Protein AF-0000000069995011 (afdb_homodimer)

Nearest PDB structures (foldseek):
  3efv-assembly1_A  TM=9.955E-01  e=5.877E-77  Salmonella enterica subsp. enterica serovar Typhimurium
  8qms-assembly1_B  TM=9.946E-01  e=1.411E-76  Escherichia coli K-12
  8qmq-assembly1_B  TM=9.948E-01  e=1.783E-76  Escherichia coli K-12
  3vz3-assembly1_B  TM=9.821E-01  e=6.641E-63  Picosynechococcus sp. PCC 7002
  4ita-assembly1_A  TM=9.820E-01  e=3.613E-62  Picosynechococcus sp. PCC 7002

Secondary structure (DSSP, 8-state):
-----TTTEEEEE-TTT--EEEEEEPPPHHHHHHHHHHHHHHHHHHTTS-HHHHHHHHHHHHHHHHHTHHHHHHHHHHHH---HHHHHHHHHHHHHHHHHHHHHHHHHTSPEE-S-TTS-EEEEEEE-SEEEEEE-SSSTTHHHHHHHHHHHHTT-EEEEEE-GGGHHHHHHHHHHHHHTTPPTTSEEEE---HHHHHHHHH-TT--EEEEES-HHHHHHHHHHHHHTT--EEEE----EEEEE-TTS-HHHHHHHHHHHHHGGGG--TT-EEEEEEETTTHHHHHHHHHHHHHTS-BS-TTSTT-SB---S-HHHHHHHHHHHHHHHHTT-EEEE--SBPSSSS--B--EEEEEE-TTSHHHHS---SSEEEEEEESSHHHHHHHHHSSSEESEEEEE-S-HHHHHHHHHH--SSEEEESS-----TTS-B--EETTEE--BSHHHHHHTTEEEEEEEES--/-----TTTEEEEE-TTT--EEEEEEPPPHHHHHHHHHHHHHHHHHHTTS-HHHHHHHHHHHHHHHHHTHHHHHHHHHHHH---HHHHHHHHHHHHHHHHHHHHHHHHHTSPEE-S-TTS-EEEEEEE-SEEEEEE-SSSTTHHHHHHHHHHHHTT-EEEEEE-GGGHHHHHHHHHHHHHTTPPTTSEEEE---HHHHHHHHH-TT--EEEEES-HHHHHHHHHHHHHTT--EEEE----EEEEE-TTS-HHHHHHHHHHHHHGGGG--TT-EEEEEEETTTHHHHHHHHHHHHHTS-BS-TTSTT-SB---S-HHHHHHHHHHHHHHHHTT-EEEE--SBPSSSS--B--EEEEEE-TTSHHHHS---SSEEEEEEESSHHHHHHHHHSSSEESEEEEE-S-HHHHHHHHHH--SSEEEESS-----TTS-B--EETTEE--BSHHHHHHTTEEEEEEEES--

Structure (mmCIF, N/CA/C/O backbone):
data_AF-0000000069995011-model_v1
#
loop_
_entity.id
_entity.type
_entity.pdbx_description
1 polymer 'Succinate semialdehyde dehydrogenase'
#
loop_
_atom_site.group_PDB
_atom_site.id
_atom_site.type_symbol
_atom_site.label_atom_id
_atom_site.label_alt_id
_atom_site.label_comp_id
_atom_site.label_asym_id
_atom_site.label_entity_id
_atom_site.label_seq_id
_atom_site.pdbx_PDB_ins_code
_atom_site.Cartn_x
_atom_site.Cartn_y
_atom_site.Cartn_z
_atom_site.occupancy
_atom_site.B_iso_or_equiv
_atom_site.auth_seq_id
_atom_site.auth_comp_id
_atom_site.auth_asym_id
_atom_site.auth_atom_id
_atom_site.pdbx_PDB_model_num
ATOM 1 N N . MET A 1 1 ? -18.969 3.625 42.75 1 40.69 1 MET A N 1
ATOM 2 C CA . MET A 1 1 ? -18.969 4.648 41.719 1 40.69 1 MET A CA 1
ATOM 3 C C . MET A 1 1 ? -17.688 4.566 40.875 1 40.69 1 MET A C 1
ATOM 5 O O . MET A 1 1 ? -16.578 4.633 41.406 1 40.69 1 MET A O 1
ATOM 9 N N . MET A 1 2 ? -17.656 3.947 39.781 1 55.28 2 MET A N 1
ATOM 10 C CA . MET A 1 2 ? -16.422 3.68 39.031 1 55.28 2 MET A CA 1
ATOM 11 C C . MET A 1 2 ? -15.641 4.965 38.781 1 55.28 2 MET A C 1
ATOM 13 O O . MET A 1 2 ? -16.203 5.973 38.375 1 55.28 2 MET A O 1
ATOM 17 N N . THR A 1 3 ? -14.547 5.164 39.469 1 76.5 3 THR A N 1
ATOM 18 C CA . THR A 1 3 ? -13.688 6.34 39.375 1 76.5 3 THR A CA 1
ATOM 19 C C . THR A 1 3 ? -13.281 6.629 37.938 1 76.5 3 THR A C 1
ATOM 21 O O . THR A 1 3 ? -12.773 5.746 37.25 1 76.5 3 THR A O 1
ATOM 24 N N . VAL A 1 4 ? -13.812 7.77 37.406 1 88.5 4 VAL A N 1
ATOM 25 C CA . VAL A 1 4 ? -13.492 8.258 36.062 1 88.5 4 VAL A CA 1
ATOM 26 C C . VAL A 1 4 ? -12.008 8.602 35.969 1 88.5 4 VAL A C 1
ATOM 28 O O . VAL A 1 4 ? -11.5 9.383 36.781 1 88.5 4 VAL A O 1
ATOM 31 N N . SER A 1 5 ? -11.258 7.734 35.188 1 87.88 5 SER A N 1
ATOM 32 C CA . SER A 1 5 ? -9.844 7.984 34.906 1 87.88 5 SER A CA 1
ATOM 33 C C . SER A 1 5 ? -9.5 7.719 33.438 1 87.88 5 SER A C 1
ATOM 35 O O . SER A 1 5 ? -10.312 7.18 32.688 1 87.88 5 SER A O 1
ATOM 37 N N . ASN A 1 6 ? -8.297 8.125 33.094 1 88.38 6 ASN A N 1
ATOM 38 C CA . ASN A 1 6 ? -7.832 7.906 31.719 1 88.38 6 ASN A CA 1
ATOM 39 C C . ASN A 1 6 ? -7.652 6.422 31.422 1 88.38 6 ASN A C 1
ATOM 41 O O . ASN A 1 6 ? -7.508 6.031 30.266 1 88.38 6 ASN A O 1
ATOM 45 N N . GLN A 1 7 ? -7.781 5.562 32.406 1 88.19 7 GLN A N 1
ATOM 46 C CA . GLN A 1 7 ? -7.641 4.121 32.219 1 88.19 7 GLN A CA 1
ATOM 47 C C . GLN A 1 7 ? -8.977 3.473 31.875 1 88.19 7 GLN A C 1
ATOM 49 O O . GLN A 1 7 ? -9.016 2.414 31.234 1 88.19 7 GLN A O 1
ATOM 54 N N . THR A 1 8 ? -10 4.223 32.312 1 93.62 8 THR A N 1
ATOM 55 C CA . THR A 1 8 ? -11.312 3.602 32.156 1 93.62 8 THR A CA 1
ATOM 56 C C . THR A 1 8 ? -12.164 4.383 31.172 1 93.62 8 THR A C 1
ATOM 58 O O . THR A 1 8 ? -13.164 3.869 30.672 1 93.62 8 THR A O 1
ATOM 61 N N . HIS A 1 9 ? -11.766 5.652 30.984 1 96.94 9 HIS A N 1
ATOM 62 C CA . HIS A 1 9 ? -12.578 6.531 30.156 1 96.94 9 HIS A CA 1
ATOM 63 C C . HIS A 1 9 ? -11.711 7.359 29.219 1 96.94 9 HIS A C 1
ATOM 65 O O . HIS A 1 9 ? -10.562 7.684 29.547 1 96.94 9 HIS A O 1
ATOM 71 N N . ALA A 1 10 ? -12.289 7.648 28.031 1 97.62 10 ALA A N 1
ATOM 72 C CA . ALA A 1 10 ? -11.82 8.805 27.266 1 97.62 10 ALA A CA 1
ATOM 73 C C . ALA A 1 10 ? -12.32 10.109 27.891 1 97.62 10 ALA A C 1
ATOM 75 O O . ALA A 1 10 ? -13.516 10.266 28.141 1 97.62 10 ALA A O 1
ATOM 76 N N . ILE A 1 11 ? -11.422 10.992 28.141 1 97.56 11 ILE A N 1
ATOM 77 C CA . ILE A 1 11 ? -11.773 12.219 28.844 1 97.56 11 ILE A CA 1
ATOM 78 C C . ILE A 1 11 ? -11.516 13.422 27.953 1 97.56 11 ILE A C 1
ATOM 80 O O . ILE A 1 11 ? -10.445 13.539 27.344 1 97.56 11 ILE A O 1
ATOM 84 N N . SER A 1 12 ? -12.5 14.281 27.828 1 97.19 12 SER A N 1
ATOM 85 C CA . SER A 1 12 ? -12.352 15.539 27.125 1 97.19 12 SER A CA 1
ATOM 86 C C . SER A 1 12 ? -12.156 16.703 28.078 1 97.19 12 SER A C 1
ATOM 88 O O . SER A 1 12 ? -13.016 16.969 28.922 1 97.19 12 SER A O 1
ATOM 90 N N . ILE A 1 13 ? -11.016 17.328 27.922 1 96.94 13 ILE A N 1
ATOM 91 C CA . ILE A 1 13 ? -10.672 18.484 28.734 1 96.94 13 ILE A CA 1
ATOM 92 C C . ILE A 1 13 ? -10.625 19.734 27.859 1 96.94 13 ILE A C 1
ATOM 94 O O . ILE A 1 13 ? -9.977 19.734 26.812 1 96.94 13 ILE A O 1
ATOM 98 N N . ASN A 1 14 ? -11.367 20.797 28.219 1 98.19 14 ASN A N 1
ATOM 99 C CA . ASN A 1 14 ? -11.25 22.078 27.547 1 98.19 14 ASN A CA 1
ATOM 100 C C . ASN A 1 14 ? -9.883 22.719 27.797 1 98.19 14 ASN A C 1
ATOM 102 O O . ASN A 1 14 ? -9.57 23.125 28.906 1 98.19 14 ASN A O 1
ATOM 106 N N . PRO A 1 15 ? -9.094 22.859 26.75 1 97.94 15 PRO A N 1
ATOM 107 C CA . PRO A 1 15 ? -7.727 23.328 26.969 1 97.94 15 PRO A CA 1
ATOM 108 C C . PRO A 1 15 ? -7.664 24.812 27.297 1 97.94 15 PRO A C 1
ATOM 110 O O . PRO A 1 15 ? -6.625 25.312 27.734 1 97.94 15 PRO A O 1
ATOM 113 N N . PHE A 1 16 ? -8.781 25.531 27.062 1 97.56 16 PHE A N 1
ATOM 114 C CA . PHE A 1 16 ? -8.828 26.969 27.375 1 97.56 16 PHE A CA 1
ATOM 115 C C . PHE A 1 16 ? -8.844 27.188 28.875 1 97.56 16 PHE A C 1
ATOM 117 O O . PHE A 1 16 ? -8.219 28.141 29.375 1 97.56 16 PHE A O 1
ATOM 124 N N . ASN A 1 17 ? -9.453 26.234 29.625 1 95.81 17 ASN A N 1
ATOM 125 C CA . ASN A 1 17 ? -9.625 26.516 31.047 1 95.81 17 ASN A CA 1
ATOM 126 C C . ASN A 1 17 ? -9.352 25.281 31.906 1 95.81 17 ASN A C 1
ATOM 128 O O . ASN A 1 17 ? -9.438 25.344 33.125 1 95.81 17 ASN A O 1
ATOM 132 N N . GLY A 1 18 ? -9.094 24.188 31.297 1 94.19 18 GLY A N 1
ATOM 133 C CA . GLY A 1 18 ? -8.719 22.984 32.031 1 94.19 18 GLY A CA 1
ATOM 134 C C . GLY A 1 18 ? -9.914 22.203 32.531 1 94.19 18 GLY A C 1
ATOM 135 O O . GLY A 1 18 ? -9.758 21.141 33.156 1 94.19 18 GLY A O 1
ATOM 136 N N . GLN A 1 19 ? -11.117 22.547 32.188 1 95.81 19 GLN A N 1
ATOM 137 C CA . GLN A 1 19 ? -12.32 21.906 32.719 1 95.81 19 GLN A CA 1
ATOM 138 C C . GLN A 1 19 ? -12.633 20.625 31.922 1 95.81 19 GLN A C 1
ATOM 140 O O . GLN A 1 19 ? -12.5 20.594 30.703 1 95.81 19 GLN A O 1
ATOM 145 N N . GLN A 1 20 ? -12.969 19.641 32.656 1 96.06 20 GLN A N 1
ATOM 146 C CA . GLN A 1 20 ? -13.484 18.438 32.031 1 96.06 20 GLN A CA 1
ATOM 147 C C . GLN A 1 20 ? -14.875 18.672 31.438 1 96.06 20 GLN A C 1
ATOM 149 O O . GLN A 1 20 ? -15.789 19.109 32.156 1 96.06 20 GLN A O 1
ATOM 154 N N . ILE A 1 21 ? -15.062 18.406 30.219 1 97.06 21 ILE A N 1
ATOM 155 C CA . ILE A 1 21 ? -16.344 18.734 29.594 1 97.06 21 ILE A CA 1
ATOM 156 C C . ILE A 1 21 ? -17.047 17.453 29.156 1 97.06 21 ILE A C 1
ATOM 158 O O . ILE A 1 21 ? -18.203 17.484 28.75 1 97.06 21 ILE A O 1
ATOM 162 N N . GLY A 1 22 ? -16.328 16.281 29.219 1 96.94 22 GLY A N 1
ATOM 163 C CA . GLY A 1 22 ? -16.922 15.008 28.859 1 96.94 22 GLY A CA 1
ATOM 164 C C . GLY A 1 22 ? -16.078 13.82 29.281 1 96.94 22 GLY A C 1
ATOM 165 O O . GLY A 1 22 ? -14.875 13.953 29.516 1 96.94 22 GLY A O 1
ATOM 166 N N . HIS A 1 23 ? -16.641 12.727 29.547 1 97.56 23 HIS A N 1
ATOM 167 C CA . HIS A 1 23 ? -15.992 11.445 29.781 1 97.56 23 HIS A CA 1
ATOM 168 C C . HIS A 1 23 ? -16.797 10.297 29.188 1 97.56 23 HIS A C 1
ATOM 170 O O . HIS A 1 23 ? -18.031 10.305 29.234 1 97.56 23 HIS A O 1
ATOM 176 N N . TYR A 1 24 ? -16.203 9.406 28.531 1 98.12 24 TYR A N 1
ATOM 177 C CA . TYR A 1 24 ? -16.812 8.297 27.797 1 98.12 24 TYR A CA 1
ATOM 178 C C . TYR A 1 24 ? -16.141 6.973 28.172 1 98.12 24 TYR A C 1
ATOM 180 O O . TYR A 1 24 ? -14.961 6.766 27.891 1 98.12 24 TYR A O 1
ATOM 188 N N . ALA A 1 25 ? -16.859 6.07 28.734 1 97.81 25 ALA A N 1
ATOM 189 C CA . ALA A 1 25 ? -16.297 4.797 29.188 1 97.81 25 ALA A CA 1
ATOM 190 C C . ALA A 1 25 ? -15.781 3.99 28 1 97.81 25 ALA A C 1
ATOM 192 O O . ALA A 1 25 ? -16.422 3.93 26.953 1 97.81 25 ALA A O 1
ATOM 193 N N . TYR A 1 26 ? -14.602 3.389 28.156 1 98.31 26 TYR A N 1
ATOM 194 C CA . TYR A 1 26 ? -14.094 2.5 27.125 1 98.31 26 TYR A CA 1
ATOM 195 C C . TYR A 1 26 ? -14.992 1.279 26.953 1 98.31 26 TYR A C 1
ATOM 197 O O . TYR A 1 26 ? -15.523 0.759 27.938 1 98.31 26 TYR A O 1
ATOM 205 N N . GLU A 1 27 ? -15.102 0.869 25.828 1 98.19 27 GLU A N 1
ATOM 206 C CA . GLU A 1 27 ? -15.977 -0.246 25.484 1 98.19 27 GLU A CA 1
ATOM 207 C C . GLU A 1 27 ? -15.352 -1.582 25.875 1 98.19 27 GLU A C 1
ATOM 209 O O . GLU A 1 27 ? -14.133 -1.734 25.844 1 98.19 27 GLU A O 1
ATOM 214 N N . SER A 1 28 ? -16.234 -2.529 26.219 1 97.25 28 SER A N 1
ATOM 215 C CA . SER A 1 28 ? -15.828 -3.9 26.5 1 97.25 28 SER A CA 1
ATOM 216 C C . SER A 1 28 ? -15.539 -4.668 25.203 1 97.25 28 SER A C 1
ATOM 218 O O . SER A 1 28 ? -15.812 -4.176 24.109 1 97.25 28 SER A O 1
ATOM 220 N N . ALA A 1 29 ? -14.984 -5.863 25.391 1 97.75 29 ALA A N 1
ATOM 221 C CA . ALA A 1 29 ? -14.734 -6.742 24.25 1 97.75 29 ALA A CA 1
ATOM 222 C C . ALA A 1 29 ? -16.047 -7.082 23.531 1 97.75 29 ALA A C 1
ATOM 224 O O . ALA A 1 29 ? -16.062 -7.199 22.297 1 97.75 29 ALA A O 1
ATOM 225 N N . GLU A 1 30 ? -17.078 -7.273 24.266 1 98.25 30 GLU A N 1
ATOM 226 C CA . GLU A 1 30 ? -18.391 -7.605 23.688 1 98.25 30 GLU A CA 1
ATOM 227 C C . GLU A 1 30 ? -18.938 -6.445 22.875 1 98.25 30 GLU A C 1
ATOM 229 O O . GLU A 1 30 ? -19.531 -6.66 21.812 1 98.25 30 GLU A O 1
ATOM 234 N N . GLN A 1 31 ? -18.75 -5.234 23.359 1 98.5 31 GLN A N 1
ATOM 235 C CA . GLN A 1 31 ? -19.219 -4.055 22.641 1 98.5 31 GLN A CA 1
ATOM 236 C C . GLN A 1 31 ? -18.438 -3.859 21.344 1 98.5 31 GLN A C 1
ATOM 238 O O . GLN A 1 31 ? -19.016 -3.506 20.312 1 98.5 31 GLN A O 1
ATOM 243 N N . LEU A 1 32 ? -17.141 -4.07 21.438 1 98.69 32 LEU A N 1
ATOM 244 C CA . LEU A 1 32 ? -16.328 -4.027 20.234 1 98.69 32 LEU A CA 1
ATOM 245 C C . LEU A 1 32 ? -16.781 -5.074 19.219 1 98.69 32 LEU A C 1
ATOM 247 O O . LEU A 1 32 ? -16.953 -4.773 18.031 1 98.69 32 LEU A O 1
ATOM 251 N N . ASP A 1 33 ? -17.031 -6.285 19.688 1 98.69 33 ASP A N 1
ATOM 252 C CA . ASP A 1 33 ? -17.484 -7.367 18.828 1 98.69 33 ASP A CA 1
ATOM 253 C C . ASP A 1 33 ? -18.797 -7 18.141 1 98.69 33 ASP A C 1
ATOM 255 O O . ASP A 1 33 ? -18.984 -7.277 16.953 1 98.69 33 ASP A O 1
ATOM 259 N N . ALA A 1 34 ? -19.672 -6.395 18.844 1 98.69 34 ALA A N 1
ATOM 260 C CA . ALA A 1 34 ? -20.969 -5.984 18.297 1 98.69 34 ALA A CA 1
ATOM 261 C C . ALA A 1 34 ? -20.797 -4.922 17.203 1 98.69 34 ALA A C 1
ATOM 263 O O . ALA A 1 34 ? -21.484 -4.953 16.188 1 98.69 34 ALA A O 1
ATOM 264 N N . ALA A 1 35 ? -19.906 -3.965 17.453 1 98.62 35 ALA A N 1
ATOM 265 C CA . ALA A 1 35 ? -19.656 -2.912 16.469 1 98.62 35 ALA A CA 1
ATOM 266 C C . ALA A 1 35 ? -19.062 -3.492 15.195 1 98.62 35 ALA A C 1
ATOM 268 O O . ALA A 1 35 ? -19.469 -3.098 14.094 1 98.62 35 ALA A O 1
ATOM 269 N N . LEU A 1 36 ? -18.109 -4.426 15.336 1 98.81 36 LEU A N 1
ATOM 270 C CA . LEU A 1 36 ? -17.5 -5.059 14.18 1 98.81 36 LEU A CA 1
ATOM 271 C C . LEU A 1 36 ? -18.516 -5.891 13.406 1 98.81 36 LEU A C 1
ATOM 273 O O . LEU A 1 36 ? -18.484 -5.938 12.18 1 98.81 36 LEU A O 1
ATOM 277 N N . ALA A 1 37 ? -19.422 -6.539 14.133 1 98.69 37 ALA A N 1
ATOM 278 C CA . ALA A 1 37 ? -20.5 -7.297 13.492 1 98.69 37 ALA A CA 1
ATOM 279 C C . ALA A 1 37 ? -21.422 -6.379 12.695 1 98.69 37 ALA A C 1
ATOM 281 O O . ALA A 1 37 ? -21.828 -6.719 11.586 1 98.69 37 ALA A O 1
ATOM 282 N N . ARG A 1 38 ? -21.75 -5.23 13.242 1 98.62 38 ARG A N 1
ATOM 283 C CA . ARG A 1 38 ? -22.578 -4.258 12.531 1 98.62 38 ARG A CA 1
ATOM 284 C C . ARG A 1 38 ? -21.875 -3.752 11.281 1 98.62 38 ARG A C 1
ATOM 286 O O . ARG A 1 38 ? -22.5 -3.615 10.227 1 98.62 38 ARG A O 1
ATOM 293 N N . ALA A 1 39 ? -20.578 -3.473 11.438 1 98.75 39 ALA A N 1
ATOM 294 C CA . ALA A 1 39 ? -19.812 -2.99 10.297 1 98.75 39 ALA A CA 1
ATOM 295 C C . ALA A 1 39 ? -19.797 -4.027 9.172 1 98.75 39 ALA A C 1
ATOM 297 O O . ALA A 1 39 ? -19.938 -3.68 8 1 98.75 39 ALA A O 1
ATOM 298 N N . ALA A 1 40 ? -19.609 -5.289 9.523 1 98.31 40 ALA A N 1
ATOM 299 C CA . ALA A 1 40 ? -19.594 -6.371 8.547 1 98.31 40 ALA A CA 1
ATOM 300 C C . ALA A 1 40 ? -20.953 -6.527 7.871 1 98.31 40 ALA A C 1
ATOM 302 O O . ALA A 1 40 ? -21.031 -6.727 6.656 1 98.31 40 ALA A O 1
ATOM 303 N N . LYS A 1 41 ? -22.016 -6.5 8.672 1 98.25 41 LYS A N 1
ATOM 304 C CA . LYS A 1 41 ? -23.375 -6.582 8.133 1 98.25 41 LYS A CA 1
ATOM 305 C C . LYS A 1 41 ? -23.688 -5.391 7.234 1 98.25 41 LYS A C 1
ATOM 307 O O . LYS A 1 41 ? -24.297 -5.547 6.176 1 98.25 41 LYS A O 1
ATOM 312 N N . GLY A 1 42 ? -23.297 -4.199 7.695 1 98.56 42 GLY A N 1
ATOM 313 C CA . GLY A 1 42 ? -23.453 -3.01 6.875 1 98.56 42 GLY A CA 1
ATOM 314 C C . GLY A 1 42 ? -22.734 -3.107 5.543 1 98.56 42 GLY A C 1
ATOM 315 O O . GLY A 1 42 ? -23.266 -2.688 4.512 1 98.56 42 GLY A O 1
ATOM 316 N N . TYR A 1 43 ? -21.578 -3.697 5.531 1 98.56 43 TYR A N 1
ATOM 317 C CA . TYR A 1 43 ? -20.797 -3.861 4.316 1 98.56 43 TYR A CA 1
ATOM 318 C C . TYR A 1 43 ? -21.531 -4.73 3.303 1 98.56 43 TYR A C 1
ATOM 320 O O . TYR A 1 43 ? -21.531 -4.43 2.105 1 98.56 43 TYR A O 1
ATOM 328 N N . ALA A 1 44 ? -22.062 -5.812 3.811 1 96.5 44 ALA A N 1
ATOM 329 C CA . ALA A 1 44 ? -22.75 -6.766 2.941 1 96.5 44 ALA A CA 1
ATOM 330 C C . ALA A 1 44 ? -23.844 -6.074 2.129 1 96.5 44 ALA A C 1
ATOM 332 O O . ALA A 1 44 ? -24.062 -6.406 0.961 1 96.5 44 ALA A O 1
ATOM 333 N N . SER A 1 45 ? -24.469 -5.105 2.695 1 96.5 45 SER A N 1
ATOM 334 C CA . SER A 1 45 ? -25.531 -4.391 2.01 1 96.5 45 SER A CA 1
ATOM 335 C C . SER A 1 45 ? -25 -3.168 1.272 1 96.5 45 SER A C 1
ATOM 337 O O . SER A 1 45 ? -25.422 -2.881 0.149 1 96.5 45 SER A O 1
ATOM 339 N N . TRP A 1 46 ? -24.094 -2.416 1.846 1 98.44 46 TRP A N 1
ATOM 340 C CA . TRP A 1 46 ? -23.594 -1.156 1.316 1 98.44 46 TRP A CA 1
ATOM 341 C C . TRP A 1 46 ? -22.844 -1.377 0 1 98.44 46 TRP A C 1
ATOM 343 O O . TRP A 1 46 ? -23 -0.591 -0.939 1 98.44 46 TRP A O 1
ATOM 353 N N . ARG A 1 47 ? -22.078 -2.449 -0.094 1 97.19 47 ARG A N 1
ATOM 354 C CA . ARG A 1 47 ? -21.281 -2.729 -1.29 1 97.19 47 ARG A CA 1
ATOM 355 C C . ARG A 1 47 ? -22.188 -2.973 -2.496 1 97.19 47 ARG A C 1
ATOM 357 O O . ARG A 1 47 ? -21.75 -2.836 -3.641 1 97.19 47 ARG A O 1
ATOM 364 N N . ARG A 1 48 ? -23.438 -3.32 -2.225 1 95.56 48 ARG A N 1
ATOM 365 C CA . ARG A 1 48 ? -24.391 -3.617 -3.297 1 95.56 48 ARG A CA 1
ATOM 366 C C . ARG A 1 48 ? -25.234 -2.395 -3.641 1 95.56 48 ARG A C 1
ATOM 368 O O . ARG A 1 48 ? -25.953 -2.393 -4.641 1 95.56 48 ARG A O 1
ATOM 375 N N . THR A 1 49 ? -25.156 -1.369 -2.779 1 97.62 49 THR A N 1
ATOM 376 C CA . THR A 1 49 ? -25.812 -0.102 -3.094 1 97.62 49 THR A CA 1
ATOM 377 C C . THR A 1 49 ? -25.156 0.557 -4.305 1 97.62 49 THR A C 1
ATOM 379 O O . THR A 1 49 ? -23.938 0.563 -4.43 1 97.62 49 THR A O 1
ATOM 382 N N . SER A 1 50 ? -25.969 1.07 -5.242 1 97.69 50 SER A N 1
ATOM 383 C CA . SER A 1 50 ? -25.422 1.655 -6.465 1 97.69 50 SER A CA 1
ATOM 384 C C . SER A 1 50 ? -24.531 2.852 -6.148 1 97.69 50 SER A C 1
ATOM 386 O O . SER A 1 50 ? -24.734 3.537 -5.145 1 97.69 50 SER A O 1
ATOM 388 N N . ILE A 1 51 ? -23.625 3.133 -6.98 1 97.88 51 ILE A N 1
ATOM 389 C CA . ILE A 1 51 ? -22.703 4.242 -6.781 1 97.88 51 ILE A CA 1
ATOM 390 C C . ILE A 1 51 ? -23.469 5.559 -6.75 1 97.88 51 ILE A C 1
ATOM 392 O O . ILE A 1 51 ? -23.109 6.48 -6.012 1 97.88 51 ILE A O 1
ATOM 396 N N . ALA A 1 52 ? -24.547 5.629 -7.535 1 98.31 52 ALA A N 1
ATOM 397 C CA . ALA A 1 52 ? -25.391 6.82 -7.543 1 98.31 52 ALA A CA 1
ATOM 398 C C . ALA A 1 52 ? -26.016 7.051 -6.176 1 98.31 52 ALA A C 1
ATOM 400 O O . ALA A 1 52 ? -26.062 8.18 -5.68 1 98.31 52 ALA A O 1
ATOM 401 N N . GLN A 1 53 ? -26.5 6.02 -5.574 1 98.56 53 GLN A N 1
ATOM 402 C CA . GLN A 1 53 ? -27.125 6.125 -4.258 1 98.56 53 GLN A CA 1
ATOM 403 C C . GLN A 1 53 ? -26.078 6.469 -3.191 1 98.56 53 GLN A C 1
ATOM 405 O O . GLN A 1 53 ? -26.359 7.246 -2.275 1 98.56 53 GLN A O 1
ATOM 410 N N . ARG A 1 54 ? -24.922 5.883 -3.309 1 98.75 54 ARG A N 1
ATOM 411 C CA . ARG A 1 54 ? -23.859 6.219 -2.367 1 98.75 54 ARG A CA 1
ATOM 412 C C . ARG A 1 54 ? -23.453 7.684 -2.49 1 98.75 54 ARG A C 1
ATOM 414 O O . ARG A 1 54 ? -23.25 8.367 -1.483 1 98.75 54 ARG A O 1
ATOM 421 N N . ALA A 1 55 ? -23.359 8.18 -3.736 1 98.81 55 ALA A N 1
ATOM 422 C CA . ALA A 1 55 ? -23.062 9.586 -3.975 1 98.81 55 ALA A CA 1
ATOM 423 C C . ALA A 1 55 ? -24.141 10.484 -3.379 1 98.81 55 ALA A C 1
ATOM 425 O O . ALA A 1 55 ? -23.828 11.531 -2.801 1 98.81 55 ALA A O 1
ATOM 426 N N . GLN A 1 56 ? -25.375 10.078 -3.5 1 98.69 56 GLN A N 1
ATOM 427 C CA . GLN A 1 56 ? -26.484 10.844 -2.936 1 98.69 56 GLN A CA 1
ATOM 428 C C . GLN A 1 56 ? -26.375 10.93 -1.416 1 98.69 56 GLN A C 1
ATOM 430 O O . GLN A 1 56 ? -26.703 11.961 -0.824 1 98.69 56 GLN A O 1
ATOM 435 N N . ARG A 1 57 ? -25.953 9.867 -0.789 1 98.69 57 ARG A N 1
ATOM 436 C CA . ARG A 1 57 ? -25.766 9.867 0.658 1 98.69 57 ARG A CA 1
ATOM 437 C C . ARG A 1 57 ? -24.656 10.836 1.065 1 98.69 57 ARG A C 1
ATOM 439 O O . ARG A 1 57 ? -24.734 11.453 2.133 1 98.69 57 ARG A O 1
ATOM 446 N N . MET A 1 58 ? -23.656 11.008 0.19 1 98.88 58 MET A N 1
ATOM 447 C CA . MET A 1 58 ? -22.609 11.969 0.478 1 98.88 58 MET A CA 1
ATOM 448 C C . MET A 1 58 ? -23.141 13.391 0.466 1 98.88 58 MET A C 1
ATOM 450 O O . MET A 1 58 ? -22.766 14.219 1.304 1 98.88 58 MET A O 1
ATOM 454 N N . VAL A 1 59 ? -24 13.672 -0.474 1 98.88 59 VAL A N 1
ATOM 455 C CA . VAL A 1 59 ? -24.625 14.984 -0.536 1 98.88 59 VAL A CA 1
ATOM 456 C C . VAL A 1 59 ? -25.484 15.211 0.708 1 98.88 59 VAL A C 1
ATOM 458 O O . VAL A 1 59 ? -25.484 16.297 1.291 1 98.88 59 VAL A O 1
ATOM 461 N N . ALA A 1 60 ? -26.219 14.164 1.113 1 98.94 60 ALA A N 1
ATOM 462 C CA . ALA A 1 60 ? -27.016 14.25 2.328 1 98.94 60 ALA A CA 1
ATOM 463 C C . ALA A 1 60 ? -26.141 14.5 3.553 1 98.94 60 ALA A C 1
ATOM 465 O O . ALA A 1 60 ? -26.547 15.219 4.473 1 98.94 60 ALA A O 1
ATOM 466 N N . LEU A 1 61 ? -24.984 13.922 3.555 1 98.94 61 LEU A N 1
ATOM 467 C CA . LEU A 1 61 ? -24.062 14.141 4.652 1 98.94 61 LEU A CA 1
ATOM 468 C C . LEU A 1 61 ? -23.594 15.594 4.688 1 98.94 61 LEU A C 1
ATOM 470 O O . LEU A 1 61 ? -23.469 16.188 5.762 1 98.94 61 LEU A O 1
ATOM 474 N N . ALA A 1 62 ? -23.328 16.188 3.508 1 98.94 62 ALA A N 1
ATOM 475 C CA . ALA A 1 62 ? -22.969 17.594 3.436 1 98.94 62 ALA A CA 1
ATOM 476 C C . ALA A 1 62 ? -24.047 18.484 4.059 1 98.94 62 ALA A C 1
ATOM 478 O O . ALA A 1 62 ? -23.75 19.406 4.816 1 98.94 62 ALA A O 1
ATOM 479 N N . VAL A 1 63 ? -25.266 18.156 3.791 1 98.94 63 VAL A N 1
ATOM 480 C CA . VAL A 1 63 ? -26.391 18.891 4.336 1 98.94 63 VAL A CA 1
ATOM 481 C C . VAL A 1 63 ? -26.438 18.719 5.852 1 98.94 63 VAL A C 1
ATOM 483 O O . VAL A 1 63 ? -26.625 19.688 6.586 1 98.94 63 VAL A O 1
ATOM 486 N N . ALA A 1 64 ? -26.266 17.5 6.32 1 98.94 64 ALA A N 1
ATOM 487 C CA . ALA A 1 64 ? -26.297 17.219 7.75 1 98.94 64 ALA A CA 1
ATOM 488 C C . ALA A 1 64 ? -25.172 17.938 8.484 1 98.94 64 ALA A C 1
ATOM 490 O O . ALA A 1 64 ? -25.359 18.422 9.602 1 98.94 64 ALA A O 1
ATOM 491 N N . LEU A 1 65 ? -24.031 17.984 7.871 1 98.94 65 LEU A N 1
ATOM 492 C CA . LEU A 1 65 ? -22.891 18.703 8.461 1 98.94 65 LEU A CA 1
ATOM 493 C C . LEU A 1 65 ? -23.203 20.188 8.609 1 98.94 65 LEU A C 1
ATOM 495 O O . LEU A 1 65 ? -22.984 20.766 9.68 1 98.94 65 LEU A O 1
ATOM 499 N N . ARG A 1 66 ? -23.734 20.797 7.578 1 98.81 66 ARG A N 1
ATOM 500 C CA . ARG A 1 66 ? -24.047 22.219 7.605 1 98.81 66 ARG A CA 1
ATOM 501 C C . ARG A 1 66 ? -25.172 22.516 8.594 1 98.81 66 ARG A C 1
ATOM 503 O O . ARG A 1 66 ? -25.141 23.531 9.281 1 98.81 66 ARG A O 1
ATOM 510 N N . ALA A 1 67 ? -26.078 21.594 8.711 1 98.62 67 ALA A N 1
ATOM 511 C CA . ALA A 1 67 ? -27.203 21.766 9.633 1 98.62 67 ALA A CA 1
ATOM 512 C C . ALA A 1 67 ? -26.719 21.734 11.086 1 98.62 67 ALA A C 1
ATOM 514 O O . ALA A 1 67 ? -27.344 22.328 11.961 1 98.62 67 ALA A O 1
ATOM 515 N N . ASN A 1 68 ? -25.609 21.078 11.305 1 98 68 ASN A N 1
ATOM 516 C CA . ASN A 1 68 ? -25.094 20.938 12.664 1 98 68 ASN A CA 1
ATOM 517 C C . ASN A 1 68 ? -23.781 21.688 12.844 1 98 68 ASN A C 1
ATOM 519 O O . ASN A 1 68 ? -23.031 21.406 13.781 1 98 68 ASN A O 1
ATOM 523 N N . ALA A 1 69 ? -23.438 22.562 11.977 1 98.62 69 ALA A N 1
ATOM 524 C CA . ALA A 1 69 ? -22.125 23.172 11.883 1 98.62 69 ALA A CA 1
ATOM 525 C C . ALA A 1 69 ? -21.766 23.922 13.172 1 98.62 69 ALA A C 1
ATOM 527 O O . ALA A 1 69 ? -20.641 23.812 13.664 1 98.62 69 ALA A O 1
ATOM 528 N N . SER A 1 70 ? -22.703 24.641 13.711 1 98.56 70 SER A N 1
ATOM 529 C CA . SER A 1 70 ? -22.438 25.438 14.906 1 98.56 70 SER A CA 1
ATOM 530 C C . SER A 1 70 ? -22.094 24.547 16.094 1 98.56 70 SER A C 1
ATOM 532 O O . SER A 1 70 ? -21.109 24.781 16.797 1 98.56 70 SER A O 1
ATOM 534 N N . ARG A 1 71 ? -22.906 23.547 16.297 1 98.62 71 ARG A N 1
ATOM 535 C CA . ARG A 1 71 ? -22.688 22.625 17.406 1 98.62 71 ARG A CA 1
ATOM 536 C C . ARG A 1 71 ? -21.375 21.875 17.25 1 98.62 71 ARG A C 1
ATOM 538 O O . ARG A 1 71 ? -20.625 21.734 18.219 1 98.62 71 ARG A O 1
ATOM 545 N N . MET A 1 72 ? -21.094 21.453 16.094 1 98.81 72 MET A N 1
ATOM 546 C CA . MET A 1 72 ? -19.859 20.703 15.836 1 98.81 72 MET A CA 1
ATOM 547 C C . MET A 1 72 ? -18.641 21.578 16 1 98.81 72 MET A C 1
ATOM 549 O O . MET A 1 72 ? -17.641 21.172 16.609 1 98.81 72 MET A O 1
ATOM 553 N N . ALA A 1 73 ? -18.688 22.781 15.43 1 98.88 73 ALA A N 1
ATOM 554 C CA . ALA A 1 73 ? -17.578 23.719 15.555 1 98.88 73 ALA A CA 1
ATOM 555 C C . ALA A 1 73 ? -17.297 24.047 17.016 1 98.88 73 ALA A C 1
ATOM 557 O O . ALA A 1 73 ? -16.141 24.109 17.438 1 98.88 73 ALA A O 1
ATOM 558 N N . GLU A 1 74 ? -18.359 24.281 17.75 1 98.88 74 GLU A N 1
ATOM 559 C CA . GLU A 1 74 ? -18.203 24.578 19.172 1 98.88 74 GLU A CA 1
ATOM 560 C C . GLU A 1 74 ? -17.562 23.406 19.906 1 98.88 74 GLU A C 1
ATOM 562 O O . GLU A 1 74 ? -16.703 23.609 20.766 1 98.88 74 GLU A O 1
ATOM 567 N N . MET A 1 75 ? -18 22.203 19.594 1 98.88 75 MET A N 1
ATOM 568 C CA . MET A 1 75 ? -17.438 21.031 20.25 1 98.88 75 MET A CA 1
ATOM 569 C C . MET A 1 75 ? -15.945 20.891 19.922 1 98.88 75 MET A C 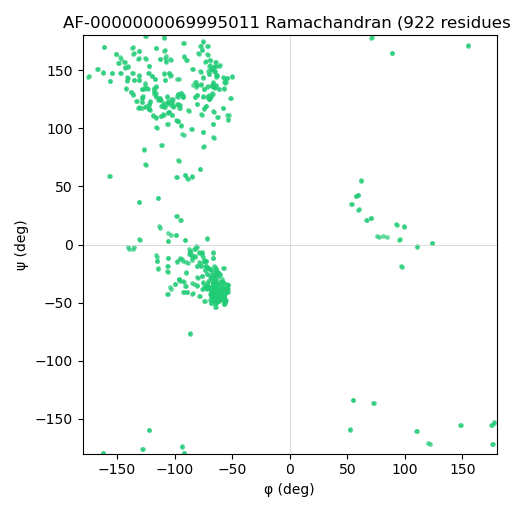1
ATOM 571 O O . MET A 1 75 ? -15.141 20.594 20.812 1 98.88 75 MET A O 1
ATOM 575 N N . ILE A 1 76 ? -15.547 21.125 18.656 1 98.94 76 ILE A N 1
ATOM 576 C CA . ILE A 1 76 ? -14.141 21.094 18.281 1 98.94 76 ILE A CA 1
ATOM 577 C C . ILE A 1 76 ? -13.359 22.078 19.141 1 98.94 76 ILE A C 1
ATOM 579 O O . ILE A 1 76 ? -12.328 21.734 19.719 1 98.94 76 ILE A O 1
ATOM 583 N N . THR A 1 77 ? -13.867 23.297 19.25 1 98.88 77 THR A N 1
ATOM 584 C CA . THR A 1 77 ? -13.195 24.359 19.984 1 98.88 77 THR A CA 1
ATOM 585 C C . THR A 1 77 ? -13.07 24 21.453 1 98.88 77 THR A C 1
ATOM 587 O O . THR A 1 77 ? -12.016 24.203 22.062 1 98.88 77 THR A O 1
ATOM 590 N N . LEU A 1 78 ? -14.094 23.438 22 1 98.75 78 LEU A N 1
ATOM 591 C CA . LEU A 1 78 ? -14.102 23.094 23.422 1 98.75 78 LEU A CA 1
ATOM 592 C C . LEU A 1 78 ? -13.172 21.922 23.703 1 98.75 78 LEU A C 1
ATOM 594 O O . LEU A 1 78 ? -12.5 21.875 24.734 1 98.75 78 LEU A O 1
ATOM 598 N N . GLU A 1 79 ? -13.102 20.969 22.797 1 98.62 79 GLU A N 1
ATOM 599 C CA . GLU A 1 79 ? -12.391 19.719 23.047 1 98.62 79 GLU A CA 1
ATOM 600 C C . GLU A 1 79 ? -10.898 19.859 22.75 1 98.62 79 GLU A C 1
ATOM 602 O O . GLU A 1 79 ? -10.07 19.219 23.391 1 98.62 79 GLU A O 1
ATOM 607 N N . MET A 1 80 ? -10.562 20.688 21.75 1 98.06 80 MET A N 1
ATOM 608 C CA . MET A 1 80 ? -9.148 20.641 21.391 1 98.06 80 MET A CA 1
ATOM 609 C C . MET A 1 80 ? -8.602 22.062 21.188 1 98.06 80 MET A C 1
ATOM 611 O O . MET A 1 80 ? -7.41 22.234 20.922 1 98.06 80 MET A O 1
ATOM 615 N N . GLY A 1 81 ? -9.43 23.078 21.281 1 98.56 81 GLY A N 1
ATOM 616 C CA . GLY A 1 81 ? -8.914 24.438 21.438 1 98.56 81 GLY A CA 1
ATOM 617 C C . GLY A 1 81 ? -8.812 25.188 20.125 1 98.56 81 GLY A C 1
ATOM 618 O O . GLY A 1 81 ? -8.414 26.359 20.109 1 98.56 81 GLY A O 1
ATOM 619 N N . LYS A 1 82 ? -9.266 24.609 19 1 98.81 82 LYS A N 1
ATOM 620 C CA . LYS A 1 82 ? -9.242 25.312 17.719 1 98.81 82 LYS A CA 1
ATOM 621 C C . LYS A 1 82 ? -10.094 26.578 17.75 1 98.81 82 LYS A C 1
ATOM 623 O O . LYS A 1 82 ? -11.234 26.547 18.219 1 98.81 82 LYS A O 1
ATOM 628 N N . PRO A 1 83 ? -9.547 27.688 17.234 1 98.81 83 PRO A N 1
ATOM 629 C CA . PRO A 1 83 ? -10.391 28.875 17.188 1 98.81 83 PRO A CA 1
ATOM 630 C C . PRO A 1 83 ? -11.688 28.656 16.422 1 98.81 83 PRO A C 1
ATOM 632 O O . PRO A 1 83 ? -11.695 27.969 15.383 1 98.81 83 PRO A O 1
ATOM 635 N N . ILE A 1 84 ? -12.773 29.188 16.891 1 98.81 84 ILE A N 1
ATOM 636 C CA . ILE A 1 84 ? -14.125 28.875 16.469 1 98.81 84 ILE A CA 1
ATOM 637 C C . ILE A 1 84 ? -14.281 29.156 14.977 1 98.81 84 ILE A C 1
ATOM 639 O O . ILE A 1 84 ? -14.977 28.438 14.266 1 98.81 84 ILE A O 1
ATOM 643 N N . ALA A 1 85 ? -13.672 30.25 14.484 1 98.56 85 ALA A N 1
ATOM 644 C CA . ALA A 1 85 ? -13.758 30.578 13.062 1 98.56 85 ALA A CA 1
ATOM 645 C C . ALA A 1 85 ? -13.102 29.484 12.219 1 98.56 85 ALA A C 1
ATOM 647 O O . ALA A 1 85 ? -13.617 29.125 11.156 1 98.56 85 ALA A O 1
ATOM 648 N N . GLN A 1 86 ? -11.992 28.969 12.672 1 98.75 86 GLN A N 1
ATOM 649 C CA . GLN A 1 86 ? -11.281 27.906 11.977 1 98.75 86 GLN A CA 1
ATOM 650 C C . GLN A 1 86 ? -12.031 26.578 12.086 1 98.75 86 GLN A C 1
ATOM 652 O O . GLN A 1 86 ? -12.023 25.766 11.156 1 98.75 86 GLN A O 1
ATOM 657 N N . ALA A 1 87 ? -12.695 26.328 13.188 1 98.88 87 ALA A N 1
ATOM 658 C CA . ALA A 1 87 ? -13.523 25.125 13.359 1 98.88 87 ALA A CA 1
ATOM 659 C C . ALA A 1 87 ? -14.703 25.141 12.391 1 98.88 87 ALA A C 1
ATOM 661 O O . ALA A 1 87 ? -15.039 24.109 11.797 1 98.88 87 ALA A O 1
ATOM 662 N N . ARG A 1 88 ? -15.344 26.297 12.266 1 98.75 88 ARG A N 1
ATOM 663 C CA . ARG A 1 88 ? -16.438 26.438 11.305 1 98.75 88 ARG A CA 1
ATOM 664 C C . ARG A 1 88 ? -15.938 26.172 9.883 1 98.75 88 ARG A C 1
ATOM 666 O O . ARG A 1 88 ? -16.625 25.516 9.094 1 98.75 88 ARG A O 1
ATOM 673 N N . GLY A 1 89 ? -14.75 26.734 9.625 1 98.56 89 GLY A N 1
ATOM 674 C CA . GLY A 1 89 ? -14.133 26.453 8.336 1 98.56 89 GLY A CA 1
ATOM 675 C C . GLY A 1 89 ? -13.898 24.984 8.078 1 98.56 89 GLY A C 1
ATOM 676 O O . GLY A 1 89 ? -14.07 24.5 6.953 1 98.56 89 GLY A O 1
ATOM 677 N N . GLU A 1 90 ? -13.531 24.25 9.102 1 98.69 90 GLU A N 1
ATOM 678 C CA . GLU A 1 90 ? -13.32 22.812 8.984 1 98.69 90 GLU A CA 1
ATOM 679 C C . GLU A 1 90 ? -14.602 22.094 8.586 1 98.69 90 GLU A C 1
ATOM 681 O O . GLU A 1 90 ? -14.578 21.203 7.719 1 98.69 90 GLU A O 1
ATOM 686 N N . ILE A 1 91 ? -15.719 22.453 9.211 1 98.88 91 ILE A N 1
ATOM 687 C CA . ILE A 1 91 ? -16.984 21.797 8.914 1 98.88 91 ILE A CA 1
ATOM 688 C C . ILE A 1 91 ? -17.391 22.078 7.469 1 98.88 91 ILE A C 1
ATOM 690 O O . ILE A 1 91 ? -17.797 21.172 6.746 1 98.88 91 ILE A O 1
ATOM 694 N N . GLU A 1 92 ? -17.234 23.297 7.055 1 98.81 92 GLU A N 1
ATOM 695 C CA . GLU A 1 92 ? -17.578 23.625 5.68 1 98.81 92 GLU A CA 1
ATOM 696 C C . GLU A 1 92 ? -16.688 22.891 4.688 1 98.81 92 GLU A C 1
ATOM 698 O O . GLU A 1 92 ? -17.156 22.422 3.654 1 98.81 92 GLU A O 1
ATOM 703 N N . LYS A 1 93 ? -15.414 22.875 5.004 1 98.56 93 LYS A N 1
ATOM 704 C CA . LYS A 1 93 ? -14.477 22.109 4.176 1 98.56 93 LYS A CA 1
ATOM 705 C C . LYS A 1 93 ? -14.93 20.672 4.016 1 98.56 93 LYS A C 1
ATOM 707 O O . LYS A 1 93 ? -14.844 20.094 2.926 1 98.56 93 LYS A O 1
ATOM 712 N N . CYS A 1 94 ? -15.414 20.094 5.055 1 98.88 94 CYS A N 1
ATOM 713 C CA . CYS A 1 94 ? -15.891 18.703 5.051 1 98.88 94 CYS A CA 1
ATOM 714 C C . CYS A 1 94 ? -17.141 18.562 4.188 1 98.88 94 CYS A C 1
ATOM 716 O O . CYS A 1 94 ? -17.266 17.578 3.451 1 98.88 94 CYS A O 1
ATOM 718 N N . ALA A 1 95 ? -18.047 19.516 4.312 1 98.94 95 ALA A N 1
ATOM 719 C CA . ALA A 1 95 ? -19.25 19.484 3.475 1 98.94 95 ALA A CA 1
ATOM 720 C C . ALA A 1 95 ? -18.875 19.562 1.995 1 98.94 95 ALA A C 1
ATOM 722 O O . ALA A 1 95 ? -19.422 18.812 1.177 1 98.94 95 ALA A O 1
ATOM 723 N N . GLN A 1 96 ? -17.953 20.391 1.693 1 98.81 96 GLN A N 1
ATOM 724 C CA . GLN A 1 96 ? -17.5 20.531 0.315 1 98.81 96 GLN A CA 1
ATOM 725 C C . GLN A 1 96 ? -16.828 19.25 -0.173 1 98.81 96 GLN A C 1
ATOM 727 O O . GLN A 1 96 ? -16.969 18.875 -1.342 1 98.81 96 GLN A O 1
ATOM 732 N N . LEU A 1 97 ? -16.109 18.625 0.702 1 98.88 97 LEU A N 1
ATOM 733 C CA . LEU A 1 97 ? -15.484 17.344 0.386 1 98.88 97 LEU A CA 1
ATOM 734 C C . LEU A 1 97 ? -16.531 16.328 -0.063 1 98.88 97 LEU A C 1
ATOM 736 O O . LEU A 1 97 ? -16.359 15.648 -1.073 1 98.88 97 LEU A O 1
ATOM 740 N N . CYS A 1 98 ? -17.609 16.234 0.688 1 98.94 98 CYS A N 1
ATOM 741 C CA . CYS A 1 98 ? -18.688 15.305 0.376 1 98.94 98 CYS A CA 1
ATOM 742 C C . CYS A 1 98 ? -19.266 15.594 -1.003 1 98.94 98 CYS A C 1
ATOM 744 O O . CYS A 1 98 ? -19.438 14.68 -1.812 1 98.94 98 CYS A O 1
ATOM 746 N N . GLU A 1 99 ? -19.531 16.844 -1.247 1 98.88 99 GLU A N 1
ATOM 747 C CA . GLU A 1 99 ? -20.125 17.25 -2.516 1 98.88 99 GLU A CA 1
ATOM 748 C C . GLU A 1 99 ? -19.172 16.984 -3.682 1 98.88 99 GLU A C 1
ATOM 750 O O . GLU A 1 99 ? -19.594 16.516 -4.742 1 98.88 99 GLU A O 1
ATOM 755 N N . TRP A 1 100 ? -17.922 17.297 -3.467 1 98.81 100 TRP A N 1
ATOM 756 C CA . TRP A 1 100 ? -16.938 17.109 -4.531 1 98.81 100 TRP A CA 1
ATOM 757 C C . TRP A 1 100 ? -16.828 15.648 -4.93 1 98.81 100 TRP A C 1
ATOM 759 O O . TRP A 1 100 ? -16.844 15.312 -6.117 1 98.81 100 TRP A O 1
ATOM 769 N N . TYR A 1 101 ? -16.75 14.766 -3.957 1 98.81 101 TYR A N 1
ATOM 770 C CA . TYR A 1 101 ? -16.609 13.344 -4.258 1 98.81 101 TYR A CA 1
ATOM 771 C C . TYR A 1 101 ? -17.906 12.781 -4.82 1 98.81 101 TYR A C 1
ATOM 773 O O . TYR A 1 101 ? -17.891 11.867 -5.645 1 98.81 101 TYR A O 1
ATOM 781 N N . ALA A 1 102 ? -19.031 13.281 -4.312 1 98.88 102 ALA A N 1
ATOM 782 C CA . ALA A 1 102 ? -20.297 12.844 -4.906 1 98.88 102 ALA A CA 1
ATOM 783 C C . ALA A 1 102 ? -20.312 13.117 -6.41 1 98.88 102 ALA A C 1
ATOM 785 O O . ALA A 1 102 ? -20.844 12.312 -7.188 1 98.88 102 ALA A O 1
ATOM 786 N N . GLU A 1 103 ? -19.766 14.242 -6.742 1 98.69 103 GLU A N 1
ATOM 787 C CA . GLU A 1 103 ? -19.781 14.664 -8.141 1 98.69 103 GLU A CA 1
ATOM 788 C C . GLU A 1 103 ? -18.719 13.93 -8.953 1 98.69 103 GLU A C 1
ATOM 790 O O . GLU A 1 103 ? -19 13.438 -10.047 1 98.69 103 GLU A O 1
ATOM 795 N N . HIS A 1 104 ? -17.516 13.789 -8.469 1 98.5 104 HIS A N 1
ATOM 796 C CA . HIS A 1 104 ? -16.375 13.359 -9.273 1 98.5 104 HIS A CA 1
ATOM 797 C C . HIS A 1 104 ? -15.984 11.922 -8.961 1 98.5 104 HIS A C 1
ATOM 799 O O . HIS A 1 104 ? -15.367 11.25 -9.789 1 98.5 104 HIS A O 1
ATOM 805 N N . GLY A 1 105 ? -16.328 11.43 -7.785 1 98.19 105 GLY A N 1
ATOM 806 C CA . GLY A 1 105 ? -15.867 10.148 -7.273 1 98.19 105 GLY A CA 1
ATOM 807 C C . GLY A 1 105 ? -16.328 8.977 -8.117 1 98.19 105 GLY A C 1
ATOM 808 O O . GLY A 1 105 ? -15.547 8.047 -8.375 1 98.19 105 GLY A O 1
ATOM 809 N N . PRO A 1 106 ? -17.609 8.953 -8.555 1 98.44 106 PRO A N 1
ATOM 810 C CA . PRO A 1 106 ? -18.109 7.824 -9.344 1 98.44 106 PRO A CA 1
ATOM 811 C C . PRO A 1 106 ? -17.25 7.531 -10.562 1 98.44 106 PRO A C 1
ATOM 813 O O . PRO A 1 106 ? -16.953 6.371 -10.859 1 98.44 106 PRO A O 1
ATOM 816 N N . ALA A 1 107 ? -16.75 8.57 -11.234 1 98.25 107 ALA A N 1
ATOM 817 C CA . ALA A 1 107 ? -15.914 8.391 -12.422 1 98.25 107 ALA A CA 1
ATOM 818 C C . ALA A 1 107 ? -14.57 7.766 -12.055 1 98.25 107 ALA A C 1
ATOM 820 O O . ALA A 1 107 ? -13.984 7.031 -12.859 1 98.25 107 ALA A O 1
ATOM 821 N N . MET A 1 108 ? -14.094 7.992 -10.867 1 98.06 108 MET A N 1
ATOM 822 C CA . MET A 1 108 ? -12.805 7.488 -10.406 1 98.06 108 MET A CA 1
ATOM 823 C C . MET A 1 108 ? -12.875 5.984 -10.148 1 98.06 108 MET A C 1
ATOM 825 O O . MET A 1 108 ? -11.836 5.328 -10.008 1 98.06 108 MET A O 1
ATOM 829 N N . LEU A 1 109 ? -14.055 5.438 -10.086 1 98 109 LEU A N 1
ATOM 830 C CA . LEU A 1 109 ? -14.258 4.02 -9.812 1 98 109 LEU A CA 1
ATOM 831 C C . LEU A 1 109 ? -14.656 3.275 -11.086 1 98 109 LEU A C 1
ATOM 833 O O . LEU A 1 109 ? -14.961 2.08 -11.039 1 98 109 LEU A O 1
ATOM 837 N N . ALA A 1 110 ? -14.688 3.996 -12.203 1 97.69 110 ALA A N 1
ATOM 838 C CA . ALA A 1 110 ? -14.977 3.338 -13.477 1 97.69 110 ALA A CA 1
ATOM 839 C C . ALA A 1 110 ? -13.891 2.324 -13.828 1 97.69 110 ALA A C 1
ATOM 841 O O . ALA A 1 110 ? -12.711 2.533 -13.523 1 97.69 110 ALA A O 1
ATOM 842 N N . PRO A 1 111 ? -14.289 1.216 -14.477 1 97 111 PRO A N 1
ATOM 843 C CA . PRO A 1 111 ? -13.273 0.257 -14.914 1 97 111 PRO A CA 1
ATOM 844 C C . PRO A 1 111 ? -12.203 0.891 -15.805 1 97 111 PRO A C 1
ATOM 846 O O . PRO A 1 111 ? -12.523 1.745 -16.641 1 97 111 PRO A O 1
ATOM 849 N N . GLU A 1 112 ? -11.008 0.491 -15.57 1 96.88 112 GLU A N 1
ATOM 850 C CA . GLU A 1 112 ? -9.891 0.991 -16.359 1 96.88 112 GLU A CA 1
ATOM 851 C C . GLU A 1 112 ? -9.531 0.027 -17.484 1 96.88 112 GLU A C 1
ATOM 853 O O . GLU A 1 112 ? -9.367 -1.173 -17.266 1 96.88 112 GLU A O 1
ATOM 858 N N . PRO A 1 113 ? -9.43 0.563 -18.734 1 96.81 113 PRO A N 1
ATOM 859 C CA . PRO A 1 113 ? -8.961 -0.316 -19.797 1 96.81 113 PRO A CA 1
ATOM 860 C C . PRO A 1 113 ? -7.512 -0.754 -19.609 1 96.81 113 PRO A C 1
ATOM 862 O O . PRO A 1 113 ? -6.742 -0.081 -18.922 1 96.81 113 PRO A O 1
ATOM 865 N N . THR A 1 114 ? -7.164 -1.875 -20.125 1 96.88 114 THR A N 1
ATOM 866 C CA . THR A 1 114 ? -5.785 -2.361 -20.141 1 96.88 114 THR A CA 1
ATOM 867 C C . THR A 1 114 ? -5.207 -2.322 -21.547 1 96.88 114 THR A C 1
ATOM 869 O O . TH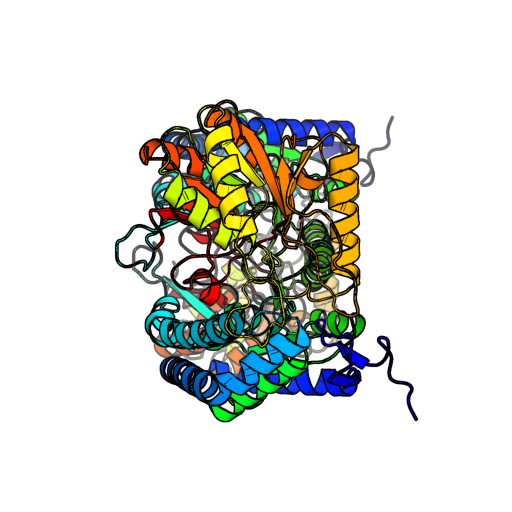R A 1 114 ? -5.875 -1.874 -22.484 1 96.88 114 THR A O 1
ATOM 872 N N . LEU A 1 115 ? -3.973 -2.693 -21.672 1 94.62 115 LEU A N 1
ATOM 873 C CA . LEU A 1 115 ? -3.316 -2.676 -22.969 1 94.62 115 LEU A CA 1
ATOM 874 C C . LEU A 1 115 ? -3.402 -4.039 -23.641 1 94.62 115 LEU A C 1
ATOM 876 O O . LEU A 1 115 ? -2.557 -4.383 -24.469 1 94.62 115 LEU A O 1
ATOM 880 N N . VAL A 1 116 ? -4.367 -4.793 -23.188 1 94.88 116 VAL A N 1
ATOM 881 C CA . VAL A 1 116 ? -4.656 -6.016 -23.938 1 94.88 116 VAL A CA 1
ATOM 882 C C . VAL A 1 116 ? -5.246 -5.664 -25.297 1 94.88 116 VAL A C 1
ATOM 884 O O . VAL A 1 116 ? -6.18 -4.867 -25.391 1 94.88 116 VAL A O 1
ATOM 887 N N . ASN A 1 117 ? -4.754 -6.148 -26.453 1 89 117 ASN A N 1
ATOM 888 C CA . ASN A 1 117 ? -4.961 -5.707 -27.828 1 89 117 ASN A CA 1
ATOM 889 C C . ASN A 1 117 ? -6.438 -5.742 -28.203 1 89 117 ASN A C 1
ATOM 891 O O . ASN A 1 117 ? -6.914 -4.859 -28.922 1 89 117 ASN A O 1
ATOM 895 N N . ASN A 1 118 ? -7.227 -6.586 -27.672 1 89.69 118 ASN A N 1
ATOM 896 C CA . ASN A 1 118 ? -8.609 -6.703 -28.125 1 89.69 118 ASN A CA 1
ATOM 897 C C . ASN A 1 118 ? -9.578 -6.078 -27.109 1 89.69 118 ASN A C 1
ATOM 899 O O . ASN A 1 118 ? -10.789 -6.219 -27.25 1 89.69 118 ASN A O 1
ATOM 903 N N . GLY A 1 119 ? -9.008 -5.383 -26.141 1 90.5 119 GLY A N 1
ATOM 904 C CA . GLY A 1 119 ? -9.859 -4.738 -25.141 1 90.5 119 GLY A CA 1
ATOM 905 C C . GLY A 1 119 ? -10.609 -5.723 -24.266 1 90.5 119 GLY A C 1
ATOM 906 O O . GLY A 1 119 ? -11.602 -5.363 -23.641 1 90.5 119 GLY A O 1
ATOM 907 N N . SER A 1 120 ? -10.148 -6.922 -24.172 1 94.5 120 SER A N 1
ATOM 908 C CA . SER A 1 120 ? -10.906 -7.977 -23.5 1 94.5 120 SER A CA 1
ATOM 909 C C . SER A 1 120 ? -10.602 -7.996 -22.016 1 94.5 120 SER A C 1
ATOM 911 O O . SER A 1 120 ? -11.211 -8.766 -21.266 1 94.5 120 SER A O 1
ATOM 913 N N . ALA A 1 121 ? -9.664 -7.145 -21.562 1 97.31 121 ALA A N 1
ATOM 914 C CA . ALA A 1 121 ? -9.328 -7.098 -20.141 1 97.31 121 ALA A CA 1
ATOM 915 C C . ALA A 1 121 ? -9.523 -5.695 -19.578 1 97.31 121 ALA A C 1
ATOM 917 O O . ALA A 1 121 ? -9.305 -4.703 -20.281 1 97.31 121 ALA A O 1
ATOM 918 N N . ARG A 1 122 ? -9.875 -5.602 -18.391 1 97.62 122 ARG A N 1
ATOM 919 C CA . ARG A 1 122 ? -10.023 -4.344 -17.672 1 97.62 122 ARG A CA 1
ATOM 920 C C . ARG A 1 122 ? -9.672 -4.512 -16.203 1 97.62 122 ARG A C 1
ATOM 922 O O . ARG A 1 122 ? -9.57 -5.637 -15.711 1 97.62 122 ARG A O 1
ATOM 929 N N . ILE A 1 123 ? -9.398 -3.465 -15.547 1 98.31 123 ILE A N 1
ATOM 930 C CA . ILE A 1 123 ? -9.211 -3.42 -14.094 1 98.31 123 ILE A CA 1
ATOM 931 C C . ILE A 1 123 ? -10.453 -2.82 -13.438 1 98.31 123 ILE A C 1
ATOM 933 O O . ILE A 1 123 ? -10.852 -1.698 -13.766 1 98.31 123 ILE A O 1
ATOM 937 N N . GLU A 1 124 ? -11.07 -3.559 -12.609 1 98.06 124 GLU A N 1
ATOM 938 C CA . GLU A 1 124 ? -12.227 -3.104 -11.844 1 98.06 124 GLU A CA 1
ATOM 939 C C . GLU A 1 124 ? -11.844 -2.789 -10.398 1 98.06 124 GLU A C 1
ATOM 941 O O . GLU A 1 124 ? -10.977 -3.451 -9.82 1 98.06 124 GLU A O 1
ATOM 946 N N . TYR A 1 125 ? -12.477 -1.803 -9.836 1 98.12 125 TYR A N 1
ATOM 947 C CA . TYR A 1 125 ? -12.242 -1.434 -8.445 1 98.12 125 TYR A CA 1
ATOM 948 C C . TYR A 1 125 ? -13.398 -1.869 -7.559 1 98.12 125 TYR A C 1
ATOM 950 O O . TYR A 1 125 ? -14.523 -1.369 -7.699 1 98.12 125 TYR A O 1
ATOM 958 N N . ARG A 1 126 ? -13.102 -2.814 -6.68 1 97.62 126 ARG A N 1
ATOM 959 C CA . ARG A 1 126 ? -14.102 -3.363 -5.762 1 97.62 126 ARG A CA 1
ATOM 960 C C . ARG A 1 126 ? -13.727 -3.072 -4.312 1 97.62 126 ARG A C 1
ATOM 962 O O . ARG A 1 126 ? -12.555 -3.121 -3.945 1 97.62 126 ARG A O 1
ATOM 969 N N . PRO A 1 127 ? -14.758 -2.787 -3.482 1 98.31 127 PRO A N 1
ATOM 970 C CA . PRO A 1 127 ? -14.414 -2.496 -2.088 1 98.31 127 PRO A CA 1
ATOM 971 C C . PRO A 1 127 ? -13.812 -3.699 -1.365 1 98.31 127 PRO A C 1
ATOM 973 O O . PRO A 1 127 ? -14.117 -4.844 -1.704 1 98.31 127 PRO A O 1
ATOM 976 N N . LEU A 1 128 ? -13.016 -3.498 -0.372 1 98.19 128 LEU A N 1
ATOM 977 C CA . LEU A 1 128 ? -12.336 -4.555 0.375 1 98.19 128 LEU A CA 1
ATOM 978 C C . LEU A 1 128 ? -13.203 -5.035 1.539 1 98.19 128 LEU A C 1
ATOM 980 O O . LEU A 1 128 ? -13.164 -6.215 1.893 1 98.19 128 LEU A O 1
ATOM 984 N N . GLY A 1 129 ? -13.867 -4.09 2.227 1 98.5 129 GLY A N 1
ATOM 985 C CA . GLY A 1 129 ? -14.609 -4.426 3.43 1 98.5 129 GLY A CA 1
ATOM 986 C C . GLY A 1 129 ? -14.633 -3.303 4.449 1 98.5 129 GLY A C 1
ATOM 987 O O . GLY A 1 129 ? -14.539 -2.127 4.094 1 98.5 129 GLY A O 1
ATOM 988 N N . PRO A 1 130 ? -14.828 -3.637 5.77 1 98.88 130 PRO A N 1
ATOM 989 C CA . PRO A 1 130 ? -14.703 -2.637 6.832 1 98.88 130 PRO A CA 1
ATOM 990 C C . PRO A 1 130 ? -13.266 -2.162 7.035 1 98.88 130 PRO A C 1
ATOM 992 O O . PRO A 1 130 ? -12.352 -2.982 7.156 1 98.88 130 PRO A O 1
ATOM 995 N N . ILE A 1 131 ? -13.094 -0.895 6.996 1 98.94 131 ILE A N 1
ATOM 996 C CA . ILE A 1 131 ? -11.781 -0.284 7.195 1 98.94 131 ILE A CA 1
ATOM 997 C C . ILE A 1 131 ? -11.695 0.293 8.609 1 98.94 131 ILE A C 1
ATOM 999 O O . ILE A 1 131 ? -12.547 1.081 9.016 1 98.94 131 ILE A O 1
ATOM 1003 N N . LEU A 1 132 ? -10.719 -0.135 9.375 1 98.94 132 LEU A N 1
ATOM 1004 C CA . LEU A 1 132 ? -10.469 0.468 10.672 1 98.94 132 LEU A CA 1
ATOM 1005 C C . LEU A 1 132 ? -9.648 1.745 10.531 1 98.94 132 LEU A C 1
ATOM 1007 O O . LEU A 1 132 ? -8.586 1.74 9.906 1 98.94 132 LEU A O 1
ATOM 1011 N N . ALA A 1 133 ? -10.156 2.777 11.102 1 98.94 133 ALA A N 1
ATOM 1012 C CA . ALA A 1 133 ? -9.477 4.07 11.039 1 98.94 133 ALA A CA 1
ATOM 1013 C C . ALA A 1 133 ? -9.156 4.586 12.438 1 98.94 133 ALA A C 1
ATOM 1015 O O . ALA A 1 133 ? -10.055 4.723 13.281 1 98.94 133 ALA A O 1
ATOM 1016 N N . VAL A 1 134 ? -7.91 4.844 12.688 1 98.88 134 VAL A N 1
ATOM 1017 C CA . VAL A 1 134 ? -7.453 5.508 13.906 1 98.88 134 VAL A CA 1
ATOM 1018 C C . VAL A 1 134 ? -7.082 6.957 13.594 1 98.88 134 VAL A C 1
ATOM 1020 O O . VAL A 1 134 ? -6.148 7.215 12.828 1 98.88 134 VAL A O 1
ATOM 1023 N N . MET A 1 135 ? -7.84 7.898 14.164 1 98.75 135 MET A N 1
ATOM 1024 C CA . MET A 1 135 ? -7.75 9.273 13.68 1 98.75 135 MET A CA 1
ATOM 1025 C C . MET A 1 135 ? -7.363 10.219 14.812 1 98.75 135 MET A C 1
ATOM 1027 O O . MET A 1 135 ? -7.66 9.953 15.977 1 98.75 135 MET A O 1
ATOM 1031 N N . PRO A 1 136 ? -6.754 11.305 14.5 1 98.38 136 PRO A N 1
ATOM 1032 C CA . PRO A 1 136 ? -6.203 12.227 15.492 1 98.38 136 PRO A CA 1
ATOM 1033 C C . PRO A 1 136 ? -7.191 13.32 15.891 1 98.38 136 PRO A C 1
ATOM 1035 O O . PRO A 1 136 ? -8.305 13.383 15.359 1 98.38 136 PRO A O 1
ATOM 1038 N N . TRP A 1 137 ? -6.715 14.164 16.766 1 98.56 137 TRP A N 1
ATOM 1039 C CA . TRP A 1 137 ? -7.578 15.141 17.422 1 98.56 137 TRP A CA 1
ATOM 1040 C C . TRP A 1 137 ? -7.473 16.5 16.734 1 98.56 137 TRP A C 1
ATOM 1042 O O . TRP A 1 137 ? -8.312 17.375 16.969 1 98.56 137 TRP A O 1
ATOM 1052 N N . ASN A 1 138 ? -6.504 16.75 15.891 1 98.19 138 ASN A N 1
ATOM 1053 C CA . ASN A 1 138 ? -6.184 18.125 15.547 1 98.19 138 ASN A CA 1
ATOM 1054 C C . ASN A 1 138 ? -7.141 18.672 14.492 1 98.19 138 ASN A C 1
ATOM 1056 O O . ASN A 1 138 ? -7.301 19.891 14.367 1 98.19 138 ASN A O 1
ATOM 1060 N N . PHE A 1 139 ? -7.695 17.906 13.664 1 98.56 139 PHE A N 1
ATOM 1061 C CA . PHE A 1 139 ? -8.867 18.172 12.836 1 98.56 139 PHE A CA 1
ATOM 1062 C C . PHE A 1 139 ? -9.914 17.078 13.023 1 98.56 139 PHE A C 1
ATOM 1064 O O . PHE A 1 139 ? -10.062 16.203 12.164 1 98.56 139 PHE A O 1
ATOM 1071 N N . PRO A 1 140 ? -10.664 17.188 14.031 1 98.69 140 PRO A N 1
ATOM 1072 C CA . PRO A 1 140 ? -11.477 16.062 14.5 1 98.69 140 PRO A CA 1
ATOM 1073 C C . PRO A 1 140 ? -12.5 15.602 13.469 1 98.69 140 PRO A C 1
ATOM 1075 O O . PRO A 1 140 ? -12.969 14.461 13.523 1 98.69 140 PRO A O 1
ATOM 1078 N N . ILE A 1 141 ? -12.898 16.453 12.57 1 98.88 141 ILE A N 1
ATOM 1079 C CA . ILE A 1 141 ? -13.906 16.078 11.578 1 98.88 141 ILE A CA 1
ATOM 1080 C C . ILE A 1 141 ? -13.242 15.875 10.219 1 98.88 141 ILE A C 1
ATOM 1082 O O . ILE A 1 141 ? -13.445 14.844 9.57 1 98.88 141 ILE A O 1
ATOM 1086 N N . TRP A 1 142 ? -12.344 16.75 9.859 1 98.81 142 TRP A N 1
ATOM 1087 C CA . TRP A 1 142 ? -11.719 16.703 8.539 1 98.81 142 TRP A CA 1
ATOM 1088 C C . TRP A 1 142 ? -10.859 15.461 8.383 1 98.81 142 TRP A C 1
ATOM 1090 O O . TRP A 1 142 ? -10.953 14.75 7.379 1 98.81 142 TRP A O 1
ATOM 1100 N N . GLN A 1 143 ? -10.016 15.188 9.383 1 98.25 143 GLN A N 1
ATOM 1101 C CA . GLN A 1 143 ? -9.117 14.047 9.281 1 98.25 143 GLN A CA 1
ATOM 1102 C C . GLN A 1 143 ? -9.898 12.742 9.141 1 98.25 143 GLN A C 1
ATOM 1104 O O . GLN A 1 143 ? -9.453 11.812 8.477 1 98.25 143 GLN A O 1
ATOM 1109 N N . VAL A 1 144 ? -11.078 12.703 9.758 1 98.88 144 VAL A N 1
ATOM 1110 C CA . VAL A 1 144 ? -11.922 11.516 9.672 1 98.88 144 VAL A CA 1
ATOM 1111 C C . VAL A 1 144 ? -12.562 11.43 8.289 1 98.88 144 VAL A C 1
ATOM 1113 O O . VAL A 1 144 ? -12.461 10.406 7.613 1 98.88 144 VAL A O 1
ATOM 1116 N N . LEU A 1 145 ? -13.148 12.523 7.828 1 98.94 145 LEU A N 1
ATOM 1117 C CA . LEU A 1 145 ? -13.953 12.484 6.609 1 98.94 145 LEU A CA 1
ATOM 1118 C C . LEU A 1 145 ? -13.055 12.422 5.375 1 98.94 145 LEU A C 1
ATOM 1120 O O . LEU A 1 145 ? -13.453 11.875 4.344 1 98.94 145 LEU A O 1
ATOM 1124 N N . ARG A 1 146 ? -11.836 12.961 5.523 1 98.38 146 ARG A N 1
ATOM 1125 C CA . ARG A 1 146 ? -10.867 12.883 4.434 1 98.38 146 ARG A CA 1
ATOM 1126 C C . ARG A 1 146 ? -10.672 11.438 3.984 1 98.38 146 ARG A C 1
ATOM 1128 O O . ARG A 1 146 ? -10.531 11.172 2.789 1 98.38 146 ARG A O 1
ATOM 1135 N N . GLY A 1 147 ? -10.688 10.516 4.934 1 98.44 147 GLY A N 1
ATOM 1136 C CA . GLY A 1 147 ? -10.594 9.102 4.625 1 98.44 147 GLY A CA 1
ATOM 1137 C C . GLY A 1 147 ? -11.953 8.445 4.422 1 98.44 147 GLY A C 1
ATOM 1138 O O . GLY A 1 147 ? -12.109 7.602 3.535 1 98.44 147 GLY A O 1
ATOM 1139 N N . THR A 1 148 ? -12.953 8.859 5.16 1 98.81 148 THR A N 1
ATOM 1140 C CA . THR A 1 148 ? -14.258 8.203 5.219 1 98.81 148 THR A CA 1
ATOM 1141 C C . THR A 1 148 ? -15 8.359 3.895 1 98.81 148 THR A C 1
ATOM 1143 O O . THR A 1 148 ? -15.539 7.391 3.361 1 98.81 148 THR A O 1
ATOM 1146 N N . VAL A 1 149 ? -15.047 9.555 3.355 1 98.94 149 VAL A N 1
ATOM 1147 C CA . VAL A 1 149 ? -15.93 9.891 2.246 1 98.94 149 VAL A CA 1
ATOM 1148 C C . VAL A 1 149 ? -15.531 9.086 1.01 1 98.94 149 VAL A C 1
ATOM 1150 O O . VAL A 1 149 ? -16.359 8.344 0.455 1 98.94 149 VAL A O 1
ATOM 1153 N N . PRO A 1 150 ? -14.227 9.156 0.611 1 98.81 150 PRO A N 1
ATOM 1154 C CA . PRO A 1 150 ? -13.883 8.344 -0.557 1 98.81 150 PRO A CA 1
ATOM 1155 C C . PRO A 1 150 ? -14.008 6.844 -0.291 1 98.81 150 PRO A C 1
ATOM 1157 O O . PRO A 1 150 ? -14.359 6.078 -1.192 1 98.81 150 PRO A O 1
ATOM 1160 N N . THR A 1 151 ? -13.75 6.379 0.912 1 98.81 151 THR A N 1
ATOM 1161 C CA . THR A 1 151 ? -13.805 4.969 1.275 1 98.81 151 THR A CA 1
ATOM 1162 C C . THR A 1 151 ? -15.242 4.445 1.198 1 98.81 151 THR A C 1
ATOM 1164 O O . THR A 1 151 ? -15.484 3.365 0.658 1 98.81 151 THR A O 1
ATOM 1167 N N . LEU A 1 152 ? -16.203 5.242 1.747 1 98.88 152 LEU A N 1
ATOM 1168 C CA . LEU A 1 152 ? -17.609 4.848 1.689 1 98.88 152 LEU A CA 1
ATOM 1169 C C . LEU A 1 152 ? -18.125 4.895 0.256 1 98.88 152 LEU A C 1
ATOM 1171 O O . LEU A 1 152 ? -18.922 4.047 -0.147 1 98.88 152 LEU A O 1
ATOM 1175 N N . LEU A 1 153 ? -17.703 5.895 -0.483 1 98.88 153 LEU A N 1
ATOM 1176 C CA . LEU A 1 153 ? -18.125 6.004 -1.878 1 98.88 153 LEU A CA 1
ATOM 1177 C C . LEU A 1 153 ? -17.703 4.766 -2.668 1 98.88 153 LEU A C 1
ATOM 1179 O O . LEU A 1 153 ? -18.438 4.316 -3.553 1 98.88 153 LEU A O 1
ATOM 1183 N N . ALA A 1 154 ? -16.578 4.195 -2.34 1 98.75 154 ALA A N 1
ATOM 1184 C CA . ALA A 1 154 ? -16.047 3.018 -3.027 1 98.75 154 ALA A CA 1
ATOM 1185 C C . ALA A 1 154 ? -16.812 1.764 -2.631 1 98.75 154 ALA A C 1
ATOM 1187 O O . ALA A 1 154 ? -16.656 0.708 -3.248 1 98.75 154 ALA A O 1
ATOM 1188 N N . GLY A 1 155 ? -17.594 1.854 -1.557 1 98.69 155 GLY A N 1
ATOM 1189 C CA . GLY A 1 155 ? -18.438 0.741 -1.17 1 98.69 155 GLY A CA 1
ATOM 1190 C C . GLY A 1 155 ? -18 0.061 0.11 1 98.69 155 GLY A C 1
ATOM 1191 O O . GLY A 1 155 ? -18.625 -0.902 0.561 1 98.69 155 GLY A O 1
ATOM 1192 N N . ASN A 1 156 ? -16.891 0.52 0.71 1 98.81 156 ASN A N 1
ATOM 1193 C CA . ASN A 1 156 ? -16.422 0.019 2.002 1 98.81 156 ASN A CA 1
ATOM 1194 C C . ASN A 1 156 ? -17.25 0.582 3.15 1 98.81 156 ASN A C 1
ATOM 1196 O O . ASN A 1 156 ? -18.078 1.484 2.949 1 98.81 156 ASN A O 1
ATOM 1200 N N . THR A 1 157 ? -17.109 0.025 4.312 1 98.81 157 THR A N 1
ATOM 1201 C CA . THR A 1 157 ? -17.578 0.653 5.543 1 98.81 157 THR A CA 1
ATOM 1202 C C . THR A 1 157 ? -16.406 1.133 6.395 1 98.81 157 THR A C 1
ATOM 1204 O O . THR A 1 157 ? -15.25 0.853 6.078 1 98.81 157 THR A O 1
ATOM 1207 N N . TYR A 1 158 ? -16.688 1.918 7.348 1 98.88 158 TYR A N 1
ATOM 1208 C CA . TYR A 1 158 ? -15.656 2.635 8.086 1 98.88 158 TYR A CA 1
ATOM 1209 C C . TYR A 1 158 ? -15.875 2.527 9.586 1 98.88 158 TYR A C 1
ATOM 1211 O O . TYR A 1 158 ? -16.969 2.842 10.086 1 98.88 158 TYR A O 1
ATOM 1219 N N . VAL A 1 159 ? -14.867 2.031 10.328 1 98.94 159 VAL A N 1
ATOM 1220 C CA . VAL A 1 159 ? -14.891 1.911 11.781 1 98.94 159 VAL A CA 1
ATOM 1221 C C . VAL A 1 159 ? -13.891 2.891 12.398 1 98.94 159 VAL A C 1
ATOM 1223 O O . VAL A 1 159 ? -12.68 2.666 12.352 1 98.94 159 VAL A O 1
ATOM 1226 N N . LEU A 1 160 ? -14.406 3.893 13.062 1 98.94 160 LEU A N 1
ATOM 1227 C CA . LEU A 1 160 ? -13.586 4.984 13.562 1 98.94 160 LEU A CA 1
ATOM 1228 C C . LEU A 1 160 ? -13.203 4.75 15.023 1 98.94 160 LEU A C 1
ATOM 1230 O O . LEU A 1 160 ? -14.07 4.598 15.883 1 98.94 160 LEU A O 1
ATOM 1234 N N . LYS A 1 161 ? -12 4.633 15.281 1 98.94 161 LYS A N 1
ATOM 1235 C CA . LYS A 1 161 ? -11.422 4.879 16.594 1 98.94 161 LYS A CA 1
ATOM 1236 C C . LYS A 1 161 ? -10.797 6.273 16.672 1 98.94 161 LYS A C 1
ATOM 1238 O O . LYS A 1 161 ? -9.719 6.504 16.125 1 98.94 161 LYS A O 1
ATOM 1243 N N . HIS A 1 162 ? -11.414 7.207 17.375 1 98.75 162 HIS A N 1
ATOM 1244 C CA . HIS A 1 162 ? -10.961 8.594 17.453 1 98.75 162 HIS A CA 1
ATOM 1245 C C . HIS A 1 162 ? -10.031 8.805 18.641 1 98.75 162 HIS A C 1
ATOM 1247 O O . HIS A 1 162 ? -9.922 7.934 19.516 1 98.75 162 HIS A O 1
ATOM 1253 N N . ALA A 1 163 ? -9.273 9.859 18.641 1 98.5 163 ALA A N 1
ATOM 1254 C CA . ALA A 1 163 ? -8.484 10.25 19.797 1 98.5 163 ALA A CA 1
ATOM 1255 C C . ALA A 1 163 ? -9.383 10.445 21.031 1 98.5 163 ALA A C 1
ATOM 1257 O O . ALA A 1 163 ? -10.484 10.977 20.906 1 98.5 163 ALA A O 1
ATOM 1258 N N . PRO A 1 164 ? -8.922 10.086 22.156 1 98 164 PRO A N 1
ATOM 1259 C CA . PRO A 1 164 ? -9.781 10.07 23.344 1 98 164 PRO A CA 1
ATOM 1260 C C . PRO A 1 164 ? -10.258 11.469 23.75 1 98 164 PRO A C 1
ATOM 1262 O O . PRO A 1 164 ? -11.336 11.609 24.344 1 98 164 PRO A O 1
ATOM 1265 N N . ASN A 1 165 ? -9.562 12.508 23.453 1 98 165 ASN A N 1
ATOM 1266 C CA . ASN A 1 165 ? -9.891 13.844 23.938 1 98 165 ASN A CA 1
ATOM 1267 C C . ASN A 1 165 ? -10.969 14.5 23.078 1 98 165 ASN A C 1
ATOM 1269 O O . ASN A 1 165 ? -11.438 15.602 23.391 1 98 165 ASN A O 1
ATOM 1273 N N . VAL A 1 166 ? -11.406 13.805 21.953 1 98.75 166 VAL A N 1
ATOM 1274 C CA . VAL A 1 166 ? -12.359 14.484 21.078 1 98.75 166 VAL A CA 1
ATOM 1275 C C . VAL A 1 166 ? -13.539 13.562 20.781 1 98.75 166 VAL A C 1
ATOM 1277 O O . VAL A 1 166 ? -14.078 13.57 19.672 1 98.75 166 VAL A O 1
ATOM 1280 N N . MET A 1 167 ? -13.977 12.773 21.703 1 98.69 167 MET A N 1
ATOM 1281 C CA . MET A 1 167 ? -15.062 11.82 21.5 1 98.69 167 MET A CA 1
ATOM 1282 C C . MET A 1 167 ? -16.391 12.539 21.312 1 98.69 167 MET A C 1
ATOM 1284 O O . MET A 1 167 ? -17.297 12.023 20.641 1 98.69 167 MET A O 1
ATOM 1288 N N . GLY A 1 168 ? -16.547 13.734 21.891 1 98.75 168 GLY A N 1
ATOM 1289 C CA . GLY A 1 168 ? -17.719 14.523 21.594 1 98.75 168 GLY A CA 1
ATOM 1290 C C . GLY A 1 168 ? -17.891 14.812 20.109 1 98.75 168 GLY A C 1
ATOM 1291 O O . GLY A 1 168 ? -18.984 14.68 19.562 1 98.75 168 GLY A O 1
ATOM 1292 N N . SER A 1 169 ? -16.828 15.195 19.484 1 98.88 169 SER A N 1
ATOM 1293 C CA . SER A 1 169 ? -16.828 15.422 18.031 1 98.88 169 SER A CA 1
ATOM 1294 C C . SER A 1 169 ? -17.172 14.148 17.281 1 98.88 169 SER A C 1
ATOM 1296 O O . SER A 1 169 ? -17.922 14.18 16.297 1 98.88 169 SER A O 1
ATOM 1298 N N . ALA A 1 170 ? -16.641 13.031 17.719 1 98.81 170 ALA A N 1
ATOM 1299 C CA . ALA A 1 170 ? -16.891 11.742 17.078 1 98.81 170 ALA A CA 1
ATOM 1300 C C . ALA A 1 170 ? -18.375 11.391 17.094 1 98.81 170 ALA A C 1
ATOM 1302 O O . ALA A 1 170 ? -18.938 10.961 16.078 1 98.81 170 ALA A O 1
ATOM 1303 N N . TYR A 1 171 ? -19 11.594 18.234 1 98.69 171 TYR A N 1
ATOM 1304 C CA . TYR A 1 171 ? -20.406 11.195 18.375 1 98.69 171 TYR A CA 1
ATOM 1305 C C . TYR A 1 171 ? -21.328 12.164 17.641 1 98.69 171 TYR A C 1
ATOM 1307 O O . TYR A 1 171 ? -22.359 11.766 17.125 1 98.69 171 TYR A O 1
ATOM 1315 N N . LEU A 1 172 ? -20.938 13.469 17.594 1 98.81 172 LEU A N 1
ATOM 1316 C CA . LEU A 1 172 ? -21.703 14.406 16.766 1 98.81 172 LEU A CA 1
ATOM 1317 C C . LEU A 1 172 ? -21.609 14.031 15.297 1 98.81 172 LEU A C 1
ATOM 1319 O O . LEU A 1 172 ? -22.578 14.172 14.555 1 98.81 172 LEU A O 1
ATOM 1323 N N . LEU A 1 173 ? -20.438 13.547 14.891 1 98.88 173 LEU A N 1
ATOM 1324 C CA . LEU A 1 173 ? -20.266 13.078 13.523 1 98.88 173 LEU A CA 1
ATOM 1325 C C . LEU A 1 173 ? -21.125 11.844 13.258 1 98.88 173 LEU A C 1
ATOM 1327 O O . LEU A 1 173 ? -21.75 11.734 12.203 1 98.88 173 LEU A O 1
ATOM 1331 N N . LEU A 1 174 ? -21.141 10.906 14.18 1 98.75 174 LEU A N 1
ATOM 1332 C CA . LEU A 1 174 ? -21.984 9.727 14.07 1 98.75 174 LEU A CA 1
ATOM 1333 C C . LEU A 1 174 ? -23.438 10.125 13.883 1 98.75 174 LEU A C 1
ATOM 1335 O O . LEU A 1 174 ? -24.156 9.539 13.062 1 98.75 174 LEU A O 1
ATOM 1339 N N . ASP A 1 175 ? -23.891 11.141 14.633 1 98.44 175 ASP A N 1
ATOM 1340 C CA . ASP A 1 175 ? -25.25 11.648 14.523 1 98.44 175 ASP A CA 1
ATOM 1341 C C . ASP A 1 175 ? -25.5 12.219 13.133 1 98.44 175 ASP A C 1
ATOM 1343 O O . ASP A 1 175 ? -26.594 12.055 12.57 1 98.44 175 ASP A O 1
ATOM 1347 N N . ALA A 1 176 ? -24.516 12.938 12.617 1 98.81 176 ALA A N 1
ATOM 1348 C CA . ALA A 1 176 ? -24.641 13.492 11.273 1 98.81 176 ALA A CA 1
ATOM 1349 C C . ALA A 1 176 ? -24.844 12.391 10.242 1 98.81 176 ALA A C 1
ATOM 1351 O O . ALA A 1 176 ? -25.625 12.539 9.305 1 98.81 176 ALA A O 1
ATOM 1352 N N . PHE A 1 177 ? -24.141 11.281 10.359 1 98.81 177 PHE A N 1
ATOM 1353 C CA . PHE A 1 177 ? -24.312 10.141 9.461 1 98.81 177 PHE A CA 1
ATOM 1354 C C . PHE A 1 177 ? -25.719 9.57 9.562 1 98.81 177 PHE A C 1
ATOM 1356 O O . PHE A 1 177 ? -26.328 9.219 8.547 1 98.81 177 PHE A O 1
ATOM 1363 N N . ARG A 1 178 ? -26.25 9.492 10.773 1 98.12 178 ARG A N 1
ATOM 1364 C CA . ARG A 1 178 ? -27.609 9 10.977 1 98.12 178 ARG A CA 1
ATOM 1365 C C . ARG A 1 178 ? -28.625 9.914 10.312 1 98.12 178 ARG A C 1
ATOM 1367 O O . ARG A 1 178 ? -29.531 9.453 9.625 1 98.12 178 ARG A O 1
ATOM 1374 N N . HIS A 1 179 ? -28.406 11.172 10.484 1 98.12 179 HIS A N 1
ATOM 1375 C CA . HIS A 1 179 ? -29.328 12.156 9.914 1 98.12 179 HIS A CA 1
ATOM 1376 C C . HIS A 1 179 ? -29.266 12.133 8.391 1 98.12 179 HIS A C 1
ATOM 1378 O O . HIS A 1 179 ? -30.281 12.383 7.723 1 98.12 179 HIS A O 1
ATOM 1384 N N . ALA A 1 180 ? -28.078 11.828 7.883 1 98.56 180 ALA A N 1
ATOM 1385 C CA . ALA A 1 180 ? -27.891 11.773 6.438 1 98.56 180 ALA A CA 1
ATOM 1386 C C . ALA A 1 180 ? -28.484 10.5 5.848 1 98.56 180 ALA A C 1
ATOM 1388 O O . ALA A 1 180 ? -28.547 10.344 4.629 1 98.56 180 ALA A O 1
ATOM 1389 N N . GLY A 1 181 ? -28.891 9.57 6.668 1 98 181 GLY A N 1
ATOM 1390 C CA . GLY A 1 181 ? -29.609 8.391 6.207 1 98 181 GLY A CA 1
ATOM 1391 C C . GLY A 1 181 ? -28.703 7.219 5.898 1 98 181 GLY A C 1
ATOM 1392 O O . GLY A 1 181 ? -29.094 6.293 5.184 1 98 181 GLY A O 1
ATOM 1393 N N . PHE A 1 182 ? -27.5 7.242 6.379 1 98.56 182 PHE A N 1
ATOM 1394 C CA . PHE A 1 182 ? -26.641 6.082 6.188 1 98.56 182 PHE A CA 1
ATOM 1395 C C . PHE A 1 182 ? -27.172 4.883 6.969 1 98.56 182 PHE A C 1
ATOM 1397 O O . PHE A 1 182 ? -27.625 5.027 8.102 1 98.56 182 PHE A O 1
ATOM 1404 N N . PRO A 1 183 ? -27.109 3.697 6.371 1 97.88 183 PRO A N 1
ATOM 1405 C CA . PRO A 1 183 ? -27.531 2.498 7.102 1 97.88 183 PRO A CA 1
ATOM 1406 C C . PRO A 1 183 ? -26.641 2.195 8.305 1 97.88 183 PRO A C 1
ATOM 1408 O O . PRO A 1 183 ? -25.484 2.596 8.328 1 97.88 183 PRO A O 1
ATOM 1411 N N . GLU A 1 184 ? -27.203 1.478 9.211 1 97.31 184 GLU A N 1
ATOM 1412 C CA . GLU A 1 184 ? -26.438 1.023 10.359 1 97.31 184 GLU A CA 1
ATOM 1413 C C . GLU A 1 184 ? -25.219 0.212 9.922 1 97.31 184 GLU A C 1
ATOM 1415 O O . GLU A 1 184 ? -25.312 -0.602 9 1 97.31 184 GLU A O 1
ATOM 1420 N N . GLY A 1 185 ? -24.094 0.477 10.492 1 98.44 185 GLY A N 1
ATOM 1421 C CA . GLY A 1 185 ? -22.891 -0.318 10.242 1 98.44 185 GLY A CA 1
ATOM 1422 C C . GLY A 1 185 ? -21.984 0.281 9.188 1 98.44 185 GLY A C 1
ATOM 1423 O O . GLY A 1 185 ? -20.812 -0.092 9.078 1 98.44 185 GLY A O 1
ATOM 1424 N N . VAL A 1 186 ? -22.453 1.18 8.344 1 98.88 186 VAL A N 1
ATOM 1425 C CA . VAL A 1 186 ? -21.656 1.763 7.273 1 98.88 186 VAL A CA 1
ATOM 1426 C C . VAL A 1 186 ? -20.594 2.688 7.863 1 98.88 186 VAL A C 1
ATOM 1428 O O . VAL A 1 186 ? -19.484 2.775 7.344 1 98.88 186 VAL A O 1
ATOM 1431 N N . PHE A 1 187 ? -20.984 3.377 8.945 1 98.88 187 PHE A N 1
ATOM 1432 C CA . PHE A 1 187 ? -20.062 4.18 9.742 1 98.88 187 PHE A CA 1
ATOM 1433 C C . PHE A 1 187 ? -20.219 3.875 11.227 1 98.88 187 PHE A C 1
ATOM 1435 O O . PHE A 1 187 ? -21.297 4.09 11.797 1 98.88 187 PHE A O 1
ATOM 1442 N N . GLU A 1 188 ? -19.188 3.385 11.828 1 98.69 188 GLU A N 1
ATOM 1443 C CA . GLU A 1 188 ? -19.188 3.037 13.242 1 98.69 188 GLU A CA 1
ATOM 1444 C C . GLU A 1 188 ? -18.141 3.838 14.008 1 98.69 188 GLU A C 1
ATOM 1446 O O . GLU A 1 188 ? -17.078 4.164 13.461 1 98.69 188 GLU A O 1
ATOM 1451 N N . VAL A 1 189 ? -18.453 4.164 15.211 1 98.81 189 VAL A N 1
ATOM 1452 C CA . VAL A 1 189 ? -17.484 4.742 16.141 1 98.81 189 VAL A CA 1
ATOM 1453 C C . VAL A 1 189 ? -17.219 3.768 17.281 1 98.81 189 VAL A C 1
ATOM 1455 O O . VAL A 1 189 ? -18.172 3.299 17.938 1 98.81 189 VAL A O 1
ATOM 1458 N N . ILE A 1 190 ? -15.969 3.438 17.484 1 98.88 190 ILE A N 1
ATOM 1459 C CA . ILE A 1 190 ? -15.617 2.598 18.609 1 98.88 190 ILE A CA 1
ATOM 1460 C C . ILE A 1 190 ? -14.719 3.379 19.578 1 98.88 190 ILE A C 1
ATOM 1462 O O . ILE A 1 190 ? -13.875 4.168 19.141 1 98.88 190 ILE A O 1
ATOM 1466 N N . ASN A 1 191 ? -14.992 3.285 20.844 1 98.69 191 ASN A N 1
ATOM 1467 C CA . ASN A 1 191 ? -14.195 3.873 21.922 1 98.69 191 ASN A CA 1
ATOM 1468 C C . ASN A 1 191 ? -13.492 2.803 22.75 1 98.69 191 ASN A C 1
ATOM 1470 O O . ASN A 1 191 ? -13.945 2.461 23.844 1 98.69 191 ASN A O 1
ATOM 1474 N N . VAL A 1 192 ? -12.336 2.414 22.25 1 98.56 192 VAL A N 1
ATOM 1475 C CA . VAL A 1 192 ? -11.648 1.288 22.875 1 98.56 192 VAL A CA 1
ATOM 1476 C C . VAL A 1 192 ? -10.227 1.698 23.25 1 98.56 192 VAL A C 1
ATOM 1478 O O . VAL A 1 192 ? -9.711 2.701 22.75 1 98.56 192 VAL A O 1
ATOM 1481 N N . THR A 1 193 ? -9.602 0.942 24.172 1 97.5 193 THR A N 1
ATOM 1482 C CA . THR A 1 193 ? -8.203 1.104 24.562 1 97.5 193 THR A CA 1
ATOM 1483 C C . THR A 1 193 ? -7.273 0.62 23.453 1 97.5 193 THR A C 1
ATOM 1485 O O . THR A 1 193 ? -7.727 0.058 22.453 1 97.5 193 THR A O 1
ATOM 1488 N N . PRO A 1 194 ? -5.977 0.884 23.594 1 96.5 194 PRO A N 1
ATOM 1489 C CA . PRO A 1 194 ? -5.027 0.361 22.609 1 96.5 194 PRO A CA 1
ATOM 1490 C C . PRO A 1 194 ? -5.148 -1.148 22.422 1 96.5 194 PRO A C 1
ATOM 1492 O O . PRO A 1 194 ? -4.992 -1.646 21.297 1 96.5 194 PRO A O 1
ATOM 1495 N N . ASP A 1 195 ? -5.445 -1.85 23.469 1 97.5 195 ASP A N 1
ATOM 1496 C CA . ASP A 1 195 ? -5.652 -3.289 23.344 1 97.5 195 ASP A CA 1
ATOM 1497 C C . ASP A 1 195 ? -6.852 -3.598 22.453 1 97.5 195 ASP A C 1
ATOM 1499 O O . ASP A 1 195 ? -6.816 -4.547 21.672 1 97.5 195 ASP A O 1
ATOM 1503 N N . GLY A 1 196 ? -7.91 -2.83 22.641 1 98.31 196 GLY A N 1
ATOM 1504 C CA . GLY A 1 196 ? -9.07 -2.975 21.781 1 98.31 196 GLY A CA 1
ATOM 1505 C C . GLY A 1 196 ? -8.758 -2.719 20.312 1 98.31 196 GLY A C 1
ATOM 1506 O O . GLY A 1 196 ? -9.281 -3.402 19.438 1 98.31 196 GLY A O 1
ATOM 1507 N N . VAL A 1 197 ? -7.914 -1.744 20.031 1 98.69 197 VAL A N 1
ATOM 1508 C CA . VAL A 1 197 ? -7.484 -1.447 18.672 1 98.69 197 VAL A CA 1
ATOM 1509 C C . VAL A 1 197 ? -6.727 -2.641 18.094 1 98.69 197 VAL A C 1
ATOM 1511 O O . VAL A 1 197 ? -6.965 -3.045 16.953 1 98.69 197 VAL A O 1
ATOM 1514 N N . SER A 1 198 ? -5.816 -3.199 18.891 1 98.56 198 SER A N 1
ATOM 1515 C CA . SER A 1 198 ? -5.043 -4.363 18.469 1 98.56 198 SER A CA 1
ATOM 1516 C C . SER A 1 198 ? -5.953 -5.535 18.125 1 98.56 198 SER A C 1
ATOM 1518 O O . SER A 1 198 ? -5.734 -6.219 17.125 1 98.56 198 SER A O 1
ATOM 1520 N N . LYS A 1 199 ? -6.957 -5.746 18.938 1 98.62 199 LYS A N 1
ATOM 1521 C CA . LYS A 1 199 ? -7.918 -6.816 18.688 1 98.62 199 LYS A CA 1
ATOM 1522 C C . LYS A 1 199 ? -8.695 -6.57 17.406 1 98.62 199 LYS A C 1
ATOM 1524 O O . LYS A 1 199 ? -8.953 -7.508 16.641 1 98.62 199 LYS A O 1
ATOM 1529 N N . ALA A 1 200 ? -9.078 -5.344 17.188 1 98.88 200 ALA A N 1
ATOM 1530 C CA . ALA A 1 200 ? -9.812 -4.992 15.977 1 98.88 200 ALA A CA 1
ATOM 1531 C C . ALA A 1 200 ? -8.953 -5.223 14.734 1 98.88 200 ALA A C 1
ATOM 1533 O O . ALA A 1 200 ? -9.438 -5.742 13.727 1 98.88 200 ALA A O 1
ATOM 1534 N N . ILE A 1 201 ? -7.656 -4.844 14.805 1 98.81 201 ILE A N 1
ATOM 1535 C CA . ILE A 1 201 ? -6.758 -5.027 13.672 1 98.81 201 ILE A CA 1
ATOM 1536 C C . ILE A 1 201 ? -6.648 -6.512 13.328 1 98.81 201 ILE A C 1
ATOM 1538 O O . ILE A 1 201 ? -6.672 -6.895 12.156 1 98.81 201 ILE A O 1
ATOM 1542 N N . ALA A 1 202 ? -6.582 -7.316 14.32 1 98.31 202 ALA A N 1
ATOM 1543 C CA . ALA A 1 202 ? -6.387 -8.75 14.117 1 98.31 202 ALA A CA 1
ATOM 1544 C C . ALA A 1 202 ? -7.68 -9.43 13.672 1 98.31 202 ALA A C 1
ATOM 1546 O O . ALA A 1 202 ? -7.66 -10.562 13.188 1 98.31 202 ALA A O 1
ATOM 1547 N N . ASP A 1 203 ? -8.852 -8.797 13.875 1 98.62 203 ASP A N 1
ATOM 1548 C CA . ASP A 1 203 ? -10.156 -9.375 13.586 1 98.62 203 ASP A CA 1
ATOM 1549 C C . ASP A 1 203 ? -10.344 -9.57 12.078 1 98.62 203 ASP A C 1
ATOM 1551 O O . ASP A 1 203 ? -10.141 -8.641 11.297 1 98.62 203 ASP A O 1
ATOM 1555 N N . PRO A 1 204 ? -10.758 -10.781 11.617 1 97 204 PRO A N 1
ATOM 1556 C CA . PRO A 1 204 ? -10.875 -11.062 10.188 1 97 204 PRO A CA 1
ATOM 1557 C C . PRO A 1 204 ? -11.953 -10.219 9.508 1 97 204 PRO A C 1
ATOM 1559 O O . PRO A 1 204 ? -11.977 -10.117 8.273 1 97 204 PRO A O 1
ATOM 1562 N N . ARG A 1 205 ? -12.898 -9.648 10.234 1 97.94 205 ARG A N 1
ATOM 1563 C CA . ARG A 1 205 ? -13.945 -8.82 9.648 1 97.94 205 ARG A CA 1
ATOM 1564 C C . ARG A 1 205 ? -13.383 -7.48 9.172 1 97.94 205 ARG A C 1
ATOM 1566 O O . ARG A 1 205 ? -13.969 -6.828 8.305 1 97.94 205 ARG A O 1
ATOM 1573 N N . ILE A 1 206 ? -12.242 -6.969 9.766 1 98.81 206 ILE A N 1
ATOM 1574 C CA . ILE A 1 206 ? -11.555 -5.77 9.305 1 98.81 206 ILE A CA 1
ATOM 1575 C C . ILE A 1 206 ? -10.664 -6.113 8.109 1 98.81 206 ILE A C 1
ATOM 1577 O O . ILE A 1 206 ? -9.859 -7.043 8.172 1 98.81 206 ILE A O 1
ATOM 1581 N N . ALA A 1 207 ? -10.844 -5.34 7.078 1 98.44 207 ALA A N 1
ATOM 1582 C CA . ALA A 1 207 ? -10.148 -5.68 5.836 1 98.44 207 ALA A CA 1
ATOM 1583 C C . ALA A 1 207 ? -8.844 -4.902 5.707 1 98.44 207 ALA A C 1
ATOM 1585 O O . ALA A 1 207 ? -7.902 -5.367 5.059 1 98.44 207 ALA A O 1
ATOM 1586 N N . ALA A 1 208 ? -8.781 -3.766 6.25 1 98.75 208 ALA A N 1
ATOM 1587 C CA . ALA A 1 208 ? -7.625 -2.879 6.137 1 98.75 208 ALA A CA 1
ATOM 1588 C C . ALA A 1 208 ? -7.633 -1.821 7.238 1 98.75 208 ALA A C 1
ATOM 1590 O O . ALA A 1 208 ? -8.609 -1.695 7.977 1 98.75 208 ALA A O 1
ATOM 1591 N N . VAL A 1 209 ? -6.523 -1.084 7.352 1 98.81 209 VAL A N 1
ATOM 1592 C CA . VAL A 1 209 ? -6.359 -0.137 8.453 1 98.81 209 VAL A CA 1
ATOM 1593 C C . VAL A 1 209 ? -5.805 1.182 7.918 1 98.81 209 VAL A C 1
ATOM 1595 O O . VAL A 1 209 ? -4.992 1.19 6.992 1 98.81 209 VAL A O 1
ATOM 1598 N N . THR A 1 210 ? -6.246 2.277 8.414 1 98.81 210 THR A N 1
ATOM 1599 C CA . THR A 1 210 ? -5.637 3.58 8.164 1 98.81 210 THR A CA 1
ATOM 1600 C C . THR A 1 210 ? -5.418 4.332 9.477 1 98.81 210 THR A C 1
ATOM 1602 O O . THR A 1 210 ? -6.227 4.227 10.398 1 98.81 210 THR A O 1
ATOM 1605 N N . LEU A 1 211 ? -4.328 5.012 9.57 1 98.75 211 LEU A N 1
ATOM 1606 C CA . LEU A 1 211 ? -3.992 5.801 10.75 1 98.75 211 LEU A CA 1
ATOM 1607 C C . LEU A 1 211 ? -3.434 7.164 10.359 1 98.75 211 LEU A C 1
ATOM 1609 O O . LEU A 1 211 ? -2.604 7.258 9.453 1 98.75 211 LEU A O 1
ATOM 1613 N N . THR A 1 212 ? -3.934 8.141 10.875 1 98.62 212 THR A N 1
ATOM 1614 C CA . THR A 1 212 ? -3.287 9.445 10.938 1 98.62 212 THR A CA 1
ATOM 1615 C C . THR A 1 212 ? -2.85 9.758 12.367 1 98.62 212 THR A C 1
ATOM 1617 O O . THR A 1 212 ? -3.668 9.758 13.289 1 98.62 212 THR A O 1
ATOM 1620 N N . GLY A 1 213 ? -1.577 9.922 12.555 1 97.62 213 GLY A N 1
ATOM 1621 C CA . GLY A 1 213 ? -1.103 10.148 13.914 1 97.62 213 GLY A CA 1
ATOM 1622 C C . GLY A 1 213 ? 0.407 10.266 14.008 1 97.62 213 GLY A C 1
ATOM 1623 O O . GLY A 1 213 ? 1.057 10.727 13.062 1 97.62 213 GLY A O 1
ATOM 1624 N N . SER A 1 214 ? 0.964 9.93 15.172 1 96.5 214 SER A N 1
ATOM 1625 C CA . SER A 1 214 ? 2.391 10.07 15.445 1 96.5 214 SER A CA 1
ATOM 1626 C C . SER A 1 214 ? 3.189 8.93 14.828 1 96.5 214 SER A C 1
ATOM 1628 O O . SER A 1 214 ? 2.623 7.898 14.461 1 96.5 214 SER A O 1
ATOM 1630 N N . VAL A 1 215 ? 4.48 9.156 14.75 1 96.94 215 VAL A N 1
ATOM 1631 C CA . VAL A 1 215 ? 5.402 8.133 14.266 1 96.94 215 VAL A CA 1
ATOM 1632 C C . VAL A 1 215 ? 5.312 6.898 15.156 1 96.94 215 VAL A C 1
ATOM 1634 O O . VAL A 1 215 ? 5.289 5.77 14.664 1 96.94 215 VAL A O 1
ATOM 1637 N N . ARG A 1 216 ? 5.219 7.121 16.438 1 96.81 216 ARG A N 1
ATOM 1638 C CA . ARG A 1 216 ? 5.129 6.012 17.391 1 96.81 216 ARG A CA 1
ATOM 1639 C C . ARG A 1 216 ? 3.873 5.184 17.141 1 96.81 216 ARG A C 1
ATOM 1641 O O . ARG A 1 216 ? 3.936 3.951 17.094 1 96.81 216 ARG A O 1
ATOM 1648 N N . ALA A 1 217 ? 2.754 5.875 17.016 1 97.56 217 ALA A N 1
ATOM 1649 C CA . ALA A 1 217 ? 1.501 5.18 16.734 1 97.56 217 ALA A CA 1
ATOM 1650 C C . ALA A 1 217 ? 1.562 4.473 15.383 1 97.56 217 ALA A C 1
ATOM 1652 O O . ALA A 1 217 ? 1.076 3.35 15.234 1 97.56 217 ALA A O 1
ATOM 1653 N N . GLY A 1 218 ? 2.154 5.145 14.398 1 98.44 218 GLY A N 1
ATOM 1654 C CA . GLY A 1 218 ? 2.307 4.551 13.078 1 98.44 218 GLY A CA 1
ATOM 1655 C C . GLY A 1 218 ? 3.107 3.262 13.094 1 98.44 218 GLY A C 1
ATOM 1656 O O . GLY A 1 218 ? 2.748 2.293 12.422 1 98.44 218 GLY A O 1
ATOM 1657 N N . THR A 1 219 ? 4.18 3.273 13.859 1 98.44 219 THR A N 1
ATOM 1658 C CA . THR A 1 219 ? 5.035 2.098 13.977 1 98.44 219 THR A CA 1
ATOM 1659 C C . THR A 1 219 ? 4.262 0.927 14.578 1 98.44 219 THR A C 1
ATOM 1661 O O . THR A 1 219 ? 4.336 -0.196 14.078 1 98.44 219 THR A O 1
ATOM 1664 N N . ALA A 1 220 ? 3.502 1.206 15.586 1 98.56 220 ALA A N 1
ATOM 1665 C CA . ALA A 1 220 ? 2.74 0.164 16.266 1 98.56 220 ALA A CA 1
ATOM 1666 C C . ALA A 1 220 ? 1.637 -0.387 15.367 1 98.56 220 ALA A C 1
ATOM 1668 O O . ALA A 1 220 ? 1.51 -1.603 15.203 1 98.56 220 ALA A O 1
ATOM 1669 N N . ILE A 1 221 ? 0.868 0.489 14.797 1 98.56 221 ILE A N 1
ATOM 1670 C CA . ILE A 1 221 ? -0.277 0.099 13.977 1 98.56 221 ILE A CA 1
ATOM 1671 C C . ILE A 1 221 ? 0.208 -0.558 12.688 1 98.56 221 ILE A C 1
ATOM 1673 O O . ILE A 1 221 ? -0.354 -1.563 12.25 1 98.56 221 ILE A O 1
ATOM 1677 N N . GLY A 1 222 ? 1.26 0.046 12.078 1 98.62 222 GLY A N 1
ATOM 1678 C CA . GLY A 1 222 ? 1.842 -0.565 10.891 1 98.62 222 GLY A CA 1
ATOM 1679 C C . GLY A 1 222 ? 2.314 -1.987 11.125 1 98.62 222 GLY A C 1
ATOM 1680 O O . GLY A 1 222 ? 2.07 -2.871 10.305 1 98.62 222 GLY A O 1
ATOM 1681 N N . SER A 1 223 ? 2.963 -2.178 12.234 1 98.75 223 SER A N 1
ATOM 1682 C CA . SER A 1 223 ? 3.459 -3.506 12.586 1 98.75 223 SER A CA 1
ATOM 1683 C C . SER A 1 223 ? 2.312 -4.5 12.75 1 98.75 223 SER A C 1
ATOM 1685 O O . SER A 1 223 ? 2.375 -5.613 12.227 1 98.75 223 SER A O 1
ATOM 1687 N N . GLN A 1 224 ? 1.273 -4.086 13.438 1 98.75 224 GLN A N 1
ATOM 1688 C CA . GLN A 1 224 ? 0.133 -4.957 13.695 1 98.75 224 GLN A CA 1
ATOM 1689 C C . GLN A 1 224 ? -0.636 -5.254 12.414 1 98.75 224 GLN A C 1
ATOM 1691 O O . GLN A 1 224 ? -1.069 -6.387 12.188 1 98.75 224 GLN A O 1
ATOM 1696 N N . ALA A 1 225 ? -0.835 -4.23 11.609 1 98.75 225 ALA A N 1
ATOM 1697 C CA . ALA A 1 225 ? -1.518 -4.43 10.336 1 98.75 225 ALA A CA 1
ATOM 1698 C C . ALA A 1 225 ? -0.741 -5.391 9.438 1 98.75 225 ALA A C 1
ATOM 1700 O O . ALA A 1 225 ? -1.325 -6.289 8.828 1 98.75 225 ALA A O 1
ATOM 1701 N N . GLY A 1 226 ? 0.606 -5.184 9.359 1 98.5 226 GLY A N 1
ATOM 1702 C CA . GLY A 1 226 ? 1.446 -6.09 8.594 1 98.5 226 GLY A CA 1
ATOM 1703 C C . GLY A 1 226 ? 1.368 -7.527 9.078 1 98.5 226 GLY A C 1
ATOM 1704 O O . GLY A 1 226 ? 1.269 -8.453 8.266 1 98.5 226 GLY A O 1
ATOM 1705 N N . ALA A 1 227 ? 1.363 -7.699 10.359 1 98.44 227 ALA A N 1
ATOM 1706 C CA . ALA A 1 227 ? 1.284 -9.031 10.953 1 98.44 227 ALA A CA 1
ATOM 1707 C C . ALA A 1 227 ? -0.043 -9.703 10.617 1 98.44 227 ALA A C 1
ATOM 1709 O O . ALA A 1 227 ? -0.113 -10.93 10.492 1 98.44 227 ALA A O 1
ATOM 1710 N N . ALA A 1 228 ? -1.059 -8.898 10.461 1 98.44 228 ALA A N 1
ATOM 1711 C CA . ALA A 1 228 ? -2.393 -9.406 10.156 1 98.44 228 ALA A CA 1
ATOM 1712 C C . ALA A 1 228 ? -2.615 -9.484 8.648 1 98.44 228 ALA A C 1
ATOM 1714 O O . ALA A 1 228 ? -3.719 -9.797 8.195 1 98.44 228 ALA A O 1
ATOM 1715 N N . LEU A 1 229 ? -1.603 -9.172 7.852 1 98.31 229 LEU A N 1
ATOM 1716 C CA . LEU A 1 229 ? -1.652 -9.18 6.395 1 98.31 229 LEU A CA 1
ATOM 1717 C C . LEU A 1 229 ? -2.723 -8.219 5.879 1 98.31 229 LEU A C 1
ATOM 1719 O O . LEU A 1 229 ? -3.475 -8.555 4.965 1 98.31 229 LEU A O 1
ATOM 1723 N N . LYS A 1 230 ? -2.77 -7.043 6.496 1 98.38 230 LYS A N 1
ATOM 1724 C CA . LYS A 1 230 ? -3.734 -6.023 6.09 1 98.38 230 LYS A CA 1
ATOM 1725 C C . LYS A 1 230 ? -3.029 -4.781 5.555 1 98.38 230 LYS A C 1
ATOM 1727 O O . LYS A 1 230 ? -2.121 -4.246 6.195 1 98.38 230 LYS A O 1
ATOM 1732 N N . LYS A 1 231 ? -3.447 -4.402 4.387 1 97.5 231 LYS A N 1
ATOM 1733 C CA . LYS A 1 231 ? -2.977 -3.127 3.855 1 97.5 231 LYS A CA 1
ATOM 1734 C C . LYS A 1 231 ? -3.25 -1.989 4.836 1 97.5 231 LYS A C 1
ATOM 1736 O O . LYS A 1 231 ? -4.277 -1.984 5.52 1 97.5 231 LYS A O 1
ATOM 1741 N N . CYS A 1 232 ? -2.291 -1.036 4.883 1 97.31 232 CYS A N 1
ATOM 1742 C CA . CYS A 1 232 ? -2.506 0.091 5.785 1 97.31 232 CYS A CA 1
ATOM 1743 C C . CYS A 1 232 ? -2.023 1.393 5.152 1 97.31 232 CYS A C 1
ATOM 1745 O O . CYS A 1 232 ? -1.11 1.385 4.324 1 97.31 232 CYS A O 1
ATOM 1747 N N . VAL A 1 233 ? -2.684 2.449 5.387 1 98.56 233 VAL A N 1
ATOM 1748 C CA . VAL A 1 233 ? -2.283 3.816 5.066 1 98.56 233 VAL A CA 1
ATOM 1749 C C . VAL A 1 233 ? -1.866 4.547 6.34 1 98.56 233 VAL A C 1
ATOM 1751 O O . VAL A 1 233 ? -2.623 4.59 7.316 1 98.56 233 VAL A O 1
ATOM 1754 N N . LEU A 1 234 ? -0.651 5.031 6.312 1 98.75 234 LEU A N 1
ATOM 1755 C CA . LEU A 1 234 ? -0.121 5.773 7.449 1 98.75 234 LEU A CA 1
ATOM 1756 C C . LEU A 1 234 ? 0.169 7.219 7.07 1 98.75 234 LEU A C 1
ATOM 1758 O O . LEU A 1 234 ? 1.023 7.484 6.219 1 98.75 234 LEU A O 1
ATOM 1762 N N . GLU A 1 235 ? -0.58 8.086 7.547 1 98.44 235 GLU A N 1
ATOM 1763 C CA . GLU A 1 235 ? -0.303 9.523 7.465 1 98.44 235 GLU A CA 1
ATOM 1764 C C . GLU A 1 235 ? 0.233 10.055 8.789 1 98.44 235 GLU A C 1
ATOM 1766 O O . GLU A 1 235 ? -0.505 10.148 9.773 1 98.44 235 GLU A O 1
ATOM 1771 N N . LEU A 1 236 ? 1.468 10.422 8.789 1 97.81 236 LEU A N 1
ATOM 1772 C CA . LEU A 1 236 ? 2.129 10.711 10.062 1 97.81 236 LEU A CA 1
ATOM 1773 C C . LEU A 1 236 ? 2.672 12.141 10.07 1 97.81 236 LEU A C 1
ATOM 1775 O O . LEU A 1 236 ? 2.117 13.023 9.422 1 97.81 236 LEU A O 1
ATOM 1779 N N . GLY A 1 237 ? 3.594 12.43 10.914 1 94 237 GLY A N 1
ATOM 1780 C CA . GLY A 1 237 ? 4.035 13.797 11.133 1 94 237 GLY A CA 1
ATOM 1781 C C . GLY A 1 237 ? 4.914 14.328 10.016 1 94 237 GLY A C 1
ATOM 1782 O O . GLY A 1 237 ? 5.137 13.633 9.016 1 94 237 GLY A O 1
ATOM 1783 N N . GLY A 1 238 ? 5.234 15.562 10.117 1 94.81 238 GLY A N 1
ATOM 1784 C CA . GLY A 1 238 ? 6.094 16.25 9.164 1 94.81 238 GLY A CA 1
ATOM 1785 C C . GLY A 1 238 ? 6.918 17.344 9.797 1 94.81 238 GLY A C 1
ATOM 1786 O O . GLY A 1 238 ? 6.664 17.75 10.93 1 94.81 238 GLY A O 1
ATOM 1787 N N . SER A 1 239 ? 7.957 17.656 9.203 1 97.06 239 SER A N 1
ATOM 1788 C CA . SER A 1 239 ? 8.742 18.875 9.398 1 97.06 239 SER A CA 1
ATOM 1789 C C . SER A 1 239 ? 8.938 19.625 8.078 1 97.06 239 SER A C 1
ATOM 1791 O O . SER A 1 239 ? 10.062 19.75 7.59 1 97.06 239 SER A O 1
ATOM 1793 N N . ASP A 1 240 ? 7.801 20.141 7.637 1 98.38 240 ASP A N 1
ATOM 1794 C CA . ASP A 1 240 ? 7.668 20.578 6.254 1 98.38 240 ASP A CA 1
ATOM 1795 C C . ASP A 1 240 ? 8.492 21.844 5.988 1 98.38 240 ASP A C 1
ATOM 1797 O O . ASP A 1 240 ? 8.344 22.844 6.699 1 98.38 240 ASP A O 1
ATOM 1801 N N . PRO A 1 241 ? 9.352 21.828 4.988 1 98.81 241 PRO A N 1
ATOM 1802 C CA . PRO A 1 241 ? 10.117 23.031 4.617 1 98.81 241 PRO A CA 1
ATOM 1803 C C . PRO A 1 241 ? 9.281 24.031 3.836 1 98.81 241 PRO A C 1
ATOM 1805 O O . PRO A 1 241 ? 8.445 23.656 3.012 1 98.81 241 PRO A O 1
ATOM 1808 N N . PHE A 1 242 ? 9.438 25.25 4.156 1 98.88 242 PHE A N 1
ATOM 1809 C CA . PHE A 1 242 ? 8.93 26.406 3.434 1 98.88 242 PHE A CA 1
ATOM 1810 C C . PHE A 1 242 ? 10.078 27.25 2.9 1 98.88 242 PHE A C 1
ATOM 1812 O O . PHE A 1 242 ? 10.695 28.016 3.648 1 98.88 242 PHE A O 1
ATOM 1819 N N . ILE A 1 243 ? 10.336 27.078 1.622 1 98.94 243 ILE A N 1
ATOM 1820 C CA . ILE A 1 243 ? 11.523 27.656 1.011 1 98.94 243 ILE A CA 1
ATOM 1821 C C . ILE A 1 243 ? 11.172 29 0.379 1 98.94 243 ILE A C 1
ATOM 1823 O O . ILE A 1 243 ? 10.188 29.109 -0.354 1 98.94 243 ILE A O 1
ATOM 1827 N N . VAL A 1 244 ? 11.953 30.047 0.676 1 98.94 244 VAL A N 1
ATOM 1828 C CA . VAL A 1 244 ? 11.812 31.359 0.063 1 98.94 244 VAL A CA 1
ATOM 1829 C C . VAL A 1 244 ? 13.117 31.75 -0.618 1 98.94 244 VAL A C 1
ATOM 1831 O O . VAL A 1 244 ? 14.141 31.938 0.046 1 98.94 244 VAL A O 1
ATOM 1834 N N . LEU A 1 245 ? 13.039 31.891 -1.915 1 98.88 245 LEU A N 1
ATOM 1835 C CA . LEU A 1 245 ? 14.234 32.281 -2.658 1 98.88 245 LEU A CA 1
ATOM 1836 C C . LEU A 1 245 ? 14.32 33.781 -2.822 1 98.88 245 LEU A C 1
ATOM 1838 O O . LEU A 1 245 ? 13.352 34.5 -2.537 1 98.88 245 LEU A O 1
ATOM 1842 N N . ASP A 1 246 ? 15.453 34.281 -3.365 1 98.69 246 ASP A N 1
ATOM 1843 C CA . ASP A 1 246 ? 15.789 35.688 -3.412 1 98.69 246 ASP A CA 1
ATOM 1844 C C . ASP A 1 246 ? 14.805 36.469 -4.297 1 98.69 246 ASP A C 1
ATOM 1846 O O . ASP A 1 246 ? 14.531 37.625 -4.051 1 98.69 246 ASP A O 1
ATOM 1850 N N . ASP A 1 247 ? 14.273 35.781 -5.258 1 98.56 247 ASP A N 1
ATOM 1851 C CA . ASP A 1 247 ? 13.453 36.469 -6.238 1 98.56 247 ASP A CA 1
ATOM 1852 C C . ASP A 1 247 ? 11.969 36.312 -5.91 1 98.56 247 ASP A C 1
ATOM 1854 O O . ASP A 1 247 ? 11.109 36.719 -6.703 1 98.56 247 ASP A O 1
ATOM 1858 N N . ALA A 1 248 ? 11.641 35.75 -4.746 1 98.25 248 ALA A N 1
ATOM 1859 C CA . ALA A 1 248 ? 10.258 35.5 -4.348 1 98.25 248 ALA A CA 1
ATOM 1860 C C . ALA A 1 248 ? 9.508 36.812 -4.086 1 98.25 248 ALA A C 1
ATOM 1862 O O . ALA A 1 248 ? 10.125 37.812 -3.725 1 98.25 248 ALA A O 1
ATOM 1863 N N . ASP A 1 249 ? 8.195 36.781 -4.305 1 98.12 249 ASP A N 1
ATOM 1864 C CA . ASP A 1 249 ? 7.344 37.812 -3.721 1 98.12 249 ASP A CA 1
ATOM 1865 C C . ASP A 1 249 ? 7.312 37.719 -2.197 1 98.12 249 ASP A C 1
ATOM 1867 O O . ASP A 1 249 ? 6.57 36.906 -1.645 1 98.12 249 ASP A O 1
ATOM 1871 N N . LEU A 1 250 ? 7.996 38.562 -1.585 1 98.12 250 LEU A N 1
ATOM 1872 C CA . LEU A 1 250 ? 8.25 38.438 -0.154 1 98.12 250 LEU A CA 1
ATOM 1873 C C . LEU A 1 250 ? 6.961 38.625 0.644 1 98.12 250 LEU A C 1
ATOM 1875 O O . LEU A 1 250 ? 6.742 37.938 1.643 1 98.12 250 LEU A O 1
ATOM 1879 N N . ASP A 1 251 ? 6.156 39.562 0.252 1 98.25 251 ASP A N 1
ATOM 1880 C CA . ASP A 1 251 ? 4.906 39.812 0.969 1 98.25 251 ASP A CA 1
ATOM 1881 C C . ASP A 1 251 ? 3.986 38.594 0.872 1 98.25 251 ASP A C 1
ATOM 1883 O O . ASP A 1 251 ? 3.389 38.188 1.867 1 98.25 251 ASP A O 1
ATOM 1887 N N . ALA A 1 252 ? 3.881 38.031 -0.302 1 98 252 ALA A N 1
ATOM 1888 C CA . ALA A 1 252 ? 3.068 36.812 -0.493 1 98 252 ALA A CA 1
ATOM 1889 C C . ALA A 1 252 ? 3.625 35.656 0.309 1 98 252 ALA A C 1
ATOM 1891 O O . ALA A 1 252 ? 2.867 34.875 0.898 1 98 252 ALA A O 1
ATOM 1892 N N . ALA A 1 253 ? 4.914 35.531 0.278 1 98.38 253 ALA A N 1
ATOM 1893 C CA . ALA A 1 253 ? 5.574 34.438 1.008 1 98.38 253 ALA A CA 1
ATOM 1894 C C . ALA A 1 253 ? 5.32 34.562 2.508 1 98.38 253 ALA A C 1
ATOM 1896 O O . ALA A 1 253 ? 5.047 33.562 3.18 1 98.38 253 ALA A O 1
ATOM 1897 N N . VAL A 1 254 ? 5.426 35.781 3.027 1 98.69 254 VAL A N 1
ATOM 1898 C CA . VAL A 1 254 ? 5.223 36 4.453 1 98.69 254 VAL A CA 1
ATOM 1899 C C . VAL A 1 254 ? 3.785 35.688 4.832 1 98.69 254 VAL A C 1
ATOM 1901 O O . VAL A 1 254 ? 3.545 35 5.832 1 98.69 254 VAL A O 1
ATOM 1904 N N . GLN A 1 255 ? 2.875 36.156 4.047 1 97.94 255 GLN A N 1
ATOM 1905 C CA . GLN A 1 255 ? 1.471 35.875 4.316 1 97.94 255 GLN A CA 1
ATOM 1906 C C . GLN A 1 255 ? 1.218 34.375 4.332 1 97.94 255 GLN A C 1
ATOM 1908 O O . GLN A 1 255 ? 0.552 33.844 5.234 1 97.94 255 GLN A O 1
ATOM 1913 N N . ALA A 1 256 ? 1.734 33.656 3.35 1 97.94 256 ALA A N 1
ATOM 1914 C CA . ALA A 1 256 ? 1.568 32.219 3.256 1 97.94 256 ALA A CA 1
ATOM 1915 C C . ALA A 1 256 ? 2.254 31.516 4.422 1 97.94 256 ALA A C 1
ATOM 1917 O O . ALA A 1 256 ? 1.74 30.516 4.938 1 97.94 256 ALA A O 1
ATOM 1918 N N . ALA A 1 257 ? 3.41 31.938 4.789 1 98.56 257 ALA A N 1
ATOM 1919 C CA . ALA A 1 257 ? 4.156 31.344 5.887 1 98.56 257 ALA A CA 1
ATOM 1920 C C . ALA A 1 257 ? 3.396 31.469 7.203 1 98.56 257 ALA A C 1
ATOM 1922 O O . ALA A 1 257 ? 3.385 30.531 8.016 1 98.56 257 ALA A O 1
ATOM 1923 N N . VAL A 1 258 ? 2.787 32.656 7.398 1 98.62 258 VAL A N 1
ATOM 1924 C CA . VAL A 1 258 ? 2.035 32.875 8.633 1 98.62 258 VAL A CA 1
ATOM 1925 C C . VAL A 1 258 ? 0.854 31.922 8.703 1 98.62 258 VAL A C 1
ATOM 1927 O O . VAL A 1 258 ? 0.65 31.25 9.719 1 98.62 258 VAL A O 1
ATOM 1930 N N . ILE A 1 259 ? 0.133 31.812 7.652 1 97.44 259 ILE A N 1
ATOM 1931 C CA . ILE A 1 259 ? -1.012 30.922 7.602 1 97.44 259 ILE A CA 1
ATOM 1932 C C . ILE A 1 259 ? -0.537 29.469 7.746 1 97.44 259 ILE A C 1
ATOM 1934 O O . ILE A 1 259 ? -1.05 28.719 8.578 1 97.44 259 ILE A O 1
ATOM 1938 N N . GLY A 1 260 ? 0.457 29.141 6.969 1 97.19 260 GLY A N 1
ATOM 1939 C CA . GLY A 1 260 ? 0.956 27.781 6.922 1 97.19 260 GLY A CA 1
ATOM 1940 C C . GLY A 1 260 ? 1.554 27.312 8.242 1 97.19 260 GLY A C 1
ATOM 1941 O O . GLY A 1 260 ? 1.581 26.125 8.531 1 97.19 260 GLY A O 1
ATOM 1942 N N . ARG A 1 261 ? 1.979 28.203 9.055 1 98.06 261 ARG A N 1
ATOM 1943 C CA . ARG A 1 261 ? 2.676 27.812 10.273 1 98.06 261 ARG A CA 1
ATOM 1944 C C . ARG A 1 261 ? 1.741 27.859 11.477 1 98.06 261 ARG A C 1
ATOM 1946 O O . ARG A 1 261 ? 1.855 27.047 12.391 1 98.06 261 ARG A O 1
ATOM 1953 N N . TYR A 1 262 ? 0.772 28.828 11.477 1 98.5 262 TYR A N 1
ATOM 1954 C CA . TYR A 1 262 ? 0.16 29.125 12.766 1 98.5 262 TYR A CA 1
ATOM 1955 C C . TYR A 1 262 ? -1.318 28.766 12.773 1 98.5 262 TYR A C 1
ATOM 1957 O O . TYR A 1 262 ? -1.961 28.75 13.82 1 98.5 262 TYR A O 1
ATOM 1965 N N . GLN A 1 263 ? -1.943 28.516 11.539 1 97.5 263 GLN A N 1
ATOM 1966 C CA . GLN A 1 263 ? -3.324 28.047 11.578 1 97.5 263 GLN A CA 1
ATOM 1967 C C . GLN A 1 263 ? -3.477 26.875 12.531 1 97.5 263 GLN A C 1
ATOM 1969 O O . GLN A 1 263 ? -2.553 26.062 12.688 1 97.5 263 GLN A O 1
ATOM 1974 N N . ASN A 1 264 ? -4.66 26.828 13.219 1 98.38 264 ASN A N 1
ATOM 1975 C CA . ASN A 1 264 ? -4.938 25.812 14.227 1 98.38 264 ASN A CA 1
ATOM 1976 C C . ASN A 1 264 ? -3.84 25.75 15.281 1 98.38 264 ASN A C 1
ATOM 1978 O O . ASN A 1 264 ? -3.471 24.672 15.742 1 98.38 264 ASN A O 1
ATOM 1982 N N . THR A 1 265 ? -3.273 26.969 15.586 1 98.44 265 THR A N 1
ATOM 1983 C CA . THR A 1 265 ? -2.24 27.141 16.609 1 98.44 265 THR A CA 1
ATOM 1984 C C . THR A 1 265 ? -1.008 26.297 16.266 1 98.44 265 THR A C 1
ATOM 1986 O O . THR A 1 265 ? -0.386 25.719 17.156 1 98.44 265 THR A O 1
ATOM 1989 N N . GLY A 1 266 ? -0.756 26.078 15.008 1 98.19 266 GLY A N 1
ATOM 1990 C CA . GLY A 1 266 ? 0.421 25.375 14.539 1 98.19 266 GLY A CA 1
ATOM 1991 C C . GLY A 1 266 ? 0.315 23.875 14.703 1 98.19 266 GLY A C 1
ATOM 1992 O O . GLY A 1 266 ? 1.281 23.141 14.453 1 98.19 266 GLY A O 1
ATOM 1993 N N . GLN A 1 267 ? -0.83 23.344 15.109 1 98.25 267 GLN A N 1
ATOM 1994 C CA . GLN A 1 267 ? -1.042 21.906 15.32 1 98.25 267 GLN A CA 1
ATOM 1995 C C . GLN A 1 267 ? -1.566 21.25 14.047 1 98.25 267 GLN A C 1
ATOM 1997 O O . GLN A 1 267 ? -2.648 20.656 14.055 1 98.25 267 GLN A O 1
ATOM 2002 N N . VAL A 1 268 ? -0.754 21.359 13.008 1 97.88 268 VAL A N 1
ATOM 2003 C CA . VAL A 1 268 ? -1.032 20.844 11.672 1 97.88 268 VAL A CA 1
ATOM 2004 C C . VAL A 1 268 ? 0.143 19.984 11.195 1 97.88 268 VAL A C 1
ATOM 2006 O O . VAL A 1 268 ? 1.288 20.453 11.195 1 97.88 268 VAL A O 1
ATOM 2009 N N . CYS A 1 269 ? -0.089 18.766 10.797 1 96.69 269 CYS A N 1
ATOM 2010 C CA . CYS A 1 269 ? 0.971 17.859 10.367 1 96.69 269 CYS A CA 1
ATOM 2011 C C . CYS A 1 269 ? 1.763 18.453 9.211 1 96.69 269 CYS A C 1
ATOM 2013 O O . CYS A 1 269 ? 2.99 18.359 9.18 1 96.69 269 CYS A O 1
ATOM 2015 N N . ALA A 1 270 ? 1.035 19.172 8.281 1 96.75 270 ALA A N 1
ATOM 2016 C CA . ALA A 1 270 ? 1.668 19.703 7.082 1 96.75 270 ALA A CA 1
ATOM 2017 C C . ALA A 1 270 ? 2.008 21.188 7.258 1 96.75 270 ALA A C 1
ATOM 2019 O O . ALA A 1 270 ? 2.121 21.922 6.277 1 96.75 270 ALA A O 1
ATOM 2020 N N . ALA A 1 271 ? 2.172 21.641 8.422 1 96.69 271 ALA A N 1
ATOM 2021 C CA . ALA A 1 271 ? 2.494 23.047 8.688 1 96.69 271 ALA A CA 1
ATOM 2022 C C . ALA A 1 271 ? 3.912 23.375 8.234 1 96.69 271 ALA A C 1
ATOM 2024 O O . ALA A 1 271 ? 4.781 22.5 8.203 1 96.69 271 ALA A O 1
ATOM 2025 N N . ALA A 1 272 ? 4.141 24.656 7.91 1 96.5 272 ALA A N 1
ATOM 2026 C CA . ALA A 1 272 ? 5.453 25.172 7.539 1 96.5 272 ALA A CA 1
ATOM 2027 C C . ALA A 1 272 ? 6.359 25.312 8.758 1 96.5 272 ALA A C 1
ATOM 2029 O O . ALA A 1 272 ? 6.598 26.422 9.242 1 96.5 272 ALA A O 1
ATOM 2030 N N . LYS A 1 273 ? 7.004 24.297 9.156 1 97.44 273 LYS A N 1
ATOM 2031 C CA . LYS A 1 273 ? 7.758 24.266 10.406 1 97.44 273 LYS A CA 1
ATOM 2032 C C . LYS A 1 273 ? 9.156 24.844 10.219 1 97.44 273 LYS A C 1
ATOM 2034 O O . LYS A 1 273 ? 9.648 25.594 11.07 1 97.44 273 LYS A O 1
ATOM 2039 N N . ARG A 1 274 ? 9.789 24.5 9.148 1 98.75 274 ARG A N 1
ATOM 2040 C CA . ARG A 1 274 ? 11.133 24.984 8.828 1 98.75 274 ARG A CA 1
ATOM 2041 C C . ARG A 1 274 ? 11.086 26.031 7.711 1 98.75 274 ARG A C 1
ATOM 2043 O O . ARG A 1 274 ? 10.953 25.672 6.535 1 98.75 274 ARG A O 1
ATOM 2050 N N . LEU A 1 275 ? 11.227 27.312 8.07 1 98.94 275 LEU A N 1
ATOM 2051 C CA . LEU A 1 275 ? 11.297 28.391 7.094 1 98.94 275 LEU A CA 1
ATOM 2052 C C . LEU A 1 275 ? 12.719 28.562 6.586 1 98.94 275 LEU A C 1
ATOM 2054 O O . LEU A 1 275 ? 13.539 29.219 7.238 1 98.94 275 LEU A O 1
ATOM 2058 N N . ILE A 1 276 ? 12.969 28.016 5.43 1 98.94 276 ILE A N 1
ATOM 2059 C CA . ILE A 1 276 ? 14.297 28.031 4.82 1 98.94 276 ILE A CA 1
ATOM 2060 C C . ILE A 1 276 ? 14.391 29.172 3.807 1 98.94 276 ILE A C 1
ATOM 2062 O O . ILE A 1 276 ? 13.844 29.078 2.705 1 98.94 276 ILE A O 1
ATOM 2066 N N . VAL A 1 277 ? 15.117 30.234 4.156 1 98.94 277 VAL A N 1
ATOM 2067 C CA . VAL A 1 277 ? 15.086 31.484 3.396 1 98.94 277 VAL A CA 1
ATOM 2068 C C . VAL A 1 277 ? 16.469 31.781 2.834 1 98.94 277 VAL A C 1
ATOM 2070 O O . VAL A 1 277 ? 17.469 31.719 3.559 1 98.94 277 VAL A O 1
ATOM 2073 N N . GLU A 1 278 ? 16.5 32.094 1.571 1 98.88 278 GLU A N 1
ATOM 2074 C CA . GLU A 1 278 ? 17.766 32.375 0.904 1 98.88 278 GLU A CA 1
ATOM 2075 C C . GLU A 1 278 ? 18.422 33.625 1.481 1 98.88 278 GLU A C 1
ATOM 2077 O O . GLU A 1 278 ? 17.734 34.594 1.852 1 98.88 278 GLU A O 1
ATOM 2082 N N . GLN A 1 279 ? 19.719 33.688 1.479 1 98.5 279 GLN A N 1
ATOM 2083 C CA . GLN A 1 279 ? 20.516 34.656 2.242 1 98.5 279 GLN A CA 1
ATOM 2084 C C . GLN A 1 279 ? 20.25 36.094 1.775 1 98.5 279 GLN A C 1
ATOM 2086 O O . GLN A 1 279 ? 20.312 37.031 2.568 1 98.5 279 GLN A O 1
ATOM 2091 N N . GLY A 1 280 ? 19.875 36.25 0.564 1 98.62 280 GLY A N 1
ATOM 2092 C CA . GLY A 1 280 ? 19.672 37.594 0.039 1 98.62 280 GLY A CA 1
ATOM 2093 C C . GLY A 1 280 ? 18.422 38.281 0.581 1 98.62 280 GLY A C 1
ATOM 2094 O O . GLY A 1 280 ? 18.328 39.5 0.587 1 98.62 280 GLY A O 1
ATOM 2095 N N . VAL A 1 281 ? 17.453 37.469 1.144 1 98.75 281 VAL A N 1
ATOM 2096 C CA . VAL A 1 281 ? 16.188 38.094 1.555 1 98.75 281 VAL A CA 1
ATOM 2097 C C . VAL A 1 281 ? 15.859 37.656 2.988 1 98.75 281 VAL A C 1
ATOM 2099 O O . VAL A 1 281 ? 14.82 38.031 3.525 1 98.75 281 VAL A O 1
ATOM 2102 N N . VAL A 1 282 ? 16.688 36.938 3.664 1 98.75 282 VAL A N 1
ATOM 2103 C CA . VAL A 1 282 ? 16.359 36.344 4.957 1 98.75 282 VAL A CA 1
ATOM 2104 C C . VAL A 1 282 ? 16.094 37.438 5.984 1 98.75 282 VAL A C 1
ATOM 2106 O O . VAL A 1 282 ? 15.188 37.312 6.812 1 98.75 282 VAL A O 1
ATOM 2109 N N . GLU A 1 283 ? 16.891 38.562 5.961 1 98.69 283 GLU A N 1
ATOM 2110 C CA . GLU A 1 283 ? 16.688 39.625 6.926 1 98.69 283 GLU A CA 1
ATOM 2111 C C . GLU A 1 283 ? 15.328 40.281 6.723 1 98.69 283 GLU A C 1
ATOM 2113 O O . GLU A 1 283 ? 14.57 40.469 7.68 1 98.69 283 GLU A O 1
ATOM 2118 N N . ALA A 1 284 ? 15.062 40.656 5.461 1 98.81 284 ALA A N 1
ATOM 2119 C CA . ALA A 1 284 ? 13.789 41.312 5.148 1 98.81 284 ALA A CA 1
ATOM 2120 C C . ALA A 1 284 ? 12.609 40.375 5.449 1 98.81 284 ALA A C 1
ATOM 2122 O O . ALA A 1 284 ? 11.602 40.812 6 1 98.81 284 ALA A O 1
ATOM 2123 N N . PHE A 1 285 ? 12.695 39.156 5.047 1 98.88 285 PHE A N 1
ATOM 2124 C CA . PHE A 1 285 ? 11.656 38.156 5.32 1 98.88 285 PHE A CA 1
ATOM 2125 C C . PHE A 1 285 ? 11.422 38.031 6.82 1 98.88 285 PHE A C 1
ATOM 2127 O O . PHE A 1 285 ? 10.273 38.031 7.273 1 98.88 285 PHE A O 1
ATOM 2134 N N . THR A 1 286 ? 12.484 37.844 7.57 1 98.88 286 THR A N 1
ATOM 2135 C CA . THR A 1 286 ? 12.406 37.656 9.016 1 98.88 286 THR A CA 1
ATOM 2136 C C . THR A 1 286 ? 11.695 38.812 9.688 1 98.88 286 THR A C 1
ATOM 2138 O O . THR A 1 286 ? 10.812 38.625 10.531 1 98.88 286 THR A O 1
ATOM 2141 N N . ARG A 1 287 ? 12.125 40 9.328 1 98.81 287 ARG A N 1
ATOM 2142 C CA . ARG A 1 287 ? 11.516 41.188 9.906 1 98.81 287 ARG A CA 1
ATOM 2143 C C . ARG A 1 287 ? 10.008 41.219 9.648 1 98.81 287 ARG A C 1
ATOM 2145 O O . ARG A 1 287 ? 9.219 41.375 10.578 1 98.81 287 ARG A O 1
ATOM 2152 N N . LYS A 1 288 ? 9.633 41 8.422 1 98.88 288 LYS A N 1
ATOM 2153 C CA . LYS A 1 288 ? 8.219 41.031 8.039 1 98.88 288 LYS A CA 1
ATOM 2154 C C . LYS A 1 288 ? 7.441 39.906 8.711 1 98.88 288 LYS A C 1
ATOM 2156 O O . LYS A 1 288 ? 6.301 40.094 9.141 1 98.88 288 LYS A O 1
ATOM 2161 N N . PHE A 1 289 ? 8.055 38.781 8.75 1 98.88 289 PHE A N 1
ATOM 2162 C CA . PHE A 1 289 ? 7.41 37.594 9.328 1 98.88 289 PHE A CA 1
ATOM 2163 C C . PHE A 1 289 ? 7.172 37.812 10.828 1 98.88 289 PHE A C 1
ATOM 2165 O O . PHE A 1 289 ? 6.098 37.469 11.336 1 98.88 289 PHE A O 1
ATOM 2172 N N . VAL A 1 290 ? 8.188 38.281 11.547 1 98.88 290 VAL A N 1
ATOM 2173 C CA . VAL A 1 290 ? 8.078 38.531 12.984 1 98.88 290 VAL A CA 1
ATOM 2174 C C . VAL A 1 290 ? 6.977 39.562 13.242 1 98.88 290 VAL A C 1
ATOM 2176 O O . VAL A 1 290 ? 6.16 39.375 14.148 1 98.88 290 VAL A O 1
ATOM 2179 N N . GLU A 1 291 ? 6.957 40.594 12.438 1 98.75 291 GLU A N 1
ATOM 2180 C CA . GLU A 1 291 ? 5.941 41.625 12.586 1 98.75 291 GLU A CA 1
ATOM 2181 C C . GLU A 1 291 ? 4.539 41.062 12.352 1 98.75 291 GLU A C 1
ATOM 2183 O O . GLU A 1 291 ? 3.615 41.375 13.117 1 98.75 291 GLU A O 1
ATOM 2188 N N . ALA A 1 292 ? 4.418 40.344 11.305 1 98.81 292 ALA A N 1
ATOM 2189 C CA . ALA A 1 292 ? 3.125 39.719 11 1 98.81 292 ALA A CA 1
ATOM 2190 C C . ALA A 1 292 ? 2.688 38.781 12.109 1 98.81 292 ALA A C 1
ATOM 2192 O O . ALA A 1 292 ? 1.508 38.719 12.469 1 98.81 292 ALA A O 1
ATOM 2193 N N . THR A 1 293 ? 3.586 38 12.672 1 98.75 293 THR A N 1
ATOM 2194 C CA . THR A 1 293 ? 3.293 37.031 13.727 1 98.75 293 THR A CA 1
ATOM 2195 C C . THR A 1 293 ? 2.859 37.75 15 1 98.75 293 THR A C 1
ATOM 2197 O O . THR A 1 293 ? 1.944 37.312 15.695 1 98.75 293 THR A O 1
ATOM 2200 N N . ARG A 1 294 ? 3.496 38.844 15.297 1 98.19 294 ARG A N 1
ATOM 2201 C CA . ARG A 1 294 ? 3.197 39.625 16.484 1 98.19 294 ARG A CA 1
ATOM 2202 C C . ARG A 1 294 ? 1.754 40.125 16.469 1 98.19 294 ARG A C 1
ATOM 2204 O O . ARG A 1 294 ? 1.156 40.344 17.516 1 98.19 294 ARG A O 1
ATOM 2211 N N . LYS A 1 295 ? 1.2 40.25 15.305 1 98.12 295 LYS A N 1
ATOM 2212 C CA . LYS A 1 295 ? -0.135 40.812 15.141 1 98.12 295 LYS A CA 1
ATOM 2213 C C . LYS A 1 295 ? -1.213 39.75 15.336 1 98.12 295 LYS A C 1
ATOM 2215 O O . LYS A 1 295 ? -2.4 40.094 15.422 1 98.12 295 LYS A O 1
ATOM 2220 N N . LEU A 1 296 ? -0.865 38.531 15.422 1 98.44 296 LEU A N 1
ATOM 2221 C CA . LEU A 1 296 ? -1.85 37.469 15.594 1 98.44 296 LEU A CA 1
ATOM 2222 C C . LEU A 1 296 ? -2.547 37.562 16.938 1 98.44 296 LEU A C 1
ATOM 2224 O O . LEU A 1 296 ? -1.898 37.812 17.969 1 98.44 296 LEU A O 1
ATOM 2228 N N . VAL A 1 297 ? -3.828 37.406 16.984 1 98.12 297 VAL A N 1
ATOM 2229 C CA . VAL A 1 297 ? -4.621 37.562 18.203 1 98.12 297 VAL A CA 1
ATOM 2230 C C . VAL A 1 297 ? -4.672 36.219 18.953 1 98.12 297 VAL A C 1
ATOM 2232 O O . VAL A 1 297 ? -5.199 35.25 18.438 1 98.12 297 VAL A O 1
ATOM 2235 N N . VAL A 1 298 ? -4.098 36.188 20.141 1 97.12 298 VAL A N 1
ATOM 2236 C CA . VAL A 1 298 ? -4.113 35.062 21.047 1 97.12 298 VAL A CA 1
ATOM 2237 C C . VAL A 1 298 ? -5.207 35.219 22.094 1 97.12 298 VAL A C 1
ATOM 2239 O O . VAL A 1 298 ? -5.285 36.281 22.75 1 97.12 298 VAL A O 1
ATOM 2242 N N . GLY A 1 299 ? -6.074 34.219 22.25 1 96.38 299 GLY A N 1
ATOM 2243 C CA . GLY A 1 299 ? -7.09 34.438 23.281 1 96.38 299 GLY A CA 1
ATOM 2244 C C . GLY A 1 299 ? -8.109 33.312 23.328 1 96.38 299 GLY A C 1
ATOM 2245 O O . GLY A 1 299 ? -7.797 32.156 23.016 1 96.38 299 GLY A O 1
ATOM 2246 N N . ASP A 1 300 ? -9.32 33.656 23.844 1 97.69 300 ASP A N 1
ATOM 2247 C CA . ASP A 1 300 ? -10.438 32.719 23.922 1 97.69 300 ASP A CA 1
ATOM 2248 C C . ASP A 1 300 ? -10.805 32.188 22.562 1 97.69 300 ASP A C 1
ATOM 2250 O O . ASP A 1 300 ? -11.227 32.938 21.672 1 97.69 300 ASP A O 1
ATOM 2254 N N . PRO A 1 301 ? -10.664 30.875 22.406 1 98.44 301 PRO A N 1
ATOM 2255 C CA . PRO A 1 301 ? -10.898 30.328 21.062 1 98.44 301 PRO A CA 1
ATOM 2256 C C . PRO A 1 301 ? -12.359 30.453 20.625 1 98.44 301 PRO A C 1
ATOM 2258 O O . PRO A 1 301 ? -12.672 30.25 19.453 1 98.44 301 PRO A O 1
ATOM 2261 N N . LEU A 1 302 ? -13.242 30.781 21.516 1 98.38 302 LEU A N 1
ATOM 2262 C CA . LEU A 1 302 ? -14.641 30.953 21.156 1 98.38 302 LEU A CA 1
ATOM 2263 C C . LEU A 1 302 ? -14.906 32.375 20.672 1 98.38 302 LEU A C 1
ATOM 2265 O O . LEU A 1 302 ? -15.992 32.688 20.172 1 98.38 302 LEU A O 1
ATOM 2269 N N . SER A 1 303 ? -13.867 33.219 20.797 1 98.19 303 SER A N 1
ATOM 2270 C CA . SER A 1 303 ? -13.977 34.531 20.234 1 98.19 303 SER A CA 1
ATOM 2271 C C . SER A 1 303 ? -13.695 34.531 18.734 1 98.19 303 SER A C 1
ATOM 2273 O O . SER A 1 303 ? -12.727 33.906 18.281 1 98.19 303 SER A O 1
ATOM 2275 N N . ALA A 1 304 ? -14.453 35.281 18 1 96.81 304 ALA A N 1
ATOM 2276 C CA . ALA A 1 304 ? -14.344 35.312 16.547 1 96.81 304 ALA A CA 1
ATOM 2277 C C . ALA A 1 304 ? -13.031 35.969 16.109 1 96.81 304 ALA A C 1
ATOM 2279 O O . ALA A 1 304 ? -12.547 35.719 15 1 96.81 304 ALA A O 1
ATOM 2280 N N . GLU A 1 305 ? -12.406 36.75 16.922 1 97.06 305 GLU A N 1
ATOM 2281 C CA . GLU A 1 305 ? -11.211 37.469 16.562 1 97.06 305 GLU A CA 1
ATOM 2282 C C . GLU A 1 305 ? -9.945 36.656 16.828 1 97.06 305 GLU A C 1
ATOM 2284 O O . GLU A 1 305 ? -8.867 37 16.344 1 97.06 305 GLU A O 1
ATOM 2289 N N . THR A 1 306 ? -10.109 35.594 17.625 1 98.31 306 THR A N 1
ATOM 2290 C CA . THR A 1 306 ? -8.953 34.812 18.016 1 98.31 306 THR A CA 1
ATOM 2291 C C . THR A 1 306 ? -8.391 34.031 16.812 1 98.31 306 THR A C 1
ATOM 2293 O O . THR A 1 306 ? -9.141 33.375 16.109 1 98.31 306 THR A O 1
ATOM 2296 N N . TYR A 1 307 ? -7.141 34.156 16.594 1 98.56 307 TYR A N 1
ATOM 2297 C CA . TYR A 1 307 ? -6.461 33.406 15.555 1 98.56 307 TYR A CA 1
ATOM 2298 C C . TYR A 1 307 ? -5.656 32.25 16.172 1 98.56 307 TYR A C 1
ATOM 2300 O O . TYR A 1 307 ? -5.539 31.172 15.578 1 98.56 307 TYR A O 1
ATOM 2308 N N . ILE A 1 308 ? -5.027 32.469 17.328 1 98.31 308 ILE A N 1
ATOM 2309 C CA . ILE A 1 308 ? -4.242 31.484 18.047 1 98.31 308 ILE A CA 1
ATOM 2310 C C . ILE A 1 308 ? -4.973 31.078 19.328 1 98.31 308 ILE A C 1
ATOM 2312 O O . ILE A 1 308 ? -5.164 31.891 20.234 1 98.31 308 ILE A O 1
ATOM 2316 N N . GLY A 1 309 ? -5.414 29.859 19.359 1 98.44 309 GLY A N 1
ATOM 2317 C CA . GLY A 1 309 ? -6.008 29.281 20.547 1 98.44 309 GLY A CA 1
ATOM 2318 C C . GLY A 1 309 ? -5.012 28.531 21.406 1 98.44 309 GLY A C 1
ATOM 2319 O O . GLY A 1 309 ? -3.799 28.656 21.219 1 98.44 309 GLY A O 1
ATOM 2320 N N . PRO A 1 310 ? -5.523 27.875 22.438 1 98.44 310 PRO A N 1
ATOM 2321 C CA . PRO A 1 310 ? -4.641 27.031 23.25 1 98.44 310 PRO A CA 1
ATOM 2322 C C . PRO A 1 310 ? -4.16 25.781 22.516 1 98.44 310 PRO A C 1
ATOM 2324 O O . PRO A 1 310 ? -4.738 25.406 21.5 1 98.44 310 PRO A O 1
ATOM 2327 N N . MET A 1 311 ? -3.057 25.234 23 1 98.19 311 MET A N 1
ATOM 2328 C CA . MET A 1 311 ? -2.676 23.891 22.547 1 98.19 311 MET A CA 1
ATOM 2329 C C . MET A 1 311 ? -3.682 22.859 23.031 1 98.19 311 MET A C 1
ATOM 2331 O O . MET A 1 311 ? -4.262 23 24.109 1 98.19 311 MET A O 1
ATOM 2335 N N . ALA A 1 312 ? -3.861 21.828 22.312 1 98.06 312 ALA A N 1
ATOM 2336 C CA . ALA A 1 312 ? -4.934 20.859 22.516 1 98.06 312 ALA A CA 1
ATOM 2337 C C . ALA A 1 312 ? -4.762 20.125 23.844 1 98.06 312 ALA A C 1
ATOM 2339 O O . ALA A 1 312 ? -5.742 19.734 24.469 1 98.06 312 ALA A O 1
ATOM 2340 N N . ARG A 1 313 ? -3.527 19.922 24.266 1 96.81 313 ARG A N 1
ATOM 2341 C CA . ARG A 1 313 ? -3.232 19.203 25.516 1 96.81 313 ARG A CA 1
ATOM 2342 C C . ARG A 1 313 ? -2.027 19.812 26.219 1 96.81 313 ARG A C 1
ATOM 2344 O O . ARG A 1 313 ? -1.124 20.359 25.578 1 96.81 313 ARG A O 1
ATOM 2351 N N . PHE A 1 314 ? -1.972 19.578 27.516 1 95.44 314 PHE A N 1
ATOM 2352 C CA . PHE A 1 314 ? -0.922 20.172 28.328 1 95.44 314 PHE A CA 1
ATOM 2353 C C . PHE A 1 314 ? 0.414 19.484 28.078 1 95.44 314 PHE A C 1
ATOM 2355 O O . PHE A 1 314 ? 1.461 20.141 28.062 1 95.44 314 PHE A O 1
ATOM 2362 N N . ASP A 1 315 ? 0.376 18.219 27.875 1 95.81 315 ASP A N 1
ATOM 2363 C CA . ASP A 1 315 ? 1.613 17.484 27.625 1 95.81 315 ASP A CA 1
ATOM 2364 C C . ASP A 1 315 ? 2.246 17.906 26.297 1 95.81 315 ASP A C 1
ATOM 2366 O O . ASP A 1 315 ? 3.473 17.969 26.188 1 95.81 315 ASP A O 1
ATOM 2370 N N . LEU A 1 316 ? 1.479 18.25 25.328 1 97.19 316 LEU A N 1
ATOM 2371 C CA . LEU A 1 316 ? 1.98 18.719 24.047 1 97.19 316 LEU A CA 1
ATOM 2372 C C . LEU A 1 316 ? 2.662 20.078 24.188 1 97.19 316 LEU A C 1
ATOM 2374 O O . LEU A 1 316 ? 3.713 20.312 23.594 1 97.19 316 LEU A O 1
ATOM 2378 N N . ARG A 1 317 ? 2.023 20.953 24.969 1 97.69 317 ARG A N 1
ATOM 2379 C CA . ARG A 1 317 ? 2.611 22.25 25.234 1 97.69 317 ARG A CA 1
ATOM 2380 C C . ARG A 1 317 ? 3.957 22.125 25.938 1 97.69 317 ARG A C 1
ATOM 2382 O O . ARG A 1 317 ? 4.914 22.812 25.594 1 97.69 317 ARG A O 1
ATOM 2389 N N . ASP A 1 318 ? 4.016 21.25 26.906 1 97.69 318 ASP A N 1
ATOM 2390 C CA . ASP A 1 318 ? 5.242 21.062 27.688 1 97.69 318 ASP A CA 1
ATOM 2391 C C . ASP A 1 318 ? 6.355 20.5 26.797 1 97.69 318 ASP A C 1
ATOM 2393 O O . ASP A 1 318 ? 7.512 20.906 26.922 1 97.69 318 ASP A O 1
ATOM 2397 N N . GLU A 1 319 ? 5.992 19.578 26 1 97.94 319 GLU A N 1
ATOM 2398 C CA . GLU A 1 319 ? 6.961 19.031 25.047 1 97.94 319 GLU A CA 1
ATOM 2399 C C . GLU A 1 319 ? 7.477 20.109 24.094 1 97.94 319 GLU A C 1
ATOM 2401 O O . GLU A 1 319 ? 8.68 20.172 23.828 1 97.94 319 GLU A O 1
ATOM 2406 N N . LEU A 1 320 ? 6.594 20.922 23.578 1 98.5 320 LEU A N 1
ATOM 2407 C CA . LEU A 1 320 ? 6.973 22.016 22.688 1 98.5 320 LEU A CA 1
ATOM 2408 C C . LEU A 1 320 ? 7.918 22.984 23.391 1 98.5 320 LEU A C 1
ATOM 2410 O O . LEU A 1 320 ? 8.906 23.438 22.812 1 98.5 320 LEU A O 1
ATOM 2414 N N . ASP A 1 321 ? 7.574 23.297 24.609 1 98.62 321 ASP A N 1
ATOM 2415 C CA . ASP A 1 321 ? 8.414 24.203 25.391 1 98.62 321 ASP A CA 1
ATOM 2416 C C . ASP A 1 321 ? 9.82 23.625 25.562 1 98.62 321 ASP A C 1
ATOM 2418 O O . ASP A 1 321 ? 10.812 24.359 25.484 1 98.62 321 ASP A O 1
ATOM 2422 N N . GLN A 1 322 ? 9.891 22.391 25.844 1 98.69 322 GLN A N 1
ATOM 2423 C CA . GLN A 1 322 ? 11.18 21.719 25.984 1 98.69 322 GLN A CA 1
ATOM 2424 C C . GLN A 1 322 ? 11.984 21.812 24.688 1 98.69 322 GLN A C 1
ATOM 2426 O O . GLN A 1 322 ? 13.195 22.047 24.719 1 98.69 322 GLN A O 1
ATOM 2431 N N . GLN A 1 323 ? 11.367 21.672 23.562 1 98.75 323 GLN A N 1
ATOM 2432 C CA . GLN A 1 323 ? 12.039 21.75 22.266 1 98.75 323 GLN A CA 1
ATOM 2433 C C . GLN A 1 323 ? 12.555 23.172 22.016 1 98.75 323 GLN A C 1
ATOM 2435 O O . GLN A 1 323 ? 13.664 23.344 21.5 1 98.75 323 GLN A O 1
ATOM 2440 N N . VAL A 1 324 ? 11.742 24.141 22.328 1 98.81 324 VAL A N 1
ATOM 2441 C CA . VAL A 1 324 ? 12.133 25.531 22.141 1 98.81 324 VAL A CA 1
ATOM 2442 C C . VAL A 1 324 ? 13.336 25.844 23.031 1 98.81 324 VAL A C 1
ATOM 2444 O O . VAL A 1 324 ? 14.328 26.406 22.562 1 98.81 324 VAL A O 1
ATOM 2447 N N . GLN A 1 325 ? 13.234 25.422 24.281 1 98.75 325 GLN A N 1
ATOM 2448 C CA . GLN A 1 325 ? 14.32 25.688 25.219 1 98.75 325 GLN A CA 1
ATOM 2449 C C . GLN A 1 325 ? 15.609 25 24.781 1 98.75 325 GLN A C 1
ATOM 2451 O O . GLN A 1 325 ? 16.688 25.562 24.875 1 98.75 325 GLN A O 1
ATOM 2456 N N . ALA A 1 326 ? 15.5 23.781 24.375 1 98.88 326 ALA A N 1
ATOM 2457 C CA . ALA A 1 326 ? 16.672 23.062 23.875 1 98.88 326 ALA A CA 1
ATOM 2458 C C . ALA A 1 326 ? 17.297 23.797 22.688 1 98.88 326 ALA A C 1
ATOM 2460 O O . ALA A 1 326 ? 18.516 23.922 22.609 1 98.88 326 ALA A O 1
ATOM 2461 N N . THR A 1 327 ? 16.5 24.266 21.781 1 98.81 327 THR A N 1
ATOM 2462 C CA . THR A 1 327 ? 16.984 24.969 20.594 1 98.81 327 THR A CA 1
ATOM 2463 C C . THR A 1 327 ? 17.703 26.266 20.984 1 98.81 327 THR A C 1
ATOM 2465 O O . THR A 1 327 ? 18.75 26.594 20.406 1 98.81 327 THR A O 1
ATOM 2468 N N . LEU A 1 328 ? 17.172 26.969 21.922 1 98.75 328 LEU A N 1
ATOM 2469 C CA . LEU A 1 328 ? 17.797 28.188 22.422 1 98.75 328 LEU A CA 1
ATOM 2470 C C . LEU A 1 328 ? 19.141 27.875 23.078 1 98.75 328 LEU A C 1
ATOM 2472 O O . LEU A 1 328 ? 20.125 28.594 22.875 1 98.75 328 LEU A O 1
ATOM 2476 N N . ALA A 1 329 ? 19.156 26.828 23.844 1 98.69 329 ALA A N 1
ATOM 2477 C CA . ALA A 1 329 ? 20.391 26.406 24.5 1 98.69 329 ALA A CA 1
ATOM 2478 C C . ALA A 1 329 ? 21.453 26 23.484 1 98.69 329 ALA A C 1
ATOM 2480 O O . ALA A 1 329 ? 22.641 26.109 23.75 1 98.69 329 ALA A O 1
ATOM 2481 N N . GLU A 1 330 ? 21 25.641 22.344 1 98.75 330 GLU A N 1
ATOM 2482 C CA . GLU A 1 330 ? 21.891 25.203 21.281 1 98.75 330 GLU A CA 1
ATOM 2483 C C . GLU A 1 330 ? 22.391 26.375 20.453 1 98.75 330 GLU A C 1
ATOM 2485 O O . GLU A 1 330 ? 23.219 26.203 19.562 1 98.75 330 GLU A O 1
ATOM 2490 N N . GLY A 1 331 ? 21.875 27.578 20.656 1 98.62 331 GLY A N 1
ATOM 2491 C CA . GLY A 1 331 ? 22.5 28.75 20.078 1 98.62 331 GLY A CA 1
ATOM 2492 C C . GLY A 1 331 ? 21.562 29.562 19.203 1 98.62 331 GLY A C 1
ATOM 2493 O O . GLY A 1 331 ? 21.938 30.594 18.656 1 98.62 331 GLY A O 1
ATOM 2494 N N . ALA A 1 332 ? 20.297 29.188 19.062 1 98.75 332 ALA A N 1
ATOM 2495 C CA . ALA A 1 332 ? 19.328 29.953 18.281 1 98.75 332 ALA A CA 1
ATOM 2496 C C . ALA A 1 332 ? 18.953 31.266 18.984 1 98.75 332 ALA A C 1
ATOM 2498 O O . ALA A 1 332 ? 19.219 31.422 20.172 1 98.75 332 ALA A O 1
ATOM 2499 N N . THR A 1 333 ? 18.391 32.125 18.25 1 98.75 333 THR A N 1
ATOM 2500 C CA . THR A 1 333 ? 17.953 33.406 18.781 1 98.75 333 THR A CA 1
ATOM 2501 C C . THR A 1 333 ? 16.438 33.469 18.906 1 98.75 333 THR A C 1
ATOM 2503 O O . THR A 1 333 ? 15.719 33.125 17.969 1 98.75 333 THR A O 1
ATOM 2506 N N . LEU A 1 334 ? 15.969 33.812 20.078 1 98.88 334 LEU A N 1
ATOM 2507 C CA . LEU A 1 334 ? 14.547 34.031 20.266 1 98.88 334 LEU A CA 1
ATOM 2508 C C . LEU A 1 334 ? 14.133 35.406 19.688 1 98.88 334 LEU A C 1
ATOM 2510 O O . LEU A 1 334 ? 14.508 36.438 20.219 1 98.88 334 LEU A O 1
ATOM 2514 N N . LEU A 1 335 ? 13.383 35.406 18.656 1 98.88 335 LEU A N 1
ATOM 2515 C CA . LEU A 1 335 ? 12.977 36.656 18 1 98.88 335 LEU A CA 1
ATOM 2516 C C . LEU A 1 335 ? 11.602 37.094 18.5 1 98.88 335 LEU A C 1
ATOM 2518 O O . LEU A 1 335 ? 11.297 38.281 18.5 1 98.88 335 LEU A O 1
ATOM 2522 N N . LEU A 1 336 ? 10.781 36.156 18.859 1 98.75 336 LEU A N 1
ATOM 2523 C CA . LEU A 1 336 ? 9.438 36.406 19.359 1 98.75 336 LEU A CA 1
ATOM 2524 C C . LEU A 1 336 ? 8.945 35.25 20.219 1 98.75 336 LEU A C 1
ATOM 2526 O O . LEU A 1 336 ? 9.203 34.094 19.906 1 98.75 336 LEU A O 1
ATOM 2530 N N . GLY A 1 337 ? 8.227 35.531 21.328 1 98.31 337 GLY A N 1
ATOM 2531 C CA . GLY A 1 337 ? 7.531 34.531 22.109 1 98.31 337 GLY A CA 1
ATOM 2532 C C . GLY A 1 337 ? 8.469 33.656 22.922 1 98.31 337 GLY A C 1
ATOM 2533 O O . GLY A 1 337 ? 9.336 34.156 23.625 1 98.31 337 GLY A O 1
ATOM 2534 N N . GLY A 1 338 ? 8.227 32.344 22.922 1 97.31 338 GLY A N 1
ATOM 2535 C CA . GLY A 1 338 ? 9.133 31.359 23.5 1 97.31 338 GLY A CA 1
ATOM 2536 C C . GLY A 1 338 ? 8.711 30.906 24.891 1 97.31 338 GLY A C 1
ATOM 2537 O O . GLY A 1 338 ? 9.477 30.234 25.594 1 97.31 338 GLY A O 1
ATOM 2538 N N . ARG A 1 339 ? 7.445 31.203 25.25 1 96.5 339 ARG A N 1
ATOM 2539 C CA . ARG A 1 339 ? 7.086 30.875 26.625 1 96.5 339 ARG A CA 1
ATOM 2540 C C . ARG A 1 339 ? 5.672 30.312 26.703 1 96.5 339 ARG A C 1
ATOM 2542 O O . ARG A 1 339 ? 4.832 30.609 25.844 1 96.5 339 ARG A O 1
ATOM 2549 N N . LYS A 1 340 ? 5.477 29.516 27.719 1 96.69 340 LYS A N 1
ATOM 2550 C CA . LYS A 1 340 ? 4.121 29.172 28.141 1 96.69 340 LYS A CA 1
ATOM 2551 C C . LYS A 1 340 ? 3.408 30.406 28.719 1 96.69 340 LYS A C 1
ATOM 2553 O O . LYS A 1 340 ? 4.012 31.203 29.438 1 96.69 340 LYS A O 1
ATOM 2558 N N . VAL A 1 341 ? 2.236 30.562 28.359 1 92.56 341 VAL A N 1
ATOM 2559 C CA . VAL A 1 341 ? 1.479 31.672 28.922 1 92.56 341 VAL A CA 1
ATOM 2560 C C . VAL A 1 341 ? 0.958 31.297 30.297 1 92.56 341 VAL A C 1
ATOM 2562 O O . VAL A 1 341 ? 0.466 30.188 30.516 1 92.56 341 VAL A O 1
ATOM 2565 N N . GLU A 1 342 ? 1.039 32.188 31.219 1 87 342 GLU A N 1
ATOM 2566 C CA . GLU A 1 342 ? 0.585 31.922 32.594 1 87 342 GLU A CA 1
ATOM 2567 C C . GLU A 1 342 ? -0.936 31.828 32.656 1 87 342 GLU A C 1
ATOM 2569 O O . GLU A 1 342 ? -1.642 32.438 31.844 1 87 342 GLU A O 1
ATOM 2574 N N . GLY A 1 343 ? -1.406 30.984 33.625 1 85.06 343 GLY A N 1
ATOM 2575 C CA . GLY A 1 343 ? -2.84 30.828 33.781 1 85.06 343 GLY A CA 1
ATOM 2576 C C . GLY A 1 343 ? -3.305 29.391 33.625 1 85.06 343 GLY A C 1
ATOM 2577 O O . GLY A 1 343 ? -2.486 28.469 33.531 1 85.06 343 GLY A O 1
ATOM 2578 N N . ASN A 1 344 ? -4.652 29.219 33.594 1 83.81 344 ASN A N 1
ATOM 2579 C CA . ASN A 1 344 ? -5.25 27.891 33.531 1 83.81 344 ASN A CA 1
ATOM 2580 C C . ASN A 1 344 ? -5.348 27.375 32.094 1 83.81 344 ASN A C 1
ATOM 2582 O O . ASN A 1 344 ? -5.559 26.188 31.875 1 83.81 344 ASN A O 1
ATOM 2586 N N . GLY A 1 345 ? -5.141 28.297 31.234 1 90.62 345 GLY A N 1
ATOM 2587 C CA . GLY A 1 345 ? -5.242 27.891 29.844 1 90.62 345 GLY A CA 1
ATOM 2588 C C . GLY A 1 345 ? -3.961 27.281 29.297 1 90.62 345 GLY A C 1
ATOM 2589 O O . GLY A 1 345 ? -2.875 27.547 29.812 1 90.62 345 GLY A O 1
ATOM 2590 N N . ASN A 1 346 ? -4.051 26.422 28.375 1 96.94 346 ASN A N 1
ATOM 2591 C CA . ASN A 1 346 ? -2.939 25.688 27.766 1 96.94 346 ASN A CA 1
ATOM 2592 C C . ASN A 1 346 ? -2.338 26.438 26.594 1 96.94 346 ASN A C 1
ATOM 2594 O O . ASN A 1 346 ? -2.211 25.891 25.5 1 96.94 346 ASN A O 1
ATOM 2598 N N . PHE A 1 347 ? -1.913 27.656 26.828 1 97.69 347 PHE A N 1
ATOM 2599 C CA . PHE A 1 347 ? -1.439 28.531 25.766 1 97.69 347 PHE A CA 1
ATOM 2600 C C . PHE A 1 347 ? 0.08 28.484 25.656 1 97.69 347 PHE A C 1
ATOM 2602 O O . PHE A 1 347 ? 0.773 28.328 26.672 1 97.69 347 PHE A O 1
ATOM 2609 N N . TYR A 1 348 ? 0.544 28.531 24.5 1 98.44 348 TYR A N 1
ATOM 2610 C CA . TYR A 1 348 ? 1.936 28.781 24.156 1 98.44 348 TYR A CA 1
ATOM 2611 C C . TYR A 1 348 ? 2.047 29.984 23.219 1 98.44 348 TYR A C 1
ATOM 2613 O O . TYR A 1 348 ? 1.265 30.109 22.266 1 98.44 348 TYR A O 1
ATOM 2621 N N . GLU A 1 349 ? 2.949 30.844 23.469 1 98.19 349 GLU A N 1
ATOM 2622 C CA . GLU A 1 349 ? 3.09 32.062 22.672 1 98.19 349 GLU A CA 1
ATOM 2623 C C . GLU A 1 349 ? 3.531 31.719 21.25 1 98.19 349 GLU A C 1
ATOM 2625 O O . GLU A 1 349 ? 4.367 30.844 21.031 1 98.19 349 GLU A O 1
ATOM 2630 N N . PRO A 1 350 ? 2.844 32.469 20.234 1 98.62 350 PRO A N 1
ATOM 2631 C CA . PRO A 1 350 ? 3.49 32.375 18.922 1 98.62 350 PRO A CA 1
ATOM 2632 C C . PRO A 1 350 ? 4.984 32.688 18.984 1 98.62 350 PRO A C 1
ATOM 2634 O O . PRO A 1 350 ? 5.379 33.75 19.516 1 98.62 350 PRO A O 1
ATOM 2637 N N . THR A 1 351 ? 5.797 31.766 18.469 1 98.88 351 THR A N 1
ATOM 2638 C CA . THR A 1 351 ? 7.238 31.828 18.672 1 98.88 351 THR A CA 1
ATOM 2639 C C . THR A 1 351 ? 7.984 31.781 17.344 1 98.88 351 THR A C 1
ATOM 2641 O O . THR A 1 351 ? 7.605 31.047 16.438 1 98.88 351 THR A O 1
ATOM 2644 N N . VAL A 1 352 ? 8.961 32.656 17.219 1 98.94 352 VAL A N 1
ATOM 2645 C CA . VAL A 1 352 ? 9.859 32.656 16.078 1 98.94 352 VAL A CA 1
ATOM 2646 C C . VAL A 1 352 ? 11.305 32.5 16.547 1 98.94 352 VAL A C 1
ATOM 2648 O O . VAL A 1 352 ? 11.781 33.312 17.344 1 98.94 352 VAL A O 1
ATOM 2651 N N . LEU A 1 353 ? 11.938 31.484 16.094 1 98.94 353 LEU A N 1
ATOM 2652 C CA . LEU A 1 353 ? 13.352 31.25 16.375 1 98.94 353 LEU A CA 1
ATOM 2653 C C . LEU A 1 353 ? 14.211 31.609 15.164 1 98.94 353 LEU A C 1
ATOM 2655 O O . LEU A 1 353 ? 13.93 31.156 14.047 1 98.94 353 LEU A O 1
ATOM 2659 N N . GLY A 1 354 ? 15.195 32.469 15.359 1 98.75 354 GLY A N 1
ATOM 2660 C CA . GLY A 1 354 ? 16.141 32.844 14.312 1 98.75 354 GLY A CA 1
ATOM 2661 C C . GLY A 1 354 ? 17.5 32.156 14.469 1 98.75 354 GLY A C 1
ATOM 2662 O O . GLY A 1 354 ? 17.828 31.688 15.555 1 98.75 354 GLY A O 1
ATOM 2663 N N . GLY A 1 355 ? 18.234 32.094 13.391 1 98.44 355 GLY A N 1
ATOM 2664 C CA . GLY A 1 355 ? 19.562 31.531 13.438 1 98.44 355 GLY A CA 1
ATOM 2665 C C . GLY A 1 355 ? 19.578 30.031 13.648 1 98.44 355 GLY A C 1
ATOM 2666 O O . GLY A 1 355 ? 20.516 29.484 14.227 1 98.44 355 GLY A O 1
ATOM 2667 N N . VAL A 1 356 ? 18.531 29.359 13.328 1 98.81 356 VAL A N 1
ATOM 2668 C CA . VAL A 1 356 ? 18.453 27.906 13.492 1 98.81 356 VAL A CA 1
ATOM 2669 C C . VAL A 1 356 ? 19.344 27.219 12.461 1 98.81 356 VAL A C 1
ATOM 2671 O O . VAL A 1 356 ? 19.359 27.609 11.297 1 98.81 356 VAL A O 1
ATOM 2674 N N . THR A 1 357 ? 20.094 26.219 12.891 1 98.56 357 THR A N 1
ATOM 2675 C CA . THR A 1 357 ? 20.969 25.438 12.016 1 98.56 357 THR A CA 1
ATOM 2676 C C . THR A 1 357 ? 20.5 23.984 11.953 1 98.56 357 THR A C 1
ATOM 2678 O O . THR A 1 357 ? 19.656 23.562 12.75 1 98.56 357 THR A O 1
ATOM 2681 N N . ASP A 1 358 ? 21.078 23.219 11.016 1 97.94 358 ASP A N 1
ATOM 2682 C CA . ASP A 1 358 ? 20.672 21.828 10.766 1 97.94 358 ASP A CA 1
ATOM 2683 C C . ASP A 1 358 ? 21.125 20.922 11.891 1 97.94 358 ASP A C 1
ATOM 2685 O O . ASP A 1 358 ? 20.859 19.719 11.867 1 97.94 358 ASP A O 1
ATOM 2689 N N . ARG A 1 359 ? 21.688 21.438 12.938 1 97.62 359 ARG A N 1
ATOM 2690 C CA . ARG A 1 359 ? 22.156 20.641 14.078 1 97.62 359 ARG A CA 1
ATOM 2691 C C . ARG A 1 359 ? 21.219 20.812 15.273 1 97.62 359 ARG A C 1
ATOM 2693 O O . ARG A 1 359 ? 21.312 20.078 16.25 1 97.62 359 ARG A O 1
ATOM 2700 N N . MET A 1 360 ? 20.344 21.766 15.195 1 98.69 360 MET A N 1
ATOM 2701 C CA . MET A 1 360 ? 19.547 22.156 16.359 1 98.69 360 MET A CA 1
ATOM 2702 C C . MET A 1 360 ? 18.25 21.359 16.422 1 98.69 360 MET A C 1
ATOM 2704 O O . MET A 1 360 ? 17.781 20.844 15.398 1 98.69 360 MET A O 1
ATOM 2708 N N . THR A 1 361 ? 17.609 21.25 17.562 1 98.62 361 THR A N 1
ATOM 2709 C CA . THR A 1 361 ? 16.422 20.469 17.891 1 98.62 361 THR A CA 1
ATOM 2710 C C . THR A 1 361 ? 15.242 20.875 17.016 1 98.62 361 THR A C 1
ATOM 2712 O O . THR A 1 361 ? 14.562 20.016 16.438 1 98.62 361 THR A O 1
ATOM 2715 N N . SER A 1 362 ? 15.07 22.156 16.844 1 98.5 362 SER A N 1
ATOM 2716 C CA . SER A 1 362 ? 13.891 22.641 16.125 1 98.5 362 SER A CA 1
ATOM 2717 C C . SER A 1 362 ? 14.016 22.359 14.625 1 98.5 362 SER A C 1
ATOM 2719 O O . SER A 1 362 ? 13.016 22.375 13.906 1 98.5 362 SER A O 1
ATOM 2721 N N . PHE A 1 363 ? 15.258 22.109 14.141 1 98.62 363 PHE A N 1
ATOM 2722 C CA . PHE A 1 363 ? 15.477 21.703 12.758 1 98.62 363 PHE A CA 1
ATOM 2723 C C . PHE A 1 363 ? 15.203 20.219 12.578 1 98.62 363 PHE A C 1
ATOM 2725 O O . PHE A 1 363 ? 14.609 19.797 11.578 1 98.62 363 PHE A O 1
ATOM 2732 N N . LYS A 1 364 ? 15.5 19.406 13.539 1 97.75 364 LYS A N 1
ATOM 2733 C CA . LYS A 1 364 ? 15.523 17.953 13.406 1 97.75 364 LYS A CA 1
ATOM 2734 C C . LYS A 1 364 ? 14.172 17.344 13.797 1 97.75 364 LYS A C 1
ATOM 2736 O O . LYS A 1 364 ? 13.773 16.312 13.25 1 97.75 364 LYS A O 1
ATOM 2741 N N . GLN A 1 365 ? 13.477 17.953 14.711 1 97.69 365 GLN A N 1
ATOM 2742 C CA . GLN A 1 365 ? 12.266 17.359 15.273 1 97.69 365 GLN A CA 1
ATOM 2743 C C . GLN A 1 365 ? 11.023 18.078 14.781 1 97.69 365 GLN A C 1
ATOM 2745 O O . GLN A 1 365 ? 11.102 19.219 14.32 1 97.69 365 GLN A O 1
ATOM 2750 N N . GLU A 1 366 ? 9.914 17.453 14.812 1 97.62 366 GLU A N 1
ATOM 2751 C CA . GLU A 1 366 ? 8.617 18.078 14.547 1 97.62 366 GLU A CA 1
ATOM 2752 C C . GLU A 1 366 ? 8.188 18.969 15.703 1 97.62 366 GLU A C 1
ATOM 2754 O O . GLU A 1 366 ? 8.07 18.5 16.844 1 97.62 366 GLU A O 1
ATOM 2759 N N . LEU A 1 367 ? 8.016 20.188 15.445 1 98.12 367 LEU A N 1
ATOM 2760 C CA . LEU A 1 367 ? 7.418 21.109 16.406 1 98.12 367 LEU A CA 1
ATOM 2761 C C . LEU A 1 367 ? 5.914 21.234 16.172 1 98.12 367 LEU A C 1
ATOM 2763 O O . LEU A 1 367 ? 5.484 21.984 15.297 1 98.12 367 LEU A O 1
ATOM 2767 N N . PHE A 1 368 ? 5.148 20.625 16.922 1 98.06 368 PHE A N 1
ATOM 2768 C CA . PHE A 1 368 ? 3.705 20.578 16.734 1 98.06 368 PHE A CA 1
ATOM 2769 C C . PHE A 1 368 ? 3.01 21.625 17.578 1 98.06 368 PHE A C 1
ATOM 2771 O O . PHE A 1 368 ? 2.287 21.297 18.531 1 98.06 368 PHE A O 1
ATOM 2778 N N . GLY A 1 369 ? 3.117 22.812 17.25 1 98.5 369 GLY A N 1
ATOM 2779 C CA . GLY A 1 369 ? 2.605 24.016 17.906 1 98.5 369 GLY A CA 1
ATOM 2780 C C . GLY A 1 369 ? 3.035 25.297 17.219 1 98.5 369 GLY A C 1
ATOM 2781 O O . GLY A 1 369 ? 3.578 25.266 16.109 1 98.5 369 GLY A O 1
ATOM 2782 N N . PRO A 1 370 ? 2.77 26.406 17.812 1 98.69 370 PRO A N 1
ATOM 2783 C CA . PRO A 1 370 ? 2.945 27.688 17.125 1 98.69 370 PRO A CA 1
ATOM 2784 C C . PRO A 1 370 ? 4.375 28.219 17.203 1 98.69 370 PRO A C 1
ATOM 2786 O O . PRO A 1 370 ? 4.598 29.328 17.672 1 98.69 370 PRO A O 1
ATOM 2789 N N . VAL A 1 371 ? 5.34 27.406 16.703 1 98.88 371 VAL A N 1
ATOM 2790 C CA . VAL A 1 371 ? 6.754 27.766 16.734 1 98.88 371 VAL A CA 1
ATOM 2791 C C . VAL A 1 371 ? 7.352 27.625 15.336 1 98.88 371 VAL A C 1
ATOM 2793 O O . VAL A 1 371 ? 7.27 26.562 14.711 1 98.88 371 VAL A O 1
ATOM 2796 N N . ALA A 1 372 ? 7.914 28.703 14.836 1 98.81 372 ALA A N 1
ATOM 2797 C CA . ALA A 1 372 ? 8.57 28.719 13.531 1 98.81 372 ALA A CA 1
ATOM 2798 C C . ALA A 1 372 ? 10.086 28.828 13.68 1 98.81 372 ALA A C 1
ATOM 2800 O O . ALA A 1 372 ? 10.586 29.547 14.555 1 98.81 372 ALA A O 1
ATOM 2801 N N . SER A 1 373 ? 10.781 28.141 12.859 1 98.88 373 SER A N 1
ATOM 2802 C CA . SER A 1 373 ? 12.234 28.203 12.797 1 98.88 373 SER A CA 1
ATOM 2803 C C . SER A 1 373 ? 12.711 28.828 11.492 1 98.88 373 SER A C 1
ATOM 2805 O O . SER A 1 373 ? 12.359 28.375 10.406 1 98.88 373 SER A O 1
ATOM 2807 N N . ILE A 1 374 ? 13.492 29.859 11.602 1 98.94 374 ILE A N 1
ATOM 2808 C CA . ILE A 1 374 ? 14.055 30.5 10.414 1 98.94 374 ILE A CA 1
ATOM 2809 C C . ILE A 1 374 ? 15.477 29.984 10.18 1 98.94 374 ILE A C 1
ATOM 2811 O O . ILE A 1 374 ? 16.328 30.062 11.062 1 98.94 374 ILE A O 1
ATOM 2815 N N . ILE A 1 375 ? 15.703 29.422 9.07 1 98.94 375 ILE A N 1
ATOM 2816 C CA . ILE A 1 375 ? 16.969 28.844 8.625 1 98.94 375 ILE A CA 1
ATOM 2817 C C . ILE A 1 375 ? 17.469 29.578 7.383 1 98.94 375 ILE A C 1
ATOM 2819 O O . ILE A 1 375 ? 16.672 29.906 6.484 1 98.94 375 ILE A O 1
ATOM 2823 N N . THR A 1 376 ? 18.703 29.922 7.34 1 98.88 376 THR A N 1
ATOM 2824 C CA . THR A 1 376 ? 19.281 30.625 6.195 1 98.88 376 THR A CA 1
ATOM 2825 C C . THR A 1 376 ? 19.891 29.641 5.207 1 98.88 376 THR A C 1
ATOM 2827 O O . THR A 1 376 ? 20.672 28.766 5.59 1 98.88 376 THR A O 1
ATOM 2830 N N . ALA A 1 377 ? 19.516 29.734 3.979 1 98.88 377 ALA A N 1
ATOM 2831 C CA . ALA A 1 377 ? 20.141 28.984 2.895 1 98.88 377 ALA A CA 1
ATOM 2832 C C . ALA A 1 377 ? 21.047 29.875 2.049 1 98.88 377 ALA A C 1
ATOM 2834 O O . ALA A 1 377 ? 20.719 31.031 1.784 1 98.88 377 ALA A O 1
ATOM 2835 N N . ARG A 1 378 ? 22.109 29.297 1.522 1 98.75 378 ARG A N 1
ATOM 2836 C CA . ARG A 1 378 ? 23.047 30.047 0.692 1 98.75 378 ARG A CA 1
ATOM 2837 C C . ARG A 1 378 ? 22.469 30.297 -0.701 1 98.75 378 ARG A C 1
ATOM 2839 O O . ARG A 1 378 ? 22.719 31.344 -1.306 1 98.75 378 ARG A O 1
ATOM 2846 N N . ASP A 1 379 ? 21.781 29.359 -1.259 1 98.44 379 ASP A N 1
ATOM 2847 C CA . ASP A 1 379 ? 21.188 29.359 -2.588 1 98.44 379 ASP A CA 1
ATOM 2848 C C . ASP A 1 379 ? 20.109 28.281 -2.703 1 98.44 379 ASP A C 1
ATOM 2850 O O . ASP A 1 379 ? 19.781 27.609 -1.718 1 98.44 379 ASP A O 1
ATOM 2854 N N . ALA A 1 380 ? 19.516 28.188 -3.867 1 98.62 380 ALA A N 1
ATOM 2855 C CA . ALA A 1 380 ? 18.422 27.266 -4.109 1 98.62 380 ALA A CA 1
ATOM 2856 C C . ALA A 1 380 ? 18.875 25.828 -3.863 1 98.62 380 ALA A C 1
ATOM 2858 O O . ALA A 1 380 ? 18.109 25.016 -3.303 1 98.62 380 ALA A O 1
ATOM 2859 N N . ARG A 1 381 ? 20.047 25.469 -4.312 1 98.31 381 ARG A N 1
ATOM 2860 C CA . ARG A 1 381 ? 20.562 24.125 -4.133 1 98.31 381 ARG A CA 1
ATOM 2861 C C . ARG A 1 381 ? 20.719 23.781 -2.652 1 98.31 381 ARG A C 1
ATOM 2863 O O . ARG A 1 381 ? 20.375 22.688 -2.219 1 98.31 381 ARG A O 1
ATOM 2870 N N . HIS A 1 382 ? 21.281 24.734 -1.934 1 98.75 382 HIS A N 1
ATOM 2871 C CA . HIS A 1 382 ? 21.422 24.547 -0.494 1 98.75 382 HIS A CA 1
ATOM 2872 C C .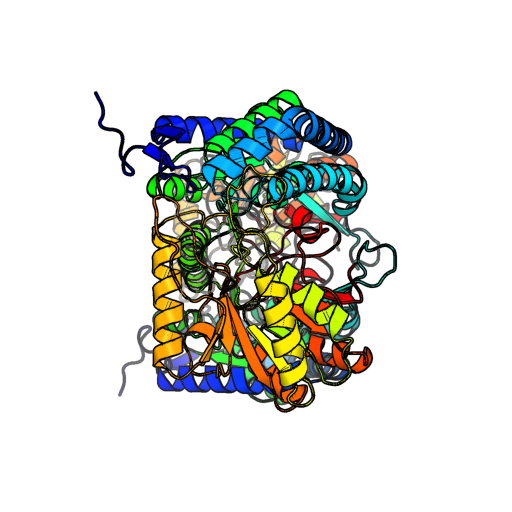 HIS A 1 382 ? 20.062 24.438 0.183 1 98.75 382 HIS A C 1
ATOM 2874 O O . HIS A 1 382 ? 19.906 23.641 1.118 1 98.75 382 HIS A O 1
ATOM 2880 N N . ALA A 1 383 ? 19.062 25.219 -0.209 1 98.88 383 ALA A N 1
ATOM 2881 C CA . ALA A 1 383 ? 17.719 25.156 0.343 1 98.88 383 ALA A CA 1
ATOM 2882 C C . ALA A 1 383 ? 17.109 23.766 0.179 1 98.88 383 ALA A C 1
ATOM 2884 O O . ALA A 1 383 ? 16.5 23.234 1.108 1 98.88 383 ALA A O 1
ATOM 2885 N N . VAL A 1 384 ? 17.312 23.172 -0.976 1 98.81 384 VAL A N 1
ATOM 2886 C CA . VAL A 1 384 ? 16.812 21.828 -1.238 1 98.81 384 VAL A CA 1
ATOM 2887 C C . VAL A 1 384 ? 17.516 20.812 -0.337 1 98.81 384 VAL A C 1
ATOM 2889 O O . VAL A 1 384 ? 16.891 19.906 0.209 1 98.81 384 VAL A O 1
ATOM 2892 N N . ALA A 1 385 ? 18.828 20.969 -0.221 1 98.62 385 ALA A N 1
ATOM 2893 C CA . ALA A 1 385 ? 19.594 20.078 0.646 1 98.62 385 ALA A CA 1
ATOM 2894 C C . ALA A 1 385 ? 19.094 20.141 2.084 1 98.62 385 ALA A C 1
ATOM 2896 O O . ALA A 1 385 ? 18.953 19.109 2.744 1 98.62 385 ALA A O 1
ATOM 2897 N N . LEU A 1 386 ? 18.828 21.344 2.59 1 98.81 386 LEU A N 1
ATOM 2898 C CA . LEU A 1 386 ? 18.297 21.531 3.932 1 98.81 386 LEU A CA 1
ATOM 2899 C C . LEU A 1 386 ? 16.906 20.922 4.047 1 98.81 386 LEU A C 1
ATOM 2901 O O . LEU A 1 386 ? 16.578 20.297 5.055 1 98.81 386 LEU A O 1
ATOM 2905 N N . ALA A 1 387 ? 16.109 21.141 3.033 1 98.81 387 ALA A N 1
ATOM 2906 C CA . ALA A 1 387 ? 14.75 20.609 3.016 1 98.81 387 ALA A CA 1
ATOM 2907 C C . ALA A 1 387 ? 14.75 19.094 3.115 1 98.81 387 ALA A C 1
ATOM 2909 O O . ALA A 1 387 ? 13.945 18.516 3.84 1 98.81 387 ALA A O 1
ATOM 2910 N N . ASN A 1 388 ? 15.648 18.469 2.426 1 98.06 388 ASN A N 1
ATOM 2911 C CA . ASN A 1 388 ? 15.703 17.016 2.346 1 98.06 388 ASN A CA 1
ATOM 2912 C C . ASN A 1 388 ? 16.375 16.422 3.578 1 98.06 388 ASN A C 1
ATOM 2914 O O . ASN A 1 388 ? 16.25 15.219 3.832 1 98.06 388 ASN A O 1
ATOM 2918 N N . ASP A 1 389 ? 17.125 17.281 4.309 1 98 389 ASP A N 1
ATOM 2919 C CA . ASP A 1 389 ? 17.766 16.812 5.531 1 98 389 ASP A CA 1
ATOM 2920 C C . ASP A 1 389 ? 16.766 16.719 6.684 1 98 389 ASP A C 1
ATOM 2922 O O . ASP A 1 389 ? 16.859 17.484 7.652 1 98 389 ASP A O 1
ATOM 2926 N N . SER A 1 390 ? 15.828 15.859 6.551 1 97.19 390 SER A N 1
ATOM 2927 C CA . SER A 1 390 ? 14.773 15.57 7.516 1 97.19 390 SER A CA 1
ATOM 2928 C C . SER A 1 390 ? 14.375 14.102 7.484 1 97.19 390 SER A C 1
ATOM 2930 O O . SER A 1 390 ? 14.43 13.461 6.434 1 97.19 390 SER A O 1
ATOM 2932 N N . GLU A 1 391 ? 13.992 13.578 8.625 1 96.62 391 GLU A N 1
ATOM 2933 C CA . GLU A 1 391 ? 13.469 12.211 8.664 1 96.62 391 GLU A CA 1
ATOM 2934 C C . GLU A 1 391 ? 12.039 12.156 8.141 1 96.62 391 GLU A C 1
ATOM 2936 O O . GLU A 1 391 ? 11.492 11.07 7.93 1 96.62 391 GLU A O 1
ATOM 2941 N N . PHE A 1 392 ? 11.461 13.32 7.883 1 97.81 392 PHE A N 1
ATOM 2942 C CA . PHE A 1 392 ? 10.078 13.422 7.422 1 97.81 392 PHE A CA 1
ATOM 2943 C C . PHE A 1 392 ? 10.031 13.828 5.953 1 97.81 392 PHE A C 1
ATOM 2945 O O . PHE A 1 392 ? 11.031 14.281 5.395 1 97.81 392 PHE A O 1
ATOM 2952 N N . GLY A 1 393 ? 8.914 13.602 5.258 1 98.31 393 GLY A N 1
ATOM 2953 C CA . GLY A 1 393 ? 8.68 13.992 3.877 1 98.31 393 GLY A CA 1
ATOM 2954 C C . GLY A 1 393 ? 7.207 14.141 3.537 1 98.31 393 GLY A C 1
ATOM 2955 O O . GLY A 1 393 ? 6.719 13.523 2.59 1 98.31 393 GLY A O 1
ATOM 2956 N N . LEU A 1 394 ? 6.492 15.023 4.238 1 98.25 394 LEU A N 1
ATOM 2957 C CA . LEU A 1 394 ? 5.062 15.188 4.004 1 98.25 394 LEU A CA 1
ATOM 2958 C C . LEU A 1 394 ? 4.812 16.188 2.883 1 98.25 394 LEU A C 1
ATOM 2960 O O . LEU A 1 394 ? 4.566 15.797 1.738 1 98.25 394 LEU A O 1
ATOM 2964 N N . THR A 1 395 ? 4.941 17.516 3.139 1 98.25 395 THR A N 1
ATOM 2965 C CA . THR A 1 395 ? 4.801 18.516 2.084 1 98.25 395 THR A CA 1
ATOM 2966 C C . THR A 1 395 ? 5.973 19.5 2.107 1 98.25 395 THR A C 1
ATOM 2968 O O . THR A 1 395 ? 6.777 19.484 3.039 1 98.25 395 THR A O 1
ATOM 2971 N N . SER A 1 396 ? 6.09 20.25 1.07 1 98.5 396 SER A N 1
ATOM 2972 C CA . SER A 1 396 ? 7.043 21.344 0.951 1 98.5 396 SER A CA 1
ATOM 2973 C C . SER A 1 396 ? 6.445 22.516 0.179 1 98.5 396 SER A C 1
ATOM 2975 O O . SER A 1 396 ? 5.516 22.344 -0.612 1 98.5 396 SER A O 1
ATOM 2977 N N . THR A 1 397 ? 6.895 23.656 0.45 1 98.56 397 THR A N 1
ATOM 2978 C CA . THR A 1 397 ? 6.488 24.875 -0.241 1 98.56 397 THR A CA 1
ATOM 2979 C C . THR A 1 397 ? 7.707 25.625 -0.792 1 98.56 397 THR A C 1
ATOM 2981 O O . THR A 1 397 ? 8.742 25.703 -0.128 1 98.56 397 THR A O 1
ATOM 2984 N N . VAL A 1 398 ? 7.59 26.109 -2 1 98.75 398 VAL A N 1
ATOM 2985 C CA . VAL A 1 398 ? 8.648 26.906 -2.625 1 98.75 398 VAL A CA 1
ATOM 2986 C C . VAL A 1 398 ? 8.07 28.234 -3.137 1 98.75 398 VAL A C 1
ATOM 2988 O O . VAL A 1 398 ? 7.09 28.234 -3.889 1 98.75 398 VAL A O 1
ATOM 2991 N N . TYR A 1 399 ? 8.664 29.328 -2.762 1 98.69 399 TYR A N 1
ATOM 2992 C CA . TYR A 1 399 ? 8.344 30.641 -3.316 1 98.69 399 TYR A CA 1
ATOM 2993 C C . TYR A 1 399 ? 9.492 31.172 -4.164 1 98.69 399 TYR A C 1
ATOM 2995 O O . TYR A 1 399 ? 10.617 31.328 -3.668 1 98.69 399 TYR A O 1
ATOM 3003 N N . THR A 1 400 ? 9.297 31.391 -5.328 1 98.69 400 THR A N 1
ATOM 3004 C CA . THR A 1 400 ? 10.25 31.922 -6.297 1 98.69 400 THR A CA 1
ATOM 3005 C C . THR A 1 400 ? 9.531 32.469 -7.523 1 98.69 400 THR A C 1
ATOM 3007 O O . THR A 1 400 ? 8.445 32 -7.875 1 98.69 400 THR A O 1
ATOM 3010 N N . ALA A 1 401 ? 10.047 33.469 -8.133 1 98 401 ALA A N 1
ATOM 3011 C CA . ALA A 1 401 ? 9.5 34 -9.383 1 98 401 ALA A CA 1
ATOM 3012 C C . ALA A 1 401 ? 9.914 33.125 -10.562 1 98 401 ALA A C 1
ATOM 3014 O O . ALA A 1 401 ? 9.336 33.219 -11.648 1 98 401 ALA A O 1
ATOM 3015 N N . ASN A 1 402 ? 10.883 32.281 -10.383 1 98.06 402 ASN A N 1
ATOM 3016 C CA . ASN A 1 402 ? 11.398 31.406 -11.422 1 98.06 402 ASN A CA 1
ATOM 3017 C C . ASN A 1 402 ? 10.711 30.047 -11.391 1 98.06 402 ASN A C 1
ATOM 3019 O O . ASN A 1 402 ? 11.211 29.094 -10.773 1 98.06 402 ASN A O 1
ATOM 3023 N N . VAL A 1 403 ? 9.711 29.906 -12.188 1 95.25 403 VAL A N 1
ATOM 3024 C CA . VAL A 1 403 ? 8.867 28.719 -12.156 1 95.25 403 VAL A CA 1
ATOM 3025 C C . VAL A 1 403 ? 9.656 27.5 -12.641 1 95.25 403 VAL A C 1
ATOM 3027 O O . VAL A 1 403 ? 9.453 26.391 -12.148 1 95.25 403 VAL A O 1
ATOM 3030 N N . GLU A 1 404 ? 10.484 27.688 -13.594 1 96.94 404 GLU A N 1
ATOM 3031 C CA . GLU A 1 404 ? 11.305 26.578 -14.078 1 96.94 404 GLU A CA 1
ATOM 3032 C C . GLU A 1 404 ? 12.219 26.047 -12.984 1 96.94 404 GLU A C 1
ATOM 3034 O O . GLU A 1 404 ? 12.391 24.828 -12.844 1 96.94 404 GLU A O 1
ATOM 3039 N N . LEU A 1 405 ? 12.797 27 -12.266 1 97.81 405 LEU A N 1
ATOM 3040 C CA . LEU A 1 405 ? 13.625 26.594 -11.141 1 97.81 405 LEU A CA 1
ATOM 3041 C C . LEU A 1 405 ? 12.805 25.844 -10.102 1 97.81 405 LEU A C 1
ATOM 3043 O O . LEU A 1 405 ? 13.266 24.844 -9.547 1 97.81 405 LEU A O 1
ATOM 3047 N N . ALA A 1 406 ? 11.617 26.328 -9.828 1 97.44 406 ALA A N 1
ATOM 3048 C CA . ALA A 1 406 ? 10.734 25.672 -8.867 1 97.44 406 ALA A CA 1
ATOM 3049 C C . ALA A 1 406 ? 10.43 24.234 -9.289 1 97.44 406 ALA A C 1
ATOM 3051 O O . ALA A 1 406 ? 10.375 23.328 -8.453 1 97.44 406 ALA A O 1
ATOM 3052 N N . ARG A 1 407 ? 10.219 24.047 -10.523 1 95.62 407 ARG A N 1
ATOM 3053 C CA . ARG A 1 407 ? 9.938 22.703 -11.047 1 95.62 407 ARG A CA 1
ATOM 3054 C C . ARG A 1 407 ? 11.148 21.797 -10.883 1 95.62 407 ARG A C 1
ATOM 3056 O O . ARG A 1 407 ? 11 20.625 -10.539 1 95.62 407 ARG A O 1
ATOM 3063 N N . GLN A 1 408 ? 12.305 22.328 -11.195 1 96.5 408 GLN A N 1
ATOM 3064 C CA . GLN A 1 408 ? 13.531 21.578 -10.992 1 96.5 408 GLN A CA 1
ATOM 3065 C C . GLN A 1 408 ? 13.711 21.203 -9.531 1 96.5 408 GLN A C 1
ATOM 3067 O O . GLN A 1 408 ? 14.125 20.078 -9.219 1 96.5 408 GLN A O 1
ATOM 3072 N N . MET A 1 409 ? 13.414 22.156 -8.633 1 98.12 409 MET A N 1
ATOM 3073 C CA . MET A 1 409 ? 13.484 21.891 -7.203 1 98.12 409 MET A CA 1
ATOM 3074 C C . MET A 1 409 ? 12.5 20.797 -6.805 1 98.12 409 MET A C 1
ATOM 3076 O O . MET A 1 409 ? 12.82 19.922 -5.992 1 98.12 409 MET A O 1
ATOM 3080 N N . ALA A 1 410 ? 11.289 20.828 -7.355 1 97.44 410 ALA A N 1
ATOM 3081 C CA . ALA A 1 410 ? 10.266 19.828 -7.059 1 97.44 410 ALA A CA 1
ATOM 3082 C C . ALA A 1 410 ? 10.766 18.422 -7.391 1 97.44 410 ALA A C 1
ATOM 3084 O O . ALA A 1 410 ? 10.453 17.453 -6.688 1 97.44 410 ALA A O 1
ATOM 3085 N N . ASP A 1 411 ? 11.594 18.297 -8.398 1 95.31 411 ASP A N 1
ATOM 3086 C CA . ASP A 1 411 ? 12.148 17.016 -8.828 1 95.31 411 ASP A CA 1
ATOM 3087 C C . ASP A 1 411 ? 13.109 16.469 -7.777 1 95.31 411 ASP A C 1
ATOM 3089 O O . ASP A 1 411 ? 13.359 15.258 -7.738 1 95.31 411 ASP A O 1
ATOM 3093 N N . GLU A 1 412 ? 13.594 17.359 -6.984 1 96.88 412 GLU A N 1
ATOM 3094 C CA . GLU A 1 412 ? 14.648 16.953 -6.059 1 96.88 412 GLU A CA 1
ATOM 3095 C C . GLU A 1 412 ? 14.125 16.859 -4.629 1 96.88 412 GLU A C 1
ATOM 3097 O O . GLU A 1 412 ? 14.758 16.25 -3.766 1 96.88 412 GLU A O 1
ATOM 3102 N N . LEU A 1 413 ? 12.992 17.484 -4.363 1 98.44 413 LEU A N 1
ATOM 3103 C CA . LEU A 1 413 ? 12.453 17.484 -3.008 1 98.44 413 LEU A CA 1
ATOM 3104 C C . LEU A 1 413 ? 11.852 16.141 -2.65 1 98.44 413 LEU A C 1
ATOM 3106 O O . LEU A 1 413 ? 11.125 15.539 -3.449 1 98.44 413 LEU A O 1
ATOM 3110 N N . GLU A 1 414 ? 12.172 15.641 -1.485 1 97.81 414 GLU A N 1
ATOM 3111 C CA . GLU A 1 414 ? 11.773 14.312 -1.021 1 97.81 414 GLU A CA 1
ATOM 3112 C C . GLU A 1 414 ? 10.547 14.391 -0.115 1 97.81 414 GLU A C 1
ATOM 3114 O O . GLU A 1 414 ? 10.586 13.945 1.035 1 97.81 414 GLU A O 1
ATOM 3119 N N . THR A 1 415 ? 9.453 14.953 -0.636 1 98.56 415 THR A N 1
ATOM 3120 C CA . THR A 1 415 ? 8.188 15.109 0.067 1 98.56 415 THR A CA 1
ATOM 3121 C C . THR A 1 415 ? 7.027 14.633 -0.8 1 98.56 415 THR A C 1
ATOM 3123 O O . THR A 1 415 ? 7.16 14.523 -2.021 1 98.56 415 THR A O 1
ATOM 3126 N N . GLY A 1 416 ? 5.922 14.336 -0.17 1 98.44 416 GLY A N 1
ATOM 3127 C CA . GLY A 1 416 ? 4.75 13.859 -0.887 1 98.44 416 GLY A CA 1
ATOM 3128 C C . GLY A 1 416 ? 4.047 14.961 -1.665 1 98.44 416 GLY A C 1
ATOM 3129 O O . GLY A 1 416 ? 3.291 14.68 -2.6 1 98.44 416 GLY A O 1
ATOM 3130 N N . GLY A 1 417 ? 4.25 16.188 -1.3 1 98.38 417 GLY A N 1
ATOM 3131 C CA . GLY A 1 417 ? 3.678 17.344 -1.992 1 98.38 417 GLY A CA 1
ATOM 3132 C C . GLY A 1 417 ? 4.629 18.516 -2.086 1 98.38 417 GLY A C 1
ATOM 3133 O O . GLY A 1 417 ? 5.375 18.797 -1.145 1 98.38 417 GLY A O 1
ATOM 3134 N N . VAL A 1 418 ? 4.582 19.156 -3.207 1 98.69 418 VAL A N 1
ATOM 3135 C CA . VAL A 1 418 ? 5.316 20.406 -3.414 1 98.69 418 VAL A CA 1
ATOM 3136 C C . VAL A 1 418 ? 4.359 21.5 -3.885 1 98.69 418 VAL A C 1
ATOM 3138 O O . VAL A 1 418 ? 3.742 21.375 -4.945 1 98.69 418 VAL A O 1
ATOM 3141 N N . PHE A 1 419 ? 4.266 22.469 -3.137 1 98.44 419 PHE A N 1
ATOM 3142 C CA . PHE A 1 419 ? 3.412 23.609 -3.445 1 98.44 419 PHE A CA 1
ATOM 3143 C C . PHE A 1 419 ? 4.25 24.844 -3.795 1 98.44 419 PHE A C 1
ATOM 3145 O O . PHE A 1 419 ? 5.07 25.281 -2.99 1 98.44 419 PHE A O 1
ATOM 3152 N N . ILE A 1 420 ? 4.039 25.359 -4.961 1 98.19 420 ILE A N 1
ATOM 3153 C CA . ILE A 1 420 ? 4.844 26.453 -5.484 1 98.19 420 ILE A CA 1
ATOM 3154 C C . ILE A 1 420 ? 4.023 27.75 -5.457 1 98.19 420 ILE A C 1
ATOM 3156 O O . ILE A 1 420 ? 2.928 27.797 -6.02 1 98.19 420 ILE A O 1
ATOM 3160 N N . ASN A 1 421 ? 4.5 28.766 -4.762 1 97.62 421 ASN A N 1
ATOM 3161 C CA . ASN A 1 421 ? 3.881 30.078 -4.629 1 97.62 421 ASN A CA 1
ATOM 3162 C C . ASN A 1 421 ? 2.471 29.969 -4.051 1 97.62 421 ASN A C 1
ATOM 3164 O O . ASN A 1 421 ? 1.551 30.641 -4.531 1 97.62 421 ASN A O 1
ATOM 3168 N N . GLY A 1 422 ? 2.385 29.109 -3.086 1 94.38 422 GLY A N 1
ATOM 3169 C CA . GLY A 1 422 ? 1.208 28.844 -2.277 1 94.38 422 GLY A CA 1
ATOM 3170 C C . GLY A 1 422 ? 1.476 27.859 -1.145 1 94.38 422 GLY A C 1
ATOM 3171 O O . GLY A 1 422 ? 2.273 26.938 -1.291 1 94.38 422 GLY A O 1
ATOM 3172 N N . TYR A 1 423 ? 0.843 28.078 -0.038 1 89.38 423 TYR A N 1
ATOM 3173 C CA . TYR A 1 423 ? 1.098 27.188 1.089 1 89.38 423 TYR A CA 1
ATOM 3174 C C . TYR A 1 423 ? 0.455 25.812 0.862 1 89.38 423 TYR A C 1
ATOM 3176 O O . TYR A 1 423 ? -0.482 25.688 0.07 1 89.38 423 TYR A O 1
ATOM 3184 N N . SER A 1 424 ? 0.927 24.844 1.509 1 92.31 424 SER A N 1
ATOM 3185 C CA . SER A 1 424 ? 0.479 23.453 1.348 1 92.31 424 SER A CA 1
ATOM 3186 C C . SER A 1 424 ? -0.924 23.266 1.913 1 92.31 424 SER A C 1
ATOM 3188 O O . SER A 1 424 ? -1.337 23.984 2.826 1 92.31 424 SER A O 1
ATOM 3190 N N . ALA A 1 425 ? -1.663 22.391 1.278 1 88.19 425 ALA A N 1
ATOM 3191 C CA . ALA A 1 425 ? -3.012 22.109 1.761 1 88.19 425 ALA A CA 1
ATOM 3192 C C . ALA A 1 425 ? -3.461 20.703 1.335 1 88.19 425 ALA A C 1
ATOM 3194 O O . ALA A 1 425 ? -3.023 20.203 0.302 1 88.19 425 ALA A O 1
ATOM 3195 N N . SER A 1 426 ? -4.262 20.094 2.195 1 94.81 426 SER A N 1
ATOM 3196 C CA . SER A 1 426 ? -5.012 18.922 1.769 1 94.81 426 SER A CA 1
ATOM 3197 C C . SER A 1 426 ? -6.258 19.312 0.986 1 94.81 426 SER A C 1
ATOM 3199 O O . SER A 1 426 ? -7.039 20.156 1.435 1 94.81 426 SER A O 1
ATOM 3201 N N . ASP A 1 427 ? -6.363 18.891 -0.161 1 96.56 427 ASP A N 1
ATOM 3202 C CA . ASP A 1 427 ? -7.41 19.25 -1.117 1 96.56 427 ASP A CA 1
ATOM 3203 C C . ASP A 1 427 ? -7.891 18.016 -1.881 1 96.56 427 ASP A C 1
ATOM 3205 O O . ASP A 1 427 ? -7.082 17.219 -2.363 1 96.56 427 ASP A O 1
ATOM 3209 N N . PRO A 1 428 ? -9.242 17.828 -1.962 1 97.62 428 PRO A N 1
ATOM 3210 C CA . PRO A 1 428 ? -9.75 16.609 -2.592 1 97.62 428 PRO A CA 1
ATOM 3211 C C . PRO A 1 428 ? -9.273 16.438 -4.031 1 97.62 428 PRO A C 1
ATOM 3213 O O . PRO A 1 428 ? -9.312 15.336 -4.574 1 97.62 428 PRO A O 1
ATOM 3216 N N . ARG A 1 429 ? -8.812 17.5 -4.746 1 97.69 429 ARG A N 1
ATOM 3217 C CA . ARG A 1 429 ? -8.469 17.469 -6.164 1 97.69 429 ARG A CA 1
ATOM 3218 C C . ARG A 1 429 ? -7.062 16.922 -6.371 1 97.69 429 ARG A C 1
ATOM 3220 O O . ARG A 1 429 ? -6.676 16.594 -7.496 1 97.69 429 ARG A O 1
ATOM 3227 N N . VAL A 1 430 ? -6.258 16.734 -5.273 1 97.81 430 VAL A N 1
ATOM 3228 C CA . VAL A 1 430 ? -4.891 16.234 -5.395 1 97.81 430 VAL A CA 1
ATOM 3229 C C . VAL A 1 430 ? -4.633 15.172 -4.332 1 97.81 430 VAL A C 1
ATOM 3231 O O . VAL A 1 430 ? -5.402 15.039 -3.375 1 97.81 430 VAL A O 1
ATOM 3234 N N . ALA A 1 431 ? -3.539 14.422 -4.566 1 97.75 431 ALA A N 1
ATOM 3235 C CA . ALA A 1 431 ? -3.145 13.391 -3.609 1 97.75 431 ALA A CA 1
ATOM 3236 C C . ALA A 1 431 ? -2.504 14.008 -2.369 1 97.75 431 ALA A C 1
ATOM 3238 O O . ALA A 1 431 ? -1.784 15.008 -2.467 1 97.75 431 ALA A O 1
ATOM 3239 N N . PHE A 1 432 ? -2.793 13.391 -1.256 1 98.31 432 PHE A N 1
ATOM 3240 C CA . PHE A 1 432 ? -2.188 13.82 -0.003 1 98.31 432 PHE A CA 1
ATOM 3241 C C . PHE A 1 432 ? -1.542 12.648 0.724 1 98.31 432 PHE A C 1
ATOM 3243 O O . PHE A 1 432 ? -2.148 11.586 0.855 1 98.31 432 PHE A O 1
ATOM 3250 N N . GLY A 1 433 ? -0.342 12.75 1.229 1 97.69 433 GLY A N 1
ATOM 3251 C CA . GLY A 1 433 ? 0.451 11.766 1.943 1 97.69 433 GLY A CA 1
ATOM 3252 C C . GLY A 1 433 ? 1.944 12.016 1.849 1 97.69 433 GLY A C 1
ATOM 3253 O O . GLY A 1 433 ? 2.383 12.93 1.147 1 97.69 433 GLY A O 1
ATOM 3254 N N . GLY A 1 434 ? 2.723 11.281 2.596 1 97.75 434 GLY A N 1
ATOM 3255 C CA . GLY A 1 434 ? 4.148 11.562 2.662 1 97.75 434 GLY A CA 1
ATOM 3256 C C . GLY A 1 434 ? 5.008 10.344 2.391 1 97.75 434 GLY A C 1
ATOM 3257 O O . GLY A 1 434 ? 4.512 9.32 1.915 1 97.75 434 GLY A O 1
ATOM 3258 N N . VAL A 1 435 ? 6.289 10.539 2.521 1 97.88 435 VAL A N 1
ATOM 3259 C CA . VAL A 1 435 ? 7.328 9.516 2.436 1 97.88 435 VAL A CA 1
ATOM 3260 C C . VAL A 1 435 ? 8.18 9.539 3.699 1 97.88 435 VAL A C 1
ATOM 3262 O O . VAL A 1 435 ? 7.953 10.352 4.598 1 97.88 435 VAL A O 1
ATOM 3265 N N . LYS A 1 436 ? 9.164 8.672 3.793 1 97.56 436 LYS A N 1
ATOM 3266 C CA . LYS A 1 436 ? 10.008 8.57 4.98 1 97.56 436 LYS A CA 1
ATOM 3267 C C . LYS A 1 436 ? 9.172 8.352 6.234 1 97.56 436 LYS A C 1
ATOM 3269 O O . LYS A 1 436 ? 8.273 7.504 6.25 1 97.56 436 LYS A O 1
ATOM 3274 N N . LYS A 1 437 ? 9.422 9.062 7.32 1 97.75 437 LYS A N 1
ATOM 3275 C CA . LYS A 1 437 ? 8.695 8.844 8.562 1 97.75 437 LYS A CA 1
ATOM 3276 C C . LYS A 1 437 ? 7.336 9.539 8.531 1 97.75 437 LYS A C 1
ATOM 3278 O O . LYS A 1 437 ? 6.551 9.422 9.477 1 97.75 437 LYS A O 1
ATOM 3283 N N . SER A 1 438 ? 7.066 10.242 7.438 1 98.44 438 SER A N 1
ATOM 3284 C CA . SER A 1 438 ? 5.734 10.812 7.281 1 98.44 438 SER A CA 1
ATOM 3285 C C . SER A 1 438 ? 4.727 9.766 6.82 1 98.44 438 SER A C 1
ATOM 3287 O O . SER A 1 438 ? 3.529 10.039 6.746 1 98.44 438 SER A O 1
ATOM 3289 N N . GLY A 1 439 ? 5.23 8.555 6.508 1 98 439 GLY A N 1
ATOM 3290 C CA . GLY A 1 439 ? 4.344 7.422 6.297 1 98 439 GLY A CA 1
ATOM 3291 C C . GLY A 1 439 ? 4.273 6.98 4.848 1 98 439 GLY A C 1
ATOM 3292 O O . GLY A 1 439 ? 5.242 7.129 4.098 1 98 439 GLY A O 1
ATOM 3293 N N . PHE A 1 440 ? 3.199 6.246 4.527 1 98.12 440 PHE A N 1
ATOM 3294 C CA . PHE A 1 440 ? 2.98 5.754 3.172 1 98.12 440 PHE A CA 1
ATOM 3295 C C . PHE A 1 440 ? 1.492 5.613 2.881 1 98.12 440 PHE A C 1
ATOM 3297 O O . PHE A 1 440 ? 0.675 5.566 3.803 1 98.12 440 PHE A O 1
ATOM 3304 N N . GLY A 1 441 ? 1.161 5.492 1.572 1 97.5 441 GLY A N 1
ATOM 3305 C CA . GLY A 1 441 ? -0.216 5.57 1.113 1 97.5 441 GLY A CA 1
ATOM 3306 C C . GLY A 1 441 ? -0.659 6.984 0.791 1 97.5 441 GLY A C 1
ATOM 3307 O O . GLY A 1 441 ? 0.044 7.949 1.104 1 97.5 441 GLY A O 1
ATOM 3308 N N . ARG A 1 442 ? -1.715 7.109 0.114 1 98.12 442 ARG A N 1
ATOM 3309 C CA . ARG A 1 442 ? -2.238 8.422 -0.247 1 98.12 442 ARG A CA 1
ATOM 3310 C C . ARG A 1 442 ? -3.725 8.531 0.075 1 98.12 442 ARG A C 1
ATOM 3312 O O . ARG A 1 442 ? -4.457 7.539 -0.014 1 98.12 442 ARG A O 1
ATOM 3319 N N . GLU A 1 443 ? -4.074 9.641 0.44 1 97.94 443 GLU A N 1
ATOM 3320 C CA . GLU A 1 443 ? -5.465 10.039 0.64 1 97.94 443 GLU A CA 1
ATOM 3321 C C . GLU A 1 443 ? -5.891 11.086 -0.387 1 97.94 443 GLU A C 1
ATOM 3323 O O . GLU A 1 443 ? -5.051 11.703 -1.038 1 97.94 443 GLU A O 1
ATOM 3328 N N . LEU A 1 444 ? -7.207 11.211 -0.566 1 98.38 444 LEU A N 1
ATOM 3329 C CA . LEU A 1 444 ? -7.84 12.203 -1.43 1 98.38 444 LEU A CA 1
ATOM 3330 C C . LEU A 1 444 ? -7.602 11.875 -2.9 1 98.38 444 LEU A C 1
ATOM 3332 O O . LEU A 1 444 ? -7.059 10.82 -3.223 1 98.38 444 LEU A O 1
ATOM 3336 N N . SER A 1 445 ? -8.148 12.68 -3.826 1 98 445 SER A N 1
ATOM 3337 C CA . SER A 1 445 ? -8.102 12.438 -5.262 1 98 445 SER A CA 1
ATOM 3338 C C . SER A 1 445 ? -8.594 11.031 -5.605 1 98 445 SER A C 1
ATOM 3340 O O . SER A 1 445 ? -9.367 10.438 -4.852 1 98 445 SER A O 1
ATOM 3342 N N . HIS A 1 446 ? -8.258 10.469 -6.742 1 98.06 446 HIS A N 1
ATOM 3343 C CA . HIS A 1 446 ? -8.617 9.094 -7.082 1 98.06 446 HIS A CA 1
ATOM 3344 C C . HIS A 1 446 ? -7.844 8.094 -6.227 1 98.06 446 HIS A C 1
ATOM 3346 O O . HIS A 1 446 ? -8.281 6.957 -6.047 1 98.06 446 HIS A O 1
ATOM 3352 N N . PHE A 1 447 ? -6.711 8.516 -5.652 1 97.94 447 PHE A N 1
ATOM 3353 C CA . PHE A 1 447 ? -5.938 7.648 -4.777 1 97.94 447 PHE A CA 1
ATOM 3354 C C . PHE A 1 447 ? -6.746 7.254 -3.547 1 97.94 447 PHE A C 1
ATOM 3356 O O . PHE A 1 447 ? -6.773 6.086 -3.16 1 97.94 447 PHE A O 1
ATOM 3363 N N . GLY A 1 448 ? -7.441 8.258 -2.979 1 97.62 448 GLY A N 1
ATOM 3364 C CA . GLY A 1 448 ? -8.234 7.996 -1.787 1 97.62 448 GLY A CA 1
ATOM 3365 C C . GLY A 1 448 ? -9.391 7.047 -2.035 1 97.62 448 GLY A C 1
ATOM 3366 O O . GLY A 1 448 ? -9.727 6.227 -1.178 1 97.62 448 GLY A O 1
ATOM 3367 N N . VAL A 1 449 ? -10 7.148 -3.205 1 97.62 449 VAL A N 1
ATOM 3368 C CA . VAL A 1 449 ? -11.141 6.309 -3.557 1 97.62 449 VAL A CA 1
ATOM 3369 C C . VAL A 1 449 ? -10.672 4.879 -3.807 1 97.62 449 VAL A C 1
ATOM 3371 O O . VAL A 1 449 ? -11.344 3.92 -3.418 1 97.62 449 VAL A O 1
ATOM 3374 N N . ARG A 1 450 ? -9.547 4.773 -4.406 1 98.38 450 ARG A N 1
ATOM 3375 C CA . ARG A 1 450 ? -9.086 3.475 -4.887 1 98.38 450 ARG A CA 1
ATOM 3376 C C . ARG A 1 450 ? -8.211 2.787 -3.846 1 98.38 450 ARG A C 1
ATOM 3378 O O . ARG A 1 450 ? -7.945 1.588 -3.945 1 98.38 450 ARG A O 1
ATOM 3385 N N . GLU A 1 451 ? -7.73 3.514 -2.783 1 97.75 451 GLU A N 1
ATOM 3386 C CA . GLU A 1 451 ? -6.742 3.029 -1.823 1 97.75 451 GLU A CA 1
ATOM 3387 C C . GLU A 1 451 ? -7.191 1.72 -1.181 1 97.75 451 GLU A C 1
ATOM 3389 O O . GLU A 1 451 ? -6.379 0.817 -0.963 1 97.75 451 GLU A O 1
ATOM 3394 N N . PHE A 1 452 ? -8.445 1.588 -0.882 1 98.38 452 PHE A N 1
ATOM 3395 C CA . PHE A 1 452 ? -8.977 0.398 -0.225 1 98.38 452 PHE A CA 1
ATOM 3396 C C . PHE A 1 452 ? -9.93 -0.352 -1.146 1 98.38 452 PHE A C 1
ATOM 3398 O O . PHE A 1 452 ? -11 -0.783 -0.721 1 98.38 452 PHE A O 1
ATOM 3405 N N . CYS A 1 453 ? -9.516 -0.382 -2.398 1 98.5 453 CYS A N 1
ATOM 3406 C CA . CYS A 1 453 ? -10.195 -1.213 -3.383 1 98.5 453 CYS A CA 1
ATOM 3407 C C . CYS A 1 453 ? -9.336 -2.402 -3.785 1 98.5 453 CYS A C 1
ATOM 3409 O O . CYS A 1 453 ? -8.102 -2.326 -3.734 1 98.5 453 CYS A O 1
ATOM 3411 N N . ASN A 1 454 ? -10.023 -3.447 -4.059 1 98.5 454 ASN A N 1
ATOM 3412 C CA . ASN A 1 454 ? -9.438 -4.539 -4.828 1 98.5 454 ASN A CA 1
ATOM 3413 C C . ASN A 1 454 ? -9.344 -4.191 -6.312 1 98.5 454 ASN A C 1
ATOM 3415 O O . ASN A 1 454 ? -10.328 -4.285 -7.043 1 98.5 454 ASN A O 1
ATOM 3419 N N . ALA A 1 455 ? -8.156 -3.707 -6.773 1 98.44 455 ALA A N 1
ATOM 3420 C CA . ALA A 1 455 ? -7.953 -3.545 -8.211 1 98.44 455 ALA A CA 1
ATOM 3421 C C . ALA A 1 455 ? -7.949 -4.895 -8.922 1 98.44 455 ALA A C 1
ATOM 3423 O O . ALA A 1 455 ? -6.898 -5.52 -9.078 1 98.44 455 ALA A O 1
ATOM 3424 N N . GLN A 1 456 ? -9.117 -5.281 -9.367 1 98.5 456 GLN A N 1
ATOM 3425 C CA . GLN A 1 456 ? -9.344 -6.641 -9.852 1 98.5 456 GLN A CA 1
ATOM 3426 C C . GLN A 1 456 ? -9.188 -6.723 -11.367 1 98.5 456 GLN A C 1
ATOM 3428 O O . GLN A 1 456 ? -9.883 -6.016 -12.102 1 98.5 456 GLN A O 1
ATOM 3433 N N . THR A 1 457 ? -8.289 -7.516 -11.82 1 98.5 457 THR A N 1
ATOM 3434 C CA . THR A 1 457 ? -8.195 -7.84 -13.242 1 98.5 457 THR A CA 1
ATOM 3435 C C . THR A 1 457 ? -9.367 -8.711 -13.672 1 98.5 457 THR A C 1
ATOM 3437 O O . THR A 1 457 ? -9.648 -9.742 -13.055 1 98.5 457 THR A O 1
ATOM 3440 N N . VAL A 1 458 ? -10.094 -8.32 -14.648 1 98.38 458 VAL A N 1
ATOM 3441 C CA . VAL A 1 458 ? -11.102 -9.133 -15.312 1 98.38 458 VAL A CA 1
ATOM 3442 C C . VAL A 1 458 ? -10.742 -9.305 -16.781 1 98.38 458 VAL A C 1
ATOM 3444 O O . VAL A 1 458 ? -10.766 -8.344 -17.547 1 98.38 458 VAL A O 1
ATOM 3447 N N . TRP A 1 459 ? -10.398 -10.453 -17.156 1 98.06 459 TRP A N 1
ATOM 3448 C CA . TRP A 1 459 ? -9.883 -10.727 -18.5 1 98.06 459 TRP A CA 1
ATOM 3449 C C . TRP A 1 459 ? -10.727 -11.773 -19.203 1 98.06 459 TRP A C 1
ATOM 3451 O O . TRP A 1 459 ? -10.781 -12.93 -18.781 1 98.06 459 TRP A O 1
ATOM 3461 N N . LEU A 1 460 ? -11.375 -11.477 -20.266 1 96 460 LEU A N 1
ATOM 3462 C CA . LEU A 1 460 ? -12.203 -12.367 -21.078 1 96 460 LEU A CA 1
ATOM 3463 C C . LEU A 1 460 ? -11.398 -12.977 -22.203 1 96 460 LEU A C 1
ATOM 3465 O O . LEU A 1 460 ? -10.711 -12.266 -22.953 1 96 460 LEU A O 1
ATOM 3469 N N . ASP A 1 461 ? -11.43 -14.328 -22.359 1 93.12 461 ASP A N 1
ATOM 3470 C CA . ASP A 1 461 ? -10.898 -15.086 -23.484 1 93.12 461 ASP A CA 1
ATOM 3471 C C . ASP A 1 461 ? -9.383 -14.891 -23.609 1 93.12 461 ASP A C 1
ATOM 3473 O O . ASP A 1 461 ? -8.891 -14.531 -24.672 1 93.12 461 ASP A O 1
ATOM 3477 N N . ARG A 1 462 ? -8.766 -15.188 -22.5 1 86.38 462 ARG A N 1
ATOM 3478 C CA . ARG A 1 462 ? -7.309 -15.133 -22.562 1 86.38 462 ARG A CA 1
ATOM 3479 C C . ARG A 1 462 ? -6.75 -16.328 -23.328 1 86.38 462 ARG A C 1
ATOM 3481 O O . ARG A 1 462 ? -7.102 -17.469 -23.047 1 86.38 462 ARG A O 1
ATOM 3488 N N . HIS A 1 463 ? -6.098 -16.125 -24.422 1 72.81 463 HIS A N 1
ATOM 3489 C CA . HIS A 1 463 ? -5.48 -17.172 -25.203 1 72.81 463 HIS A CA 1
ATOM 3490 C C . HIS A 1 463 ? -3.971 -17.219 -25 1 72.81 463 HIS A C 1
ATOM 3492 O O . HIS A 1 463 ? -3.352 -16.188 -24.703 1 72.81 463 HIS A O 1
ATOM 3498 N N . MET B 1 1 ? 37.688 -26.75 8.664 1 41.44 1 MET B N 1
ATOM 3499 C CA . MET B 1 1 ? 36.875 -26.766 7.449 1 41.44 1 MET B CA 1
ATOM 3500 C C . MET B 1 1 ? 35.438 -26.453 7.77 1 41.44 1 MET B C 1
ATOM 3502 O O . MET B 1 1 ? 34.812 -27.141 8.578 1 41.44 1 MET B O 1
ATOM 3506 N N . MET B 1 2 ? 34.969 -25.312 7.664 1 55.53 2 MET B N 1
ATOM 3507 C CA . MET B 1 2 ? 33.656 -24.922 8.133 1 55.53 2 MET B CA 1
ATOM 3508 C C . MET B 1 2 ? 32.594 -25.844 7.566 1 55.53 2 MET B C 1
ATOM 3510 O O . MET B 1 2 ? 32.562 -26.125 6.367 1 55.53 2 MET B O 1
ATOM 3514 N N . THR B 1 3 ? 32 -26.703 8.352 1 76.62 3 THR B N 1
ATOM 3515 C CA . THR B 1 3 ? 30.984 -27.672 7.98 1 76.62 3 THR B CA 1
ATOM 3516 C C . THR B 1 3 ? 29.812 -27 7.281 1 76.62 3 THR B C 1
ATOM 3518 O O . THR B 1 3 ? 29.234 -26.031 7.805 1 76.62 3 THR B O 1
ATOM 3521 N N . VAL B 1 4 ? 29.656 -27.281 5.949 1 88.5 4 VAL B N 1
ATOM 3522 C CA . VAL B 1 4 ? 28.562 -26.797 5.121 1 88.5 4 VAL B CA 1
ATOM 3523 C C . VAL B 1 4 ? 27.234 -27.344 5.648 1 88.5 4 VAL B C 1
ATOM 3525 O O . VAL B 1 4 ? 27.062 -28.562 5.789 1 88.5 4 VAL B O 1
ATOM 3528 N N . SER B 1 5 ? 26.422 -26.375 6.238 1 87.5 5 SER B N 1
ATOM 3529 C CA . SER B 1 5 ? 25.078 -26.703 6.699 1 87.5 5 SER B CA 1
ATOM 3530 C C . SER B 1 5 ? 24.062 -25.625 6.336 1 87.5 5 SER B C 1
ATOM 3532 O O . SER B 1 5 ? 24.453 -24.531 5.891 1 87.5 5 SER B O 1
ATOM 3534 N N . ASN B 1 6 ? 22.812 -25.953 6.52 1 88.25 6 ASN B N 1
ATOM 3535 C CA . ASN B 1 6 ? 21.75 -25 6.23 1 88.25 6 ASN B CA 1
ATOM 3536 C C . ASN B 1 6 ? 21.797 -23.812 7.184 1 88.25 6 ASN B C 1
ATOM 3538 O O . ASN B 1 6 ? 21.156 -22.781 6.945 1 88.25 6 ASN B O 1
ATOM 3542 N N . GLN B 1 7 ? 22.641 -23.828 8.188 1 88 7 GLN B N 1
ATOM 3543 C CA . GLN B 1 7 ? 22.781 -22.734 9.148 1 88 7 GLN B CA 1
ATOM 3544 C C . GLN B 1 7 ? 23.828 -21.719 8.688 1 88 7 GLN B C 1
ATOM 3546 O O . GLN B 1 7 ? 23.781 -20.562 9.07 1 88 7 GLN B O 1
ATOM 3551 N N . THR B 1 8 ? 24.719 -22.297 7.844 1 93.62 8 THR B N 1
ATOM 3552 C CA . THR B 1 8 ? 25.844 -21.438 7.477 1 93.62 8 THR B CA 1
ATOM 3553 C C . THR B 1 8 ? 25.797 -21.109 5.988 1 93.62 8 THR B C 1
ATOM 3555 O O . THR B 1 8 ? 26.453 -20.172 5.539 1 93.62 8 THR B O 1
ATOM 3558 N N . HIS B 1 9 ? 25.078 -21.953 5.258 1 97 9 HIS B N 1
ATOM 3559 C CA . HIS B 1 9 ? 25.062 -21.812 3.807 1 97 9 HIS B CA 1
ATOM 3560 C C . HIS B 1 9 ? 23.656 -21.953 3.244 1 97 9 HIS B C 1
ATOM 3562 O O . HIS B 1 9 ? 22.828 -22.688 3.809 1 97 9 HIS B O 1
ATOM 3568 N N . ALA B 1 10 ? 23.406 -21.219 2.143 1 97.62 10 ALA B N 1
ATOM 3569 C CA . ALA B 1 10 ? 22.328 -21.625 1.231 1 97.62 10 ALA B CA 1
ATOM 3570 C C . ALA B 1 10 ? 22.75 -22.828 0.389 1 97.62 10 ALA B C 1
ATOM 3572 O O . ALA B 1 10 ? 23.812 -22.812 -0.248 1 97.62 10 ALA B O 1
ATOM 3573 N N . ILE B 1 11 ? 21.953 -23.828 0.42 1 97.62 11 ILE B N 1
ATOM 3574 C CA . ILE B 1 11 ? 22.328 -25.078 -0.246 1 97.62 11 ILE B CA 1
ATOM 3575 C C . ILE B 1 11 ? 21.344 -25.359 -1.376 1 97.62 11 ILE B C 1
ATOM 3577 O O . ILE B 1 11 ? 20.125 -25.297 -1.18 1 97.62 11 ILE B O 1
ATOM 3581 N N . SER B 1 12 ? 21.859 -25.656 -2.543 1 97.25 12 SER B N 1
ATOM 3582 C CA . SER B 1 12 ? 21.062 -26.078 -3.678 1 97.25 12 SER B CA 1
ATOM 3583 C C . SER B 1 12 ? 21.125 -27.594 -3.875 1 97.25 12 SER B C 1
ATOM 3585 O O . SER B 1 12 ? 22.219 -28.141 -4.102 1 97.25 12 SER B O 1
ATOM 3587 N N . ILE B 1 13 ? 19.969 -28.188 -3.758 1 97 13 ILE B N 1
ATOM 3588 C CA . ILE B 1 13 ? 19.859 -29.625 -3.945 1 97 13 ILE B CA 1
ATOM 3589 C C . ILE B 1 13 ? 19.031 -29.922 -5.199 1 97 13 ILE B C 1
ATOM 3591 O O . ILE B 1 13 ? 17.953 -29.359 -5.379 1 97 13 ILE B O 1
ATOM 3595 N N . ASN B 1 14 ? 19.562 -30.719 -6.141 1 98.19 14 ASN B N 1
ATOM 3596 C CA . ASN B 1 14 ? 18.797 -31.188 -7.285 1 98.19 14 ASN B CA 1
ATOM 3597 C C . ASN B 1 14 ? 17.672 -32.125 -6.855 1 98.19 14 ASN B C 1
ATOM 3599 O O . ASN B 1 14 ? 17.922 -33.25 -6.41 1 98.19 14 ASN B O 1
ATOM 3603 N N . PRO B 1 15 ? 16.438 -31.703 -7.043 1 98 15 PRO B N 1
ATOM 3604 C CA . PRO B 1 15 ? 15.344 -32.531 -6.512 1 98 15 PRO B CA 1
ATOM 3605 C C . PRO B 1 15 ? 15.102 -33.781 -7.324 1 98 15 PRO B C 1
ATOM 3607 O O . PRO B 1 15 ? 14.383 -34.688 -6.879 1 98 15 PRO B O 1
ATOM 3610 N N . PHE B 1 16 ? 15.688 -33.844 -8.531 1 97.62 16 PHE B N 1
ATOM 3611 C CA . PHE B 1 16 ? 15.539 -35.031 -9.367 1 97.62 16 PHE B CA 1
ATOM 3612 C C . PHE B 1 16 ? 16.312 -36.219 -8.781 1 97.62 16 PHE B C 1
ATOM 3614 O O . PHE B 1 16 ? 15.844 -37.344 -8.828 1 97.62 16 PHE B O 1
ATOM 3621 N N . ASN B 1 17 ? 17.453 -35.906 -8.078 1 95.81 17 ASN B N 1
ATOM 3622 C CA . ASN B 1 17 ? 18.281 -37.031 -7.652 1 95.81 17 ASN B CA 1
ATOM 3623 C C . ASN B 1 17 ? 18.828 -36.812 -6.246 1 95.81 17 ASN B C 1
ATOM 3625 O O . ASN B 1 17 ? 19.547 -37.688 -5.719 1 95.81 17 ASN B O 1
ATOM 3629 N N . GLY B 1 18 ? 18.547 -35.719 -5.656 1 94.19 18 GLY B N 1
ATOM 3630 C CA . GLY B 1 18 ? 18.938 -35.438 -4.277 1 94.19 18 GLY B CA 1
ATOM 3631 C C . GLY B 1 18 ? 20.375 -34.969 -4.145 1 94.19 18 GLY B C 1
ATOM 3632 O O . GLY B 1 18 ? 20.828 -34.688 -3.037 1 94.19 18 GLY B O 1
ATOM 3633 N N . GLN B 1 19 ? 21.078 -34.719 -5.191 1 95.81 19 GLN B N 1
ATOM 3634 C CA . GLN B 1 19 ? 22.484 -34.312 -5.152 1 95.81 19 GLN B CA 1
ATOM 3635 C C . GLN B 1 19 ? 22.625 -32.812 -4.859 1 95.81 19 GLN B C 1
ATOM 3637 O O . GLN B 1 19 ? 21.859 -32 -5.383 1 95.81 19 GLN B O 1
ATOM 3642 N N . GLN B 1 20 ? 23.531 -32.531 -3.992 1 96.12 20 GLN B N 1
ATOM 3643 C CA . GLN B 1 20 ? 23.906 -31.141 -3.785 1 96.12 20 GLN B CA 1
ATOM 3644 C C . GLN B 1 20 ? 24.641 -30.578 -4.996 1 96.12 20 GLN B C 1
ATOM 3646 O O . GLN B 1 20 ? 25.641 -31.141 -5.438 1 96.12 20 GLN B O 1
ATOM 3651 N N . ILE B 1 21 ? 24.203 -29.516 -5.52 1 97.12 21 ILE B N 1
ATOM 3652 C CA . ILE B 1 21 ? 24.812 -29 -6.746 1 97.12 21 ILE B CA 1
ATOM 3653 C C . ILE B 1 21 ? 25.469 -27.656 -6.48 1 97.12 21 ILE B C 1
ATOM 3655 O O . ILE B 1 21 ? 26.172 -27.109 -7.344 1 97.12 21 ILE B O 1
ATOM 3659 N N . GLY B 1 22 ? 25.203 -27.047 -5.273 1 97.06 22 GLY B N 1
ATOM 3660 C CA . GLY B 1 22 ? 25.797 -25.781 -4.91 1 97.06 22 GLY B CA 1
ATOM 3661 C C . GLY B 1 22 ? 25.641 -25.438 -3.438 1 97.06 22 GLY B C 1
ATOM 3662 O O . GLY B 1 22 ? 24.766 -25.984 -2.764 1 97.06 22 GLY B O 1
ATOM 3663 N N . HIS B 1 23 ? 26.5 -24.734 -2.877 1 97.62 23 HIS B N 1
ATOM 3664 C CA . HIS B 1 23 ? 26.422 -24.156 -1.54 1 97.62 23 HIS B CA 1
ATOM 3665 C C . HIS B 1 23 ? 27.031 -22.75 -1.497 1 97.62 23 HIS B C 1
ATOM 3667 O O . HIS B 1 23 ? 28.047 -22.5 -2.15 1 97.62 23 HIS B O 1
ATOM 3673 N N . TYR B 1 24 ? 26.406 -21.828 -0.917 1 98.12 24 TYR B N 1
ATOM 3674 C CA . TYR B 1 24 ? 26.766 -20.406 -0.857 1 98.12 24 TYR B CA 1
ATOM 3675 C C . TYR B 1 24 ? 26.766 -19.906 0.581 1 98.12 24 TYR B C 1
ATOM 3677 O O . TYR B 1 24 ? 25.703 -19.859 1.222 1 98.12 24 TYR B O 1
ATOM 3685 N N . ALA B 1 25 ? 27.859 -19.484 1.086 1 97.81 25 ALA B N 1
ATOM 3686 C CA . ALA B 1 25 ? 27.953 -19.031 2.471 1 97.81 25 ALA B CA 1
ATOM 3687 C C . ALA B 1 25 ? 27.094 -17.797 2.709 1 97.81 25 ALA B C 1
ATOM 3689 O O . ALA B 1 25 ? 27.047 -16.891 1.875 1 97.81 25 ALA B O 1
ATOM 3690 N N . TYR B 1 26 ? 26.375 -17.797 3.828 1 98.31 26 TYR B N 1
ATOM 3691 C CA . TYR B 1 26 ? 25.625 -16.594 4.188 1 98.31 26 TYR B CA 1
ATOM 3692 C C . TYR B 1 26 ? 26.562 -15.414 4.441 1 98.31 26 TYR B C 1
ATOM 3694 O O . TYR B 1 26 ? 27.656 -15.586 4.992 1 98.31 26 TYR B O 1
ATOM 3702 N N . GLU B 1 27 ? 26.125 -14.336 4.094 1 98.19 27 GLU B N 1
ATOM 3703 C CA . GLU B 1 27 ? 26.922 -13.109 4.203 1 98.19 27 GLU B CA 1
ATOM 3704 C C . GLU B 1 27 ? 26.953 -12.602 5.641 1 98.19 27 GLU B C 1
ATOM 3706 O O . GLU B 1 27 ? 26 -12.773 6.391 1 98.19 27 GLU B O 1
ATOM 3711 N N . SER B 1 28 ? 28.078 -11.953 5.969 1 97.31 28 SER B N 1
ATOM 3712 C CA . SER B 1 28 ? 28.234 -11.289 7.258 1 97.31 28 SER B CA 1
ATOM 3713 C C . SER B 1 28 ? 27.5 -9.961 7.289 1 97.31 28 SER B C 1
ATOM 3715 O O . SER B 1 28 ? 27 -9.492 6.262 1 97.31 28 SER B O 1
ATOM 3717 N N . ALA B 1 29 ? 27.438 -9.383 8.484 1 97.81 29 ALA B N 1
ATOM 3718 C CA . ALA B 1 29 ? 26.844 -8.055 8.633 1 97.81 29 ALA B CA 1
ATOM 3719 C C . ALA B 1 29 ? 27.578 -7.02 7.797 1 97.81 29 ALA B C 1
ATOM 3721 O O . ALA B 1 29 ? 26.969 -6.102 7.246 1 97.81 29 ALA B O 1
ATOM 3722 N N . GLU B 1 30 ? 28.859 -7.125 7.738 1 98.25 30 GLU B N 1
ATOM 3723 C CA . GLU B 1 30 ? 29.688 -6.195 6.973 1 98.25 30 GLU B CA 1
ATOM 3724 C C . GLU B 1 30 ? 29.406 -6.309 5.477 1 98.25 30 GLU B C 1
ATOM 3726 O O . GLU B 1 30 ? 29.359 -5.301 4.77 1 98.25 30 GLU B O 1
ATOM 3731 N N . GLN B 1 31 ? 29.219 -7.531 5.008 1 98.5 31 GLN B N 1
ATOM 3732 C CA . GLN B 1 31 ? 28.922 -7.746 3.596 1 98.5 31 GLN B CA 1
ATOM 3733 C C . GLN B 1 31 ? 27.547 -7.199 3.238 1 98.5 31 GLN B C 1
ATOM 3735 O O . GLN B 1 31 ? 27.359 -6.609 2.172 1 98.5 31 GLN B O 1
ATOM 3740 N N . LEU B 1 32 ? 26.594 -7.426 4.129 1 98.69 32 LEU B N 1
ATOM 3741 C CA . LEU B 1 32 ? 25.266 -6.836 3.936 1 98.69 32 LEU B CA 1
ATOM 3742 C C . LEU B 1 32 ? 25.359 -5.316 3.889 1 98.69 32 LEU B C 1
ATOM 3744 O O . LEU B 1 32 ? 24.766 -4.684 3.004 1 98.69 32 LEU B O 1
ATOM 3748 N N . ASP B 1 33 ? 26.109 -4.73 4.809 1 98.69 33 ASP B N 1
ATOM 3749 C CA . ASP B 1 33 ? 26.266 -3.281 4.859 1 98.69 33 ASP B CA 1
ATOM 3750 C C . ASP B 1 33 ? 26.859 -2.754 3.553 1 98.69 33 ASP B C 1
ATOM 3752 O O . ASP B 1 33 ? 26.438 -1.715 3.047 1 98.69 33 ASP B O 1
ATOM 3756 N N . ALA B 1 34 ? 27.812 -3.438 3.021 1 98.69 34 ALA B N 1
ATOM 3757 C CA . ALA B 1 34 ? 28.453 -3.039 1.772 1 98.69 34 ALA B CA 1
ATOM 3758 C C . ALA B 1 34 ? 27.469 -3.088 0.607 1 98.69 34 ALA B C 1
ATOM 3760 O O . ALA B 1 34 ? 27.469 -2.209 -0.258 1 98.69 34 ALA B O 1
ATOM 3761 N N . ALA B 1 35 ? 26.656 -4.137 0.562 1 98.69 35 ALA B N 1
ATOM 3762 C CA . ALA B 1 35 ? 25.656 -4.27 -0.499 1 98.69 35 ALA B CA 1
ATOM 3763 C C . ALA B 1 35 ? 24.625 -3.141 -0.433 1 98.69 35 ALA B C 1
ATOM 3765 O O . ALA B 1 35 ? 24.25 -2.574 -1.462 1 98.69 35 ALA B O 1
ATOM 3766 N N . LEU B 1 36 ? 24.156 -2.828 0.792 1 98.81 36 LEU B N 1
ATOM 3767 C CA . LEU B 1 36 ? 23.188 -1.753 0.974 1 98.81 36 LEU B CA 1
ATOM 3768 C C . LEU B 1 36 ? 23.797 -0.405 0.6 1 98.81 36 LEU B C 1
ATOM 3770 O O . LEU B 1 36 ? 23.125 0.452 0.032 1 98.81 36 LEU B O 1
ATOM 3774 N N . ALA B 1 37 ? 25.078 -0.223 0.906 1 98.69 37 ALA B N 1
ATOM 3775 C CA . ALA B 1 37 ? 25.781 1.001 0.518 1 98.69 37 ALA B CA 1
ATOM 3776 C C . ALA B 1 37 ? 25.859 1.127 -1.001 1 98.69 37 ALA B C 1
ATOM 3778 O O . ALA B 1 37 ? 25.688 2.217 -1.55 1 98.69 37 ALA B O 1
ATOM 3779 N N . ARG B 1 38 ? 26.156 0.038 -1.688 1 98.62 38 ARG B N 1
ATOM 3780 C CA . ARG B 1 38 ? 26.203 0.042 -3.146 1 98.62 38 ARG B CA 1
ATOM 3781 C C . ARG B 1 38 ? 24.828 0.367 -3.73 1 98.62 38 ARG B C 1
ATOM 3783 O O . ARG B 1 38 ? 24.719 1.141 -4.684 1 98.62 38 ARG B O 1
ATOM 3790 N N . ALA B 1 39 ? 23.812 -0.241 -3.139 1 98.75 39 ALA B N 1
ATOM 3791 C CA . ALA B 1 39 ? 22.453 0.011 -3.621 1 98.75 39 ALA B CA 1
ATOM 3792 C C . ALA B 1 39 ? 22.078 1.484 -3.473 1 98.75 39 ALA B C 1
ATOM 3794 O O . ALA B 1 39 ? 21.469 2.072 -4.371 1 98.75 39 ALA B O 1
ATOM 3795 N N . ALA B 1 40 ? 22.422 2.076 -2.338 1 98.38 40 ALA B N 1
ATOM 3796 C CA . ALA B 1 40 ? 22.141 3.486 -2.086 1 98.38 40 ALA B CA 1
ATOM 3797 C C . ALA B 1 40 ? 22.922 4.383 -3.053 1 98.38 40 ALA B C 1
ATOM 3799 O O . ALA B 1 40 ? 22.375 5.359 -3.57 1 98.38 40 ALA B O 1
ATOM 3800 N N . LYS B 1 41 ? 24.203 4.078 -3.25 1 98.25 41 LYS B N 1
ATOM 3801 C CA . LYS B 1 41 ? 25.031 4.828 -4.191 1 98.25 41 LYS B CA 1
ATOM 3802 C C . LYS B 1 41 ? 24.5 4.684 -5.617 1 98.25 41 LYS B C 1
ATOM 3804 O O . LYS B 1 41 ? 24.453 5.66 -6.371 1 98.25 41 LYS B O 1
ATOM 3809 N N . GLY B 1 42 ? 24.141 3.461 -5.988 1 98.56 42 GLY B N 1
ATOM 3810 C CA . GLY B 1 42 ? 23.531 3.223 -7.285 1 98.56 42 GLY B CA 1
ATOM 3811 C C . GLY B 1 42 ? 22.25 4.016 -7.496 1 98.56 42 GLY B C 1
ATOM 3812 O O . GLY B 1 42 ? 22.016 4.547 -8.586 1 98.56 42 GLY B O 1
ATOM 3813 N N . TYR B 1 43 ? 21.469 4.148 -6.484 1 98.56 43 TYR B N 1
ATOM 3814 C CA . TYR B 1 43 ? 20.219 4.891 -6.555 1 98.56 43 TYR B CA 1
ATOM 3815 C C . TYR B 1 43 ? 20.469 6.363 -6.871 1 98.56 43 TYR B C 1
ATOM 3817 O O . TYR B 1 43 ? 19.766 6.961 -7.676 1 98.56 43 TYR B O 1
ATOM 3825 N N . ALA B 1 44 ? 21.438 6.898 -6.176 1 96.5 44 ALA B N 1
ATOM 3826 C CA . ALA B 1 44 ? 21.766 8.312 -6.34 1 96.5 44 ALA B CA 1
ATOM 3827 C C . ALA B 1 44 ? 22.031 8.648 -7.805 1 96.5 44 ALA B C 1
ATOM 3829 O O . ALA B 1 44 ? 21.656 9.727 -8.281 1 96.5 44 ALA B O 1
ATOM 3830 N N . SER B 1 45 ? 22.594 7.746 -8.508 1 96.56 45 SER B N 1
ATOM 3831 C CA . SER B 1 45 ? 22.906 7.973 -9.914 1 96.56 45 SER B CA 1
ATOM 3832 C C . SER B 1 45 ? 21.781 7.488 -10.82 1 96.56 45 SER B C 1
ATOM 3834 O O . SER B 1 45 ? 21.438 8.148 -11.805 1 96.56 45 SER B O 1
ATOM 3836 N N . TRP B 1 46 ? 21.188 6.359 -10.547 1 98.44 46 TRP B N 1
ATOM 3837 C CA . TRP B 1 46 ? 20.172 5.719 -11.383 1 98.44 46 TRP B CA 1
ATOM 3838 C C . TRP B 1 46 ? 18.922 6.582 -11.492 1 98.44 46 TRP B C 1
ATOM 3840 O O . TRP B 1 46 ? 18.344 6.703 -12.57 1 98.44 46 TRP B O 1
ATOM 3850 N N . ARG B 1 47 ? 18.516 7.207 -10.406 1 97.25 47 ARG B N 1
ATOM 3851 C CA . ARG B 1 47 ? 17.297 8.016 -10.383 1 97.25 47 ARG B CA 1
ATOM 3852 C C . ARG B 1 47 ? 17.438 9.219 -11.312 1 97.25 47 ARG B C 1
ATOM 3854 O O . ARG B 1 47 ? 16.422 9.797 -11.742 1 97.25 47 ARG B O 1
ATOM 3861 N N . ARG B 1 48 ? 18.672 9.586 -11.617 1 95.62 48 ARG B N 1
ATOM 3862 C CA . ARG B 1 48 ? 18.922 10.742 -12.461 1 95.62 48 ARG B CA 1
ATOM 3863 C C . ARG B 1 48 ? 19.109 10.328 -13.914 1 95.62 48 ARG B C 1
ATOM 3865 O O . ARG B 1 48 ? 19.141 11.18 -14.812 1 95.62 48 ARG B O 1
ATOM 3872 N N . THR B 1 49 ? 19.281 9.016 -14.148 1 97.69 49 THR B N 1
ATOM 3873 C CA . THR B 1 49 ? 19.328 8.508 -15.508 1 97.69 49 THR B CA 1
ATOM 3874 C C . THR B 1 49 ? 17.984 8.703 -16.203 1 97.69 49 THR B C 1
ATOM 3876 O O . THR B 1 49 ? 16.922 8.477 -15.609 1 97.69 49 THR B O 1
ATOM 3879 N N . SER B 1 50 ? 18 9.18 -17.453 1 97.69 50 SER B N 1
ATOM 3880 C CA . SER B 1 50 ? 16.75 9.461 -18.172 1 97.69 50 SER B CA 1
ATOM 3881 C C . SER B 1 50 ? 15.922 8.203 -18.328 1 97.69 50 SER B C 1
ATOM 3883 O O . SER B 1 50 ? 16.453 7.094 -18.406 1 97.69 50 SER B O 1
ATOM 3885 N N . ILE B 1 51 ? 14.672 8.344 -18.453 1 97.88 51 ILE B N 1
ATOM 3886 C CA . ILE B 1 51 ? 13.766 7.203 -18.594 1 97.88 51 ILE B CA 1
ATOM 3887 C C . ILE B 1 51 ? 14.078 6.457 -19.891 1 97.88 51 ILE B C 1
ATOM 3889 O O . ILE B 1 51 ? 13.969 5.234 -19.953 1 97.88 51 ILE B O 1
ATOM 3893 N N . ALA B 1 52 ? 14.5 7.199 -20.906 1 98.31 52 ALA B N 1
ATOM 3894 C CA . ALA B 1 52 ? 14.883 6.582 -22.172 1 98.31 52 ALA B CA 1
ATOM 3895 C C . ALA B 1 52 ? 16.078 5.656 -21.984 1 98.31 52 ALA B C 1
ATOM 3897 O O . ALA B 1 52 ? 16.109 4.547 -22.531 1 98.31 52 ALA B O 1
ATOM 3898 N N . GLN B 1 53 ? 17.047 6.094 -21.25 1 98.56 53 GLN B N 1
ATOM 3899 C CA . GLN B 1 53 ? 18.234 5.281 -21 1 98.56 53 GLN B CA 1
ATOM 3900 C C . GLN B 1 53 ? 17.891 4.066 -20.141 1 98.56 53 GLN B C 1
ATOM 3902 O O . GLN B 1 53 ? 18.422 2.975 -20.359 1 98.56 53 GLN B O 1
ATOM 3907 N N . ARG B 1 54 ? 17.031 4.266 -19.172 1 98.75 54 ARG B N 1
ATOM 3908 C CA . ARG B 1 54 ? 16.609 3.135 -18.359 1 98.75 54 ARG B CA 1
ATOM 3909 C C . ARG B 1 54 ? 15.859 2.102 -19.203 1 98.75 54 ARG B C 1
ATOM 3911 O O . ARG B 1 54 ? 16.078 0.897 -19.047 1 98.75 54 ARG B O 1
ATOM 3918 N N . ALA B 1 55 ? 14.992 2.578 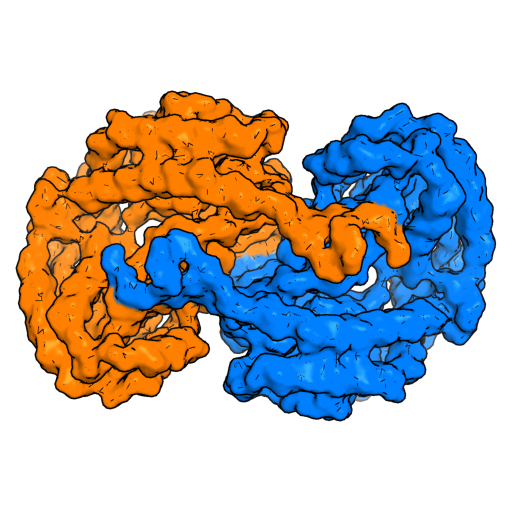-20.094 1 98.81 55 ALA B N 1
ATOM 3919 C CA . ALA B 1 55 ? 14.273 1.684 -21 1 98.81 55 ALA B CA 1
ATOM 3920 C C . ALA B 1 55 ? 15.242 0.918 -21.906 1 98.81 55 ALA B C 1
ATOM 3922 O O . ALA B 1 55 ? 15.055 -0.274 -22.156 1 98.81 55 ALA B O 1
ATOM 3923 N N . GLN B 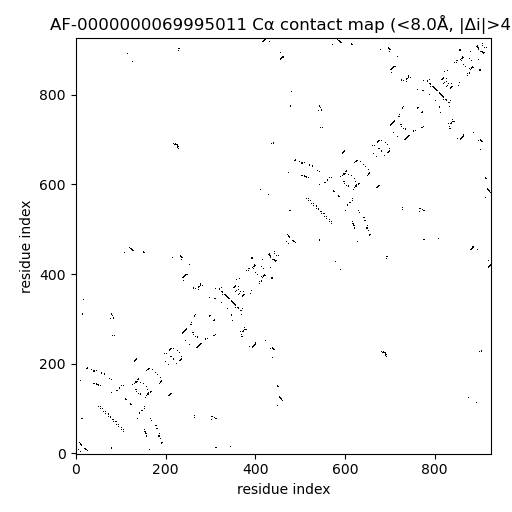1 56 ? 16.281 1.597 -22.359 1 98.75 56 GLN B N 1
ATOM 3924 C CA . GLN B 1 56 ? 17.281 0.951 -23.188 1 98.75 56 GLN B CA 1
ATOM 3925 C C . GLN B 1 56 ? 18 -0.165 -22.422 1 98.75 56 GLN B C 1
ATOM 3927 O O . GLN B 1 56 ? 18.328 -1.202 -23 1 98.75 56 GLN B O 1
ATOM 3932 N N . ARG B 1 57 ? 18.25 0.046 -21.172 1 98.69 57 ARG B N 1
ATOM 3933 C CA . ARG B 1 57 ? 18.875 -0.978 -20.328 1 98.69 57 ARG B CA 1
ATOM 3934 C C . ARG B 1 57 ? 17.984 -2.199 -20.203 1 98.69 57 ARG B C 1
ATOM 3936 O O . ARG B 1 57 ? 18.469 -3.33 -20.109 1 98.69 57 ARG B O 1
ATOM 3943 N N . MET B 1 58 ? 16.656 -1.969 -20.203 1 98.88 58 MET B N 1
ATOM 3944 C CA . MET B 1 58 ? 15.727 -3.094 -20.141 1 98.88 58 MET B CA 1
ATOM 3945 C C . MET B 1 58 ? 15.82 -3.941 -21.406 1 98.88 58 MET B C 1
ATOM 3947 O O . MET B 1 58 ? 15.766 -5.172 -21.344 1 98.88 58 MET B O 1
ATOM 3951 N N . VAL B 1 59 ? 15.922 -3.287 -22.516 1 98.94 59 VAL B N 1
ATOM 3952 C CA . VAL B 1 59 ? 16.078 -4.004 -23.781 1 98.94 59 VAL B CA 1
ATOM 3953 C C . VAL B 1 59 ? 17.391 -4.789 -23.766 1 98.94 59 VAL B C 1
ATOM 3955 O O . VAL B 1 59 ? 17.438 -5.938 -24.219 1 98.94 59 VAL B O 1
ATOM 3958 N N . ALA B 1 60 ? 18.453 -4.16 -23.266 1 98.94 60 ALA B N 1
ATOM 3959 C CA . ALA B 1 60 ? 19.734 -4.84 -23.141 1 98.94 60 ALA B CA 1
ATOM 3960 C C . ALA B 1 60 ? 19.625 -6.059 -22.234 1 98.94 60 ALA B C 1
ATOM 3962 O O . ALA B 1 60 ? 20.281 -7.082 -22.469 1 98.94 60 ALA B O 1
ATOM 3963 N N . LEU B 1 61 ? 18.844 -5.938 -21.219 1 98.94 61 LEU B N 1
ATOM 3964 C CA . LEU B 1 61 ? 18.641 -7.066 -20.312 1 98.94 61 LEU B CA 1
ATOM 3965 C C . LEU B 1 61 ? 17.922 -8.211 -21.031 1 98.94 61 LEU B C 1
ATOM 3967 O O . LEU B 1 61 ? 18.266 -9.383 -20.812 1 98.94 61 LEU B O 1
ATOM 3971 N N . ALA B 1 62 ? 16.922 -7.895 -21.875 1 98.94 62 ALA B N 1
ATOM 3972 C CA . ALA B 1 62 ? 16.25 -8.922 -22.656 1 98.94 62 ALA B CA 1
ATOM 3973 C C . ALA B 1 62 ? 17.25 -9.688 -23.531 1 98.94 62 ALA B C 1
ATOM 3975 O O . ALA B 1 62 ? 17.188 -10.914 -23.609 1 98.94 62 ALA B O 1
ATOM 3976 N N . VAL B 1 63 ? 18.156 -8.969 -24.109 1 98.94 63 VAL B N 1
ATOM 3977 C CA . VAL B 1 63 ? 19.188 -9.57 -24.953 1 98.94 63 VAL B CA 1
ATOM 3978 C C . VAL B 1 63 ? 20.078 -10.469 -24.094 1 98.94 63 VAL B C 1
ATOM 3980 O O . VAL B 1 63 ? 20.391 -11.602 -24.484 1 98.94 63 VAL B O 1
ATOM 3983 N N . ALA B 1 64 ? 20.484 -9.984 -22.953 1 98.94 64 ALA B N 1
ATOM 3984 C CA . ALA B 1 64 ? 21.359 -10.742 -22.062 1 98.94 64 ALA B CA 1
ATOM 3985 C C . ALA B 1 64 ? 20.672 -12.016 -21.578 1 98.94 64 ALA B C 1
ATOM 3987 O O . ALA B 1 64 ? 21.312 -13.07 -21.453 1 98.94 64 ALA B O 1
ATOM 3988 N N . LEU B 1 65 ? 19.422 -11.922 -21.297 1 98.94 65 LEU B N 1
ATOM 3989 C CA . LEU B 1 65 ? 18.656 -13.094 -20.859 1 98.94 65 LEU B CA 1
ATOM 3990 C C . LEU B 1 65 ? 18.625 -14.148 -21.953 1 98.94 65 LEU B C 1
ATOM 3992 O O . LEU B 1 65 ? 18.891 -15.328 -21.703 1 98.94 65 LEU B O 1
ATOM 3996 N N . ARG B 1 66 ? 18.328 -13.742 -23.172 1 98.81 66 ARG B N 1
ATOM 3997 C CA . ARG B 1 66 ? 18.25 -14.68 -24.281 1 98.81 66 ARG B CA 1
ATOM 3998 C C . ARG B 1 66 ? 19.625 -15.281 -24.594 1 98.81 66 ARG B C 1
ATOM 4000 O O . ARG B 1 66 ? 19.719 -16.453 -24.938 1 98.81 66 ARG B O 1
ATOM 4007 N N . ALA B 1 67 ? 20.641 -14.492 -24.422 1 98.62 67 ALA B N 1
ATOM 4008 C CA . ALA B 1 67 ? 22 -14.961 -24.672 1 98.62 67 ALA B CA 1
ATOM 4009 C C . ALA B 1 67 ? 22.406 -16.031 -23.672 1 98.62 67 ALA B C 1
ATOM 4011 O O . ALA B 1 67 ? 23.234 -16.891 -23.969 1 98.62 67 ALA B O 1
ATOM 4012 N N . ASN B 1 68 ? 21.812 -16 -22.516 1 98 68 ASN B N 1
ATOM 4013 C CA . ASN B 1 68 ? 22.156 -16.938 -21.453 1 98 68 ASN B CA 1
ATOM 4014 C C . ASN B 1 68 ? 21.016 -17.906 -21.156 1 98 68 ASN B C 1
ATOM 4016 O O . ASN B 1 68 ? 20.984 -18.531 -20.109 1 98 68 ASN B O 1
ATOM 4020 N N . ALA B 1 69 ? 20.047 -18 -22 1 98.62 69 ALA B N 1
ATOM 4021 C CA . ALA B 1 69 ? 18.797 -18.688 -21.75 1 98.62 69 ALA B CA 1
ATOM 4022 C C . ALA B 1 69 ? 19.031 -20.172 -21.422 1 98.62 69 ALA B C 1
ATOM 4024 O O . ALA B 1 69 ? 18.406 -20.703 -20.484 1 98.62 69 ALA B O 1
ATOM 4025 N N . SER B 1 70 ? 19.891 -20.812 -22.156 1 98.56 70 SER B N 1
ATOM 4026 C CA . SER B 1 70 ? 20.141 -22.234 -21.938 1 98.56 70 SER B CA 1
ATOM 4027 C C . SER B 1 70 ? 20.719 -22.5 -20.562 1 98.56 70 SER B C 1
ATOM 4029 O O . SER B 1 70 ? 20.25 -23.375 -19.828 1 98.56 70 SER B O 1
ATOM 4031 N N . ARG B 1 71 ? 21.719 -21.766 -20.219 1 98.62 71 ARG B N 1
ATOM 4032 C CA . ARG B 1 71 ? 22.375 -21.922 -18.922 1 98.62 71 ARG B CA 1
ATOM 4033 C C . ARG B 1 71 ? 21.406 -21.609 -17.781 1 98.62 71 ARG B C 1
ATOM 4035 O O . ARG B 1 71 ? 21.375 -22.344 -16.797 1 98.62 71 ARG B O 1
ATOM 4042 N N . MET B 1 72 ? 20.656 -20.594 -17.922 1 98.81 72 MET B N 1
ATOM 4043 C CA . MET B 1 72 ? 19.719 -20.203 -16.875 1 98.81 72 MET B CA 1
ATOM 4044 C C . MET B 1 72 ? 18.594 -21.234 -16.734 1 98.81 72 MET B C 1
ATOM 4046 O O . MET B 1 72 ? 18.234 -21.594 -15.609 1 98.81 72 MET B O 1
ATOM 4050 N N . ALA B 1 73 ? 18.047 -21.656 -17.859 1 98.88 73 ALA B N 1
ATOM 4051 C CA . ALA B 1 73 ? 16.984 -22.672 -17.812 1 98.88 73 ALA B CA 1
ATOM 4052 C C . ALA B 1 73 ? 17.484 -23.953 -17.156 1 98.88 73 ALA B C 1
ATOM 4054 O O . ALA B 1 73 ? 16.766 -24.562 -16.359 1 98.88 73 ALA B O 1
ATOM 4055 N N . GLU B 1 74 ? 18.656 -24.359 -17.531 1 98.88 74 GLU B N 1
ATOM 4056 C CA . GLU B 1 74 ? 19.234 -25.562 -16.922 1 98.88 74 GLU B CA 1
ATOM 4057 C C . GLU B 1 74 ? 19.406 -25.406 -15.422 1 98.88 74 GLU B C 1
ATOM 4059 O O . GLU B 1 74 ? 19.125 -26.328 -14.656 1 98.88 74 GLU B O 1
ATOM 4064 N N . MET B 1 75 ? 19.891 -24.25 -15.008 1 98.88 75 MET B N 1
ATOM 4065 C CA . MET B 1 75 ? 20.062 -24 -13.578 1 98.88 75 MET B CA 1
ATOM 4066 C C . MET B 1 75 ? 18.734 -24.062 -12.844 1 98.88 75 MET B C 1
ATOM 4068 O O . MET B 1 75 ? 18.641 -24.656 -11.766 1 98.88 75 MET B O 1
ATOM 4072 N N . ILE B 1 76 ? 17.672 -23.469 -13.414 1 98.94 76 ILE B N 1
ATOM 4073 C CA . ILE B 1 76 ? 16.344 -23.531 -12.828 1 98.94 76 ILE B CA 1
ATOM 4074 C C . ILE B 1 76 ? 15.938 -25 -12.641 1 98.94 76 ILE B C 1
ATOM 4076 O O . ILE B 1 76 ? 15.5 -25.391 -11.555 1 98.94 76 ILE B O 1
ATOM 4080 N N . THR B 1 77 ? 16.109 -25.766 -13.688 1 98.88 77 THR B N 1
ATOM 4081 C CA . THR B 1 77 ? 15.711 -27.172 -13.672 1 98.88 77 THR B CA 1
ATOM 4082 C C . THR B 1 77 ? 16.484 -27.953 -12.625 1 98.88 77 THR B C 1
ATOM 4084 O O . THR B 1 77 ? 15.914 -28.766 -11.883 1 98.88 77 THR B O 1
ATOM 4087 N N . LEU B 1 78 ? 17.75 -27.672 -12.516 1 98.75 78 LEU B N 1
ATOM 4088 C CA . LEU B 1 78 ? 18.594 -28.391 -11.578 1 98.75 78 LEU B CA 1
ATOM 4089 C C . LEU B 1 78 ? 18.281 -27.984 -10.141 1 98.75 78 LEU B C 1
ATOM 4091 O O . LEU B 1 78 ? 18.312 -28.828 -9.234 1 98.75 78 LEU B O 1
ATOM 4095 N N . GLU B 1 79 ? 17.984 -26.734 -9.906 1 98.62 79 GLU B N 1
ATOM 4096 C CA . GLU B 1 79 ? 17.844 -26.219 -8.555 1 98.62 79 GLU B CA 1
ATOM 4097 C C . GLU B 1 79 ? 16.453 -26.484 -7.992 1 98.62 79 GLU B C 1
ATOM 4099 O O . GLU B 1 79 ? 16.297 -26.672 -6.785 1 98.62 79 GLU B O 1
ATOM 4104 N N . MET B 1 80 ? 15.438 -26.453 -8.875 1 98.06 80 MET B N 1
ATOM 4105 C CA . MET B 1 80 ? 14.117 -26.531 -8.266 1 98.06 80 MET B CA 1
ATOM 4106 C C . MET B 1 80 ? 13.219 -27.5 -9.023 1 98.06 80 MET B C 1
ATOM 4108 O O . MET B 1 80 ? 12.078 -27.734 -8.625 1 98.06 80 MET B O 1
ATOM 4112 N N . GLY B 1 81 ? 13.695 -28.094 -10.109 1 98.56 81 GLY B N 1
ATOM 4113 C CA . GLY B 1 81 ? 13.039 -29.266 -10.672 1 98.56 81 GLY B CA 1
ATOM 4114 C C . GLY B 1 81 ? 12.062 -28.922 -11.781 1 98.56 81 GLY B C 1
ATOM 4115 O O . GLY B 1 81 ? 11.445 -29.812 -12.367 1 98.56 81 GLY B O 1
ATOM 4116 N N . LYS B 1 82 ? 11.945 -27.641 -12.203 1 98.81 82 LYS B N 1
ATOM 4117 C CA . LYS B 1 82 ? 11.062 -27.281 -13.297 1 98.81 82 LYS B CA 1
ATOM 4118 C C . LYS B 1 82 ? 11.461 -27.969 -14.594 1 98.81 82 LYS B C 1
ATOM 4120 O O . LYS B 1 82 ? 12.633 -27.984 -14.969 1 98.81 82 LYS B O 1
ATOM 4125 N N . PRO B 1 83 ? 10.477 -28.531 -15.305 1 98.81 83 PRO B N 1
ATOM 4126 C CA . PRO B 1 83 ? 10.836 -29.125 -16.594 1 98.81 83 PRO B CA 1
ATOM 4127 C C . PRO B 1 83 ? 11.523 -28.125 -17.531 1 98.81 83 PRO B C 1
ATOM 4129 O O . PRO B 1 83 ? 11.125 -26.953 -17.594 1 98.81 83 PRO B O 1
ATOM 4132 N N . ILE B 1 84 ? 12.508 -28.562 -18.25 1 98.81 84 ILE B N 1
ATOM 4133 C CA . ILE B 1 84 ? 13.445 -27.719 -18.984 1 98.81 84 ILE B CA 1
ATOM 4134 C C . ILE B 1 84 ? 12.695 -26.875 -20.016 1 98.81 84 ILE B C 1
ATOM 4136 O O . ILE B 1 84 ? 13.039 -25.719 -20.25 1 98.81 84 ILE B O 1
ATOM 4140 N N . ALA B 1 85 ? 11.672 -27.453 -20.656 1 98.56 85 ALA B N 1
ATOM 4141 C CA . ALA B 1 85 ? 10.891 -26.688 -21.625 1 98.56 85 ALA B CA 1
ATOM 4142 C C . ALA B 1 85 ? 10.172 -25.516 -20.969 1 98.56 85 ALA B C 1
ATOM 4144 O O . ALA B 1 85 ? 10.094 -24.422 -21.531 1 98.56 85 ALA B O 1
ATOM 4145 N N . GLN B 1 86 ? 9.648 -25.734 -19.797 1 98.75 86 GLN B N 1
ATOM 4146 C CA . GLN B 1 86 ? 8.961 -24.703 -19.031 1 98.75 86 GLN B CA 1
ATOM 4147 C C . GLN B 1 86 ? 9.953 -23.672 -18.484 1 98.75 86 GLN B C 1
ATOM 4149 O O . GLN B 1 86 ? 9.633 -22.484 -18.406 1 98.75 86 GLN B O 1
ATOM 4154 N N . ALA B 1 87 ? 11.141 -24.078 -18.125 1 98.88 87 ALA B N 1
ATOM 4155 C CA . ALA B 1 87 ? 12.188 -23.156 -17.672 1 98.88 87 ALA B CA 1
ATOM 4156 C C . ALA B 1 87 ? 12.617 -22.234 -18.797 1 98.88 87 ALA B C 1
ATOM 4158 O O . 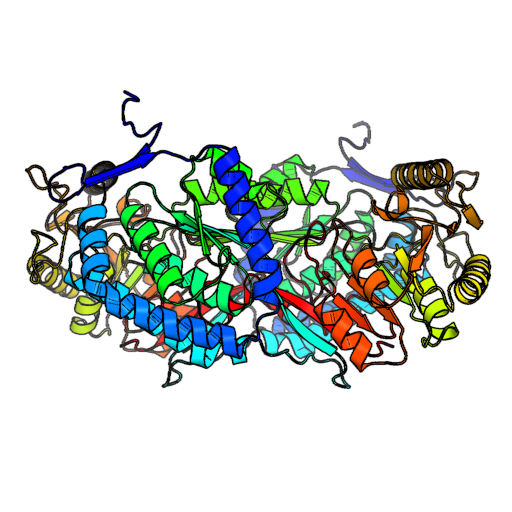ALA B 1 87 ? 12.812 -21.031 -18.578 1 98.88 87 ALA B O 1
ATOM 4159 N N . ARG B 1 88 ? 12.781 -22.797 -20 1 98.75 88 ARG B N 1
ATOM 4160 C CA . ARG B 1 88 ? 13.102 -21.969 -21.156 1 98.75 88 ARG B CA 1
ATOM 4161 C C . ARG B 1 88 ? 12 -20.938 -21.422 1 98.75 88 ARG B C 1
ATOM 4163 O O . ARG B 1 88 ? 12.289 -19.797 -21.75 1 98.75 88 ARG B O 1
ATOM 4170 N N . GLY B 1 89 ? 10.773 -21.453 -21.297 1 98.56 89 GLY B N 1
ATOM 4171 C CA . GLY B 1 89 ? 9.648 -20.547 -21.422 1 98.56 89 GLY B CA 1
ATOM 4172 C C . GLY B 1 89 ? 9.688 -19.406 -20.422 1 98.56 89 GLY B C 1
ATOM 4173 O O . GLY B 1 89 ? 9.328 -18.266 -20.766 1 98.56 89 GLY B O 1
ATOM 4174 N N . GLU B 1 90 ? 10.109 -19.672 -19.219 1 98.69 90 GLU B N 1
ATOM 4175 C CA . GLU B 1 90 ? 10.219 -18.641 -18.188 1 98.69 90 GLU B CA 1
ATOM 4176 C C . GLU B 1 90 ? 11.211 -17.562 -18.594 1 98.69 90 GLU B C 1
ATOM 4178 O O . GLU B 1 90 ? 10.945 -16.359 -18.422 1 98.69 90 GLU B O 1
ATOM 4183 N N . ILE B 1 91 ? 12.367 -17.953 -19.125 1 98.88 91 ILE B N 1
ATOM 4184 C CA . ILE B 1 91 ? 13.391 -16.984 -19.531 1 98.88 91 ILE B CA 1
ATOM 4185 C C . ILE B 1 91 ? 12.852 -16.109 -20.656 1 98.88 91 ILE B C 1
ATOM 4187 O O . ILE B 1 91 ? 13.016 -14.883 -20.625 1 98.88 91 ILE B O 1
ATOM 4191 N N . GLU B 1 92 ? 12.211 -16.703 -21.609 1 98.81 92 GLU B N 1
ATOM 4192 C CA . GLU B 1 92 ? 11.664 -15.93 -22.703 1 98.81 92 GLU B CA 1
ATOM 4193 C C . GLU B 1 92 ? 10.586 -14.969 -22.219 1 98.81 92 GLU B C 1
ATOM 4195 O O . GLU B 1 92 ? 10.523 -13.82 -22.672 1 98.81 92 GLU B O 1
ATOM 4200 N N . LYS B 1 93 ? 9.734 -15.477 -21.344 1 98.62 93 LYS B N 1
ATOM 4201 C CA . LYS B 1 93 ? 8.719 -14.625 -20.75 1 98.62 93 LYS B CA 1
ATOM 4202 C C . LYS B 1 93 ? 9.352 -13.398 -20.094 1 98.62 93 LYS B C 1
ATOM 4204 O O . LYS B 1 93 ? 8.828 -12.289 -20.203 1 98.62 93 LYS B O 1
ATOM 4209 N N . CYS B 1 94 ? 10.445 -13.578 -19.453 1 98.88 94 CYS B N 1
ATOM 4210 C CA . CYS B 1 94 ? 11.164 -12.5 -18.781 1 98.88 94 CYS B CA 1
ATOM 4211 C C . CYS B 1 94 ? 11.734 -11.508 -19.781 1 98.88 94 CYS B C 1
ATOM 4213 O O . CYS B 1 94 ? 11.68 -10.297 -19.562 1 98.88 94 CYS B O 1
ATOM 4215 N N . ALA B 1 95 ? 12.305 -12.031 -20.859 1 98.94 95 ALA B N 1
ATOM 4216 C CA . ALA B 1 95 ? 12.82 -11.156 -21.906 1 98.94 95 ALA B CA 1
ATOM 4217 C C . ALA B 1 95 ? 11.703 -10.297 -22.5 1 98.94 95 ALA B C 1
ATOM 4219 O O . ALA B 1 95 ? 11.875 -9.094 -22.688 1 98.94 95 ALA B O 1
ATOM 4220 N N . GLN B 1 96 ? 10.594 -10.898 -22.703 1 98.81 96 GLN B N 1
ATOM 4221 C CA . GLN B 1 96 ? 9.445 -10.18 -23.25 1 98.81 96 GLN B CA 1
ATOM 4222 C C . GLN B 1 96 ? 8.953 -9.117 -22.266 1 98.81 96 GLN B C 1
ATOM 4224 O O . GLN B 1 96 ? 8.516 -8.039 -22.672 1 98.81 96 GLN B O 1
ATOM 4229 N N . LEU B 1 97 ? 8.992 -9.461 -21 1 98.88 97 LEU B N 1
ATOM 4230 C CA . LEU B 1 97 ? 8.641 -8.508 -19.953 1 98.88 97 LEU B CA 1
ATOM 4231 C C . LEU B 1 97 ? 9.492 -7.242 -20.062 1 98.88 97 LEU B C 1
ATOM 4233 O O . LEU B 1 97 ? 8.969 -6.129 -20.016 1 98.88 97 LEU B O 1
ATOM 4237 N N . CYS B 1 98 ? 10.781 -7.41 -20.203 1 98.94 98 CYS B N 1
ATOM 4238 C CA . CYS B 1 98 ? 11.711 -6.293 -20.328 1 98.94 98 CYS B CA 1
ATOM 4239 C C . CYS B 1 98 ? 11.359 -5.422 -21.531 1 98.94 98 CYS B C 1
ATOM 4241 O O . CYS B 1 98 ? 11.289 -4.195 -21.406 1 98.94 98 CYS B O 1
ATOM 4243 N N . GLU B 1 99 ? 11.133 -6.062 -22.625 1 98.88 99 GLU B N 1
ATOM 4244 C CA . GLU B 1 99 ? 10.828 -5.34 -23.859 1 98.88 99 GLU B CA 1
ATOM 4245 C C . GLU B 1 99 ? 9.492 -4.602 -23.75 1 98.88 99 GLU B C 1
ATOM 4247 O O . GLU B 1 99 ? 9.367 -3.461 -24.188 1 98.88 99 GLU B O 1
ATOM 4252 N N . TRP B 1 100 ? 8.523 -5.262 -23.172 1 98.81 100 TRP B N 1
ATOM 4253 C CA . TRP B 1 100 ? 7.199 -4.656 -23.047 1 98.81 100 TRP B CA 1
ATOM 4254 C C . TRP B 1 100 ? 7.258 -3.393 -22.188 1 98.81 100 TRP B C 1
ATOM 4256 O O . TRP B 1 100 ? 6.703 -2.357 -22.578 1 98.81 100 TRP B O 1
ATOM 4266 N N . TYR B 1 101 ? 7.934 -3.463 -21.078 1 98.81 101 TYR B N 1
ATOM 4267 C CA . TYR B 1 101 ? 8.008 -2.305 -20.188 1 98.81 101 TYR B CA 1
ATOM 4268 C C . TYR B 1 101 ? 8.891 -1.217 -20.797 1 98.81 101 TYR B C 1
ATOM 4270 O O . TYR B 1 101 ? 8.656 -0.027 -20.578 1 98.81 101 TYR B O 1
ATOM 4278 N N . ALA B 1 102 ? 9.945 -1.636 -21.484 1 98.88 102 ALA B N 1
ATOM 4279 C CA . ALA B 1 102 ? 10.75 -0.627 -22.188 1 98.88 102 ALA B CA 1
ATOM 4280 C C . ALA B 1 102 ? 9.891 0.202 -23.125 1 98.88 102 ALA B C 1
ATOM 4282 O O . ALA B 1 102 ? 10.078 1.414 -23.25 1 98.88 102 ALA B O 1
ATOM 4283 N N . GLU B 1 103 ? 8.984 -0.479 -23.75 1 98.69 103 GLU B N 1
ATOM 4284 C CA . GLU B 1 103 ? 8.141 0.173 -24.734 1 98.69 103 GLU B CA 1
ATOM 4285 C C . GLU B 1 103 ? 7.023 0.975 -24.078 1 98.69 103 GLU B C 1
ATOM 4287 O O . GLU B 1 103 ? 6.777 2.127 -24.438 1 98.69 103 GLU B O 1
ATOM 4292 N N . HIS B 1 104 ? 6.344 0.446 -23.078 1 98.5 104 HIS B N 1
ATOM 4293 C CA . HIS B 1 104 ? 5.094 1.013 -22.594 1 98.5 104 HIS B CA 1
ATOM 4294 C C . HIS B 1 104 ? 5.301 1.705 -21.25 1 98.5 104 HIS B C 1
ATOM 4296 O O . HIS B 1 104 ? 4.52 2.582 -20.875 1 98.5 104 HIS B O 1
ATOM 4302 N N . GLY B 1 105 ? 6.34 1.332 -20.516 1 98.19 105 GLY B N 1
ATOM 4303 C CA . GLY B 1 105 ? 6.559 1.766 -19.141 1 98.19 105 GLY B CA 1
ATOM 4304 C C . GLY B 1 105 ? 6.762 3.264 -19.016 1 98.19 105 GLY B C 1
ATOM 4305 O O . GLY B 1 105 ? 6.223 3.893 -18.094 1 98.19 105 GLY B O 1
ATOM 4306 N N . PRO B 1 106 ? 7.559 3.896 -19.922 1 98.44 106 PRO B N 1
ATOM 4307 C CA . PRO B 1 106 ? 7.805 5.336 -19.812 1 98.44 106 PRO B CA 1
ATOM 4308 C C . PRO B 1 106 ? 6.52 6.156 -19.766 1 98.44 106 PRO B C 1
ATOM 4310 O O . PRO B 1 106 ? 6.406 7.086 -18.969 1 98.44 106 PRO B O 1
ATOM 4313 N N . ALA B 1 107 ? 5.512 5.762 -20.531 1 98.25 107 ALA B N 1
ATOM 4314 C CA . ALA B 1 107 ? 4.242 6.484 -20.562 1 98.25 107 ALA B CA 1
ATOM 4315 C C . ALA B 1 107 ? 3.508 6.34 -19.219 1 98.25 107 ALA B C 1
ATOM 4317 O O . ALA B 1 107 ? 2.783 7.246 -18.812 1 98.25 107 ALA B O 1
ATOM 4318 N N . MET B 1 108 ? 3.713 5.266 -18.531 1 98.06 108 MET B N 1
ATOM 4319 C CA . MET B 1 108 ? 3.049 4.988 -17.266 1 98.06 108 MET B CA 1
ATOM 4320 C C . MET B 1 108 ? 3.605 5.871 -16.156 1 98.06 108 MET B C 1
ATOM 4322 O O . MET B 1 108 ? 3.006 5.984 -15.086 1 98.06 108 MET B O 1
ATOM 4326 N N . LEU B 1 109 ? 4.727 6.496 -16.391 1 98 109 LEU B N 1
ATOM 4327 C CA . LEU B 1 109 ? 5.379 7.348 -15.398 1 98 109 LEU B CA 1
ATOM 4328 C C . LEU B 1 109 ? 5.199 8.82 -15.742 1 98 109 LEU B C 1
ATOM 4330 O O . LEU B 1 109 ? 5.766 9.695 -15.078 1 98 109 LEU B O 1
ATOM 4334 N N . ALA B 1 110 ? 4.449 9.094 -16.812 1 97.75 110 ALA B N 1
ATOM 4335 C CA . ALA B 1 110 ? 4.16 10.484 -17.156 1 97.75 110 ALA B CA 1
ATOM 4336 C C . ALA B 1 110 ? 3.342 11.164 -16.062 1 97.75 110 ALA B C 1
ATOM 4338 O O . ALA B 1 110 ? 2.508 10.523 -15.414 1 97.75 110 ALA B O 1
ATOM 4339 N N . PRO B 1 111 ? 3.578 12.469 -15.852 1 97.06 111 PRO B N 1
ATOM 4340 C CA . PRO B 1 111 ? 2.754 13.188 -14.875 1 97.06 111 PRO B CA 1
ATOM 4341 C C . PRO B 1 111 ? 1.261 13.086 -15.172 1 97.06 111 PRO B C 1
ATOM 4343 O O . PRO B 1 111 ? 0.856 13.125 -16.344 1 97.06 111 PRO B O 1
ATOM 4346 N N . GLU B 1 112 ? 0.532 12.922 -14.133 1 96.94 112 GLU B N 1
ATOM 4347 C CA . GLU B 1 112 ? -0.92 12.828 -14.258 1 96.94 112 GLU B CA 1
ATOM 4348 C C . GLU B 1 112 ? -1.585 14.172 -13.977 1 96.94 112 GLU B C 1
ATOM 4350 O O . GLU B 1 112 ? -1.304 14.805 -12.961 1 96.94 112 GLU B O 1
ATOM 4355 N N . PRO B 1 113 ? -2.471 14.602 -14.906 1 96.81 113 PRO B N 1
ATOM 4356 C CA . PRO B 1 113 ? -3.215 15.828 -14.594 1 96.81 113 PRO B CA 1
ATOM 4357 C C . PRO B 1 113 ? -4.176 15.648 -13.422 1 96.81 113 PRO B C 1
ATOM 4359 O O . PRO B 1 113 ? -4.594 14.523 -13.125 1 96.81 113 PRO B O 1
ATOM 4362 N N . THR B 1 114 ? -4.465 16.688 -12.727 1 96.88 114 THR B N 1
ATOM 4363 C CA . THR B 1 114 ? -5.461 16.688 -11.664 1 96.88 114 THR B CA 1
ATOM 4364 C C . THR B 1 114 ? -6.699 17.484 -12.078 1 96.88 114 THR B C 1
ATOM 4366 O O . THR B 1 114 ? -6.781 17.953 -13.211 1 96.88 114 THR B O 1
ATOM 4369 N N . LEU B 1 115 ? -7.656 17.531 -11.219 1 94.5 115 LEU B N 1
ATOM 4370 C CA . LEU B 1 115 ? -8.898 18.234 -11.523 1 94.5 115 LEU B CA 1
ATOM 4371 C C . LEU B 1 115 ? -8.859 19.656 -10.984 1 94.5 115 LEU B C 1
ATOM 4373 O O . LEU B 1 115 ? -9.906 20.25 -10.711 1 94.5 115 LEU B O 1
ATOM 4377 N N . VAL B 1 116 ? -7.66 20.109 -10.773 1 94.88 116 VAL B N 1
ATOM 4378 C CA . VAL B 1 116 ? -7.531 21.531 -10.484 1 94.88 116 VAL B CA 1
ATOM 4379 C C . VAL B 1 116 ? -7.875 22.344 -11.727 1 94.88 116 VAL B C 1
ATOM 4381 O O . VAL B 1 116 ? -7.363 22.078 -12.82 1 94.88 116 VAL B O 1
ATOM 4384 N N . ASN B 1 117 ? -8.781 23.344 -11.719 1 88.94 117 ASN B N 1
ATOM 4385 C CA . ASN B 1 117 ? -9.469 24 -12.82 1 88.94 117 ASN B CA 1
ATOM 4386 C C . ASN B 1 117 ? -8.477 24.625 -13.797 1 88.94 117 ASN B C 1
ATOM 4388 O O . ASN B 1 117 ? -8.688 24.594 -15.016 1 88.94 117 ASN B O 1
ATOM 4392 N N . ASN B 1 118 ? -7.359 25.078 -13.383 1 89.62 118 ASN B N 1
ATOM 4393 C CA . ASN B 1 118 ? -6.461 25.797 -14.281 1 89.62 118 ASN B CA 1
ATOM 4394 C C . ASN B 1 118 ? -5.289 24.906 -14.719 1 89.62 118 ASN B C 1
ATOM 4396 O O . ASN B 1 118 ? -4.348 25.391 -15.344 1 89.62 118 ASN B O 1
ATOM 4400 N N . GLY B 1 119 ? -5.375 23.625 -14.375 1 90.5 119 GLY B N 1
ATOM 4401 C CA . GLY B 1 119 ? -4.309 22.719 -14.758 1 90.5 119 GLY B CA 1
ATOM 4402 C C . GLY B 1 119 ? -2.996 23 -14.055 1 90.5 119 GLY B C 1
ATOM 4403 O O . GLY B 1 119 ? -1.937 22.562 -14.508 1 90.5 119 GLY B O 1
ATOM 4404 N N . SER B 1 120 ? -3.021 23.656 -12.961 1 94.5 120 SER B N 1
ATOM 4405 C CA . SER B 1 120 ? -1.799 24.125 -12.305 1 94.5 120 SER B CA 1
ATOM 4406 C C . SER B 1 120 ? -1.222 23.047 -11.391 1 94.5 120 SER B C 1
ATOM 4408 O O . SER B 1 120 ? -0.137 23.234 -10.828 1 94.5 120 SER B O 1
ATOM 4410 N N . ALA B 1 121 ? -1.96 21.938 -11.242 1 97.38 121 ALA B N 1
ATOM 4411 C CA . ALA B 1 121 ? -1.468 20.859 -10.375 1 97.38 121 ALA B CA 1
ATOM 4412 C C . ALA B 1 121 ? -1.35 19.547 -11.148 1 97.38 121 ALA B C 1
ATOM 4414 O O . ALA B 1 121 ? -2.146 19.281 -12.047 1 97.38 121 ALA B O 1
ATOM 4415 N N . ARG B 1 122 ? -0.439 18.781 -10.812 1 97.62 122 ARG B N 1
ATOM 4416 C CA . ARG B 1 122 ? -0.232 17.453 -11.383 1 97.62 122 ARG B CA 1
ATOM 4417 C C . ARG B 1 122 ? 0.325 16.484 -10.344 1 97.62 122 ARG B C 1
ATOM 4419 O O . ARG B 1 122 ? 0.786 16.906 -9.281 1 97.62 122 ARG B O 1
ATOM 4426 N N . ILE B 1 123 ? 0.189 15.242 -10.57 1 98.31 123 ILE B N 1
ATOM 4427 C CA . ILE B 1 123 ? 0.817 14.188 -9.781 1 98.31 123 ILE B CA 1
ATOM 4428 C C . ILE B 1 123 ? 2.023 13.633 -10.531 1 98.31 123 ILE B C 1
ATOM 4430 O O . ILE B 1 123 ? 1.897 13.164 -11.664 1 98.31 123 ILE B O 1
ATOM 4434 N N . GLU B 1 124 ? 3.152 13.742 -9.945 1 98.06 124 GLU B N 1
ATOM 4435 C CA . GLU B 1 124 ? 4.383 13.195 -10.5 1 98.06 124 GLU B CA 1
ATOM 4436 C C . GLU B 1 124 ? 4.789 11.914 -9.781 1 98.06 124 GLU B C 1
ATOM 4438 O O . GLU B 1 124 ? 4.566 11.773 -8.578 1 98.06 124 GLU B O 1
ATOM 4443 N N . TYR B 1 125 ? 5.359 10.984 -10.508 1 98.12 125 TYR B N 1
ATOM 4444 C CA . TYR B 1 125 ? 5.832 9.734 -9.93 1 98.12 125 TYR B CA 1
ATOM 4445 C C . TYR B 1 125 ? 7.352 9.719 -9.82 1 98.12 125 TYR B C 1
ATOM 4447 O O . TYR B 1 125 ? 8.047 9.742 -10.836 1 98.12 125 TYR B O 1
ATOM 4455 N N . ARG B 1 126 ? 7.832 9.711 -8.586 1 97.62 126 ARG B N 1
ATOM 4456 C CA . ARG B 1 126 ? 9.266 9.719 -8.297 1 97.62 126 ARG B CA 1
ATOM 4457 C C . ARG B 1 126 ? 9.68 8.453 -7.562 1 97.62 126 ARG B C 1
ATOM 4459 O O . ARG B 1 126 ? 8.945 7.953 -6.707 1 97.62 126 ARG B O 1
ATOM 4466 N N . PRO B 1 127 ? 10.883 7.941 -7.91 1 98.38 127 PRO B N 1
ATOM 4467 C CA . PRO B 1 127 ? 11.289 6.715 -7.219 1 98.38 127 PRO B CA 1
ATOM 4468 C C . PRO B 1 127 ? 11.492 6.918 -5.719 1 98.38 127 PRO B C 1
ATOM 4470 O O . PRO B 1 127 ? 11.836 8.023 -5.281 1 98.38 127 PRO B O 1
ATOM 4473 N N . LEU B 1 128 ? 11.344 5.918 -4.926 1 98.25 128 LEU B N 1
ATOM 4474 C CA . LEU B 1 128 ? 11.453 5.984 -3.475 1 98.25 128 LEU B CA 1
ATOM 4475 C C . LEU B 1 128 ? 12.898 5.742 -3.031 1 98.25 128 LEU B C 1
ATOM 4477 O O . LEU B 1 128 ? 13.352 6.32 -2.041 1 98.25 128 LEU B O 1
ATOM 4481 N N . GLY B 1 129 ? 13.57 4.785 -3.682 1 98.5 129 GLY B N 1
ATOM 4482 C CA . GLY B 1 129 ? 14.898 4.387 -3.254 1 98.5 129 GLY B CA 1
ATOM 4483 C C . GLY B 1 129 ? 15.203 2.922 -3.516 1 98.5 129 GLY B C 1
ATOM 4484 O O . GLY B 1 129 ? 14.641 2.324 -4.438 1 98.5 129 GLY B O 1
ATOM 4485 N N . PRO B 1 130 ? 16.156 2.305 -2.734 1 98.88 130 PRO B N 1
ATOM 4486 C CA . PRO B 1 130 ? 16.391 0.86 -2.816 1 98.88 130 PRO B CA 1
ATOM 4487 C C . PRO B 1 130 ? 15.227 0.041 -2.256 1 98.88 130 PRO B C 1
ATOM 4489 O O . PRO B 1 130 ? 14.758 0.306 -1.146 1 98.88 130 PRO B O 1
ATOM 4492 N N . ILE B 1 131 ? 14.758 -0.859 -3.041 1 98.94 131 ILE B N 1
ATOM 4493 C CA . ILE B 1 131 ? 13.664 -1.74 -2.646 1 98.94 131 ILE B CA 1
ATOM 4494 C C . ILE B 1 131 ? 14.211 -3.117 -2.281 1 98.94 131 ILE B C 1
ATOM 4496 O O . ILE B 1 131 ? 14.93 -3.732 -3.072 1 98.94 131 ILE B O 1
ATOM 4500 N N . LEU B 1 132 ? 13.945 -3.572 -1.071 1 98.94 132 LEU B N 1
ATOM 4501 C CA . LEU B 1 132 ? 14.305 -4.934 -0.691 1 98.94 132 LEU B CA 1
ATOM 4502 C C . LEU B 1 132 ? 13.25 -5.926 -1.181 1 98.94 132 LEU B C 1
ATOM 4504 O O . LEU B 1 132 ? 12.062 -5.754 -0.922 1 98.94 132 LEU B O 1
ATOM 4508 N N . ALA B 1 133 ? 13.727 -6.902 -1.87 1 98.94 133 ALA B N 1
ATOM 4509 C CA . ALA B 1 133 ? 12.828 -7.926 -2.406 1 98.94 133 ALA B CA 1
ATOM 4510 C C . ALA B 1 133 ? 13.203 -9.312 -1.881 1 98.94 133 ALA B C 1
ATOM 4512 O O . ALA B 1 133 ? 14.344 -9.75 -2.035 1 98.94 133 ALA B O 1
ATOM 4513 N N . VAL B 1 134 ? 12.266 -9.969 -1.259 1 98.88 134 VAL B N 1
ATOM 4514 C CA . VAL B 1 134 ? 12.398 -11.359 -0.854 1 98.88 134 VAL B CA 1
ATOM 4515 C C . VAL B 1 134 ? 11.578 -12.25 -1.788 1 98.88 134 VAL B C 1
ATOM 4517 O O . VAL B 1 134 ? 10.344 -12.141 -1.834 1 98.88 134 VAL B O 1
ATOM 4520 N N . MET B 1 135 ? 12.258 -13.102 -2.549 1 98.75 135 MET B N 1
ATOM 4521 C CA . MET B 1 135 ? 11.594 -13.75 -3.67 1 98.75 135 MET B CA 1
ATOM 4522 C C . MET B 1 135 ? 11.664 -15.273 -3.535 1 98.75 135 MET B C 1
ATOM 4524 O O . MET B 1 135 ? 12.602 -15.805 -2.936 1 98.75 135 MET B O 1
ATOM 4528 N N . PRO B 1 136 ? 10.742 -15.961 -4.098 1 98.38 136 PRO B N 1
ATOM 4529 C CA . PRO B 1 136 ? 10.609 -17.406 -3.928 1 98.38 136 PRO B CA 1
ATOM 4530 C C . PRO B 1 136 ? 11.359 -18.203 -5.004 1 98.38 136 PRO B C 1
ATOM 4532 O O . PRO B 1 136 ? 11.953 -17.609 -5.906 1 98.38 136 PRO B O 1
ATOM 4535 N N . TRP B 1 137 ? 11.242 -19.484 -4.875 1 98.5 137 TRP B N 1
ATOM 4536 C CA . TRP B 1 137 ? 12.055 -20.406 -5.676 1 98.5 137 TRP B CA 1
ATOM 4537 C C . TRP B 1 137 ? 11.273 -20.906 -6.883 1 98.5 137 TRP B C 1
ATOM 4539 O O . TRP B 1 137 ? 11.852 -21.469 -7.816 1 98.5 137 TRP B O 1
ATOM 4549 N N . ASN B 1 138 ? 9.961 -20.75 -6.945 1 98.19 138 ASN B N 1
ATOM 4550 C CA . ASN B 1 138 ? 9.18 -21.547 -7.879 1 98.19 138 ASN B CA 1
ATOM 4551 C C . ASN B 1 138 ? 9.25 -20.984 -9.297 1 98.19 138 ASN B C 1
ATOM 4553 O O . ASN B 1 138 ? 9.023 -21.719 -10.266 1 98.19 138 ASN B O 1
ATOM 4557 N N . PHE B 1 139 ? 9.43 -19.766 -9.484 1 98.56 139 PHE B N 1
ATOM 4558 C CA . PHE B 1 139 ? 9.859 -19.094 -10.711 1 98.56 139 PHE B CA 1
ATOM 4559 C C . PHE B 1 139 ? 11.07 -18.203 -10.453 1 98.56 139 PHE B C 1
ATOM 4561 O O . PHE B 1 139 ? 10.938 -16.984 -10.375 1 98.56 139 PHE B O 1
ATOM 4568 N N . PRO B 1 140 ? 12.195 -18.797 -10.43 1 98.69 140 PRO B N 1
ATOM 4569 C CA . PRO B 1 140 ? 13.375 -18.125 -9.867 1 98.69 140 PRO B CA 1
ATOM 4570 C C . PRO B 1 140 ? 13.758 -16.859 -10.625 1 98.69 140 PRO B C 1
ATOM 4572 O O . PRO B 1 140 ? 14.438 -15.984 -10.078 1 98.69 140 PRO B O 1
ATOM 4575 N N . ILE B 1 141 ? 13.375 -16.75 -11.875 1 98.88 141 ILE B N 1
ATOM 4576 C CA . ILE B 1 141 ? 13.742 -15.57 -12.656 1 98.88 141 ILE B CA 1
ATOM 4577 C C . ILE B 1 141 ? 12.523 -14.672 -12.844 1 98.88 141 ILE B C 1
ATOM 4579 O O . ILE B 1 141 ? 12.586 -13.469 -12.586 1 98.88 141 ILE B O 1
ATOM 4583 N N . TRP B 1 142 ? 11.391 -15.258 -13.133 1 98.81 142 TRP B N 1
ATOM 4584 C CA . TRP B 1 142 ? 10.188 -14.484 -13.422 1 98.81 142 TRP B CA 1
ATOM 4585 C C . TRP B 1 142 ? 9.719 -13.719 -12.188 1 98.81 142 TRP B C 1
ATOM 4587 O O . TRP B 1 142 ? 9.422 -12.523 -12.273 1 98.81 142 TRP B O 1
ATOM 4597 N N . GLN B 1 143 ? 9.648 -14.414 -11.055 1 98.25 143 GLN B N 1
ATOM 4598 C CA . GLN B 1 143 ? 9.148 -13.766 -9.844 1 98.25 143 GLN B CA 1
ATOM 4599 C C . GLN B 1 143 ? 10.023 -12.57 -9.461 1 98.25 143 GLN B C 1
ATOM 4601 O O . GLN B 1 143 ? 9.523 -11.578 -8.922 1 98.25 143 GLN B O 1
ATOM 4606 N N . VAL B 1 144 ? 11.312 -12.672 -9.758 1 98.88 144 VAL B N 1
ATOM 4607 C CA . VAL B 1 144 ? 12.234 -11.586 -9.461 1 98.88 144 VAL B CA 1
ATOM 4608 C C . VAL B 1 144 ? 12.023 -10.438 -10.445 1 98.88 144 VAL B C 1
ATOM 4610 O O . VAL B 1 144 ? 11.836 -9.289 -10.039 1 98.88 144 VAL B O 1
ATOM 4613 N N . LEU B 1 145 ? 11.977 -10.742 -11.727 1 98.94 145 LEU B N 1
ATOM 4614 C CA . LEU B 1 145 ? 11.969 -9.703 -12.742 1 98.94 145 LEU B CA 1
ATOM 4615 C C . LEU B 1 145 ? 10.602 -9.039 -12.836 1 98.94 145 LEU B C 1
ATOM 4617 O O . LEU B 1 145 ? 10.492 -7.863 -13.195 1 98.94 145 LEU B O 1
ATOM 4621 N N . ARG B 1 146 ? 9.562 -9.82 -12.461 1 98.44 146 ARG B N 1
ATOM 4622 C CA . ARG B 1 146 ? 8.219 -9.258 -12.43 1 98.44 146 ARG B CA 1
ATOM 4623 C C . ARG B 1 146 ? 8.164 -8 -11.57 1 98.44 146 ARG B C 1
ATOM 4625 O O . ARG B 1 146 ? 7.469 -7.039 -11.898 1 98.44 146 ARG B O 1
ATOM 4632 N N . GLY B 1 147 ? 8.914 -7.996 -10.484 1 98.44 147 GLY B N 1
ATOM 4633 C CA . GLY B 1 147 ? 9.023 -6.828 -9.625 1 98.44 147 GLY B CA 1
ATOM 4634 C C . GLY B 1 147 ? 10.156 -5.902 -10.016 1 98.44 147 GLY B C 1
ATOM 4635 O O . GLY B 1 147 ? 10.016 -4.68 -9.969 1 98.44 147 GLY B O 1
ATOM 4636 N N . THR B 1 148 ? 11.266 -6.438 -10.477 1 98.81 148 THR B N 1
ATOM 4637 C CA . THR B 1 148 ? 12.5 -5.703 -10.711 1 98.81 148 THR B CA 1
ATOM 4638 C C . THR B 1 148 ? 12.344 -4.738 -11.883 1 98.81 148 THR B C 1
ATOM 4640 O O . THR B 1 148 ? 12.727 -3.57 -11.789 1 98.81 148 THR B O 1
ATOM 4643 N N . VAL B 1 149 ? 11.805 -5.195 -12.977 1 98.94 149 VAL B N 1
ATOM 4644 C CA . VAL B 1 149 ? 11.828 -4.461 -14.234 1 98.94 149 VAL B CA 1
ATOM 4645 C C . VAL B 1 149 ? 11.039 -3.162 -14.094 1 98.94 149 VAL B C 1
ATOM 4647 O O . VAL B 1 149 ? 11.578 -2.076 -14.32 1 98.94 149 VAL B O 1
ATOM 4650 N N . PRO B 1 150 ? 9.75 -3.264 -13.633 1 98.81 150 PRO B N 1
ATOM 4651 C CA . PRO B 1 150 ? 9.039 -1.994 -13.484 1 98.81 150 PRO B CA 1
ATOM 4652 C C . PRO B 1 150 ? 9.648 -1.101 -12.406 1 98.81 150 PRO B C 1
ATOM 4654 O O . PRO B 1 150 ? 9.641 0.126 -12.531 1 98.81 150 PRO B O 1
ATOM 4657 N N . THR B 1 151 ? 10.211 -1.653 -11.352 1 98.81 151 THR B N 1
ATOM 4658 C CA . THR B 1 151 ? 10.805 -0.904 -10.242 1 98.81 151 THR B CA 1
ATOM 4659 C C . THR B 1 151 ? 12.039 -0.14 -10.711 1 98.81 151 THR B C 1
ATOM 4661 O O . THR B 1 151 ? 12.211 1.036 -10.375 1 98.81 151 THR B O 1
ATOM 4664 N N . LEU B 1 152 ? 12.906 -0.822 -11.5 1 98.88 152 LEU B N 1
ATOM 4665 C CA . LEU B 1 152 ? 14.102 -0.167 -12.023 1 98.88 152 LEU B CA 1
ATOM 4666 C C . LEU B 1 152 ? 13.734 0.896 -13.047 1 98.88 152 LEU B C 1
ATOM 4668 O O . LEU B 1 152 ? 14.359 1.954 -13.109 1 98.88 152 LEU B O 1
ATOM 4672 N N . LEU B 1 153 ? 12.758 0.592 -13.867 1 98.88 153 LEU B N 1
ATOM 4673 C CA . LEU B 1 153 ? 12.305 1.559 -14.859 1 98.88 153 LEU B CA 1
ATOM 4674 C C . LEU B 1 153 ? 11.844 2.85 -14.195 1 98.88 153 LEU B C 1
ATOM 4676 O O . LEU B 1 153 ? 12.062 3.941 -14.727 1 98.88 153 LEU B O 1
ATOM 4680 N N . ALA B 1 154 ? 11.25 2.746 -13.023 1 98.75 154 ALA B N 1
ATOM 4681 C CA . ALA B 1 154 ? 10.75 3.9 -12.289 1 98.75 154 ALA B CA 1
ATOM 4682 C C . ALA B 1 154 ? 11.891 4.695 -11.664 1 98.75 154 ALA B C 1
ATOM 4684 O O . ALA B 1 154 ? 11.68 5.805 -11.172 1 98.75 154 ALA B O 1
ATOM 4685 N N . GLY B 1 155 ? 13.062 4.102 -11.609 1 98.69 155 GLY B N 1
ATOM 4686 C CA . GLY B 1 155 ? 14.234 4.824 -11.125 1 98.69 155 GLY B CA 1
ATOM 4687 C C . GLY B 1 155 ? 14.734 4.32 -9.781 1 98.69 155 GLY B C 1
ATOM 4688 O O . GLY B 1 155 ? 15.711 4.836 -9.25 1 98.69 155 GLY B O 1
ATOM 4689 N N . ASN B 1 156 ? 14.055 3.322 -9.188 1 98.81 156 ASN B N 1
ATOM 4690 C CA . ASN B 1 156 ? 14.508 2.689 -7.957 1 98.81 156 ASN B CA 1
ATOM 4691 C C . ASN B 1 156 ? 15.656 1.723 -8.211 1 98.81 156 ASN B C 1
ATOM 4693 O O . ASN B 1 156 ? 15.977 1.423 -9.367 1 98.81 156 ASN B O 1
ATOM 4697 N N . THR B 1 157 ? 16.312 1.297 -7.172 1 98.81 157 THR B N 1
ATOM 4698 C CA . THR B 1 157 ? 17.203 0.144 -7.238 1 98.81 157 THR B CA 1
ATOM 4699 C C . THR B 1 157 ? 16.594 -1.051 -6.508 1 98.81 157 THR B C 1
ATOM 4701 O O . THR B 1 157 ? 15.555 -0.925 -5.855 1 98.81 157 THR B O 1
ATOM 4704 N N . TYR B 1 158 ? 17.156 -2.182 -6.715 1 98.88 158 TYR B N 1
ATOM 4705 C CA . TYR B 1 158 ? 16.547 -3.43 -6.273 1 98.88 158 TYR B CA 1
ATOM 4706 C C . TYR B 1 158 ? 17.562 -4.316 -5.57 1 98.88 158 TYR B C 1
ATOM 4708 O O . TYR B 1 158 ? 18.625 -4.609 -6.121 1 98.88 158 TYR B O 1
ATOM 4716 N N . VAL B 1 159 ? 17.266 -4.715 -4.309 1 98.94 159 VAL B N 1
ATOM 4717 C CA . VAL B 1 159 ? 18.109 -5.605 -3.512 1 98.94 159 VAL B CA 1
ATOM 4718 C C . VAL B 1 159 ? 17.406 -6.945 -3.326 1 98.94 159 VAL B C 1
ATOM 4720 O O . VAL B 1 159 ? 16.453 -7.055 -2.539 1 98.94 159 VAL B O 1
ATOM 4723 N N . LEU B 1 160 ? 17.922 -7.973 -3.951 1 98.94 160 LEU B N 1
ATOM 4724 C CA . LEU B 1 160 ? 17.266 -9.273 -3.992 1 98.94 160 LEU B CA 1
ATOM 4725 C C . LEU B 1 160 ? 17.812 -10.188 -2.896 1 98.94 160 LEU B C 1
ATOM 4727 O O . LEU B 1 160 ? 19.016 -10.453 -2.84 1 98.94 160 LEU B O 1
ATOM 4731 N N . LYS B 1 161 ? 17.016 -10.562 -2.041 1 98.94 161 LYS B N 1
ATOM 4732 C CA . LYS B 1 161 ? 17.188 -11.766 -1.235 1 98.94 161 LYS B CA 1
ATOM 4733 C C . LYS B 1 161 ? 16.391 -12.938 -1.803 1 98.94 161 LYS B C 1
ATOM 4735 O O . LYS B 1 161 ? 15.172 -12.992 -1.651 1 98.94 161 LYS B O 1
ATOM 4740 N N . HIS B 1 162 ? 17.031 -13.914 -2.416 1 98.75 162 HIS B N 1
ATOM 4741 C CA . HIS B 1 162 ? 16.375 -15.039 -3.07 1 98.75 162 HIS B CA 1
ATOM 4742 C C . HIS B 1 162 ? 16.219 -16.219 -2.113 1 98.75 162 HIS B C 1
ATOM 4744 O O . HIS B 1 162 ? 16.812 -16.219 -1.028 1 98.75 162 HIS B O 1
ATOM 4750 N N . ALA B 1 163 ? 15.352 -17.141 -2.432 1 98.5 163 ALA B N 1
ATOM 4751 C CA . ALA B 1 163 ? 15.258 -18.391 -1.683 1 98.5 163 ALA B CA 1
ATOM 4752 C C . ALA B 1 163 ? 16.594 -19.125 -1.687 1 98.5 163 ALA B C 1
ATOM 4754 O O . ALA B 1 163 ? 17.297 -19.156 -2.699 1 98.5 163 ALA B O 1
ATOM 4755 N N . PRO B 1 164 ? 16.922 -19.766 -0.62 1 98 164 PRO B N 1
ATOM 4756 C CA . PRO B 1 164 ? 18.266 -20.344 -0.483 1 98 164 PRO B CA 1
ATOM 4757 C C . PRO B 1 164 ? 18.531 -21.469 -1.48 1 98 164 PRO B C 1
ATOM 4759 O O . PRO B 1 164 ? 19.672 -21.703 -1.864 1 98 164 PRO B O 1
ATOM 4762 N N . ASN B 1 165 ? 17.562 -22.156 -1.952 1 98 165 ASN B N 1
ATOM 4763 C CA . ASN B 1 165 ? 17.766 -23.344 -2.789 1 98 165 ASN B CA 1
ATOM 4764 C C . ASN B 1 165 ? 18 -22.953 -4.246 1 98 165 ASN B C 1
ATOM 4766 O O . ASN B 1 165 ? 18.281 -23.812 -5.082 1 98 165 ASN B O 1
ATOM 4770 N N . VAL B 1 166 ? 17.906 -21.594 -4.578 1 98.75 166 VAL B N 1
ATOM 4771 C CA . VAL B 1 166 ? 18.047 -21.25 -5.988 1 98.75 166 VAL B CA 1
ATOM 4772 C C . VAL B 1 166 ? 19.047 -20.125 -6.156 1 98.75 166 VAL B C 1
ATOM 4774 O O . VAL B 1 166 ? 18.891 -19.25 -7.008 1 98.75 166 VAL B O 1
ATOM 4777 N N . MET B 1 167 ? 20.094 -20.078 -5.398 1 98.69 167 MET B N 1
ATOM 4778 C CA . MET B 1 167 ? 21.094 -19.016 -5.445 1 98.69 167 MET B CA 1
ATOM 4779 C C . MET B 1 167 ? 21.875 -19.078 -6.746 1 98.69 167 MET B C 1
ATOM 4781 O O . MET B 1 167 ? 22.375 -18.047 -7.223 1 98.69 167 MET B O 1
ATOM 4785 N N . GLY B 1 168 ? 22.016 -20.25 -7.344 1 98.81 168 GLY B N 1
ATOM 4786 C CA . GLY B 1 168 ? 22.609 -20.312 -8.672 1 98.81 168 GLY B CA 1
ATOM 4787 C C . GLY B 1 168 ? 21.875 -19.469 -9.695 1 98.81 168 GLY B C 1
ATOM 4788 O O . GLY B 1 168 ? 22.5 -18.75 -10.469 1 98.81 168 GLY B O 1
ATOM 4789 N N . SER B 1 169 ? 20.594 -19.578 -9.688 1 98.88 169 SER B N 1
ATOM 4790 C CA . SER B 1 169 ? 19.75 -18.75 -10.57 1 98.88 169 SER B CA 1
ATOM 4791 C C . SER B 1 169 ? 19.922 -17.266 -10.266 1 98.88 169 SER B C 1
ATOM 4793 O O . SER B 1 169 ? 20 -16.453 -11.188 1 98.88 169 SER B O 1
ATOM 4795 N N . ALA B 1 170 ? 20.031 -16.922 -9.008 1 98.81 170 ALA B N 1
ATOM 4796 C CA . ALA B 1 170 ? 20.188 -15.531 -8.602 1 98.81 170 ALA B CA 1
ATOM 4797 C C . ALA B 1 170 ? 21.469 -14.938 -9.156 1 98.81 170 ALA B C 1
ATOM 4799 O O . ALA B 1 170 ? 21.469 -13.812 -9.672 1 98.81 170 ALA B O 1
ATOM 4800 N N . TYR B 1 171 ? 22.531 -15.688 -9.062 1 98.69 171 TYR B N 1
ATOM 4801 C CA . TYR B 1 171 ? 23.828 -15.164 -9.477 1 98.69 171 TYR B CA 1
ATOM 4802 C C . TYR B 1 171 ? 23.953 -15.125 -11 1 98.69 171 TYR B C 1
ATOM 4804 O O . TYR B 1 171 ? 24.594 -14.242 -11.555 1 98.69 171 TYR B O 1
ATOM 4812 N N . LEU B 1 172 ? 23.297 -16.094 -11.695 1 98.81 172 LEU B N 1
ATOM 4813 C CA . LEU B 1 172 ? 23.234 -16 -13.148 1 98.81 172 LEU B CA 1
ATOM 4814 C C . LEU B 1 172 ? 22.453 -14.773 -13.586 1 98.81 172 LEU B C 1
ATOM 4816 O O . LEU B 1 172 ? 22.797 -14.125 -14.578 1 98.81 172 LEU B O 1
ATOM 4820 N N . LEU B 1 173 ? 21.406 -14.453 -12.828 1 98.88 173 LEU B N 1
ATOM 4821 C CA . LEU B 1 173 ? 20.641 -13.242 -13.109 1 98.88 173 LEU B CA 1
ATOM 4822 C C . LEU B 1 173 ? 21.484 -12 -12.875 1 98.88 173 LEU B C 1
ATOM 4824 O O . LEU B 1 173 ? 21.453 -11.055 -13.672 1 98.88 173 LEU B O 1
ATOM 4828 N N . LEU B 1 174 ? 22.234 -11.969 -11.781 1 98.75 174 LEU B N 1
ATOM 4829 C CA . LEU B 1 174 ? 23.141 -10.859 -11.508 1 98.75 174 LEU B CA 1
ATOM 4830 C C . LEU B 1 174 ? 24.125 -10.656 -12.656 1 98.75 174 LEU B C 1
ATOM 4832 O O . LEU B 1 174 ? 24.391 -9.523 -13.055 1 98.75 174 LEU B O 1
ATOM 4836 N N . ASP B 1 175 ? 24.625 -11.758 -13.203 1 98.44 175 ASP B N 1
ATOM 4837 C CA . ASP B 1 175 ? 25.547 -11.703 -14.344 1 98.44 175 ASP B CA 1
ATOM 4838 C C . ASP B 1 175 ? 24.859 -11.094 -15.57 1 98.44 175 ASP B C 1
ATOM 4840 O O . ASP B 1 175 ? 25.469 -10.336 -16.328 1 98.44 175 ASP B O 1
ATOM 4844 N N . ALA B 1 176 ? 23.609 -11.492 -15.758 1 98.81 176 ALA B N 1
ATOM 4845 C CA . ALA B 1 176 ? 22.844 -10.938 -16.891 1 98.81 176 ALA B CA 1
ATOM 4846 C C . ALA B 1 176 ? 22.719 -9.43 -16.766 1 98.81 176 ALA B C 1
ATOM 4848 O O . ALA B 1 176 ? 22.812 -8.703 -17.75 1 98.81 176 ALA B O 1
ATOM 4849 N N . PHE B 1 177 ? 22.484 -8.906 -15.578 1 98.81 177 PHE B N 1
ATOM 4850 C CA . PHE B 1 177 ? 22.406 -7.473 -15.344 1 98.81 177 PHE B CA 1
ATOM 4851 C C . PHE B 1 177 ? 23.734 -6.797 -15.672 1 98.81 177 PHE B C 1
ATOM 4853 O O . PHE B 1 177 ? 23.766 -5.719 -16.281 1 98.81 177 PHE B O 1
ATOM 4860 N N . ARG B 1 178 ? 24.844 -7.43 -15.305 1 98.06 178 ARG B N 1
ATOM 4861 C CA . ARG B 1 178 ? 26.172 -6.895 -15.609 1 98.06 178 ARG B CA 1
ATOM 4862 C C . ARG B 1 178 ? 26.406 -6.836 -17.109 1 98.06 178 ARG B C 1
ATOM 4864 O O . ARG B 1 178 ? 26.875 -5.82 -17.641 1 98.06 178 ARG B O 1
ATOM 4871 N N . HIS B 1 179 ? 26.016 -7.875 -17.75 1 98.12 179 HIS B N 1
ATOM 4872 C CA . HIS B 1 179 ? 26.203 -7.949 -19.188 1 98.12 179 HIS B CA 1
ATOM 4873 C C . HIS B 1 179 ? 25.344 -6.914 -19.906 1 98.12 179 HIS B C 1
ATOM 4875 O O . HIS B 1 179 ? 25.734 -6.398 -20.953 1 98.12 179 HIS B O 1
ATOM 4881 N N . ALA B 1 180 ? 24.188 -6.656 -19.328 1 98.56 180 ALA B N 1
ATOM 4882 C CA . ALA B 1 180 ? 23.266 -5.688 -19.906 1 98.56 180 ALA B CA 1
ATOM 4883 C C . ALA B 1 180 ? 23.734 -4.258 -19.672 1 98.56 180 ALA B C 1
ATOM 4885 O O . ALA B 1 180 ? 23.156 -3.307 -20.203 1 98.56 180 ALA B O 1
ATOM 4886 N N . GLY B 1 181 ? 24.734 -4.066 -18.828 1 98 181 GLY B N 1
ATOM 4887 C CA . GLY B 1 181 ? 25.344 -2.762 -18.656 1 98 181 GLY B CA 1
ATOM 4888 C C . GLY B 1 181 ? 24.734 -1.956 -17.531 1 98 181 GLY B C 1
ATOM 4889 O O . GLY B 1 181 ? 24.891 -0.735 -17.469 1 98 181 GLY B O 1
ATOM 4890 N N . PHE B 1 182 ? 24.016 -2.594 -16.656 1 98.56 182 PHE B N 1
ATOM 4891 C CA . PHE B 1 182 ? 23.5 -1.869 -15.492 1 98.56 182 PHE B CA 1
ATOM 4892 C C . PHE B 1 182 ? 24.641 -1.438 -14.578 1 98.56 182 PHE B C 1
ATOM 4894 O O . PHE B 1 182 ? 25.594 -2.195 -14.359 1 98.56 182 PHE B O 1
ATOM 4901 N N . PRO B 1 183 ? 24.562 -0.215 -14.047 1 97.88 183 PRO B N 1
ATOM 4902 C CA . PRO B 1 183 ? 25.594 0.229 -13.102 1 97.88 183 PRO B CA 1
ATOM 4903 C C . PRO B 1 183 ? 25.609 -0.591 -11.812 1 97.88 183 PRO B C 1
ATOM 4905 O O . PRO B 1 183 ? 24.594 -1.17 -11.438 1 97.88 183 PRO B O 1
ATOM 4908 N N . GLU B 1 184 ? 26.734 -0.574 -11.18 1 97.31 184 GLU B N 1
ATOM 4909 C CA . GLU B 1 184 ? 26.844 -1.225 -9.883 1 97.31 184 GLU B CA 1
ATOM 4910 C C . GLU B 1 184 ? 25.828 -0.66 -8.891 1 97.31 184 GLU B C 1
ATOM 4912 O O . GLU B 1 184 ? 25.594 0.551 -8.852 1 97.31 184 GLU B O 1
ATOM 4917 N N . GLY B 1 185 ? 25.156 -1.504 -8.18 1 98.44 185 GLY B N 1
ATOM 4918 C CA . GLY B 1 185 ? 24.266 -1.077 -7.121 1 98.44 185 GLY B CA 1
ATOM 4919 C C . GLY B 1 185 ? 22.812 -1.003 -7.562 1 98.44 185 GLY B C 1
ATOM 4920 O O . GLY B 1 185 ? 21.906 -0.964 -6.727 1 98.44 185 GLY B O 1
ATOM 4921 N N . VAL B 1 186 ? 22.516 -0.938 -8.836 1 98.88 186 VAL B N 1
ATOM 4922 C CA . VAL B 1 186 ? 21.156 -0.811 -9.336 1 98.88 186 VAL B CA 1
ATOM 4923 C C . VAL B 1 186 ? 20.391 -2.111 -9.086 1 98.88 186 VAL B C 1
ATOM 4925 O O . VAL B 1 186 ? 19.188 -2.092 -8.805 1 98.88 186 VAL B O 1
ATOM 4928 N N . PHE B 1 187 ? 21.109 -3.225 -9.227 1 98.88 187 PHE B N 1
ATOM 4929 C CA . PHE B 1 187 ? 20.609 -4.547 -8.875 1 98.88 187 PHE B CA 1
ATOM 4930 C C . PHE B 1 187 ? 21.625 -5.297 -8.016 1 98.88 187 PHE B C 1
ATOM 4932 O O . PHE B 1 187 ? 22.75 -5.566 -8.461 1 98.88 187 PHE B O 1
ATOM 4939 N N . GLU B 1 188 ? 21.234 -5.617 -6.828 1 98.69 188 GLU B N 1
ATOM 4940 C CA . GLU B 1 188 ? 22.078 -6.332 -5.883 1 98.69 188 GLU B CA 1
ATOM 4941 C C . GLU B 1 188 ? 21.453 -7.66 -5.469 1 98.69 188 GLU B C 1
ATOM 4943 O O . GLU B 1 188 ? 20.234 -7.777 -5.391 1 98.69 188 GLU B O 1
ATOM 4948 N N . VAL B 1 189 ? 22.281 -8.625 -5.254 1 98.81 189 VAL B N 1
ATOM 4949 C CA . VAL B 1 189 ? 21.859 -9.891 -4.652 1 98.81 189 VAL B CA 1
ATOM 4950 C C . VAL B 1 189 ? 22.516 -10.055 -3.281 1 98.81 189 VAL B C 1
ATOM 4952 O O . VAL B 1 189 ? 23.734 -9.938 -3.15 1 98.81 189 VAL B O 1
ATOM 4955 N N . ILE B 1 190 ? 21.688 -10.25 -2.297 1 98.81 190 ILE B N 1
ATOM 4956 C CA . ILE B 1 190 ? 22.234 -10.523 -0.966 1 98.81 190 ILE B CA 1
ATOM 4957 C C . ILE B 1 190 ? 21.828 -11.938 -0.533 1 98.81 190 ILE B C 1
ATOM 4959 O O . ILE B 1 190 ? 20.734 -12.398 -0.833 1 98.81 190 ILE B O 1
ATOM 4963 N N . ASN B 1 191 ? 22.766 -12.664 0.036 1 98.69 191 ASN B N 1
ATOM 4964 C CA . ASN B 1 191 ? 22.562 -13.992 0.604 1 98.69 191 ASN B CA 1
ATOM 4965 C C . ASN B 1 191 ? 22.703 -13.984 2.123 1 98.69 191 ASN B C 1
ATOM 4967 O O . ASN B 1 191 ? 23.75 -14.375 2.654 1 98.69 191 ASN B O 1
ATOM 4971 N N . VAL B 1 192 ? 21.594 -13.656 2.756 1 98.56 192 VAL B N 1
ATOM 4972 C CA . VAL B 1 192 ? 21.641 -13.461 4.199 1 98.56 192 VAL B CA 1
ATOM 4973 C C . VAL B 1 192 ? 20.609 -14.352 4.883 1 98.56 192 VAL B C 1
ATOM 4975 O O . VAL B 1 192 ? 19.672 -14.844 4.238 1 98.56 192 VAL B O 1
ATOM 4978 N N . THR B 1 193 ? 20.797 -14.609 6.199 1 97.5 193 THR B N 1
ATOM 4979 C CA . THR B 1 193 ? 19.844 -15.32 7.039 1 97.5 193 THR B CA 1
ATOM 4980 C C . THR B 1 193 ? 18.609 -14.461 7.312 1 97.5 193 THR B C 1
ATOM 4982 O O . THR B 1 193 ? 18.578 -13.281 6.953 1 97.5 193 THR B O 1
ATOM 4985 N N . PRO B 1 194 ? 17.578 -15.055 7.91 1 96.5 194 PRO B N 1
ATOM 4986 C CA . PRO B 1 194 ? 16.406 -14.258 8.281 1 96.5 194 PRO B CA 1
ATOM 4987 C C . PRO B 1 194 ? 16.766 -13.047 9.141 1 96.5 194 PRO B C 1
ATOM 4989 O O . PRO B 1 194 ? 16.172 -11.984 9 1 96.5 194 PRO B O 1
ATOM 4992 N N . ASP B 1 195 ? 17.75 -13.188 9.977 1 97.5 195 ASP B N 1
ATOM 4993 C CA . ASP B 1 195 ? 18.203 -12.055 10.773 1 97.5 195 ASP B CA 1
ATOM 4994 C C . ASP B 1 195 ? 18.75 -10.945 9.891 1 97.5 195 ASP B C 1
ATOM 4996 O O . ASP B 1 195 ? 18.531 -9.766 10.156 1 97.5 195 ASP B O 1
ATOM 5000 N N . GLY B 1 196 ? 19.531 -11.359 8.898 1 98.38 196 GLY B N 1
ATOM 5001 C CA . GLY B 1 196 ? 20.031 -10.383 7.938 1 98.38 196 GLY B CA 1
ATOM 5002 C C . GLY B 1 196 ? 18.922 -9.656 7.199 1 98.38 196 GLY B C 1
ATOM 5003 O O . GLY B 1 196 ? 19.031 -8.453 6.938 1 98.38 196 GLY B O 1
ATOM 5004 N N . VAL B 1 197 ? 17.859 -10.352 6.863 1 98.69 197 VAL B N 1
ATOM 5005 C CA . VAL B 1 197 ? 16.703 -9.742 6.211 1 98.69 197 VAL B CA 1
ATOM 5006 C C . VAL B 1 197 ? 16.078 -8.711 7.137 1 98.69 197 VAL B C 1
ATOM 5008 O O . VAL B 1 197 ? 15.742 -7.598 6.711 1 98.69 197 VAL B O 1
ATOM 5011 N N . SER B 1 198 ? 15.906 -9.07 8.406 1 98.62 198 SER B N 1
ATOM 5012 C CA . SER B 1 198 ? 15.336 -8.164 9.398 1 98.62 198 SER B CA 1
ATOM 5013 C C . SER B 1 198 ? 16.172 -6.887 9.523 1 98.62 198 SER B C 1
ATOM 5015 O O . SER B 1 198 ? 15.617 -5.789 9.602 1 98.62 198 SER B O 1
ATOM 5017 N N . LYS B 1 199 ? 17.469 -7.051 9.531 1 98.62 199 LYS B N 1
ATOM 5018 C CA . LYS B 1 199 ? 18.375 -5.906 9.609 1 98.62 199 LYS B CA 1
ATOM 5019 C C . LYS B 1 199 ? 18.234 -5.016 8.383 1 98.62 199 LYS B C 1
ATOM 5021 O O . LYS B 1 199 ? 18.266 -3.787 8.492 1 98.62 199 LYS B O 1
ATOM 5026 N N . ALA B 1 200 ? 18.125 -5.633 7.234 1 98.88 200 ALA B N 1
ATOM 5027 C CA . ALA B 1 200 ? 17.969 -4.875 5.992 1 98.88 200 ALA B CA 1
ATOM 5028 C C . ALA B 1 200 ? 16.672 -4.086 5.988 1 98.88 200 ALA B C 1
ATOM 5030 O O . ALA B 1 200 ? 16.641 -2.924 5.57 1 98.88 200 ALA B O 1
ATOM 5031 N N . ILE B 1 201 ? 15.57 -4.715 6.469 1 98.81 201 ILE B N 1
ATOM 5032 C CA . ILE B 1 201 ? 14.281 -4.039 6.516 1 98.81 201 ILE B CA 1
ATOM 5033 C C . ILE B 1 201 ? 14.367 -2.805 7.406 1 98.81 201 ILE B C 1
ATOM 5035 O O . ILE B 1 201 ? 13.844 -1.743 7.066 1 98.81 201 ILE B O 1
ATOM 5039 N N . ALA B 1 202 ? 15.047 -2.924 8.484 1 98.31 202 ALA B N 1
ATOM 5040 C CA . ALA B 1 202 ? 15.133 -1.843 9.461 1 98.31 202 ALA B CA 1
ATOM 5041 C C . ALA B 1 202 ? 16.094 -0.755 9 1 98.31 202 ALA B C 1
ATOM 5043 O O . ALA B 1 202 ? 16.094 0.354 9.539 1 98.31 202 ALA B O 1
ATOM 5044 N N . ASP B 1 203 ? 17 -1.052 8.023 1 98.69 203 ASP B N 1
ATOM 5045 C CA . ASP B 1 203 ? 18.031 -0.127 7.57 1 98.69 203 ASP B CA 1
ATOM 5046 C C . ASP B 1 203 ? 17.406 1.07 6.848 1 98.69 203 ASP B C 1
ATOM 5048 O O . ASP B 1 203 ? 16.594 0.902 5.941 1 98.69 203 ASP B O 1
ATOM 5052 N N . PRO B 1 204 ? 17.797 2.32 7.211 1 97.06 204 PRO B N 1
ATOM 5053 C CA . PRO B 1 204 ? 17.172 3.516 6.621 1 97.06 204 PRO B CA 1
ATOM 5054 C C . PRO B 1 204 ? 17.469 3.652 5.129 1 97.06 204 PRO B C 1
ATOM 5056 O O . PRO B 1 204 ? 16.797 4.422 4.434 1 97.06 204 PRO B O 1
ATOM 5059 N N . ARG B 1 205 ? 18.484 2.986 4.594 1 97.94 205 ARG B N 1
ATOM 5060 C CA . ARG B 1 205 ? 18.797 3.064 3.172 1 97.94 205 ARG B CA 1
ATOM 5061 C C . ARG B 1 205 ? 17.766 2.318 2.336 1 97.94 205 ARG B C 1
ATOM 5063 O O . ARG B 1 205 ? 17.609 2.594 1.145 1 97.94 205 ARG B O 1
ATOM 5070 N N . ILE B 1 206 ? 17.047 1.289 2.912 1 98.81 206 ILE B N 1
ATOM 5071 C CA . ILE B 1 206 ? 15.953 0.596 2.246 1 98.81 206 ILE B CA 1
ATOM 5072 C C . ILE B 1 206 ? 14.672 1.425 2.357 1 98.81 206 ILE B C 1
ATOM 5074 O O . ILE B 1 206 ? 14.289 1.836 3.455 1 98.81 206 ILE B O 1
ATOM 5078 N N . ALA B 1 207 ? 14.07 1.626 1.229 1 98.44 207 ALA B N 1
ATOM 5079 C CA . ALA B 1 207 ? 12.922 2.533 1.208 1 98.44 207 ALA B CA 1
ATOM 5080 C C . ALA B 1 207 ? 11.609 1.765 1.324 1 98.44 207 ALA B C 1
ATOM 5082 O O . ALA B 1 207 ? 10.617 2.297 1.817 1 98.44 207 ALA B O 1
ATOM 5083 N N . ALA B 1 208 ? 11.578 0.587 0.864 1 98.75 208 ALA B N 1
ATOM 5084 C CA . ALA B 1 208 ? 10.375 -0.235 0.83 1 98.75 208 ALA B CA 1
ATOM 5085 C C . ALA B 1 208 ? 10.719 -1.711 0.662 1 98.75 208 ALA B C 1
ATOM 5087 O O . ALA B 1 208 ? 11.875 -2.061 0.417 1 98.75 208 ALA B O 1
ATOM 5088 N N . VAL B 1 209 ? 9.703 -2.574 0.824 1 98.81 209 VAL B N 1
ATOM 5089 C CA . VAL B 1 209 ? 9.938 -4.016 0.823 1 98.81 209 VAL B CA 1
ATOM 5090 C C . VAL B 1 209 ? 8.883 -4.711 -0.035 1 98.81 209 VAL B C 1
ATOM 5092 O O . VAL B 1 209 ? 7.723 -4.285 -0.067 1 98.81 209 VAL B O 1
ATOM 5095 N N . THR B 1 210 ? 9.242 -5.699 -0.769 1 98.81 210 THR B N 1
ATOM 5096 C CA . THR B 1 210 ? 8.297 -6.586 -1.444 1 98.81 210 THR B CA 1
ATOM 5097 C C . THR B 1 210 ? 8.648 -8.047 -1.182 1 98.81 210 THR B C 1
ATOM 5099 O O . THR B 1 210 ? 9.828 -8.406 -1.089 1 98.81 210 THR B O 1
ATOM 5102 N N . LEU B 1 211 ? 7.656 -8.852 -1.001 1 98.75 211 LEU B N 1
ATOM 5103 C CA . LEU B 1 211 ? 7.832 -10.281 -0.763 1 98.75 211 LEU B CA 1
ATOM 5104 C C . LEU B 1 211 ? 6.836 -11.094 -1.581 1 98.75 211 LEU B C 1
ATOM 5106 O O . LEU B 1 211 ? 5.652 -10.75 -1.646 1 98.75 211 LEU B O 1
ATOM 5110 N N . THR B 1 212 ? 7.277 -12.008 -2.248 1 98.62 212 THR B N 1
ATOM 5111 C CA . THR B 1 212 ? 6.473 -13.117 -2.748 1 98.62 212 THR B CA 1
ATOM 5112 C C . THR B 1 212 ? 6.812 -14.406 -2.014 1 98.62 212 THR B C 1
ATOM 5114 O O . THR B 1 212 ? 7.973 -14.828 -1.991 1 98.62 212 THR B O 1
ATOM 5117 N N . GLY B 1 213 ? 5.848 -14.961 -1.34 1 97.62 213 GLY B N 1
ATOM 5118 C CA . GLY B 1 213 ? 6.145 -16.156 -0.559 1 97.62 213 GLY B CA 1
ATOM 5119 C C . GLY B 1 213 ? 4.949 -16.672 0.223 1 97.62 213 GLY B C 1
ATOM 5120 O O . GLY B 1 213 ? 3.807 -16.516 -0.21 1 97.62 213 GLY B O 1
ATOM 5121 N N . SER B 1 214 ? 5.223 -17.359 1.339 1 96.5 214 SER B N 1
ATOM 5122 C CA . SER B 1 214 ? 4.184 -17.984 2.148 1 96.5 214 SER B CA 1
ATOM 5123 C C . SER B 1 214 ? 3.49 -16.969 3.047 1 96.5 214 SER B C 1
ATOM 5125 O O . SER B 1 214 ? 4 -15.867 3.256 1 96.5 214 SER B O 1
ATOM 5127 N N . VAL B 1 215 ? 2.352 -17.391 3.564 1 97 215 VAL B N 1
ATOM 5128 C CA . VAL B 1 215 ? 1.602 -16.578 4.516 1 97 215 VAL B CA 1
ATOM 5129 C C . VAL B 1 215 ? 2.459 -16.297 5.75 1 97 215 VAL B C 1
ATOM 5131 O O . VAL B 1 215 ? 2.486 -15.172 6.254 1 97 215 VAL B O 1
ATOM 5134 N N . ARG B 1 216 ? 3.176 -17.297 6.184 1 96.88 216 ARG B N 1
ATOM 5135 C CA . ARG B 1 216 ? 4.031 -17.141 7.355 1 96.88 216 ARG B CA 1
ATOM 5136 C C . ARG B 1 216 ? 5.109 -16.094 7.113 1 96.88 216 ARG B C 1
ATOM 5138 O O . ARG B 1 216 ? 5.332 -15.219 7.957 1 96.88 216 ARG B O 1
ATOM 5145 N N . ALA B 1 217 ? 5.781 -16.219 5.977 1 97.56 217 ALA B N 1
ATOM 5146 C CA . ALA B 1 217 ? 6.805 -15.242 5.625 1 97.56 217 ALA B CA 1
ATOM 5147 C C . ALA B 1 217 ? 6.195 -13.852 5.461 1 97.56 217 ALA B C 1
ATOM 5149 O O . ALA B 1 217 ? 6.785 -12.852 5.887 1 97.56 217 ALA B O 1
ATOM 5150 N N . GLY B 1 218 ? 5.02 -13.797 4.84 1 98.44 218 GLY B N 1
ATOM 5151 C CA . GLY B 1 218 ? 4.328 -12.531 4.664 1 98.44 218 GLY B CA 1
ATOM 5152 C C . GLY B 1 218 ? 4.004 -11.844 5.977 1 98.44 218 GLY B C 1
ATOM 5153 O O . GLY B 1 218 ? 4.164 -10.625 6.098 1 98.44 218 GLY B O 1
ATOM 5154 N N . THR B 1 219 ? 3.557 -12.625 6.926 1 98.44 219 THR B N 1
ATOM 5155 C CA . THR B 1 219 ? 3.219 -12.094 8.242 1 98.44 219 THR B CA 1
ATOM 5156 C C . THR B 1 219 ? 4.449 -11.5 8.922 1 98.44 219 THR B C 1
ATOM 5158 O O . THR B 1 219 ? 4.391 -10.398 9.461 1 98.44 219 THR B O 1
ATOM 5161 N N . ALA B 1 220 ? 5.535 -12.188 8.812 1 98.56 220 ALA B N 1
ATOM 5162 C CA . ALA B 1 220 ? 6.773 -11.734 9.445 1 98.56 220 ALA B CA 1
ATOM 5163 C C . ALA B 1 220 ? 7.309 -10.477 8.773 1 98.56 220 ALA B C 1
ATOM 5165 O O . ALA B 1 220 ? 7.621 -9.484 9.445 1 98.56 220 ALA B O 1
ATOM 5166 N N . ILE B 1 221 ? 7.41 -10.508 7.48 1 98.56 221 ILE B N 1
ATOM 5167 C CA . ILE B 1 221 ? 7.984 -9.414 6.715 1 98.56 221 ILE B CA 1
ATOM 5168 C C . ILE B 1 221 ? 7.059 -8.203 6.773 1 98.56 221 ILE B C 1
ATOM 5170 O O . ILE B 1 221 ? 7.516 -7.066 6.926 1 98.56 221 ILE B O 1
ATOM 5174 N N . GLY B 1 222 ? 5.727 -8.461 6.633 1 98.62 222 GLY B N 1
ATOM 5175 C CA . GLY B 1 222 ? 4.766 -7.379 6.77 1 98.62 222 GLY B CA 1
ATOM 5176 C C . GLY B 1 222 ? 4.859 -6.66 8.102 1 98.62 222 GLY B C 1
ATOM 5177 O O . GLY B 1 222 ? 4.824 -5.43 8.156 1 98.62 222 GLY B O 1
ATOM 5178 N N . SER B 1 223 ? 4.984 -7.434 9.141 1 98.75 223 SER B N 1
ATOM 5179 C CA . SER B 1 223 ? 5.102 -6.871 10.477 1 98.75 223 SER B CA 1
ATOM 5180 C C . SER B 1 223 ? 6.352 -6.008 10.609 1 98.75 223 SER B C 1
ATOM 5182 O O . SER B 1 223 ? 6.293 -4.898 11.141 1 98.75 223 SER B O 1
ATOM 5184 N N . GLN B 1 224 ? 7.457 -6.508 10.109 1 98.75 224 GLN B N 1
ATOM 5185 C CA . GLN B 1 224 ? 8.727 -5.801 10.211 1 98.75 224 GLN B CA 1
ATOM 5186 C C . GLN B 1 224 ? 8.727 -4.539 9.359 1 98.75 224 GLN B C 1
ATOM 5188 O O . GLN B 1 224 ? 9.234 -3.496 9.773 1 98.75 224 GLN B O 1
ATOM 5193 N N . ALA B 1 225 ? 8.203 -4.664 8.148 1 98.75 225 ALA B N 1
ATOM 5194 C CA . ALA B 1 225 ? 8.109 -3.498 7.277 1 98.75 225 ALA B CA 1
ATOM 5195 C C . ALA B 1 225 ? 7.238 -2.414 7.902 1 98.75 225 ALA B C 1
ATOM 5197 O O . ALA B 1 225 ? 7.598 -1.233 7.887 1 98.75 225 ALA B O 1
ATOM 5198 N N . GLY B 1 226 ? 6.055 -2.828 8.461 1 98.5 226 GLY B N 1
ATOM 5199 C CA . GLY B 1 226 ? 5.184 -1.885 9.148 1 98.5 226 GLY B CA 1
ATOM 5200 C C . GLY B 1 226 ? 5.859 -1.193 10.32 1 98.5 226 GLY B C 1
ATOM 5201 O O . GLY B 1 226 ? 5.73 0.02 10.492 1 98.5 226 GLY B O 1
ATOM 5202 N N . ALA B 1 227 ? 6.609 -1.942 11.07 1 98.44 227 ALA B N 1
ATOM 5203 C CA . ALA B 1 227 ? 7.32 -1.397 12.219 1 98.44 227 ALA B CA 1
ATOM 5204 C C . ALA B 1 227 ? 8.367 -0.377 11.789 1 98.44 227 ALA B C 1
ATOM 5206 O O . ALA B 1 227 ? 8.664 0.572 12.523 1 98.44 227 ALA B O 1
ATOM 5207 N N . ALA B 1 228 ? 8.906 -0.587 10.617 1 98.5 228 ALA B N 1
ATOM 5208 C CA . ALA B 1 228 ? 9.93 0.302 10.086 1 98.5 228 ALA B CA 1
ATOM 5209 C C . ALA B 1 228 ? 9.312 1.429 9.266 1 98.5 228 ALA B C 1
ATOM 5211 O O . ALA B 1 228 ? 10.031 2.221 8.648 1 98.5 228 ALA B O 1
ATOM 5212 N N . LEU B 1 229 ? 7.98 1.502 9.203 1 98.31 229 LEU B N 1
ATOM 5213 C CA . LEU B 1 229 ? 7.234 2.506 8.453 1 98.31 229 LEU B CA 1
ATOM 5214 C C . LEU B 1 229 ? 7.586 2.447 6.969 1 98.31 229 LEU B C 1
ATOM 5216 O O . LEU B 1 229 ? 7.777 3.486 6.332 1 98.31 229 LEU B O 1
ATOM 5220 N N . LYS B 1 230 ? 7.68 1.229 6.449 1 98.44 230 LYS B N 1
ATOM 5221 C CA . LYS B 1 230 ? 7.992 1.028 5.039 1 98.44 230 LYS B CA 1
ATOM 5222 C C . LYS B 1 230 ? 6.828 0.358 4.309 1 98.44 230 LYS B C 1
ATOM 5224 O O . LYS B 1 230 ? 6.316 -0.668 4.762 1 98.44 230 LYS B O 1
ATOM 5229 N N . LYS B 1 231 ? 6.441 0.99 3.244 1 97.56 231 LYS B N 1
ATOM 5230 C CA . LYS B 1 231 ? 5.465 0.346 2.369 1 97.56 231 LYS B CA 1
ATOM 5231 C C . LYS B 1 231 ? 5.938 -1.043 1.947 1 97.56 231 LYS B C 1
ATOM 5233 O O . LYS B 1 231 ? 7.129 -1.26 1.733 1 97.56 231 LYS B O 1
ATOM 5238 N N . CYS B 1 232 ? 4.953 -1.974 1.85 1 97.38 232 CYS B N 1
ATOM 5239 C CA . CYS B 1 232 ? 5.332 -3.318 1.432 1 97.38 232 CYS B CA 1
ATOM 5240 C C . CYS B 1 232 ? 4.289 -3.914 0.496 1 97.38 232 CYS B C 1
ATOM 5242 O O . CYS B 1 232 ? 3.105 -3.58 0.583 1 97.38 232 CYS B O 1
ATOM 5244 N N . VAL B 1 233 ? 4.695 -4.645 -0.47 1 98.56 233 VAL B N 1
ATOM 5245 C CA . VAL B 1 233 ? 3.863 -5.477 -1.337 1 98.56 233 VAL B CA 1
ATOM 5246 C C . VAL B 1 233 ? 4.043 -6.945 -0.967 1 98.56 233 VAL B C 1
ATOM 5248 O O . VAL B 1 233 ? 5.168 -7.449 -0.915 1 98.56 233 VAL B O 1
ATOM 5251 N N . LEU B 1 234 ? 2.928 -7.559 -0.651 1 98.75 234 LEU B N 1
ATOM 5252 C CA . LEU B 1 234 ? 2.939 -8.977 -0.297 1 98.75 234 LEU B CA 1
ATOM 5253 C C . LEU B 1 234 ? 2.145 -9.797 -1.309 1 98.75 234 LEU B C 1
ATOM 5255 O O . LEU B 1 234 ? 0.933 -9.609 -1.448 1 98.75 234 LEU B O 1
ATOM 5259 N N . GLU B 1 235 ? 2.793 -10.547 -2.064 1 98.44 235 GLU B N 1
ATOM 5260 C CA . GLU B 1 235 ? 2.176 -11.555 -2.918 1 98.44 235 GLU B CA 1
ATOM 5261 C C . GLU B 1 235 ? 2.332 -12.953 -2.326 1 98.44 235 GLU B C 1
ATOM 5263 O O . GLU B 1 235 ? 3.438 -13.5 -2.293 1 98.44 235 GLU B O 1
ATOM 5268 N N . LEU B 1 236 ? 1.253 -13.508 -1.908 1 97.81 236 LEU B N 1
ATOM 5269 C CA . LEU B 1 236 ? 1.336 -14.727 -1.115 1 97.81 236 LEU B CA 1
ATOM 5270 C C . LEU B 1 236 ? 0.562 -15.867 -1.78 1 97.81 236 LEU B C 1
ATOM 5272 O O . LEU B 1 236 ? 0.447 -15.906 -3.008 1 97.81 236 LEU B O 1
ATOM 5276 N N . GLY B 1 237 ? 0.202 -16.859 -1.048 1 94.12 237 GLY B N 1
ATOM 5277 C CA . GLY B 1 237 ? -0.371 -18.062 -1.625 1 94.12 237 GLY B CA 1
ATOM 5278 C C . GLY B 1 237 ? -1.812 -17.891 -2.068 1 94.12 237 GLY B C 1
ATOM 5279 O O . GLY B 1 237 ? -2.361 -16.781 -1.98 1 94.12 237 GLY B O 1
ATOM 5280 N N . GLY B 1 238 ? -2.316 -18.906 -2.668 1 94.88 238 GLY B N 1
ATOM 5281 C CA . GLY B 1 238 ? -3.689 -18.938 -3.145 1 94.88 238 GLY B CA 1
ATOM 5282 C C . GLY B 1 238 ? -4.285 -20.344 -3.125 1 94.88 238 GLY B C 1
ATOM 5283 O O . GLY B 1 238 ? -3.564 -21.328 -2.967 1 94.88 238 GLY B O 1
ATOM 5284 N N . SER B 1 239 ? -5.516 -20.391 -3.074 1 97.06 239 SER B N 1
ATOM 5285 C CA . SER B 1 239 ? -6.34 -21.562 -3.371 1 97.06 239 SER B CA 1
ATOM 5286 C C . SER B 1 239 ? -7.391 -21.234 -4.426 1 97.06 239 SER B C 1
ATOM 5288 O O . SER B 1 239 ? -8.594 -21.266 -4.145 1 97.06 239 SER B O 1
ATOM 5290 N N . ASP B 1 240 ? -6.848 -21.031 -5.625 1 98.38 240 ASP B N 1
ATOM 5291 C CA . ASP B 1 240 ? -7.598 -20.359 -6.684 1 98.38 240 ASP B CA 1
ATOM 5292 C C . ASP B 1 240 ? -8.711 -21.266 -7.223 1 98.38 240 ASP B C 1
ATOM 5294 O O . ASP B 1 240 ? -8.453 -22.406 -7.625 1 98.38 240 ASP B O 1
ATOM 5298 N N . PRO B 1 241 ? -9.938 -20.781 -7.25 1 98.81 241 PRO B N 1
ATOM 5299 C CA . PRO B 1 241 ? -11.047 -21.547 -7.832 1 98.81 241 PRO B CA 1
ATOM 5300 C C . PRO B 1 241 ? -11.047 -21.531 -9.359 1 98.81 241 PRO B C 1
ATOM 5302 O O . PRO B 1 241 ? -10.727 -20.5 -9.961 1 98.81 241 PRO B O 1
ATOM 5305 N N . PHE B 1 242 ? -11.297 -22.625 -9.93 1 98.88 242 PHE B N 1
ATOM 5306 C CA . PHE B 1 242 ? -11.562 -22.828 -11.344 1 98.88 242 PHE B CA 1
ATOM 5307 C C . PHE B 1 242 ? -12.984 -23.328 -11.562 1 98.88 242 PHE B C 1
ATOM 5309 O O . PHE B 1 242 ? -13.258 -24.516 -11.367 1 98.88 242 PHE B O 1
ATOM 5316 N N . ILE B 1 243 ? -13.836 -22.391 -11.945 1 98.94 243 ILE B N 1
ATOM 5317 C CA . ILE B 1 243 ? -15.266 -22.672 -12 1 98.94 243 ILE B CA 1
ATOM 5318 C C . ILE B 1 243 ? -15.648 -23.094 -13.422 1 98.94 243 ILE B C 1
ATOM 5320 O O . ILE B 1 243 ? -15.281 -22.438 -14.391 1 98.94 243 ILE B O 1
ATOM 5324 N N . VAL B 1 244 ? -16.375 -24.219 -13.547 1 98.94 244 VAL B N 1
ATOM 5325 C CA . VAL B 1 244 ? -16.922 -24.688 -14.82 1 98.94 244 VAL B CA 1
ATOM 5326 C C . VAL B 1 244 ? -18.438 -24.812 -14.719 1 98.94 244 VAL B C 1
ATOM 5328 O O . VAL B 1 244 ? -18.938 -25.641 -13.953 1 98.94 244 VAL B O 1
ATOM 5331 N N . LEU B 1 245 ? -19.109 -24.016 -15.5 1 98.88 245 LEU B N 1
ATOM 5332 C CA . LEU B 1 245 ? -20.562 -24.062 -15.477 1 98.88 245 LEU B CA 1
ATOM 5333 C C . LEU B 1 245 ? -21.094 -25.031 -16.531 1 98.88 245 LEU B C 1
ATOM 5335 O O . LEU B 1 245 ? -20.328 -25.484 -17.391 1 98.88 245 LEU B O 1
ATOM 5339 N N . ASP B 1 246 ? -22.422 -25.266 -16.531 1 98.69 246 ASP B N 1
ATOM 5340 C CA . ASP B 1 246 ? -23.062 -26.312 -17.328 1 98.69 246 ASP B CA 1
ATOM 5341 C C . ASP B 1 246 ? -22.938 -26 -18.812 1 98.69 246 ASP B C 1
ATOM 5343 O O . ASP B 1 246 ? -22.875 -26.922 -19.641 1 98.69 246 ASP B O 1
ATOM 5347 N N . ASP B 1 247 ? -22.859 -24.75 -19.125 1 98.56 247 ASP B N 1
ATOM 5348 C CA . ASP B 1 247 ? -22.906 -24.375 -20.531 1 98.56 247 ASP B CA 1
ATOM 5349 C C . ASP B 1 247 ? -21.5 -24.141 -21.078 1 98.56 247 ASP B C 1
ATOM 5351 O O . ASP B 1 247 ? -21.328 -23.656 -22.203 1 98.56 247 ASP B O 1
ATOM 5355 N N . ALA B 1 248 ? -20.469 -24.453 -20.297 1 98.31 248 ALA B N 1
ATOM 5356 C CA . ALA B 1 248 ? -19.078 -24.219 -20.672 1 98.31 248 ALA B CA 1
ATOM 5357 C C . ALA B 1 248 ? -18.656 -25.125 -21.828 1 98.31 248 ALA B C 1
ATOM 5359 O O . ALA B 1 248 ? -19.203 -26.219 -22 1 98.31 248 ALA B O 1
ATOM 5360 N N . ASP B 1 249 ? -17.703 -24.641 -22.641 1 98.12 249 ASP B N 1
ATOM 5361 C CA . ASP B 1 249 ? -16.953 -25.531 -23.516 1 98.12 249 ASP B CA 1
ATOM 5362 C C . ASP B 1 249 ? -16.078 -26.484 -22.688 1 98.12 249 ASP B C 1
ATOM 5364 O O . ASP B 1 249 ? -14.992 -26.109 -22.25 1 98.12 249 ASP B O 1
ATOM 5368 N N . LEU B 1 250 ? -16.5 -27.656 -22.594 1 98.12 250 LEU B N 1
ATOM 5369 C CA . LEU B 1 250 ? -15.898 -28.594 -21.641 1 98.12 250 LEU B CA 1
ATOM 5370 C C . LEU B 1 250 ? -14.477 -28.938 -22.062 1 98.12 250 LEU B C 1
ATOM 5372 O O . LEU B 1 250 ? -13.586 -29.078 -21.219 1 98.12 250 LEU B O 1
ATOM 5376 N N . ASP B 1 251 ? -14.273 -29.156 -23.344 1 98.25 251 ASP B N 1
ATOM 5377 C CA . ASP B 1 251 ? -12.938 -29.484 -23.812 1 98.25 251 ASP B CA 1
ATOM 5378 C C . ASP B 1 251 ? -11.953 -28.359 -23.547 1 98.25 251 ASP B C 1
ATOM 5380 O O . ASP B 1 251 ? -10.828 -28.594 -23.078 1 98.25 251 ASP B O 1
ATOM 5384 N N . ALA B 1 252 ? -12.359 -27.141 -23.797 1 98.06 252 ALA B N 1
ATOM 5385 C CA . ALA B 1 252 ? -11.516 -25.984 -23.516 1 98.06 252 ALA B CA 1
ATOM 5386 C C . ALA B 1 252 ? -11.242 -25.844 -22.031 1 98.06 252 ALA B C 1
ATOM 5388 O O . ALA B 1 252 ? -10.125 -25.531 -21.625 1 98.06 252 ALA B O 1
ATOM 5389 N N . ALA B 1 253 ? -12.266 -26.047 -21.25 1 98.44 253 ALA B N 1
ATOM 5390 C CA . ALA B 1 253 ? -12.141 -25.953 -19.797 1 98.44 253 ALA B CA 1
ATOM 5391 C C . ALA B 1 253 ? -11.156 -26.984 -19.266 1 98.44 253 ALA B C 1
ATOM 5393 O O . ALA B 1 253 ? -10.32 -26.672 -18.406 1 98.44 253 ALA B O 1
ATOM 5394 N N . VAL B 1 254 ? -11.25 -28.219 -19.781 1 98.69 254 VAL B N 1
ATOM 5395 C CA . VAL B 1 254 ? -10.375 -29.297 -19.328 1 98.69 254 VAL B CA 1
ATOM 5396 C C . VAL B 1 254 ? -8.93 -28.953 -19.688 1 98.69 254 VAL B C 1
ATOM 5398 O O . VAL B 1 254 ? -8.023 -29.094 -18.859 1 98.69 254 VAL B O 1
ATOM 5401 N N . GLN B 1 255 ? -8.742 -28.547 -20.922 1 97.94 255 GLN B N 1
ATOM 5402 C CA . GLN B 1 255 ? -7.395 -28.188 -21.344 1 97.94 255 GLN B CA 1
ATOM 5403 C C . GLN B 1 255 ? -6.812 -27.094 -20.453 1 97.94 255 GLN B C 1
ATOM 5405 O O . GLN B 1 255 ? -5.664 -27.188 -20.016 1 97.94 255 GLN B O 1
ATOM 5410 N N . ALA B 1 256 ? -7.59 -26.062 -20.188 1 97.94 256 ALA B N 1
ATOM 5411 C CA . ALA B 1 256 ? -7.156 -24.953 -19.359 1 97.94 256 ALA B CA 1
ATOM 5412 C C . ALA B 1 256 ? -6.902 -25.422 -17.922 1 97.94 256 ALA B C 1
ATOM 5414 O O . ALA B 1 256 ? -5.965 -24.953 -17.266 1 97.94 256 ALA B O 1
ATOM 5415 N N . ALA B 1 257 ? -7.738 -26.25 -17.406 1 98.56 257 ALA B N 1
ATOM 5416 C CA . ALA B 1 257 ? -7.594 -26.75 -16.031 1 98.56 257 ALA B CA 1
ATOM 5417 C C . ALA B 1 257 ? -6.301 -27.547 -15.875 1 98.56 257 ALA B C 1
ATOM 5419 O O . ALA B 1 257 ? -5.625 -27.438 -14.852 1 98.56 257 ALA B O 1
ATOM 5420 N N . VAL B 1 258 ? -6 -28.344 -16.906 1 98.56 258 VAL B N 1
ATOM 5421 C CA . VAL B 1 258 ? -4.785 -29.156 -16.859 1 98.56 258 VAL B CA 1
ATOM 5422 C C . VAL B 1 258 ? -3.561 -28.25 -16.812 1 98.56 258 VAL B C 1
ATOM 5424 O O . VAL B 1 258 ? -2.684 -28.422 -15.961 1 98.56 258 VAL B O 1
ATOM 5427 N N . ILE B 1 259 ? -3.521 -27.297 -17.656 1 97.38 259 ILE B N 1
ATOM 5428 C CA . ILE B 1 259 ? -2.406 -26.344 -17.688 1 97.38 259 ILE B CA 1
ATOM 5429 C C . ILE B 1 259 ? -2.359 -25.562 -16.391 1 97.38 259 ILE B C 1
ATOM 5431 O O . ILE B 1 259 ? -1.312 -25.484 -15.742 1 97.38 259 ILE B O 1
ATOM 5435 N N . GLY B 1 260 ? -3.498 -25.047 -16.016 1 97.19 260 GLY B N 1
ATOM 5436 C CA . GLY B 1 260 ? -3.592 -24.188 -14.844 1 97.19 260 GLY B CA 1
ATOM 5437 C C . GLY B 1 260 ? -3.248 -24.891 -13.555 1 97.19 260 GLY B C 1
ATOM 5438 O O . GLY B 1 260 ? -2.826 -24.266 -12.586 1 97.19 260 GLY B O 1
ATOM 5439 N N . ARG B 1 261 ? -3.367 -26.172 -13.508 1 98.06 261 ARG B N 1
ATOM 5440 C CA . ARG B 1 261 ? -3.172 -26.891 -12.258 1 98.06 261 ARG B CA 1
ATOM 5441 C C . ARG B 1 261 ? -1.778 -27.516 -12.195 1 98.06 261 ARG B C 1
ATOM 5443 O O . ARG B 1 261 ? -1.176 -27.578 -11.117 1 98.06 261 ARG B O 1
ATOM 5450 N N . TYR B 1 262 ? -1.238 -27.953 -13.367 1 98.5 262 TYR B N 1
ATOM 5451 C CA . TYR B 1 262 ? -0.124 -28.875 -13.258 1 98.5 262 TYR B CA 1
ATOM 5452 C C . TYR B 1 262 ? 1.158 -28.266 -13.812 1 98.5 262 TYR B C 1
ATOM 5454 O O . TYR B 1 262 ? 2.246 -28.812 -13.625 1 98.5 262 TYR B O 1
ATOM 5462 N N . GLN B 1 263 ? 1.055 -27.109 -14.602 1 97.5 263 GLN B N 1
ATOM 5463 C CA . GLN B 1 263 ? 2.303 -26.469 -15.016 1 97.5 263 GLN B CA 1
ATOM 5464 C C . GLN B 1 263 ? 3.23 -26.25 -13.82 1 97.5 263 GLN B C 1
ATOM 5466 O O . GLN B 1 263 ? 2.768 -26.016 -12.703 1 97.5 263 GLN B O 1
ATOM 5471 N N . ASN B 1 264 ? 4.57 -26.406 -14.086 1 98.38 264 ASN B N 1
ATOM 5472 C CA . ASN B 1 264 ? 5.59 -26.312 -13.047 1 98.38 264 ASN B CA 1
ATOM 5473 C C . ASN B 1 264 ? 5.297 -27.25 -11.883 1 98.38 264 ASN B C 1
ATOM 5475 O O . ASN B 1 264 ? 5.512 -26.891 -10.727 1 98.38 264 ASN B O 1
ATOM 5479 N N . THR B 1 265 ? 4.711 -28.438 -12.25 1 98.44 265 THR B N 1
ATOM 5480 C CA . THR B 1 265 ? 4.391 -29.5 -11.297 1 98.44 265 THR B CA 1
ATOM 5481 C C . THR B 1 265 ? 3.418 -28.984 -10.234 1 98.44 265 THR B C 1
ATOM 5483 O O . THR B 1 265 ? 3.541 -29.344 -9.062 1 98.44 265 THR B O 1
ATOM 5486 N N . GLY B 1 266 ? 2.582 -28.062 -10.586 1 98.19 266 GLY B N 1
ATOM 5487 C CA . GLY B 1 266 ? 1.55 -27.531 -9.711 1 98.19 266 GLY B CA 1
ATOM 5488 C C . GLY B 1 266 ? 2.084 -26.578 -8.664 1 98.19 266 GLY B C 1
ATOM 5489 O O . GLY B 1 266 ? 1.351 -26.141 -7.777 1 98.19 266 GLY B O 1
ATOM 5490 N N . GLN B 1 267 ? 3.367 -26.203 -8.719 1 98.25 267 GLN B N 1
ATOM 5491 C CA . GLN B 1 267 ? 3.996 -25.297 -7.766 1 98.25 267 GLN B CA 1
ATOM 5492 C C . GLN B 1 267 ? 3.891 -23.844 -8.234 1 98.25 267 GLN B C 1
ATOM 5494 O O . GLN B 1 267 ? 4.906 -23.172 -8.422 1 98.25 267 GLN B O 1
ATOM 5499 N N . VAL B 1 268 ? 2.646 -23.422 -8.391 1 97.88 268 VAL B N 1
ATOM 5500 C CA . VAL B 1 268 ? 2.275 -22.078 -8.852 1 97.88 268 VAL B CA 1
ATOM 5501 C C . VAL B 1 268 ? 1.275 -21.453 -7.887 1 97.88 268 VAL B C 1
ATOM 5503 O O . VAL B 1 268 ? 0.245 -22.062 -7.574 1 97.88 268 VAL B O 1
ATOM 5506 N N . CYS B 1 269 ? 1.545 -20.281 -7.379 1 96.81 269 CYS B N 1
ATOM 5507 C CA . CYS B 1 269 ? 0.681 -19.625 -6.41 1 96.81 269 CYS B CA 1
ATOM 5508 C C . CYS B 1 269 ? -0.728 -19.453 -6.965 1 96.81 269 CYS B C 1
ATOM 5510 O O . CYS B 1 269 ? -1.711 -19.656 -6.25 1 96.81 269 CYS B O 1
ATOM 5512 N N . ALA B 1 270 ? -0.818 -19.125 -8.305 1 96.88 270 ALA B N 1
ATOM 5513 C CA . ALA B 1 270 ? -2.109 -18.859 -8.93 1 96.88 270 ALA B CA 1
ATOM 5514 C C . ALA B 1 270 ? -2.645 -20.078 -9.656 1 96.88 270 ALA B C 1
ATOM 5516 O O . ALA B 1 270 ? -3.434 -19.953 -10.602 1 96.88 270 ALA B O 1
ATOM 5517 N N . ALA B 1 271 ? -2.256 -21.234 -9.297 1 96.81 271 ALA B N 1
ATOM 5518 C CA . ALA B 1 271 ? -2.717 -22.453 -9.93 1 96.81 271 ALA B CA 1
ATOM 5519 C C . ALA B 1 271 ? -4.188 -22.719 -9.617 1 96.81 271 ALA B C 1
ATOM 5521 O O . ALA B 1 271 ? -4.688 -22.312 -8.57 1 96.81 271 ALA B O 1
ATOM 5522 N N . ALA B 1 272 ? -4.855 -23.469 -10.523 1 96.62 272 ALA B N 1
ATOM 5523 C CA . ALA B 1 272 ? -6.242 -23.891 -10.352 1 96.62 272 ALA B CA 1
ATOM 5524 C C . ALA B 1 272 ? -6.352 -25.031 -9.344 1 96.62 272 ALA B C 1
ATOM 5526 O O . ALA B 1 272 ? -6.559 -26.188 -9.719 1 96.62 272 ALA B O 1
ATOM 5527 N N . LYS B 1 273 ? -6.395 -24.766 -8.102 1 97.5 273 LYS B N 1
ATOM 5528 C CA . LYS B 1 273 ? -6.316 -25.766 -7.051 1 97.5 273 LYS B CA 1
ATOM 5529 C C . LYS B 1 273 ? -7.688 -26.375 -6.77 1 97.5 273 LYS B C 1
ATOM 5531 O O . LYS B 1 273 ? -7.805 -27.594 -6.574 1 97.5 273 LYS B O 1
ATOM 5536 N N . ARG B 1 274 ? -8.695 -25.562 -6.734 1 98.75 274 ARG B N 1
ATOM 5537 C CA . ARG B 1 274 ? -10.062 -26.016 -6.492 1 98.75 274 ARG B CA 1
ATOM 5538 C C . ARG B 1 274 ? -10.883 -25.969 -7.777 1 98.75 274 ARG B C 1
ATOM 5540 O O . ARG B 1 274 ? -11.312 -24.906 -8.211 1 98.75 274 ARG B O 1
ATOM 5547 N N . LEU B 1 275 ? -11.117 -27.141 -8.391 1 98.94 275 LEU B N 1
ATOM 5548 C CA . LEU B 1 275 ? -11.961 -27.25 -9.57 1 98.94 275 LEU B CA 1
ATOM 5549 C C . LEU B 1 275 ? -13.43 -27.391 -9.18 1 98.94 275 LEU B C 1
ATOM 5551 O O . LEU B 1 275 ? -13.891 -28.484 -8.852 1 98.94 275 LEU B O 1
ATOM 5555 N N . ILE B 1 276 ? -14.125 -26.281 -9.25 1 98.94 276 ILE B N 1
ATOM 5556 C CA . ILE B 1 276 ? -15.523 -26.203 -8.852 1 98.94 276 ILE B CA 1
ATOM 5557 C C . ILE B 1 276 ? -16.422 -26.328 -10.078 1 98.94 276 ILE B C 1
ATOM 5559 O O . ILE B 1 276 ? -16.547 -25.391 -10.867 1 98.94 276 ILE B O 1
ATOM 5563 N N . VAL B 1 277 ? -17.078 -27.484 -10.234 1 98.94 277 VAL B N 1
ATOM 5564 C CA . VAL B 1 277 ? -17.766 -27.828 -11.469 1 98.94 277 VAL B CA 1
ATOM 5565 C C . VAL B 1 277 ? -19.266 -27.984 -11.195 1 98.94 277 VAL B C 1
ATOM 5567 O O . VAL B 1 277 ? -19.656 -28.688 -10.258 1 98.94 277 VAL B O 1
ATOM 5570 N N . GLU B 1 278 ? -20.047 -27.359 -12.023 1 98.88 278 GLU B N 1
ATOM 5571 C CA . GLU B 1 278 ? -21.484 -27.422 -11.867 1 98.88 278 GLU B CA 1
ATOM 5572 C C . GLU B 1 278 ? -22.016 -28.844 -12.07 1 98.88 278 GLU B C 1
ATOM 5574 O O . GLU B 1 278 ? -21.484 -29.578 -12.906 1 98.88 278 GLU B O 1
ATOM 5579 N N . GLN B 1 279 ? -23.062 -29.203 -11.398 1 98.5 279 GLN B N 1
ATOM 5580 C CA . GLN B 1 279 ? -23.531 -30.578 -11.242 1 98.5 279 GLN B CA 1
ATOM 5581 C C . GLN B 1 279 ? -23.922 -31.188 -12.586 1 98.5 279 GLN B C 1
ATOM 5583 O O . GLN B 1 279 ? -23.766 -32.406 -12.789 1 98.5 279 GLN B O 1
ATOM 5588 N N . GLY B 1 280 ? -24.328 -30.391 -13.508 1 98.62 280 GLY B N 1
ATOM 5589 C CA . GLY B 1 280 ? -24.781 -30.922 -14.789 1 98.62 280 GLY B CA 1
ATOM 5590 C C . GLY B 1 280 ? -23.641 -31.453 -15.648 1 98.62 280 GLY B C 1
ATOM 5591 O O . GLY B 1 280 ? -23.859 -32.281 -16.531 1 98.62 280 GLY B O 1
ATOM 5592 N N . VAL B 1 281 ? -22.359 -31.047 -15.367 1 98.75 281 VAL B N 1
ATOM 5593 C CA . VAL B 1 281 ? -21.266 -31.438 -16.25 1 98.75 281 VAL B CA 1
ATOM 5594 C C . VAL B 1 281 ? -20.125 -32.031 -15.438 1 98.75 281 VAL B C 1
ATOM 5596 O O . VAL B 1 281 ? -19.094 -32.406 -15.984 1 98.75 281 VAL B O 1
ATOM 5599 N N . VAL B 1 282 ? -20.25 -32.188 -14.156 1 98.75 282 VAL B N 1
ATOM 5600 C CA . VAL B 1 282 ? -19.141 -32.562 -13.281 1 98.75 282 VAL B CA 1
ATOM 5601 C C . VAL B 1 282 ? -18.641 -33.969 -13.656 1 98.75 282 VAL B C 1
ATOM 5603 O O . VAL B 1 282 ? -17.438 -34.219 -13.648 1 98.75 282 VAL B O 1
ATOM 5606 N N . GLU B 1 283 ? -19.562 -34.906 -13.984 1 98.69 283 GLU B N 1
ATOM 5607 C CA . GLU B 1 283 ? -19.125 -36.281 -14.344 1 98.69 283 GLU B CA 1
ATOM 5608 C C . GLU B 1 283 ? -18.312 -36.25 -15.633 1 98.69 283 GLU B C 1
ATOM 5610 O O . GLU B 1 283 ? -17.234 -36.844 -15.688 1 98.69 283 GLU B O 1
ATOM 5615 N N . ALA B 1 284 ? -18.875 -35.625 -16.641 1 98.81 284 ALA B N 1
ATOM 5616 C CA . ALA B 1 284 ? -18.172 -35.531 -17.938 1 98.81 284 ALA B CA 1
ATOM 5617 C C . ALA B 1 284 ? -16.844 -34.812 -17.797 1 98.81 284 ALA B C 1
ATOM 5619 O O . ALA B 1 284 ? -15.836 -35.25 -18.359 1 98.81 284 ALA B O 1
ATOM 5620 N N . PHE B 1 285 ? -16.828 -33.688 -17.125 1 98.88 285 PHE B N 1
ATOM 5621 C CA . PHE B 1 285 ? -15.602 -32.938 -16.891 1 98.88 285 PHE B CA 1
ATOM 5622 C C . PHE B 1 285 ? -14.562 -33.812 -16.172 1 98.88 285 PHE B C 1
ATOM 5624 O O . PHE B 1 285 ? -13.398 -33.844 -16.578 1 98.88 285 PHE B O 1
ATOM 5631 N N . THR B 1 286 ? -14.969 -34.438 -15.086 1 98.88 286 THR B N 1
ATOM 5632 C CA . THR B 1 286 ? -14.07 -35.25 -14.273 1 98.88 286 THR B CA 1
ATOM 5633 C C . THR B 1 286 ? -13.43 -36.344 -15.109 1 98.88 286 THR B C 1
ATOM 5635 O O . THR B 1 286 ? -12.219 -36.562 -15.031 1 98.88 286 THR B O 1
ATOM 5638 N N . ARG B 1 287 ? -14.25 -37.031 -15.852 1 98.81 287 ARG B N 1
ATOM 5639 C CA . ARG B 1 287 ? -13.734 -38.094 -16.703 1 98.81 287 ARG B CA 1
ATOM 5640 C C . ARG B 1 287 ? -12.672 -37.594 -17.656 1 98.81 287 ARG B C 1
ATOM 5642 O O . ARG B 1 287 ? -11.578 -38.156 -17.75 1 98.81 287 ARG B O 1
ATOM 5649 N N . LYS B 1 288 ? -12.984 -36.531 -18.344 1 98.88 288 LYS B N 1
ATOM 5650 C CA . LYS B 1 288 ? -12.07 -35.969 -19.312 1 98.88 288 LYS B CA 1
ATOM 5651 C C . LYS B 1 288 ? -10.805 -35.438 -18.641 1 98.88 288 LYS B C 1
ATOM 5653 O O . LYS B 1 288 ? -9.703 -35.562 -19.172 1 98.88 288 LYS B O 1
ATOM 5658 N N . PHE B 1 289 ? -11 -34.812 -17.531 1 98.88 289 PHE B N 1
ATOM 5659 C CA . PHE B 1 289 ? -9.883 -34.219 -16.797 1 98.88 289 PHE B CA 1
ATOM 5660 C C . PHE B 1 289 ? -8.93 -35.312 -16.312 1 98.88 289 PHE B C 1
ATOM 5662 O O . PHE B 1 289 ? -7.711 -35.188 -16.422 1 98.88 289 PHE B O 1
ATOM 5669 N N . VAL B 1 290 ? -9.461 -36.375 -15.711 1 98.88 290 VAL B N 1
ATOM 5670 C CA . VAL B 1 290 ? -8.656 -37.5 -15.227 1 98.88 290 VAL B CA 1
ATOM 5671 C C . VAL B 1 290 ? -7.879 -38.125 -16.375 1 98.88 290 VAL B C 1
ATOM 5673 O O . VAL B 1 290 ? -6.688 -38.406 -16.25 1 98.88 290 VAL B O 1
ATOM 5676 N N . GLU B 1 291 ? -8.555 -38.281 -17.5 1 98.75 291 GLU B N 1
ATOM 5677 C CA . GLU B 1 291 ? -7.906 -38.875 -18.672 1 98.75 291 GLU B CA 1
ATOM 5678 C C . GLU B 1 291 ? -6.773 -38 -19.172 1 98.75 291 GLU B C 1
ATOM 5680 O O . GLU B 1 291 ? -5.684 -38.469 -19.484 1 98.75 291 GLU B O 1
ATOM 5685 N N . ALA B 1 292 ? -7.062 -36.719 -19.266 1 98.81 292 ALA B N 1
ATOM 5686 C CA . ALA B 1 292 ? -6.043 -35.781 -19.703 1 98.81 292 ALA B CA 1
ATOM 5687 C C . ALA B 1 292 ? -4.855 -35.781 -18.734 1 98.81 292 ALA B C 1
ATOM 5689 O O . ALA B 1 292 ? -3.703 -35.688 -19.172 1 98.81 292 ALA B O 1
ATOM 5690 N N . THR B 1 293 ? -5.09 -35.812 -17.453 1 98.75 293 THR B N 1
ATOM 5691 C CA . THR B 1 293 ? -4.047 -35.781 -16.438 1 98.75 293 THR B CA 1
ATOM 5692 C C . THR B 1 293 ? -3.184 -37.062 -16.516 1 98.75 293 THR B C 1
ATOM 5694 O O . THR B 1 293 ? -1.963 -36.969 -16.359 1 98.75 293 THR B O 1
ATOM 5697 N N . ARG B 1 294 ? -3.803 -38.156 -16.766 1 98.19 294 ARG B N 1
ATOM 5698 C CA . ARG B 1 294 ? -3.113 -39.438 -16.859 1 98.19 294 ARG B CA 1
ATOM 5699 C C . ARG B 1 294 ? -2.078 -39.406 -17.984 1 98.19 294 ARG B C 1
ATOM 5701 O O . ARG B 1 294 ? -1.082 -40.156 -17.922 1 98.19 294 ARG B O 1
ATOM 5708 N N . LYS B 1 295 ? -2.289 -38.594 -18.938 1 98.12 295 LYS B N 1
ATOM 5709 C CA . LYS B 1 295 ? -1.44 -38.562 -20.125 1 98.12 295 LYS B CA 1
ATOM 5710 C C . LYS B 1 295 ? -0.212 -37.688 -19.906 1 98.12 295 LYS B C 1
ATOM 5712 O O . LYS B 1 295 ? 0.711 -37.656 -20.719 1 98.12 295 LYS B O 1
ATOM 5717 N N . LEU B 1 296 ? -0.149 -36.969 -18.828 1 98.38 296 LEU B N 1
ATOM 5718 C CA . LEU B 1 296 ? 0.995 -36.094 -18.562 1 98.38 296 LEU B CA 1
ATOM 5719 C C . LEU B 1 296 ? 2.258 -36.906 -18.344 1 98.38 296 LEU B C 1
ATOM 5721 O O . LEU B 1 296 ? 2.229 -37.938 -17.641 1 98.38 296 LEU B O 1
ATOM 5725 N N . VAL B 1 297 ? 3.359 -36.531 -18.906 1 98.12 297 VAL B N 1
ATOM 5726 C CA . VAL B 1 297 ? 4.617 -37.25 -18.828 1 98.12 297 VAL B CA 1
ATOM 5727 C C . VAL B 1 297 ? 5.387 -36.812 -17.578 1 98.12 297 VAL B C 1
ATOM 5729 O O . VAL B 1 297 ? 5.773 -35.656 -17.453 1 98.12 297 VAL B O 1
ATOM 5732 N N . VAL B 1 298 ? 5.582 -37.75 -16.641 1 97.12 298 VAL B N 1
ATOM 5733 C CA . VAL B 1 298 ? 6.359 -37.562 -15.43 1 97.12 298 VAL B CA 1
ATOM 5734 C C . VAL B 1 298 ? 7.766 -38.125 -15.617 1 97.12 298 VAL B C 1
ATOM 5736 O O . VAL B 1 298 ? 7.922 -39.281 -16.031 1 97.12 298 VAL B O 1
ATOM 5739 N N . GLY B 1 299 ? 8.789 -37.312 -15.336 1 96.44 299 GLY B N 1
ATOM 5740 C CA . GLY B 1 299 ? 10.117 -37.906 -15.5 1 96.44 299 GLY B CA 1
ATOM 5741 C C . GLY B 1 299 ? 11.234 -36.906 -15.281 1 96.44 299 GLY B C 1
ATOM 5742 O O . GLY B 1 299 ? 11.102 -35.969 -14.484 1 96.44 299 GLY B O 1
ATOM 5743 N N . ASP B 1 300 ? 12.398 -37.219 -15.914 1 97.69 300 ASP B N 1
ATOM 5744 C CA . ASP B 1 300 ? 13.578 -36.344 -15.844 1 97.69 300 ASP B CA 1
ATOM 5745 C C . ASP B 1 300 ? 13.266 -34.938 -16.359 1 97.69 300 ASP B C 1
ATOM 5747 O O . ASP B 1 300 ? 12.938 -34.781 -17.547 1 97.69 300 ASP B O 1
ATOM 5751 N N . PRO B 1 301 ? 13.383 -33.969 -15.492 1 98.44 301 PRO B N 1
ATOM 5752 C CA . PRO B 1 301 ? 12.977 -32.625 -15.914 1 98.44 301 PRO B CA 1
ATOM 5753 C C . PRO B 1 301 ? 13.891 -32.062 -17 1 98.44 301 PRO B C 1
ATOM 5755 O O . PRO B 1 301 ? 13.555 -31.047 -17.625 1 98.44 301 PRO B O 1
ATOM 5758 N N . LEU B 1 302 ? 15 -32.688 -17.25 1 98.38 302 LEU B N 1
ATOM 5759 C CA . LEU B 1 302 ? 15.891 -32.219 -18.312 1 98.38 302 LEU B CA 1
ATOM 5760 C C . LEU B 1 302 ? 15.492 -32.812 -19.656 1 98.38 302 LEU B C 1
ATOM 5762 O O . LEU B 1 302 ? 16.031 -32.438 -20.688 1 98.38 302 LEU B O 1
ATOM 5766 N N . SER B 1 303 ? 14.523 -33.719 -19.594 1 98.19 303 SER B N 1
ATOM 5767 C CA . SER B 1 303 ? 13.977 -34.25 -20.844 1 98.19 303 SER B CA 1
ATOM 5768 C C . SER B 1 303 ? 12.945 -33.312 -21.422 1 98.19 303 SER B C 1
ATOM 5770 O O . SER B 1 303 ? 12.07 -32.812 -20.719 1 98.19 303 SER B O 1
ATOM 5772 N N . ALA B 1 304 ? 12.977 -33.156 -22.703 1 96.88 304 ALA B N 1
ATOM 5773 C CA . ALA B 1 304 ? 12.102 -32.219 -23.391 1 96.88 304 ALA B CA 1
ATOM 5774 C C . ALA B 1 304 ? 10.648 -32.688 -23.344 1 96.88 304 ALA B C 1
ATOM 5776 O O . ALA B 1 304 ? 9.727 -31.859 -23.453 1 96.88 304 ALA B O 1
ATOM 5777 N N . GLU B 1 305 ? 10.391 -33.906 -23.125 1 97.06 305 GLU B N 1
ATOM 5778 C CA . GLU B 1 305 ? 9.047 -34.469 -23.156 1 97.06 305 GLU B CA 1
ATOM 5779 C C . GLU B 1 305 ? 8.383 -34.406 -21.797 1 97.06 305 GLU B C 1
ATOM 5781 O O . GLU B 1 305 ? 7.164 -34.562 -21.672 1 97.06 305 GLU B O 1
ATOM 5786 N N . THR B 1 306 ? 9.195 -34.156 -20.766 1 98.31 306 THR B N 1
ATOM 5787 C CA . THR B 1 306 ? 8.672 -34.156 -19.406 1 98.31 306 THR B CA 1
ATOM 5788 C C . THR B 1 306 ? 7.77 -32.938 -19.172 1 98.31 306 THR B C 1
ATOM 5790 O O . THR B 1 306 ? 8.148 -31.812 -19.484 1 98.31 306 THR B O 1
ATOM 5793 N N . TYR B 1 307 ? 6.602 -33.188 -18.703 1 98.5 307 TYR B N 1
ATOM 5794 C CA . TYR B 1 307 ? 5.688 -32.094 -18.344 1 98.5 307 TYR B CA 1
ATOM 5795 C C . TYR B 1 307 ? 5.641 -31.922 -16.828 1 98.5 307 TYR B C 1
ATOM 5797 O O . TYR B 1 307 ? 5.492 -30.797 -16.328 1 98.5 307 TYR B O 1
ATOM 5805 N N . ILE B 1 308 ? 5.703 -33 -16.047 1 98.31 308 ILE B N 1
ATOM 5806 C CA . ILE B 1 308 ? 5.707 -33 -14.594 1 98.31 308 ILE B CA 1
ATOM 5807 C C . ILE B 1 308 ? 7.086 -33.406 -14.078 1 98.31 308 ILE B C 1
ATOM 5809 O O . ILE B 1 308 ? 7.523 -34.562 -14.281 1 98.31 308 ILE B O 1
ATOM 5813 N N . GLY B 1 309 ? 7.762 -32.469 -13.484 1 98.44 309 GLY B N 1
ATOM 5814 C CA . GLY B 1 309 ? 9.023 -32.75 -12.82 1 98.44 309 GLY B CA 1
ATOM 5815 C C . GLY B 1 309 ? 8.875 -33.031 -11.344 1 98.44 309 GLY B C 1
ATOM 5816 O O . GLY B 1 309 ? 7.762 -33.281 -10.867 1 98.44 309 GLY B O 1
ATOM 5817 N N . PRO B 1 310 ? 10 -33.156 -10.664 1 98.44 310 PRO B N 1
ATOM 5818 C CA . PRO B 1 310 ? 9.93 -33.344 -9.211 1 98.44 310 PRO B CA 1
ATOM 5819 C C . PRO B 1 310 ? 9.453 -32.094 -8.477 1 98.44 310 PRO B C 1
ATOM 5821 O O . PRO B 1 310 ? 9.453 -31 -9.047 1 98.44 310 PRO B O 1
ATOM 5824 N N . MET B 1 311 ? 8.953 -32.281 -7.266 1 98.19 311 MET B N 1
ATOM 5825 C CA . MET B 1 311 ? 8.734 -31.156 -6.379 1 98.19 311 MET B CA 1
ATOM 5826 C C . MET B 1 311 ? 10.062 -30.516 -5.98 1 98.19 311 MET B C 1
ATOM 5828 O O . MET B 1 311 ? 11.078 -31.203 -5.852 1 98.19 311 MET B O 1
ATOM 5832 N N . ALA B 1 312 ? 10.078 -29.266 -5.746 1 98.06 312 ALA B N 1
ATOM 5833 C CA . ALA B 1 312 ? 11.289 -28.469 -5.566 1 98.06 312 ALA B CA 1
ATOM 5834 C C . ALA B 1 312 ? 12.047 -28.906 -4.312 1 98.06 312 ALA B C 1
ATOM 5836 O O . ALA B 1 312 ? 13.273 -28.812 -4.258 1 98.06 312 ALA B O 1
ATOM 5837 N N . ARG B 1 313 ? 11.336 -29.344 -3.293 1 96.88 313 ARG B N 1
ATOM 5838 C CA . ARG B 1 313 ? 11.938 -29.766 -2.029 1 96.88 313 ARG B CA 1
ATOM 5839 C C . ARG B 1 313 ? 11.203 -30.953 -1.435 1 96.88 313 ARG B C 1
ATOM 5841 O O . ARG B 1 313 ? 10 -31.109 -1.632 1 96.88 313 ARG B O 1
ATOM 5848 N N . PHE B 1 314 ? 11.914 -31.672 -0.601 1 95.5 314 PHE B N 1
ATOM 5849 C CA . PHE B 1 314 ? 11.367 -32.906 -0.028 1 95.5 314 PHE B CA 1
ATOM 5850 C C . PHE B 1 314 ? 10.328 -32.594 1.04 1 95.5 314 PHE B C 1
ATOM 5852 O O . PHE B 1 314 ? 9.32 -33.281 1.157 1 95.5 314 PHE B O 1
ATOM 5859 N N . ASP B 1 315 ? 10.562 -31.562 1.78 1 95.88 315 ASP B N 1
ATOM 5860 C CA . ASP B 1 315 ? 9.609 -31.188 2.818 1 95.88 315 ASP B CA 1
ATOM 5861 C C . ASP B 1 315 ? 8.281 -30.734 2.211 1 95.88 315 ASP B C 1
ATOM 5863 O O . ASP B 1 315 ? 7.215 -31 2.773 1 95.88 315 ASP B O 1
ATOM 5867 N N . LEU B 1 316 ? 8.281 -30.125 1.078 1 97.19 316 LEU B N 1
ATOM 5868 C CA . LEU B 1 316 ? 7.066 -29.703 0.386 1 97.19 316 LEU B CA 1
ATOM 5869 C C . LEU B 1 316 ? 6.266 -30.922 -0.087 1 97.19 316 LEU B C 1
ATOM 5871 O O . LEU B 1 316 ? 5.035 -30.938 0.02 1 97.19 316 LEU B O 1
ATOM 5875 N N . ARG B 1 317 ? 6.984 -31.875 -0.634 1 97.69 317 ARG B N 1
ATOM 5876 C CA . ARG B 1 317 ? 6.336 -33.125 -1.066 1 97.69 317 ARG B CA 1
ATOM 5877 C C . ARG B 1 317 ? 5.668 -33.812 0.107 1 97.69 317 ARG B C 1
ATOM 5879 O O . ARG B 1 317 ? 4.543 -34.312 -0.014 1 97.69 317 ARG B O 1
ATOM 5886 N N . ASP B 1 318 ? 6.363 -33.906 1.208 1 97.69 318 ASP B N 1
ATOM 5887 C CA . ASP B 1 318 ? 5.844 -34.594 2.389 1 97.69 318 ASP B CA 1
ATOM 5888 C C . ASP B 1 318 ? 4.613 -33.875 2.939 1 97.69 318 ASP B C 1
ATOM 5890 O O . ASP B 1 318 ? 3.645 -34.5 3.346 1 97.69 318 ASP B O 1
ATOM 5894 N N . GLU B 1 319 ? 4.691 -32.594 2.957 1 97.88 319 GLU B N 1
ATOM 5895 C CA . GLU B 1 319 ? 3.535 -31.812 3.381 1 97.88 319 GLU B CA 1
ATOM 5896 C C . GLU B 1 319 ? 2.344 -32.062 2.459 1 97.88 319 GLU B C 1
ATOM 5898 O O . GLU B 1 319 ? 1.213 -32.219 2.924 1 97.88 319 GLU B O 1
ATOM 5903 N N . LEU B 1 320 ? 2.566 -32.062 1.168 1 98.5 320 LEU B N 1
ATOM 5904 C CA . LEU B 1 320 ? 1.512 -32.312 0.191 1 98.5 320 LEU B CA 1
ATOM 5905 C C . LEU B 1 320 ? 0.895 -33.688 0.397 1 98.5 320 LEU B C 1
ATOM 5907 O O . LEU B 1 320 ? -0.328 -33.844 0.343 1 98.5 320 LEU B O 1
ATOM 5911 N N . ASP B 1 321 ? 1.752 -34.625 0.601 1 98.62 321 ASP B N 1
ATOM 5912 C CA . ASP B 1 321 ? 1.279 -36 0.839 1 98.62 321 ASP B CA 1
ATOM 5913 C C . ASP B 1 321 ? 0.389 -36.062 2.078 1 98.62 321 ASP B C 1
ATOM 5915 O O . ASP B 1 321 ? -0.636 -36.75 2.078 1 98.62 321 ASP B O 1
ATOM 5919 N N . GLN B 1 322 ? 0.793 -35.375 3.092 1 98.69 322 GLN B N 1
ATOM 5920 C CA . GLN B 1 322 ? -0.01 -35.344 4.309 1 98.69 322 GLN B CA 1
ATOM 5921 C C . GLN B 1 322 ? -1.382 -34.719 4.039 1 98.69 322 GLN B C 1
ATOM 5923 O O . GLN B 1 322 ? -2.393 -35.219 4.559 1 98.69 322 GLN B O 1
ATOM 5928 N N . GLN B 1 323 ? -1.463 -33.719 3.242 1 98.75 323 GLN B N 1
ATOM 5929 C CA . GLN B 1 323 ? -2.723 -33.062 2.904 1 98.75 323 GLN B CA 1
ATOM 5930 C C . GLN B 1 323 ? -3.625 -34 2.1 1 98.75 323 GLN B C 1
ATOM 5932 O O . GLN B 1 323 ? -4.836 -34.031 2.324 1 98.75 323 GLN B O 1
ATOM 5937 N N . VAL B 1 324 ? -3.039 -34.688 1.162 1 98.81 324 VAL B N 1
ATOM 5938 C CA . VAL B 1 324 ? -3.791 -35.625 0.34 1 98.81 324 VAL B CA 1
ATOM 5939 C C . VAL B 1 324 ? -4.355 -36.75 1.217 1 98.81 324 VAL B C 1
ATOM 5941 O O . VAL B 1 324 ? -5.547 -37.062 1.14 1 98.81 324 VAL B O 1
ATOM 5944 N N . GLN B 1 325 ? -3.488 -37.281 2.074 1 98.75 325 GLN B N 1
ATOM 5945 C CA . GLN B 1 325 ? -3.922 -38.344 2.951 1 98.75 325 GLN B CA 1
ATOM 5946 C C . GLN B 1 325 ? -5.023 -37.875 3.9 1 98.75 325 GLN B C 1
ATOM 5948 O O . GLN B 1 325 ? -5.984 -38.625 4.148 1 98.75 325 GLN B O 1
ATOM 5953 N N . ALA B 1 326 ? -4.863 -36.75 4.465 1 98.88 326 ALA B N 1
ATOM 5954 C CA . ALA B 1 326 ? -5.898 -36.188 5.328 1 98.88 326 ALA B CA 1
ATOM 5955 C C . ALA B 1 326 ? -7.223 -36.062 4.578 1 98.88 326 ALA B C 1
ATOM 5957 O O . ALA B 1 326 ? -8.281 -36.406 5.113 1 98.88 326 ALA B O 1
ATOM 5958 N N . THR B 1 327 ? -7.199 -35.562 3.371 1 98.81 327 THR B N 1
ATOM 5959 C CA . THR B 1 327 ? -8.398 -35.375 2.561 1 98.81 327 THR B CA 1
ATOM 5960 C C . THR B 1 327 ? -9.086 -36.719 2.277 1 98.81 327 THR B C 1
ATOM 5962 O O . THR B 1 327 ? -10.312 -36.812 2.336 1 98.81 327 THR B O 1
ATOM 5965 N N . LEU B 1 328 ? -8.305 -37.719 1.968 1 98.75 328 LEU B N 1
ATOM 5966 C CA . LEU B 1 328 ? -8.852 -39.062 1.735 1 98.75 328 LEU B CA 1
ATOM 5967 C C . LEU B 1 328 ? -9.492 -39.594 3.004 1 98.75 328 LEU B C 1
ATOM 5969 O O . LEU B 1 328 ? -10.57 -40.188 2.949 1 98.75 328 LEU B O 1
ATOM 5973 N N . ALA B 1 329 ? -8.836 -39.406 4.113 1 98.69 329 ALA B N 1
ATOM 5974 C CA . ALA B 1 329 ? -9.367 -39.844 5.395 1 98.69 329 ALA B CA 1
ATOM 5975 C C . ALA B 1 329 ? -10.68 -39.125 5.727 1 98.69 329 ALA B C 1
ATOM 5977 O O . ALA B 1 329 ? -11.523 -39.688 6.434 1 98.69 329 ALA B O 1
ATOM 5978 N N . GLU B 1 330 ? -10.836 -38 5.156 1 98.75 330 GLU B N 1
ATOM 5979 C CA . GLU B 1 330 ? -12.023 -37.188 5.414 1 98.75 330 GLU B CA 1
ATOM 5980 C C . GLU B 1 330 ? -13.172 -37.594 4.48 1 98.75 330 GLU B C 1
ATOM 5982 O O . GLU B 1 330 ? -14.273 -37.062 4.59 1 98.75 330 GLU B O 1
ATOM 5987 N N . GLY B 1 331 ? -12.938 -38.438 3.498 1 98.62 331 GLY B N 1
ATOM 5988 C CA . GLY B 1 331 ? -14.031 -39 2.746 1 98.62 331 GLY B CA 1
ATOM 5989 C C . GLY B 1 331 ? -13.945 -38.75 1.255 1 98.62 331 GLY B C 1
ATOM 5990 O O . GLY B 1 331 ? -14.797 -39.188 0.485 1 98.62 331 GLY B O 1
ATOM 5991 N N . ALA B 1 332 ? -12.922 -38.094 0.748 1 98.75 332 ALA B N 1
ATOM 5992 C CA . ALA B 1 332 ? -12.758 -37.844 -0.684 1 98.75 332 ALA B CA 1
ATOM 5993 C C . ALA B 1 332 ? -12.391 -39.156 -1.412 1 98.75 332 ALA B C 1
ATOM 5995 O O . ALA B 1 332 ? -11.984 -40.125 -0.785 1 98.75 332 ALA B O 1
ATOM 5996 N N . THR B 1 333 ? -12.547 -39.125 -2.676 1 98.75 333 THR B N 1
ATOM 5997 C CA . THR B 1 333 ? -12.219 -40.281 -3.514 1 98.75 333 THR B CA 1
ATOM 5998 C C . THR B 1 333 ? -10.938 -40.031 -4.301 1 98.75 333 THR B C 1
ATOM 6000 O O . THR B 1 333 ? -10.789 -38.969 -4.938 1 98.75 333 THR B O 1
ATOM 6003 N N . LEU B 1 334 ? -10.023 -40.938 -4.215 1 98.88 334 LEU B N 1
ATOM 6004 C CA . LEU B 1 334 ? -8.828 -40.875 -5.051 1 98.88 334 LEU B CA 1
ATOM 6005 C C . LEU B 1 334 ? -9.133 -41.312 -6.473 1 98.88 334 LEU B C 1
ATOM 6007 O O . LEU B 1 334 ? -9.406 -42.5 -6.715 1 98.88 334 LEU B O 1
ATOM 6011 N N . LEU B 1 335 ? -9.102 -40.469 -7.402 1 98.88 335 LEU B N 1
ATOM 6012 C CA . LEU B 1 335 ? -9.422 -40.781 -8.789 1 98.88 335 LEU B CA 1
ATOM 6013 C C . LEU B 1 335 ? -8.164 -41.094 -9.586 1 98.88 335 LEU B C 1
ATOM 6015 O O . LEU B 1 335 ? -8.211 -41.844 -10.562 1 98.88 335 LEU B O 1
ATOM 6019 N N . LEU B 1 336 ? -7.082 -40.469 -9.211 1 98.75 336 LEU B N 1
ATOM 6020 C CA . LEU B 1 336 ? -5.793 -40.656 -9.867 1 98.75 336 LEU B CA 1
ATOM 6021 C C . LEU B 1 336 ? -4.645 -40.312 -8.922 1 98.75 336 LEU B C 1
ATOM 6023 O O . LEU B 1 336 ? -4.734 -39.375 -8.148 1 98.75 336 LEU B O 1
ATOM 6027 N N . GLY B 1 337 ? -3.541 -41.094 -8.953 1 98.31 337 GLY B N 1
ATOM 6028 C CA . GLY B 1 337 ? -2.311 -40.75 -8.25 1 98.31 337 GLY B CA 1
ATOM 6029 C C . GLY B 1 337 ? -2.408 -40.906 -6.75 1 98.31 337 GLY B C 1
ATOM 6030 O O . GLY B 1 337 ? -2.846 -41.969 -6.266 1 98.31 337 GLY B O 1
ATOM 6031 N N . GLY B 1 338 ? -1.896 -39.938 -5.988 1 97.25 338 GLY B N 1
ATOM 6032 C CA . GLY B 1 338 ? -2.064 -39.875 -4.547 1 97.25 338 GLY B CA 1
ATOM 6033 C C . GLY B 1 338 ? -0.867 -40.406 -3.775 1 97.25 338 GLY B C 1
ATOM 6034 O O . GLY B 1 338 ? -0.942 -40.594 -2.561 1 97.25 338 GLY B O 1
ATOM 6035 N N . ARG B 1 339 ? 0.281 -40.531 -4.492 1 96.5 339 ARG B N 1
ATOM 6036 C CA . ARG B 1 339 ? 1.396 -41.156 -3.781 1 96.5 339 ARG B CA 1
ATOM 6037 C C . ARG B 1 339 ? 2.713 -40.469 -4.125 1 96.5 339 ARG B C 1
ATOM 6039 O O . ARG B 1 339 ? 2.854 -39.875 -5.199 1 96.5 339 ARG B O 1
ATOM 6046 N N . LYS B 1 340 ? 3.609 -40.562 -3.188 1 96.62 340 LYS B N 1
ATOM 6047 C CA . LYS B 1 340 ? 5.016 -40.281 -3.477 1 96.62 340 LYS B CA 1
ATOM 6048 C C . LYS B 1 340 ? 5.602 -41.344 -4.402 1 96.62 340 LYS B C 1
ATOM 6050 O O . LYS B 1 340 ? 5.309 -42.531 -4.254 1 96.62 340 LYS B O 1
ATOM 6055 N N . VAL B 1 341 ? 6.312 -40.906 -5.324 1 92.38 341 VAL B N 1
ATOM 6056 C CA . VAL B 1 341 ? 6.953 -41.875 -6.207 1 92.38 341 VAL B CA 1
ATOM 6057 C C . VAL B 1 341 ? 8.211 -42.438 -5.543 1 92.38 341 VAL B C 1
ATOM 6059 O O . VAL B 1 341 ? 8.992 -41.688 -4.949 1 92.38 341 VAL B O 1
ATOM 6062 N N . GLU B 1 342 ? 8.43 -43.688 -5.633 1 86.88 342 GLU B N 1
ATOM 6063 C CA . GLU B 1 342 ? 9.594 -44.312 -5.02 1 86.88 342 GLU B CA 1
ATOM 6064 C C . GLU B 1 342 ? 10.883 -43.906 -5.73 1 86.88 342 GLU B C 1
ATOM 6066 O O . GLU B 1 342 ? 10.867 -43.625 -6.93 1 86.88 342 GLU B O 1
ATOM 6071 N N . GLY B 1 343 ? 11.977 -43.875 -4.941 1 85 343 GLY B N 1
ATOM 6072 C CA . GLY B 1 343 ? 13.273 -43.531 -5.504 1 85 343 GLY B CA 1
ATOM 6073 C C . GLY B 1 343 ? 13.891 -42.312 -4.879 1 85 343 GLY B C 1
ATOM 6074 O O . GLY B 1 343 ? 13.406 -41.812 -3.857 1 85 343 GLY B O 1
ATOM 6075 N N . ASN B 1 344 ? 15.008 -41.844 -5.5 1 84.06 344 ASN B N 1
ATOM 6076 C CA . ASN B 1 344 ? 15.781 -40.719 -4.949 1 84.06 344 ASN B CA 1
ATOM 6077 C C . ASN B 1 344 ? 15.211 -39.375 -5.383 1 84.06 344 ASN B C 1
ATOM 6079 O O . ASN B 1 344 ? 15.555 -38.344 -4.809 1 84.06 344 ASN B O 1
ATOM 6083 N N . GLY B 1 345 ? 14.352 -39.5 -6.309 1 90.75 345 GLY B N 1
ATOM 6084 C CA . GLY B 1 345 ? 13.781 -38.25 -6.793 1 90.75 345 GLY B CA 1
ATOM 6085 C C . GLY B 1 345 ? 12.602 -37.781 -5.961 1 90.75 345 GLY B C 1
ATOM 6086 O O . GLY B 1 345 ? 11.945 -38.562 -5.293 1 90.75 345 GLY B O 1
ATOM 6087 N N . ASN B 1 346 ? 12.391 -36.5 -5.902 1 96.88 346 ASN B N 1
ATOM 6088 C CA . ASN B 1 346 ? 11.344 -35.875 -5.113 1 96.88 346 ASN B CA 1
ATOM 6089 C C . ASN B 1 346 ? 10.039 -35.75 -5.895 1 96.88 346 ASN B C 1
ATOM 6091 O O . ASN B 1 346 ? 9.484 -34.656 -6.012 1 96.88 346 ASN B O 1
ATOM 6095 N N . PHE B 1 347 ? 9.531 -36.844 -6.363 1 97.69 347 PHE B N 1
ATOM 6096 C C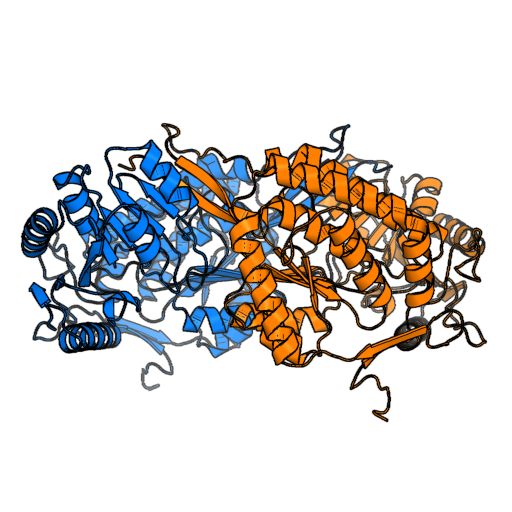A . PHE B 1 347 ? 8.367 -36.844 -7.23 1 97.69 347 PHE B CA 1
ATOM 6097 C C . PHE B 1 347 ? 7.094 -37.125 -6.43 1 97.69 347 PHE B C 1
ATOM 6099 O O . PHE B 1 347 ? 7.117 -37.875 -5.453 1 97.69 347 PHE B O 1
ATOM 6106 N N . TYR B 1 348 ? 6.094 -36.5 -6.789 1 98.44 348 TYR B N 1
ATOM 6107 C CA . TYR B 1 348 ? 4.723 -36.75 -6.387 1 98.44 348 TYR B CA 1
ATOM 6108 C C . TYR B 1 348 ? 3.83 -37 -7.602 1 98.44 348 TYR B C 1
ATOM 6110 O O . TYR B 1 348 ? 3.912 -36.25 -8.586 1 98.44 348 TYR B O 1
ATOM 6118 N N . GLU B 1 349 ? 3.031 -37.969 -7.566 1 98.19 349 GLU B N 1
ATOM 6119 C CA . GLU B 1 349 ? 2.188 -38.312 -8.711 1 98.19 349 GLU B CA 1
ATOM 6120 C C . GLU B 1 349 ? 1.139 -37.219 -8.961 1 98.19 349 GLU B C 1
ATOM 6122 O O . GLU B 1 349 ? 0.566 -36.688 -8.016 1 98.19 349 GLU B O 1
ATOM 6127 N N . PRO B 1 350 ? 0.969 -36.906 -10.344 1 98.62 350 PRO B N 1
ATOM 6128 C CA . PRO B 1 350 ? -0.238 -36.125 -10.586 1 98.62 350 PRO B CA 1
ATOM 6129 C C . PRO B 1 350 ? -1.487 -36.75 -9.969 1 98.62 350 PRO B C 1
ATOM 6131 O O . PRO B 1 350 ? -1.771 -37.906 -10.188 1 98.62 350 PRO B O 1
ATOM 6134 N N . THR B 1 351 ? -2.203 -35.938 -9.156 1 98.88 351 THR B N 1
ATOM 6135 C CA . THR B 1 351 ? -3.264 -36.469 -8.312 1 98.88 351 THR B CA 1
ATOM 6136 C C . THR B 1 351 ? -4.574 -35.719 -8.539 1 98.88 351 THR B C 1
ATOM 6138 O O . THR B 1 351 ? -4.582 -34.5 -8.695 1 98.88 351 THR B O 1
ATOM 6141 N N . VAL B 1 352 ? -5.645 -36.5 -8.672 1 98.94 352 VAL B N 1
ATOM 6142 C CA . VAL B 1 352 ? -6.988 -35.938 -8.75 1 98.94 352 VAL B CA 1
ATOM 6143 C C . VAL B 1 352 ? -7.859 -36.5 -7.641 1 98.94 352 VAL B C 1
ATOM 6145 O O . VAL B 1 352 ? -8.008 -37.719 -7.527 1 98.94 352 VAL B O 1
ATOM 6148 N N . LEU B 1 353 ? -8.359 -35.656 -6.82 1 98.94 353 LEU B N 1
ATOM 6149 C CA . LEU B 1 353 ? -9.289 -36 -5.758 1 98.94 353 LEU B CA 1
ATOM 6150 C C . LEU B 1 353 ? -10.719 -35.656 -6.145 1 98.94 353 LEU B C 1
ATOM 6152 O O . LEU B 1 353 ? -10.992 -34.531 -6.562 1 98.94 353 LEU B O 1
ATOM 6156 N N . GLY B 1 354 ? -11.617 -36.625 -6.078 1 98.75 354 GLY B N 1
ATOM 6157 C CA . GLY B 1 354 ? -13.039 -36.406 -6.34 1 98.75 354 GLY B CA 1
ATOM 6158 C C . GLY B 1 354 ? -13.875 -36.375 -5.078 1 98.75 354 GLY B C 1
ATOM 6159 O O . GLY B 1 354 ? -13.445 -36.844 -4.023 1 98.75 354 GLY B O 1
ATOM 6160 N N . GLY B 1 355 ? -15.039 -35.781 -5.176 1 98.44 355 GLY B N 1
ATOM 6161 C CA . GLY B 1 355 ? -15.953 -35.75 -4.047 1 98.44 355 GLY B CA 1
ATOM 6162 C C . GLY B 1 355 ? -15.477 -34.844 -2.924 1 98.44 355 GLY B C 1
ATOM 6163 O O . GLY B 1 355 ? -15.789 -35.094 -1.755 1 98.44 355 GLY B O 1
ATOM 6164 N N . VAL B 1 356 ? -14.648 -33.906 -3.195 1 98.81 356 VAL B N 1
ATOM 6165 C CA . VAL B 1 356 ? -14.133 -33 -2.182 1 98.81 356 VAL B CA 1
ATOM 6166 C C . VAL B 1 356 ? -15.234 -32.031 -1.746 1 98.81 356 VAL B C 1
ATOM 6168 O O . VAL B 1 356 ? -15.984 -31.516 -2.58 1 98.81 356 VAL B O 1
ATOM 6171 N N . THR B 1 357 ? -15.383 -31.797 -0.448 1 98.56 357 THR B N 1
ATOM 6172 C CA . THR B 1 357 ? -16.359 -30.875 0.106 1 98.56 357 THR B CA 1
ATOM 6173 C C . THR B 1 357 ? -15.672 -29.719 0.813 1 98.56 357 THR B C 1
ATOM 6175 O O . THR B 1 357 ? -14.461 -29.75 1.038 1 98.56 357 THR B O 1
ATOM 6178 N N . ASP B 1 358 ? -16.453 -28.688 1.166 1 97.94 358 ASP B N 1
ATOM 6179 C CA . ASP B 1 358 ? -15.922 -27.453 1.757 1 97.94 358 ASP B CA 1
ATOM 6180 C C . ASP B 1 358 ? -15.453 -27.688 3.189 1 97.94 358 ASP B C 1
ATOM 6182 O O . ASP B 1 358 ? -14.961 -26.766 3.846 1 97.94 358 ASP B O 1
ATOM 6186 N N . ARG B 1 359 ? -15.469 -28.891 3.678 1 97.62 359 ARG B N 1
ATOM 6187 C CA . ARG B 1 359 ? -15.023 -29.219 5.031 1 97.62 359 ARG B CA 1
ATOM 6188 C C . ARG B 1 359 ? -13.672 -29.922 5.012 1 97.62 359 ARG B C 1
ATOM 6190 O O . ARG B 1 359 ? -13.039 -30.094 6.055 1 97.62 359 ARG B O 1
ATOM 6197 N N . MET B 1 360 ? -13.242 -30.328 3.848 1 98.69 360 MET B N 1
ATOM 6198 C CA . MET B 1 360 ? -12.07 -31.188 3.727 1 98.69 360 MET B CA 1
ATOM 6199 C C . MET B 1 360 ? -10.797 -30.344 3.609 1 98.69 360 MET B C 1
ATOM 6201 O O . MET B 1 360 ? -10.836 -29.188 3.191 1 98.69 360 MET B O 1
ATOM 6205 N N . THR B 1 361 ? -9.633 -30.891 3.908 1 98.62 361 THR B N 1
ATOM 6206 C CA . THR B 1 361 ? -8.312 -30.281 3.963 1 98.62 361 THR B CA 1
ATOM 6207 C C . THR B 1 361 ? -7.938 -29.688 2.609 1 98.62 361 THR B C 1
ATOM 6209 O O . THR B 1 361 ? -7.492 -28.547 2.535 1 98.62 361 THR B O 1
ATOM 6212 N N . SER B 1 362 ? -8.203 -30.438 1.554 1 98.5 362 SER B N 1
ATOM 6213 C CA . SER B 1 362 ? -7.766 -29.984 0.235 1 98.5 362 SER B CA 1
ATOM 6214 C C . SER B 1 362 ? -8.602 -28.812 -0.257 1 98.5 362 SER B C 1
ATOM 6216 O O . SER B 1 362 ? -8.195 -28.094 -1.177 1 98.5 362 SER B O 1
ATOM 6218 N N . PHE B 1 363 ? -9.805 -28.609 0.341 1 98.62 363 PHE B N 1
ATOM 6219 C CA . PHE B 1 363 ? -10.633 -27.438 0.041 1 98.62 363 PHE B CA 1
ATOM 6220 C C . PHE B 1 363 ? -10.141 -26.219 0.812 1 98.62 363 PHE B C 1
ATOM 6222 O O . PHE B 1 363 ? -10.102 -25.109 0.27 1 98.62 363 PHE B O 1
ATOM 6229 N N . LYS B 1 364 ? -9.672 -26.391 2.002 1 97.69 364 LYS B N 1
ATOM 6230 C CA . LYS B 1 364 ? -9.406 -25.297 2.932 1 97.69 364 LYS B CA 1
ATOM 6231 C C . LYS B 1 364 ? -7.965 -24.797 2.807 1 97.69 364 LYS B C 1
ATOM 6233 O O . LYS B 1 364 ? -7.684 -23.625 3.018 1 97.69 364 LYS B O 1
ATOM 6238 N N . GLN B 1 365 ? -7.051 -25.672 2.482 1 97.69 365 GLN B N 1
ATOM 6239 C CA . GLN B 1 365 ? -5.629 -25.344 2.51 1 97.69 365 GLN B CA 1
ATOM 6240 C C . GLN B 1 365 ? -5.07 -25.219 1.096 1 97.69 365 GLN B C 1
ATOM 6242 O O . GLN B 1 365 ? -5.656 -25.719 0.139 1 97.69 365 GLN B O 1
ATOM 6247 N N . GLU B 1 366 ? -4.012 -24.516 0.932 1 97.62 366 GLU B N 1
ATOM 6248 C CA . GLU B 1 366 ? -3.268 -24.453 -0.322 1 97.62 366 GLU B CA 1
ATOM 6249 C C . GLU B 1 366 ? -2.508 -25.75 -0.575 1 97.62 366 GLU B C 1
ATOM 6251 O O . GLU B 1 366 ? -1.69 -26.172 0.248 1 97.62 366 GLU B O 1
ATOM 6256 N N . LEU B 1 367 ? -2.807 -26.391 -1.623 1 98.12 367 LEU B N 1
ATOM 6257 C CA . LEU B 1 367 ? -2.02 -27.531 -2.084 1 98.12 367 LEU B CA 1
ATOM 6258 C C . LEU B 1 367 ? -0.974 -27.094 -3.104 1 98.12 367 LEU B C 1
ATOM 6260 O O . LEU B 1 367 ? -1.288 -26.906 -4.281 1 98.12 367 LEU B O 1
ATOM 6264 N N . PHE B 1 368 ? 0.197 -27 -2.727 1 98.06 368 PHE B N 1
ATOM 6265 C CA . PHE B 1 368 ? 1.262 -26.469 -3.578 1 98.06 368 PHE B CA 1
ATOM 6266 C C . PHE B 1 368 ? 2.025 -27.609 -4.242 1 98.06 368 PHE B C 1
ATOM 6268 O O . PHE B 1 368 ? 3.199 -27.844 -3.941 1 98.06 368 PHE B O 1
ATOM 6275 N N . GLY B 1 369 ? 1.471 -28.234 -5.16 1 98.5 369 GLY B N 1
ATOM 6276 C CA . GLY B 1 369 ? 1.948 -29.375 -5.914 1 98.5 369 GLY B CA 1
ATOM 6277 C C . GLY B 1 369 ? 0.92 -29.922 -6.887 1 98.5 369 GLY B C 1
ATOM 6278 O O . GLY B 1 369 ? -0.106 -29.281 -7.133 1 98.5 369 GLY B O 1
ATOM 6279 N N . PRO B 1 370 ? 1.184 -31.031 -7.492 1 98.69 370 PRO B N 1
ATOM 6280 C CA . PRO B 1 370 ? 0.356 -31.5 -8.609 1 98.69 370 PRO B CA 1
ATOM 6281 C C . PRO B 1 370 ? -0.875 -32.281 -8.141 1 98.69 370 PRO B C 1
ATOM 6283 O O . PRO B 1 370 ? -1.07 -33.438 -8.539 1 98.69 370 PRO B O 1
ATOM 6286 N N . VAL B 1 371 ? -1.731 -31.609 -7.332 1 98.88 371 VAL B N 1
ATOM 6287 C CA . VAL B 1 371 ? -2.939 -32.219 -6.785 1 98.88 371 VAL B CA 1
ATOM 6288 C C . VAL B 1 371 ? -4.145 -31.328 -7.074 1 98.88 371 VAL B C 1
ATOM 6290 O O . VAL B 1 371 ? -4.156 -30.156 -6.715 1 98.88 371 VAL B O 1
ATOM 6293 N N . ALA B 1 372 ? -5.125 -31.875 -7.746 1 98.81 372 ALA B N 1
ATOM 6294 C CA . ALA B 1 372 ? -6.363 -31.172 -8.062 1 98.81 372 ALA B CA 1
ATOM 6295 C C . ALA B 1 372 ? -7.531 -31.719 -7.238 1 98.81 372 ALA B C 1
ATOM 6297 O O . ALA B 1 372 ? -7.633 -32.938 -7.02 1 98.81 372 ALA B O 1
ATOM 6298 N N . SER B 1 373 ? -8.375 -30.844 -6.809 1 98.88 373 SER B N 1
ATOM 6299 C CA . SER B 1 373 ? -9.594 -31.203 -6.09 1 98.88 373 SER B CA 1
ATOM 6300 C C . SER B 1 373 ? -10.836 -30.891 -6.918 1 98.88 373 SER B C 1
ATOM 6302 O O . SER B 1 373 ? -11.031 -29.75 -7.34 1 98.88 373 SER B O 1
ATOM 6304 N N . ILE B 1 374 ? -11.656 -31.859 -7.137 1 98.94 374 ILE B N 1
ATOM 6305 C CA . ILE B 1 374 ? -12.906 -31.656 -7.852 1 98.94 374 ILE B CA 1
ATOM 6306 C C . ILE B 1 374 ? -14.047 -31.469 -6.852 1 98.94 374 ILE B C 1
ATOM 6308 O O . ILE B 1 374 ? -14.273 -32.344 -6 1 98.94 374 ILE B O 1
ATOM 6312 N N . ILE B 1 375 ? -14.688 -30.391 -6.906 1 98.94 375 ILE B N 1
ATOM 6313 C CA . ILE B 1 375 ? -15.805 -30 -6.051 1 98.94 375 ILE B CA 1
ATOM 6314 C C . ILE B 1 375 ? -17.062 -29.797 -6.898 1 98.94 375 ILE B C 1
ATOM 6316 O O . ILE B 1 375 ? -17 -29.203 -7.984 1 98.94 375 ILE B O 1
ATOM 6320 N N . THR B 1 376 ? -18.156 -30.297 -6.492 1 98.88 376 THR B N 1
ATOM 6321 C CA . THR B 1 376 ? -19.422 -30.156 -7.223 1 98.88 376 THR B CA 1
ATOM 6322 C C . THR B 1 376 ? -20.203 -28.953 -6.723 1 98.88 376 THR B C 1
ATOM 6324 O O . THR B 1 376 ? -20.406 -28.797 -5.516 1 98.88 376 THR B O 1
ATOM 6327 N N . ALA B 1 377 ? -20.594 -28.094 -7.598 1 98.88 377 ALA B N 1
ATOM 6328 C CA . ALA B 1 377 ? -21.5 -26.984 -7.293 1 98.88 377 ALA B CA 1
ATOM 6329 C C . ALA B 1 377 ? -22.891 -27.25 -7.828 1 98.88 377 ALA B C 1
ATOM 6331 O O . ALA B 1 377 ? -23.062 -27.797 -8.922 1 98.88 377 ALA B O 1
ATOM 6332 N N . ARG B 1 378 ? -23.891 -26.75 -7.129 1 98.75 378 ARG B N 1
ATOM 6333 C CA . ARG B 1 378 ? -25.281 -26.938 -7.539 1 98.75 378 ARG B CA 1
ATOM 6334 C C . ARG B 1 378 ? -25.641 -26.031 -8.703 1 98.75 378 ARG B C 1
ATOM 6336 O O . ARG B 1 378 ? -26.422 -26.406 -9.586 1 98.75 378 ARG B O 1
ATOM 6343 N N . ASP B 1 379 ? -25.156 -24.828 -8.719 1 98.44 379 ASP B N 1
ATOM 6344 C CA . ASP B 1 379 ? -25.406 -23.781 -9.703 1 98.44 379 ASP B CA 1
ATOM 6345 C C . ASP B 1 379 ? -24.328 -22.703 -9.617 1 98.44 379 ASP B C 1
ATOM 6347 O O . ASP B 1 379 ? -23.375 -22.828 -8.859 1 98.44 379 ASP B O 1
ATOM 6351 N N . ALA B 1 380 ? -24.484 -21.719 -10.469 1 98.62 380 ALA B N 1
ATOM 6352 C CA . ALA B 1 380 ? -23.5 -20.641 -10.555 1 98.62 380 ALA B CA 1
ATOM 6353 C C . ALA B 1 380 ? -23.375 -19.906 -9.219 1 98.62 380 ALA B C 1
ATOM 6355 O O . ALA B 1 380 ? -22.266 -19.547 -8.805 1 98.62 380 ALA B O 1
ATOM 6356 N N . ARG B 1 381 ? -24.484 -19.641 -8.57 1 98.31 381 ARG B N 1
ATOM 6357 C CA . ARG B 1 381 ? -24.484 -18.953 -7.285 1 98.31 381 ARG B CA 1
ATOM 6358 C C . ARG B 1 381 ? -23.719 -19.75 -6.234 1 98.31 381 ARG B C 1
ATOM 6360 O O . ARG B 1 381 ? -22.938 -19.203 -5.465 1 98.31 381 ARG B O 1
ATOM 6367 N N . HIS B 1 382 ? -24 -21.047 -6.207 1 98.75 382 HIS B N 1
ATOM 6368 C CA . HIS B 1 382 ? -23.297 -21.922 -5.285 1 98.75 382 HIS B CA 1
ATOM 6369 C C . HIS B 1 382 ? -21.797 -21.969 -5.605 1 98.75 382 HIS B C 1
ATOM 6371 O O . HIS B 1 382 ? -20.969 -22 -4.699 1 98.75 382 HIS B O 1
ATOM 6377 N N . ALA B 1 383 ? -21.406 -22.016 -6.875 1 98.88 383 ALA B N 1
ATOM 6378 C CA . ALA B 1 383 ? -20 -22.016 -7.289 1 98.88 383 ALA B CA 1
ATOM 6379 C C . ALA B 1 383 ? -19.266 -20.781 -6.754 1 98.88 383 ALA B C 1
ATOM 6381 O O . ALA B 1 383 ? -18.156 -20.891 -6.258 1 98.88 383 ALA B O 1
ATOM 6382 N N . VAL B 1 384 ? -19.906 -19.625 -6.816 1 98.81 384 VAL B N 1
ATOM 6383 C CA . VAL B 1 384 ? -19.312 -18.391 -6.32 1 98.81 384 VAL B CA 1
ATOM 6384 C C . VAL B 1 384 ? -19.156 -18.484 -4.801 1 98.81 384 VAL B C 1
ATOM 6386 O O . VAL B 1 384 ? -18.125 -18.062 -4.262 1 98.81 384 VAL B O 1
ATOM 6389 N N . ALA B 1 385 ? -20.172 -18.984 -4.137 1 98.62 385 ALA B N 1
ATOM 6390 C CA . ALA B 1 385 ? -20.094 -19.141 -2.686 1 98.62 385 ALA B CA 1
ATOM 6391 C C . ALA B 1 385 ? -18.922 -20.031 -2.285 1 98.62 385 ALA B C 1
ATOM 6393 O O . ALA B 1 385 ? -18.203 -19.719 -1.337 1 98.62 385 ALA B O 1
ATOM 6394 N N . LEU B 1 386 ? -18.75 -21.156 -2.988 1 98.81 386 LEU B N 1
ATOM 6395 C CA . LEU B 1 386 ? -17.625 -22.062 -2.738 1 98.81 386 LEU B CA 1
ATOM 6396 C C . LEU B 1 386 ? -16.297 -21.375 -3.023 1 98.81 386 LEU B C 1
ATOM 6398 O O . LEU B 1 386 ? -15.336 -21.531 -2.266 1 98.81 386 LEU B O 1
ATOM 6402 N N . ALA B 1 387 ? -16.266 -20.641 -4.105 1 98.81 387 ALA B N 1
ATOM 6403 C CA . ALA B 1 387 ? -15.055 -19.922 -4.492 1 98.81 387 ALA B CA 1
ATOM 6404 C C . ALA B 1 387 ? -14.633 -18.938 -3.41 1 98.81 387 ALA B C 1
ATOM 6406 O O . ALA B 1 387 ? -13.445 -18.828 -3.09 1 98.81 387 ALA B O 1
ATOM 6407 N N . ASN B 1 388 ? -15.578 -18.266 -2.852 1 98.12 388 ASN B N 1
ATOM 6408 C CA . ASN B 1 388 ? -15.312 -17.203 -1.877 1 98.12 388 ASN B CA 1
ATOM 6409 C C . ASN B 1 388 ? -15.031 -17.781 -0.49 1 98.12 388 ASN B C 1
ATOM 6411 O O . ASN B 1 388 ? -14.508 -17.094 0.382 1 98.12 388 ASN B O 1
ATOM 6415 N N . ASP B 1 389 ? -15.445 -19.062 -0.304 1 98 389 ASP B N 1
ATOM 6416 C CA . ASP B 1 389 ? -15.188 -19.734 0.968 1 98 389 ASP B CA 1
ATOM 6417 C C . ASP B 1 389 ? -13.742 -20.203 1.061 1 98 389 ASP B C 1
ATOM 6419 O O . ASP B 1 389 ? -13.469 -21.406 1.082 1 98 389 ASP B O 1
ATOM 6423 N N . SER B 1 390 ? -12.844 -19.281 1.082 1 97.19 390 SER B N 1
ATOM 6424 C CA . SER B 1 390 ? -11.406 -19.469 1.185 1 97.19 390 SER B CA 1
ATOM 6425 C C . SER B 1 390 ? -10.742 -18.328 1.951 1 97.19 390 SER B C 1
ATOM 6427 O O . SER B 1 390 ? -11.203 -17.188 1.892 1 97.19 390 SER B O 1
ATOM 6429 N N . GLU B 1 391 ? -9.688 -18.641 2.668 1 96.69 391 GLU B N 1
ATOM 6430 C CA . GLU B 1 391 ? -8.922 -17.594 3.326 1 96.69 391 GLU B CA 1
ATOM 6431 C C . GLU B 1 391 ? -8.031 -16.844 2.33 1 96.69 391 GLU B C 1
ATOM 6433 O O . GLU B 1 391 ? -7.438 -15.82 2.662 1 96.69 391 GLU B O 1
ATOM 6438 N N . PHE B 1 392 ? -7.996 -17.344 1.098 1 97.88 392 PHE B N 1
ATOM 6439 C CA . PHE B 1 392 ? -7.16 -16.766 0.052 1 97.88 392 PHE B CA 1
ATOM 6440 C C . PHE B 1 392 ? -8.016 -16.031 -0.984 1 97.88 392 PHE B C 1
ATOM 6442 O O . PHE B 1 392 ? -9.234 -16.219 -1.021 1 97.88 392 PHE B O 1
ATOM 6449 N N . GLY B 1 393 ? -7.43 -15.148 -1.79 1 98.31 393 GLY B N 1
ATOM 6450 C CA . GLY B 1 393 ? -8.086 -14.438 -2.873 1 98.31 393 GLY B CA 1
ATOM 6451 C C . GLY B 1 393 ? -7.125 -13.945 -3.939 1 98.31 393 GLY B C 1
ATOM 6452 O O . GLY B 1 393 ? -7.105 -12.758 -4.27 1 98.31 393 GLY B O 1
ATOM 6453 N N . LEU B 1 394 ? -6.383 -14.852 -4.566 1 98.31 394 LEU B N 1
ATOM 6454 C CA . LEU B 1 394 ? -5.398 -14.453 -5.566 1 98.31 394 LEU B CA 1
ATOM 6455 C C . LEU B 1 394 ? -6.043 -14.328 -6.945 1 98.31 394 LEU B C 1
ATOM 6457 O O . LEU B 1 394 ? -6.348 -13.219 -7.395 1 98.31 394 LEU B O 1
ATOM 6461 N N . THR B 1 395 ? -6.344 -15.453 -7.645 1 98.25 395 THR B N 1
ATOM 6462 C CA . THR B 1 395 ? -7.047 -15.406 -8.922 1 98.25 395 THR B CA 1
ATOM 6463 C C . THR B 1 395 ? -8.211 -16.391 -8.938 1 98.25 395 THR B C 1
ATOM 6465 O O . THR B 1 395 ? -8.359 -17.203 -8.023 1 98.25 395 THR B O 1
ATOM 6468 N N . SER B 1 396 ? -9.055 -16.234 -9.906 1 98.5 396 SER B N 1
ATOM 6469 C CA . SER B 1 396 ? -10.148 -17.156 -10.188 1 98.5 396 SER B CA 1
ATOM 6470 C C . SER B 1 396 ? -10.375 -17.312 -11.695 1 98.5 396 SER B C 1
ATOM 6472 O O . SER B 1 396 ? -10.008 -16.422 -12.469 1 98.5 396 SER B O 1
ATOM 6474 N N . THR B 1 397 ? -10.867 -18.391 -12.086 1 98.62 397 THR B N 1
ATOM 6475 C CA . THR B 1 397 ? -11.211 -18.672 -13.477 1 98.62 397 THR B CA 1
ATOM 6476 C C . THR B 1 397 ? -12.672 -19.109 -13.586 1 98.62 397 THR B C 1
ATOM 6478 O O . THR B 1 397 ? -13.156 -19.875 -12.758 1 98.62 397 THR B O 1
ATOM 6481 N N . VAL B 1 398 ? -13.352 -18.625 -14.594 1 98.81 398 VAL B N 1
ATOM 6482 C CA . VAL B 1 398 ? -14.734 -19 -14.875 1 98.81 398 VAL B CA 1
ATOM 6483 C C . VAL B 1 398 ? -14.867 -19.438 -16.328 1 98.81 398 VAL B C 1
ATOM 6485 O O . VAL B 1 398 ? -14.492 -18.703 -17.234 1 98.81 398 VAL B O 1
ATOM 6488 N N . TYR B 1 399 ? -15.422 -20.609 -16.562 1 98.69 399 TYR B N 1
ATOM 6489 C CA . TYR B 1 399 ? -15.781 -21.062 -17.906 1 98.69 399 TYR B CA 1
ATOM 6490 C C . TYR B 1 399 ? -17.297 -21.141 -18.062 1 98.69 399 TYR B C 1
ATOM 6492 O O . TYR B 1 399 ? -17.969 -21.859 -17.312 1 98.69 399 TYR B O 1
ATOM 6500 N N . THR B 1 400 ? -17.812 -20.469 -18.891 1 98.69 400 THR B N 1
ATOM 6501 C CA . THR B 1 400 ? -19.234 -20.422 -19.219 1 98.69 400 THR B CA 1
ATOM 6502 C C . THR B 1 400 ? -19.453 -19.797 -20.594 1 98.69 400 THR B C 1
ATOM 6504 O O . THR B 1 400 ? -18.656 -18.969 -21.031 1 98.69 400 THR B O 1
ATOM 6507 N N . ALA B 1 401 ? -20.453 -20.203 -21.297 1 98.06 401 ALA B N 1
ATOM 6508 C CA . ALA B 1 401 ? -20.812 -19.578 -22.578 1 98.06 401 ALA B CA 1
ATOM 6509 C C . ALA B 1 401 ? -21.578 -18.281 -22.344 1 98.06 401 ALA B C 1
ATOM 6511 O O . ALA B 1 401 ? -21.719 -17.469 -23.266 1 98.06 401 ALA B O 1
ATOM 6512 N N . ASN B 1 402 ? -22.062 -18.062 -21.172 1 98.12 402 ASN B N 1
ATOM 6513 C CA . ASN B 1 402 ? -22.812 -16.859 -20.812 1 98.12 402 ASN B CA 1
ATOM 6514 C C . ASN B 1 402 ? -21.906 -15.773 -20.25 1 98.12 402 ASN B C 1
ATOM 6516 O O . ASN B 1 402 ? -21.75 -15.656 -19.031 1 98.12 402 ASN B O 1
ATOM 6520 N N . VAL B 1 403 ? -21.484 -14.906 -21.094 1 95.5 403 VAL B N 1
ATOM 6521 C CA . VAL B 1 403 ? -20.5 -13.891 -20.734 1 95.5 403 VAL B CA 1
ATOM 6522 C C . VAL B 1 403 ? -21.094 -12.906 -19.734 1 95.5 403 VAL B C 1
ATOM 6524 O O . VAL B 1 403 ? -20.406 -12.414 -18.844 1 95.5 403 VAL B O 1
ATOM 6527 N N . GLU B 1 404 ? -22.344 -12.594 -19.891 1 97.06 404 GLU B N 1
ATOM 6528 C CA . GLU B 1 404 ? -23 -11.695 -18.953 1 97.06 404 GLU B CA 1
ATOM 6529 C C . GLU B 1 404 ? -23.016 -12.281 -17.531 1 97.06 404 GLU B C 1
ATOM 6531 O O . GLU B 1 404 ? -22.781 -11.57 -16.562 1 97.06 404 GLU B O 1
ATOM 6536 N N . LEU B 1 405 ? -23.312 -13.562 -17.516 1 97.81 405 LEU B N 1
ATOM 6537 C CA . LEU B 1 405 ? -23.281 -14.242 -16.219 1 97.81 405 LEU B CA 1
ATOM 6538 C C . LEU B 1 405 ? -21.875 -14.219 -15.633 1 97.81 405 LEU B C 1
ATOM 6540 O O . LEU B 1 405 ? -21.703 -14.008 -14.438 1 97.81 405 LEU B O 1
ATOM 6544 N N . ALA B 1 406 ? -20.891 -14.461 -16.469 1 97.56 406 ALA B N 1
ATOM 6545 C CA . ALA B 1 406 ? -19.5 -14.445 -16.016 1 97.56 406 ALA B CA 1
ATOM 6546 C C . ALA B 1 406 ? -19.125 -13.086 -15.422 1 97.56 406 ALA B C 1
ATOM 6548 O O . ALA B 1 406 ? -18.406 -13.008 -14.422 1 97.56 406 ALA B O 1
ATOM 6549 N N . ARG B 1 407 ? -19.578 -12.062 -16.031 1 95.69 407 ARG B N 1
ATOM 6550 C CA . ARG B 1 407 ? -19.312 -10.711 -15.547 1 95.69 407 ARG B CA 1
ATOM 6551 C C . ARG B 1 407 ? -19.969 -10.477 -14.195 1 95.69 407 ARG B C 1
ATOM 6553 O O . ARG B 1 407 ? -19.391 -9.859 -13.305 1 95.69 407 ARG B O 1
ATOM 6560 N N . GLN B 1 408 ? -21.203 -10.922 -14.086 1 96.56 408 GLN B N 1
ATOM 6561 C CA . GLN B 1 408 ? -21.891 -10.828 -12.805 1 96.56 408 GLN B CA 1
ATOM 6562 C C . GLN B 1 408 ? -21.156 -11.602 -11.719 1 96.56 408 GLN B C 1
ATOM 6564 O O . GLN B 1 408 ? -21.047 -11.141 -10.578 1 96.56 408 GLN B O 1
ATOM 6569 N N . MET B 1 409 ? -20.672 -12.805 -12.086 1 98.19 409 MET B N 1
ATOM 6570 C CA . MET B 1 409 ? -19.891 -13.602 -11.148 1 98.19 409 MET B CA 1
ATOM 6571 C C . MET B 1 409 ? -18.609 -12.867 -10.742 1 98.19 409 MET B C 1
ATOM 6573 O O . MET B 1 409 ? -18.219 -12.891 -9.57 1 98.19 409 MET B O 1
ATOM 6577 N N . ALA B 1 410 ? -17.938 -12.227 -11.695 1 97.5 410 ALA B N 1
ATOM 6578 C CA . ALA B 1 410 ? -16.719 -11.484 -11.43 1 97.5 410 ALA B CA 1
ATOM 6579 C C . ALA B 1 410 ? -16.953 -10.398 -10.375 1 97.5 410 ALA B C 1
ATOM 6581 O O . ALA B 1 410 ? -16.078 -10.133 -9.547 1 97.5 410 ALA B O 1
ATOM 6582 N N . ASP B 1 411 ? -18.125 -9.828 -10.352 1 95.38 411 ASP B N 1
ATOM 6583 C CA . ASP B 1 411 ? -18.5 -8.789 -9.398 1 95.38 411 ASP B CA 1
ATOM 6584 C C . ASP B 1 411 ? -18.562 -9.336 -7.977 1 95.38 411 ASP B C 1
ATOM 6586 O O . ASP B 1 411 ? -18.438 -8.586 -7.004 1 95.38 411 ASP B O 1
ATOM 6590 N N . GLU B 1 412 ? -18.75 -10.617 -7.922 1 96.88 412 GLU B N 1
ATOM 6591 C CA . GLU B 1 412 ? -19 -11.219 -6.617 1 96.88 412 GLU B CA 1
ATOM 6592 C C . GLU B 1 412 ? -17.781 -11.992 -6.121 1 96.88 412 GLU B C 1
ATOM 6594 O O . GLU B 1 412 ? -17.672 -12.297 -4.934 1 96.88 412 GLU B O 1
ATOM 6599 N N . LEU B 1 413 ? -16.875 -12.328 -7.016 1 98.44 413 LEU B N 1
ATOM 6600 C CA . LEU B 1 413 ? -15.711 -13.125 -6.645 1 98.44 413 LEU B CA 1
ATOM 6601 C C . LEU B 1 413 ? -14.711 -12.281 -5.867 1 98.44 413 LEU B C 1
ATOM 6603 O O . LEU B 1 413 ? -14.406 -11.148 -6.262 1 98.44 413 LEU B O 1
ATOM 6607 N N . GLU B 1 414 ? -14.211 -12.797 -4.773 1 97.81 414 GLU B N 1
ATOM 6608 C CA . GLU B 1 414 ? -13.312 -12.094 -3.863 1 97.81 414 GLU B CA 1
ATOM 6609 C C . GLU B 1 414 ? -11.852 -12.469 -4.125 1 97.81 414 GLU B C 1
ATOM 6611 O O . GLU B 1 414 ? -11.156 -12.953 -3.229 1 97.81 414 GLU B O 1
ATOM 6616 N N . THR B 1 415 ? -11.391 -12.242 -5.355 1 98.56 415 THR B N 1
ATOM 6617 C CA . THR B 1 415 ? -10.023 -12.508 -5.797 1 98.56 415 THR B CA 1
ATOM 6618 C C . THR B 1 415 ? -9.445 -11.305 -6.531 1 98.56 415 THR B C 1
ATOM 6620 O O . THR B 1 415 ? -10.188 -10.438 -6.992 1 98.56 415 THR B O 1
ATOM 6623 N N . GLY B 1 416 ? -8.148 -11.258 -6.617 1 98.44 416 GLY B N 1
ATOM 6624 C CA . GLY B 1 416 ? -7.48 -10.156 -7.293 1 98.44 416 GLY B CA 1
ATOM 6625 C C . GLY B 1 416 ? -7.602 -10.219 -8.805 1 98.44 416 GLY B C 1
ATOM 6626 O O . GLY B 1 416 ? -7.438 -9.211 -9.492 1 98.44 416 GLY B O 1
ATOM 6627 N N . GLY B 1 417 ? -7.867 -11.375 -9.352 1 98.38 417 GLY B N 1
ATOM 6628 C CA . GLY B 1 417 ? -8.062 -11.562 -10.781 1 98.38 417 GLY B CA 1
ATOM 6629 C C . GLY B 1 417 ? -9.164 -12.547 -11.109 1 98.38 417 GLY B C 1
ATOM 6630 O O . GLY B 1 417 ? -9.32 -13.562 -10.422 1 98.38 417 GLY B O 1
ATOM 6631 N N . VAL B 1 418 ? -9.898 -12.227 -12.117 1 98.69 418 VAL B N 1
ATOM 6632 C CA . VAL B 1 418 ? -10.898 -13.125 -12.664 1 98.69 418 VAL B CA 1
ATOM 6633 C C . VAL B 1 418 ? -10.648 -13.336 -14.156 1 98.69 418 VAL B C 1
ATOM 6635 O O . VAL B 1 418 ? -10.703 -12.383 -14.938 1 98.69 418 VAL B O 1
ATOM 6638 N N . PHE B 1 419 ? -10.414 -14.5 -14.5 1 98.5 419 PHE B N 1
ATOM 6639 C CA . PHE B 1 419 ? -10.172 -14.883 -15.883 1 98.5 419 PHE B CA 1
ATOM 6640 C C . PHE B 1 419 ? -11.328 -15.703 -16.438 1 98.5 419 PHE B C 1
ATOM 6642 O O . PHE B 1 419 ? -11.656 -16.766 -15.898 1 98.5 419 PHE B O 1
ATOM 6649 N N . ILE B 1 420 ? -11.93 -15.219 -17.484 1 98.19 420 ILE B N 1
ATOM 6650 C CA . ILE B 1 420 ? -13.125 -15.828 -18.047 1 98.19 420 ILE B CA 1
ATOM 6651 C C . ILE B 1 420 ? -12.766 -16.547 -19.344 1 98.19 420 ILE B C 1
ATOM 6653 O O . ILE B 1 420 ? -12.203 -15.938 -20.266 1 98.19 420 ILE B O 1
ATOM 6657 N N . ASN B 1 421 ? -13.016 -17.828 -19.438 1 97.62 421 ASN B N 1
ATOM 6658 C CA . ASN B 1 421 ? -12.773 -18.688 -20.594 1 97.62 421 ASN B CA 1
ATOM 6659 C C . ASN B 1 421 ? -11.305 -18.656 -21 1 97.62 421 ASN B C 1
ATOM 6661 O O . ASN B 1 421 ? -10.984 -18.562 -22.188 1 97.62 421 ASN B O 1
ATOM 6665 N N . GLY B 1 422 ? -10.508 -18.688 -19.984 1 94.44 422 GLY B N 1
ATOM 6666 C CA . GLY B 1 422 ? -9.055 -18.766 -20.031 1 94.44 422 GLY B CA 1
ATOM 6667 C C . GLY B 1 422 ? -8.414 -18.922 -18.672 1 94.44 422 GLY B C 1
ATOM 6668 O O . GLY B 1 422 ? -8.914 -18.359 -17.688 1 94.44 422 GLY B O 1
ATOM 6669 N N . TYR B 1 423 ? -7.355 -19.656 -18.594 1 89.5 423 TYR B N 1
ATOM 6670 C CA . TYR B 1 423 ? -6.73 -19.859 -17.297 1 89.5 423 TYR B CA 1
ATOM 6671 C C . TYR B 1 423 ? -6 -18.594 -16.844 1 89.5 423 TYR B C 1
ATOM 6673 O O . TYR B 1 423 ? -5.641 -17.75 -17.656 1 89.5 423 TYR B O 1
ATOM 6681 N N . SER B 1 424 ? -5.793 -18.453 -15.594 1 92.38 424 SER B N 1
ATOM 6682 C CA . SER B 1 424 ? -5.184 -17.281 -14.992 1 92.38 424 SER B CA 1
ATOM 6683 C C . SER B 1 424 ? -3.701 -17.188 -15.336 1 92.38 424 SER B C 1
ATOM 6685 O O . SER B 1 424 ? -3.053 -18.203 -15.594 1 92.38 424 SER B O 1
ATOM 6687 N N . ALA B 1 425 ? -3.234 -15.969 -15.461 1 88.31 425 ALA B N 1
ATOM 6688 C CA . ALA B 1 425 ? -1.818 -15.766 -15.758 1 88.31 425 ALA B CA 1
ATOM 6689 C C . ALA B 1 425 ? -1.344 -14.406 -15.258 1 88.31 425 ALA B C 1
ATOM 6691 O O . ALA B 1 425 ? -2.131 -13.461 -15.164 1 88.31 425 ALA B O 1
ATOM 6692 N N . SER B 1 426 ? -0.085 -14.359 -14.852 1 94.88 426 SER B N 1
ATOM 6693 C CA . SER B 1 426 ? 0.581 -13.07 -14.672 1 94.88 426 SER B CA 1
ATOM 6694 C C . SER B 1 426 ? 1.067 -12.508 -16 1 94.88 426 SER B C 1
ATOM 6696 O O . SER B 1 426 ? 1.738 -13.211 -16.766 1 94.88 426 SER B O 1
ATOM 6698 N N . ASP B 1 427 ? 0.633 -11.422 -16.344 1 96.62 427 ASP B N 1
ATOM 6699 C CA . ASP B 1 427 ? 0.87 -10.766 -17.625 1 96.62 427 ASP B CA 1
ATOM 6700 C C . ASP B 1 427 ? 1.146 -9.273 -17.438 1 96.62 427 ASP B C 1
ATOM 6702 O O . ASP B 1 427 ? 0.424 -8.594 -16.703 1 96.62 427 ASP B O 1
ATOM 6706 N N . PRO B 1 428 ? 2.232 -8.758 -18.078 1 97.69 428 PRO B N 1
ATOM 6707 C CA . PRO B 1 428 ? 2.602 -7.359 -17.859 1 97.69 428 PRO B CA 1
ATOM 6708 C C . PRO B 1 428 ? 1.476 -6.387 -18.203 1 97.69 428 PRO B C 1
ATOM 6710 O O . PRO B 1 428 ? 1.48 -5.242 -17.734 1 97.69 428 PRO B O 1
ATOM 6713 N N . ARG B 1 429 ? 0.462 -6.758 -19.016 1 97.75 429 ARG B N 1
ATOM 6714 C CA . ARG B 1 429 ? -0.579 -5.867 -19.516 1 97.75 429 ARG B CA 1
ATOM 6715 C C . ARG B 1 429 ? -1.683 -5.68 -18.484 1 97.75 429 ARG B C 1
ATOM 6717 O O . ARG B 1 429 ? -2.527 -4.789 -18.625 1 97.75 429 ARG B O 1
ATOM 6724 N N . VAL B 1 430 ? -1.693 -6.488 -17.375 1 97.81 430 VAL B N 1
ATOM 6725 C CA . VAL B 1 430 ? -2.736 -6.395 -16.359 1 97.81 430 VAL B CA 1
ATOM 6726 C C . VAL B 1 430 ? -2.107 -6.434 -14.977 1 97.81 430 VAL B C 1
ATOM 6728 O O . VAL B 1 430 ? -0.936 -6.789 -14.828 1 97.81 430 VAL B O 1
ATOM 6731 N N . ALA B 1 431 ? -2.934 -6.031 -13.992 1 97.75 431 ALA B N 1
ATOM 6732 C CA . ALA B 1 431 ? -2.48 -6.059 -12.602 1 97.75 431 ALA B CA 1
ATOM 6733 C C . ALA B 1 431 ? -2.473 -7.484 -12.055 1 97.75 431 ALA B C 1
ATOM 6735 O O . ALA B 1 431 ? -3.346 -8.289 -12.391 1 97.75 431 ALA B O 1
ATOM 6736 N N . PHE B 1 432 ? -1.482 -7.73 -11.234 1 98.31 432 PHE B N 1
ATOM 6737 C CA . PHE B 1 432 ? -1.396 -9.031 -10.57 1 98.31 432 PHE B CA 1
ATOM 6738 C C . PHE B 1 432 ? -1.238 -8.859 -9.07 1 98.31 432 PHE B C 1
ATOM 6740 O O . PHE B 1 432 ? -0.422 -8.055 -8.609 1 98.31 432 PHE B O 1
ATOM 6747 N N . GLY B 1 433 ? -1.958 -9.57 -8.234 1 97.75 433 GLY B N 1
ATOM 6748 C CA . GLY B 1 433 ? -1.969 -9.555 -6.781 1 97.75 433 GLY B CA 1
ATOM 6749 C C . GLY B 1 433 ? -3.283 -10.031 -6.191 1 97.75 433 GLY B C 1
ATOM 6750 O O . GLY B 1 433 ? -4.242 -10.289 -6.922 1 97.75 433 GLY B O 1
ATOM 6751 N N . GLY B 1 434 ? -3.324 -10.219 -4.902 1 97.75 434 GLY B N 1
ATOM 6752 C CA . GLY B 1 434 ? -4.504 -10.805 -4.289 1 97.75 434 GLY B CA 1
ATOM 6753 C C . GLY B 1 434 ? -5.051 -9.977 -3.135 1 97.75 434 GLY B C 1
ATOM 6754 O O . GLY B 1 434 ? -4.668 -8.82 -2.959 1 97.75 434 GLY B O 1
ATOM 6755 N N . VAL B 1 435 ? -6.051 -10.523 -2.512 1 97.88 435 VAL B N 1
ATOM 6756 C CA . VAL B 1 435 ? -6.684 -10.008 -1.304 1 97.88 435 VAL B CA 1
ATOM 6757 C C . VAL B 1 435 ? -6.691 -11.086 -0.221 1 97.88 435 VAL B C 1
ATOM 6759 O O . VAL B 1 435 ? -6.219 -12.203 -0.445 1 97.88 435 VAL B O 1
ATOM 6762 N N . LYS B 1 436 ? -7.215 -10.781 0.946 1 97.56 436 LYS B N 1
ATOM 6763 C CA . LYS B 1 436 ? -7.227 -11.719 2.066 1 97.56 436 LYS B CA 1
ATOM 6764 C C . LYS B 1 436 ? -5.82 -12.211 2.389 1 97.56 436 LYS B C 1
ATOM 6766 O O . LYS B 1 436 ? -4.883 -11.414 2.48 1 97.56 436 LYS B O 1
ATOM 6771 N N . LYS B 1 437 ? -5.613 -13.5 2.584 1 97.75 437 LYS B N 1
ATOM 6772 C CA . LYS B 1 437 ? -4.293 -14.008 2.959 1 97.75 437 LYS B CA 1
ATOM 6773 C C . LYS B 1 437 ? -3.389 -14.148 1.738 1 97.75 437 LYS B C 1
ATOM 6775 O O . LYS B 1 437 ? -2.221 -14.516 1.863 1 97.75 437 LYS B O 1
ATOM 6780 N N . SER B 1 438 ? -3.936 -13.828 0.58 1 98.44 438 SER B N 1
ATOM 6781 C CA . SER B 1 438 ? -3.088 -13.797 -0.608 1 98.44 438 SER B CA 1
ATOM 6782 C C . SER B 1 438 ? -2.27 -12.516 -0.673 1 98.44 438 SER B C 1
ATOM 6784 O O . SER B 1 438 ? -1.405 -12.367 -1.54 1 98.44 438 SER B O 1
ATOM 6786 N N . GLY B 1 439 ? -2.559 -11.578 0.261 1 98 439 GLY B N 1
ATOM 6787 C CA . GLY B 1 439 ? -1.681 -10.43 0.439 1 98 439 GLY B CA 1
ATOM 6788 C C . GLY B 1 439 ? -2.301 -9.125 -0.025 1 98 439 GLY B C 1
ATOM 6789 O O . GLY B 1 439 ? -3.521 -8.961 0.023 1 98 439 GLY B O 1
ATOM 6790 N N . PHE B 1 440 ? -1.425 -8.141 -0.273 1 98.12 440 PHE B N 1
ATOM 6791 C CA . PHE B 1 440 ? -1.865 -6.824 -0.733 1 98.12 440 PHE B CA 1
ATOM 6792 C C . PHE B 1 440 ? -0.791 -6.164 -1.589 1 98.12 440 PHE B C 1
ATOM 6794 O O . PHE B 1 440 ? 0.377 -6.555 -1.542 1 98.12 440 PHE B O 1
ATOM 6801 N N . GLY B 1 441 ? -1.202 -5.113 -2.336 1 97.56 441 GLY B N 1
ATOM 6802 C CA . GLY B 1 441 ? -0.361 -4.52 -3.363 1 97.56 441 GLY B CA 1
ATOM 6803 C C . GLY B 1 441 ? -0.522 -5.176 -4.723 1 97.56 441 GLY B C 1
ATOM 6804 O O . GLY B 1 441 ? -1.155 -6.227 -4.836 1 97.56 441 GLY B O 1
ATOM 6805 N N . ARG B 1 442 ? -0.075 -4.551 -5.715 1 98.12 442 ARG B N 1
ATOM 6806 C CA . ARG B 1 442 ? -0.169 -5.094 -7.066 1 98.12 442 ARG B CA 1
ATOM 6807 C C . ARG B 1 442 ? 1.177 -5.023 -7.781 1 98.12 442 ARG B C 1
ATOM 6809 O O . ARG B 1 442 ? 1.961 -4.102 -7.551 1 98.12 442 ARG B O 1
ATOM 6816 N N . GLU B 1 443 ? 1.381 -5.965 -8.547 1 98 443 GLU B N 1
ATOM 6817 C CA . GLU B 1 443 ? 2.508 -6.039 -9.469 1 98 443 GLU B CA 1
ATOM 6818 C C . GLU B 1 443 ? 2.037 -5.965 -10.922 1 98 443 GLU B C 1
ATOM 6820 O O . GLU B 1 443 ? 0.855 -6.16 -11.203 1 98 443 GLU B O 1
ATOM 6825 N N . LEU B 1 444 ? 2.967 -5.609 -11.812 1 98.38 444 LEU B N 1
ATOM 6826 C CA . LEU B 1 444 ? 2.762 -5.559 -13.25 1 98.38 444 LEU B CA 1
ATOM 6827 C C . LEU B 1 444 ? 1.851 -4.398 -13.633 1 98.38 444 LEU B C 1
ATOM 6829 O O . LEU B 1 444 ? 1.5 -3.574 -12.781 1 98.38 444 LEU B O 1
ATOM 6833 N 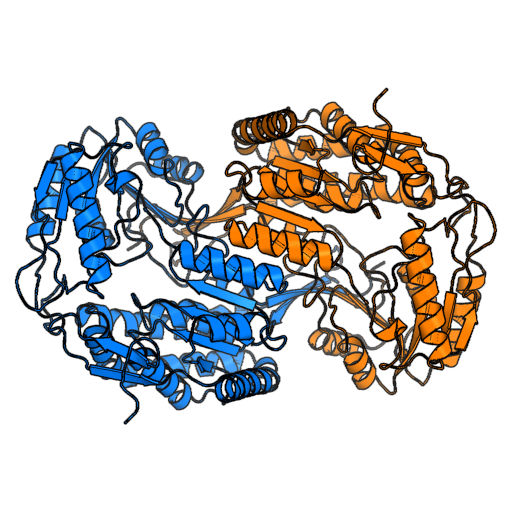N . SER B 1 445 ? 1.594 -4.191 -14.945 1 98 445 SER B N 1
ATOM 6834 C CA . SER B 1 445 ? 0.837 -3.061 -15.469 1 98 445 SER B CA 1
ATOM 6835 C C . SER B 1 445 ? 1.389 -1.736 -14.953 1 98 445 SER B C 1
ATOM 6837 O O . SER B 1 445 ? 2.562 -1.646 -14.586 1 98 445 SER B O 1
ATOM 6839 N N . HIS B 1 446 ? 0.645 -0.651 -14.961 1 98.06 446 HIS B N 1
ATOM 6840 C CA . HIS B 1 446 ? 1.081 0.62 -14.398 1 98.06 446 HIS B CA 1
ATOM 6841 C C . HIS B 1 446 ? 1.158 0.549 -12.875 1 98.06 446 HIS B C 1
ATOM 6843 O O . HIS B 1 446 ? 1.884 1.325 -12.25 1 98.06 446 HIS B O 1
ATOM 6849 N N . PHE B 1 447 ? 0.454 -0.418 -12.266 1 97.94 447 PHE B N 1
ATOM 6850 C CA . PHE B 1 447 ? 0.512 -0.595 -10.82 1 97.94 447 PHE B CA 1
ATOM 6851 C C . PHE B 1 447 ? 1.923 -0.96 -10.375 1 97.94 447 PHE B C 1
ATOM 6853 O O . PHE B 1 447 ? 2.438 -0.401 -9.406 1 97.94 447 PHE B O 1
ATOM 6860 N N . GLY B 1 448 ? 2.547 -1.869 -11.141 1 97.62 448 GLY B N 1
ATOM 6861 C CA . GLY B 1 448 ? 3.893 -2.303 -10.797 1 97.62 448 GLY B CA 1
ATOM 6862 C C . GLY B 1 448 ? 4.922 -1.196 -10.914 1 97.62 448 GLY B C 1
ATOM 6863 O O . GLY B 1 448 ? 5.852 -1.12 -10.109 1 97.62 448 GLY B O 1
ATOM 6864 N N . VAL B 1 449 ? 4.766 -0.325 -11.898 1 97.69 449 VAL B N 1
ATOM 6865 C CA . VAL B 1 449 ? 5.703 0.77 -12.133 1 97.69 449 VAL B CA 1
ATOM 6866 C C . VAL B 1 449 ? 5.547 1.823 -11.039 1 97.69 449 VAL B C 1
ATOM 6868 O O . VAL B 1 449 ? 6.535 2.393 -10.57 1 97.69 449 VAL B O 1
ATOM 6871 N N . ARG B 1 450 ? 4.34 2.029 -10.648 1 98.38 450 ARG B N 1
ATOM 6872 C CA . ARG B 1 450 ? 4.035 3.146 -9.758 1 98.38 450 ARG B CA 1
ATOM 6873 C C . ARG B 1 450 ? 4.055 2.707 -8.297 1 98.38 450 ARG B C 1
ATOM 6875 O O . ARG B 1 450 ? 4.082 3.543 -7.395 1 98.38 450 ARG B O 1
ATOM 6882 N N . GLU B 1 451 ? 4.074 1.36 -8 1 97.81 451 GLU B N 1
ATOM 6883 C CA . GLU B 1 451 ? 3.916 0.806 -6.66 1 97.81 451 GLU B CA 1
ATOM 6884 C C . GLU B 1 451 ? 4.941 1.396 -5.695 1 97.81 451 GLU B C 1
ATOM 6886 O O . GLU B 1 451 ? 4.625 1.674 -4.539 1 97.81 451 GLU B O 1
ATOM 6891 N N . PHE B 1 452 ? 6.141 1.597 -6.133 1 98.38 452 PHE B N 1
ATOM 6892 C CA . PHE B 1 452 ? 7.211 2.109 -5.281 1 98.38 452 PHE B CA 1
ATOM 6893 C C . PHE B 1 452 ? 7.66 3.486 -5.75 1 98.38 452 PHE B C 1
ATOM 6895 O O . PHE B 1 452 ? 8.859 3.762 -5.824 1 98.38 452 PHE B O 1
ATOM 6902 N N . CYS B 1 453 ? 6.664 4.262 -6.137 1 98.5 453 CYS B N 1
ATOM 6903 C CA . CYS B 1 453 ? 6.883 5.672 -6.438 1 98.5 453 CYS B CA 1
ATOM 6904 C C . CYS B 1 453 ? 6.258 6.562 -5.371 1 98.5 453 CYS B C 1
ATOM 6906 O O . CYS B 1 453 ? 5.277 6.176 -4.73 1 98.5 453 CYS B O 1
ATOM 6908 N N . ASN B 1 454 ? 6.91 7.637 -5.176 1 98.5 454 ASN B N 1
ATOM 6909 C CA . ASN B 1 454 ? 6.289 8.773 -4.508 1 98.5 454 ASN B CA 1
ATOM 6910 C C . ASN B 1 454 ? 5.324 9.508 -5.434 1 98.5 454 ASN B C 1
ATOM 6912 O O . ASN B 1 454 ? 5.746 10.305 -6.273 1 98.5 454 ASN B O 1
ATOM 6916 N N . ALA B 1 455 ? 4.016 9.203 -5.344 1 98.44 455 ALA B N 1
ATOM 6917 C CA . ALA B 1 455 ? 3.031 10.008 -6.062 1 98.44 455 ALA B CA 1
ATOM 6918 C C . ALA B 1 455 ? 2.969 11.422 -5.504 1 98.44 455 ALA B C 1
ATOM 6920 O O . ALA B 1 455 ? 2.193 11.703 -4.586 1 98.44 455 ALA B O 1
ATOM 6921 N N . GLN B 1 456 ? 3.752 12.281 -6.105 1 98.56 456 GLN B N 1
ATOM 6922 C CA . GLN B 1 456 ? 4.008 13.602 -5.547 1 98.56 456 GLN B CA 1
ATOM 6923 C C . GLN B 1 456 ? 3.084 14.648 -6.168 1 98.56 456 GLN B C 1
ATOM 6925 O O . GLN B 1 456 ? 3.072 14.828 -7.391 1 98.56 456 GLN B O 1
ATOM 6930 N N . THR B 1 457 ? 2.307 15.289 -5.367 1 98.5 457 THR B N 1
ATOM 6931 C CA . THR B 1 457 ? 1.543 16.453 -5.816 1 98.5 457 THR B CA 1
ATOM 6932 C C . THR B 1 457 ? 2.467 17.641 -6.074 1 98.5 457 THR B C 1
ATOM 6934 O O . THR B 1 457 ? 3.27 18 -5.219 1 98.5 457 THR B O 1
ATOM 6937 N N . VAL B 1 458 ? 2.424 18.203 -7.223 1 98.38 458 VAL B N 1
ATOM 6938 C CA . VAL B 1 458 ? 3.078 19.453 -7.555 1 98.38 458 VAL B CA 1
ATOM 6939 C C . VAL B 1 458 ? 2.033 20.484 -7.98 1 98.38 458 VAL B C 1
ATOM 6941 O O . VAL B 1 458 ? 1.401 20.344 -9.031 1 98.38 458 VAL B O 1
ATOM 6944 N N . TRP B 1 459 ? 1.832 21.453 -7.195 1 98 459 TRP B N 1
ATOM 6945 C CA . TRP B 1 459 ? 0.758 22.422 -7.402 1 98 459 TRP B CA 1
ATOM 6946 C C . TRP B 1 459 ? 1.313 23.828 -7.508 1 98 459 TRP B C 1
ATOM 6948 O O . TRP B 1 459 ? 1.857 24.359 -6.539 1 98 459 TRP B O 1
ATOM 6958 N N . LEU B 1 460 ? 1.179 24.5 -8.602 1 95.88 460 LEU B N 1
ATOM 6959 C CA . LEU B 1 460 ? 1.631 25.859 -8.859 1 95.88 460 LEU B CA 1
ATOM 6960 C C . LEU B 1 460 ? 0.517 26.859 -8.578 1 95.88 460 LEU B C 1
ATOM 6962 O O . LEU B 1 460 ? -0.606 26.703 -9.062 1 95.88 460 LEU B O 1
ATOM 6966 N N . ASP B 1 461 ? 0.788 27.906 -7.754 1 92.88 461 ASP B N 1
ATOM 6967 C CA . ASP B 1 461 ? -0.068 29.062 -7.508 1 92.88 461 ASP B CA 1
ATOM 6968 C C . ASP B 1 461 ? -1.398 28.641 -6.891 1 92.88 461 ASP B C 1
ATOM 6970 O O . ASP B 1 461 ? -2.465 28.984 -7.402 1 92.88 461 ASP B O 1
ATOM 6974 N N . ARG B 1 462 ? -1.225 27.953 -5.793 1 85.94 462 ARG B N 1
ATOM 6975 C CA . ARG B 1 462 ? -2.451 27.594 -5.086 1 85.94 462 ARG B CA 1
ATOM 6976 C C . ARG B 1 462 ? -3.049 28.797 -4.375 1 85.94 462 ARG B C 1
ATOM 6978 O O . ARG B 1 462 ? -2.352 29.5 -3.639 1 85.94 462 ARG B O 1
ATOM 6985 N N . HIS B 1 463 ? -4.195 29.219 -4.719 1 72.44 463 HIS B N 1
ATOM 6986 C CA . HIS B 1 463 ? -4.895 30.328 -4.086 1 72.44 463 HIS B CA 1
ATOM 6987 C C . HIS B 1 463 ? -5.977 29.828 -3.133 1 72.44 463 HIS B C 1
ATOM 6989 O O . HIS B 1 463 ? -6.547 28.75 -3.344 1 72.44 463 HIS B O 1
#

InterPro domains:
  IPR015590 Aldehyde dehydrogenase domain [PF00171] (8-458)
  IPR016160 Aldehyde dehydrogenase, cysteine active site [PS00070] (262-273)
  IPR016161 Aldehyde/histidinol dehydrogenase [SSF53720] (7-461)
  IPR016162 Aldehyde dehydrogenase, N-terminal [G3DSA:3.40.605.10] (12-458)
  IPR016163 Aldehyde dehydrogenase, C-terminal [G3DSA:3.40.309.10] (240-429)
  IPR044148 Succinate-semialdehyde dehydrogenase GabD1-like [cd07100] (32-459)
  IPR047110 Succinate-semialdehyde dehydrogenase [NADP(+)] GABD/Sad-like [PTHR43217] (11-460)

Radius of gyration: 29.01 Å; Cα contacts (8 Å, |Δi|>4): 2385; chains: 2; bounding box: 66×86×70 Å

Foldseek 3Di:
DPDQDPVFWLWFAFQAFRDTPDIGGADDPVVLVVLLVQLLVLLVVLLPDDLLVLLLLLLLLLVLLVVCLQVLLVLLCRLFNAFSQVSSVLSNQLSVLSNVCSVCVVVLQDWAFDVPPVSQKTWGWGFQEEEEEEEESLSQRNRQSLQLRLNSSRRYAYEYEYRSSRVVSVVSSVVSSVSSPRDGNSYHYHRHDPVSVLVVLLDPNHAAYEYEEALVVCVVSVVSNVVSVHHYFYFYADQAAEEEELAFPLVLSLVQLLCQQQASQRQDRQRHAEYEYEPNCLVVSVVSNLVVLVPAAEDNSHDPRHRHTAGRDQVLLVVLLVLLVQQVVVPWDWPDFSDADDHSHRHGRQTEIEPGDCVGSSLADDRRGNYHYYHYAHHLVRSQVSRQSYQWAFEYEYGHPDVVSLVVSVVRHQHPYYHYSHGDDDDLCDWGFTDGSSTDFTTHHSSSNRVRIDRDMDGPPDD/DPDQDPVFWLWFAFQAFRDTPDIGGADDPVVLVVLLVQLLVLLVVLLPDDLLVLLLLLLLLLVLLVVCLQVLLVLLCRLFNAFSQVSSVLSNQLSVLSNVCSVCVVVLQDWAFDVPPVSQKTWGWGFQEEEEEEEESLSQRNRQSLQLRLNSSRRYAYEYEYRSSRVVSVVSSVVSSVSSPRDGNSYHYHRHDPVSVLVVLLDPNHAAYEYEEALVVCVVSVVSNVVSVHHYFYFYADQAAEEEELAFPLVLSLVQLLCQQQASQRQDRQRHAEYEYEPNCLVVSVVSNLVVLVPAAEDNSHDPRHRHTAGRDQVLLVVLLVLLVQQVVVPWDWPDFSDADDHSHRHGRQTEIEPGDCVGSSLADDRRGNYHYYHYAHHLVRSQVSRQSYQWAFEYEYGHPDVVSLVVSVVRHQHPYYHYSHGDDDDLCDWGFTDGSSTDFTTHHSSSNRVRIDRDMDGPPDD

Sequence (926 aa):
MMTVSNQTHAISINPFNGQQIGHYAYESAEQLDAALARAAKGYASWRRTSIAQRAQRMVALAVALRANASRMAEMITLEMGKPIAQARGEIEKCAQLCEWYAEHGPAMLAPEPTLVNNGSARIEYRPLGPILAVMPWNFPIWQVLRGTVPTLLAGNTYVLKHAPNVMGSAYLLLDAFRHAGFPEGVFEVINVTPDGVSKAIADPRIAAVTLTGSVRAGTAIGSQAGAALKKCVLELGGSDPFIVLDDADLDAAVQAAVIGRYQNTGQVCAAAKRLIVEQGVVEAFTRKFVEATRKLVVGDPLSAETYIGPMARFDLRDELDQQVQATLAEGATLLLGGRKVEGNGNFYEPTVLGGVTDRMTSFKQELFGPVASIITARDARHAVALANDSEFGLTSTVYTANVELARQMADELETGGVFINGYSASDPRVAFGGVKKSGFGRELSHFGVREFCNAQTVWLDRHMMTVSNQTHAISINPFNGQQIGHYAYESAEQLDAALARAAKGYASWRRTSIAQRAQRMVALAVALRANASRMAEMITLEMGKPIAQARGEIEKCAQLCEWYAEHGPAMLAPEPTLVNNGSARIEYRPLGPILAVMPWNFPIWQVLRGTVPTLLAGNTYVLKHAPNVMGSAYLLLDAFRHAGFPEGVFEVINVTPDGVSKAIADPRIAAVTLTGSVRAGTAIGSQAGAALKKCVLELGGSDPFIVLDDADLDAAVQAAVIGRYQNTGQVCAAAKRLIVEQGVVEAFTRKFVEATRKLVVGDPLSAETYIGPMARFDLRDELDQQVQATLAEGATLLLGGRKVEGNGNFYEPTVLGGVTDRMTSFKQELFGPVASIITARDARHAVALANDSEFGLTSTVYTANVELARQMADELETGGVFINGYSASDPRVAFGGVKKSGFGRELSHFGVREFCNAQTVWLDRH

Solvent-accessible surface area (backbone atoms only — not comparable to full-atom values): 44035 Å² total; per-residue (Å²): 127,86,76,88,38,83,88,50,20,32,51,19,37,20,15,62,62,58,46,74,77,47,74,42,68,47,53,52,72,68,54,50,52,51,52,52,50,36,20,45,54,18,23,70,52,45,51,69,49,52,59,68,58,43,25,51,40,29,42,34,32,21,53,30,42,62,74,41,29,68,65,49,14,50,41,41,23,43,26,32,10,33,14,31,59,60,28,41,48,42,47,51,53,43,24,49,49,26,42,50,42,37,70,53,41,63,69,63,50,51,67,38,80,41,74,42,91,81,62,43,29,33,36,36,59,37,47,62,36,22,30,38,33,38,33,49,57,74,43,61,60,40,63,47,45,55,54,42,51,36,31,42,55,44,21,22,12,35,38,34,34,62,35,49,40,38,50,68,44,50,54,54,49,52,48,27,41,53,71,26,63,56,61,74,17,38,68,39,81,48,56,56,52,73,68,49,50,53,51,49,56,62,32,83,67,39,46,30,38,37,36,40,45,47,54,68,55,42,23,52,52,30,18,50,26,13,46,55,47,24,54,65,33,32,38,29,38,25,55,10,30,30,34,36,42,70,65,26,62,58,70,63,48,39,55,33,48,52,52,33,25,33,50,63,28,8,46,42,54,66,20,35,30,34,34,34,20,17,58,84,37,35,66,64,49,48,54,53,39,52,55,56,57,69,66,56,36,70,46,61,23,81,36,77,73,25,50,30,18,24,35,47,42,62,68,57,47,52,52,48,49,50,41,52,51,51,21,44,75,69,64,32,40,83,74,36,66,78,45,72,45,86,72,64,30,33,34,58,41,66,21,36,33,33,74,42,46,90,84,30,50,64,56,65,42,65,63,73,29,34,48,37,33,36,27,78,17,84,40,73,69,49,37,48,53,56,51,51,63,44,68,35,9,23,36,31,25,41,29,50,70,51,59,69,58,51,52,58,48,52,74,67,49,63,35,15,24,34,16,32,56,24,57,65,77,90,47,66,53,39,52,39,38,17,30,59,53,3,20,30,59,49,34,23,34,58,48,23,35,49,64,63,30,42,65,18,22,40,32,50,60,54,125,126,85,76,88,38,83,89,52,22,31,51,18,37,21,16,62,62,59,45,75,77,48,74,43,70,47,53,51,72,67,54,50,50,51,52,50,50,35,19,44,56,18,24,70,52,45,53,70,49,52,60,68,58,42,23,49,39,28,43,33,33,21,51,31,41,62,75,41,29,68,64,50,14,50,41,41,22,43,26,31,10,34,13,32,59,59,29,41,48,43,47,51,52,42,25,50,50,26,43,50,41,37,69,52,42,62,67,62,50,51,68,38,80,43,73,42,92,81,62,44,29,31,37,35,61,37,46,62,36,22,30,38,33,38,34,47,56,74,43,61,58,41,64,48,45,55,54,43,50,36,33,42,54,44,22,22,11,36,37,34,34,63,33,48,40,38,50,69,44,50,54,53,49,52,48,26,41,52,73,25,62,55,61,74,19,37,69,39,79,49,55,54,51,74,67,49,50,54,51,48,56,63,33,84,67,39,47,30,40,36,36,38,45,47,54,69,56,41,23,53,50,29,17,48,28,13,48,54,47,24,53,64,34,31,38,30,38,26,56,11,29,30,35,37,43,68,65,27,61,59,69,60,48,39,55,33,46,51,50,35,24,32,50,62,27,8,44,42,51,66,20,35,31,35,34,33,21,16,59,84,36,34,66,64,48,47,53,52,39,53,55,56,57,69,66,56,37,71,45,59,23,80,37,76,74,24,52,30,20,24,35,48,42,63,69,56,48,52,51,46,50,51,40,53,51,52,20,44,76,68,63,30,40,82,74,35,67,76,44,73,46,86,73,64,33,32,35,57,40,65,21,36,34,32,72,42,47,91,83,33,50,65,56,66,44,66,62,74,28,32,50,36,32,34,28,77,17,85,39,72,71,48,38,48,53,56,50,51,63,43,67,33,9,23,34,30,26,40,27,51,69,50,59,67,58,51,52,56,47,52,75,67,48,64,34,14,24,35,16,30,55,24,56,66,77,87,47,65,53,40,53,39,38,19,30,59,53,3,20,30,57,50,35,24,32,57,48,22,34,48,62,63,31,43,64,18,24,40,33,50,60,55,127

pLDDT: mean 97.5, std 4.14, range [40.69, 98.94]

Organism: NCBI:txid53407

=== Feature glossary ===
Legend for the data blocks above and below:

— What the protein is —

Sequence gives the chain of amino acids in standard one-letter code (A=alanine, C=cysteine, …, Y=tyrosine), read N→C. It is the only feature that is directly encoded by the gene; all structural features are derived from the folded form of this sequence.

The annotation block draws on four external resources. InterPro: which protein families and domains the sequence belongs to. GO: standardized terms for what the protein does, what process it participates in, and where in the cell it acts. CATH: which structural fold it has in the CATH hierarchy. Organism: the species of origin.

— Where its atoms are —

Atomic coordinates in PDBx/mmCIF format — the same representation the Protein Data Bank distributes. Each line of the _atom_site loop places one backbone atom in Cartesian space (units: ångströms, origin: arbitrary).

Six rendered views show the 3D structure from the faces of a cube — i.e. along ±x, ±y, ±z. Rendering representation is drawn randomly per protein from cartoon (secondary-structure ribbons), sticks (backbone bonds), or molecular surface; coloring is either N→C rainbow (blue at the N-terminus through red at the C-terminus) or one color per chain.

— Local backbone conformation —

DSSP 8-state secondary structure assigns each residue one of H (α-helix), G (3₁₀-helix), I (π-helix), E (extended β-strand), B (isolated β-bridge), T (hydrogen-bonded turn), S (bend), or '-' (coil). The assignment is computed from backbone hydrogen-bond geometry via the Kabsch–Sander algorithm.

P-SEA three-state annotation labels each residue as helix, strand, or coil based purely on the geometry of the Cα trace. It serves as a fallback when the full backbone (and thus DSSP) is unavailable.

φ (phi) and ψ (psi) are the two rotatable backbone dihedrals per residue: φ is the C(i-1)–N–Cα–C torsion, ψ is the N–Cα–C–N(i+1) torsion, both in degrees on (−180°, 180°]. α-helical residues cluster near (−60°, −45°); β-strand residues near (−120°, +130°). A Ramachandran plot is simply a scatter of (φ, ψ) for every residue.

— Global shape and packing —

Radius of gyration (Rg) is the root-mean-square distance of Cα atoms from their centroid — a single number for overall size and compactness. A globular domain of N residues has Rg ≈ 2.2·N^0.38 Å; an extended or disordered chain has a much larger Rg. The Cα contact count is the number of residue pairs whose Cα atoms are within 8 Å and are more than four positions apart in sequence — a standard proxy for tertiary packing density. The bounding box is the smallest axis-aligned box enclosing all Cα atoms.

Accessible surface area quantifies burial. A residue with SASA near zero is packed into the hydrophobic core; one with SASA >100 Å² sits on the surface. Computed here via the Shrake–Rupley numerical algorithm with a 1.4 Å probe.

The contact map is a binary N×N matrix image: pixel (i, j) is dark where Cα_i and Cα_j are within 8 Å and |i−j|>4. Because the |i−j|>4 filter removes local helical contacts, off-diagonal stripes parallel to the main diagonal indicate parallel β-sheets; stripes perpendicular to it indicate antiparallel β-sheets. The Ramachandran plot scatters every residue's (φ, ψ) pair against the sterically allowed regions. The PAE heatmap renders the predicted-aligned-error matrix.

— Structural neighborhood —

A 3Di character summarizes, for each residue, the relative orientation of the Cα frame of its nearest spatial neighbor. Because it encodes fold topology rather than chemistry, 3Di alignments detect remote structural similarity that sequence alignment misses.

Structural nearest neighbors (via Foldseek easy-search vs the PDB). Reported per hit: target PDB id, E-value, and alignment TM-score. A TM-score above ~0.5 is the conventional threshold for 'same fold'.

— Confidence and disorder —

For AlphaFold models, the B-factor field carries pLDDT — the model's own estimate of local accuracy on a 0–100 scale. Regions with pLDDT<50 should be treated as essentially unmodeled; they often correspond to intrinsically disordered segments.

B-factor (Debye–Waller factor) reflects atomic displacement in the crystal lattice. It is an experimental observable (units Å²), not a prediction; low values mean the atom is pinned down, high values mean it moves or is heterogeneous across the crystal.

Predicted Aligned Error (PAE) is an AlphaFold confidence matrix: entry (i, j) is the expected error in the position of residue j, in ångströms, when the prediction is superimposed on the true structure at residue i. Low PAE within a block of residues means that block is internally rigid and well-predicted; high PAE between two blocks means their relative placement is uncertain even if each block individually is confident.